Protein AF-0000000068210012 (afdb_homodimer)

Secondary structure (DSSP, 8-state):
--STTTTTSSSS-S------S-----SS-EEEEE-TT--S-EEEEEEE-SSEEEEEEEETTS-EEEEEEEE---EEETTEEEE-HHHHHHHHHHHHHHHTTTS-GGGEEEEEEEE--EEEEEETTS-B---STT--TT--EEETT--TTHHHHHHHHHTT-GGGGGBTT---TTSHHHHHHHHHHH-TTTTGGGEEEEEEHHHHHHHHHH---PEEHHHHHHHS--EE-TT--EE--HHHHHHTT-GGGGHHHHTTT-S-EE-TTSB-TTSS-HHHHHHHT--TT--BB---BHHHHHHHHHHT---TTS---GGGEEEEEE-SS-EEEEEEESS----TTSEEEEETSSSTT-EEEEEEES-SHHHHHHHHHHSTTHHHHHHHHTTS-HHHHHHHHHHHHHHHTT-SSGGGGGTT-EEE--BTBB-SSS-BTT--EEEEEE-S--SHHHHHHHHHHHHHHHHHHHHHHHHHHHHTT----EEEEESTGGG-HHHHHHHHHHHTS-EEEESS--HHHHHHHHHHHHHTTSSSSHHHHHHHHS--EEEEPPP--HHHHHHHHHHHHHHHHHHHHHHHHHHHHHS-----/--STTTGGGSSS--------S-----SS-EEEEE-TT--S-EEEEEEE-SSEEEEEEEETTS-EEEEEEEE---EEETTEEEE-HHHHHHHHHHHHHHHTTTS-GGGEEEEEEEE--EEEEEETTS-B---STT--TT--EEETT--TTHHHHHHHHHTT-GGGGGBTT---TTSHHHHHHHHHHH-TTTTGGGEEEEEEHHHHHHHHHH---PEEHHHHHHHS--EE-TT--EE--HHHHHHTT-GGGGHHHHTTT-S-EE-TTSB-TTSS-HHHHHHHT--TT--BB---BHHHHHHHHHHT---TTS---GGGEEEEEE-SS-EEEEEEESS----TTSEEEEETSSSTT-EEEEEEES-SHHHHHHHHHHSTTHHHHHHHHTTS-HHHHHHHHHHHHHHHTT-SSGGGGGTT-EEE--BTBB-SSS-BTT--EEEEEE-S--SHHHHHHHHHHHHHHHHHHHHHHHHHHHHTT----EEEEESTGGG-HHHHHHHHHHHTS-EEEESS--HHHHHHHHHHHHHTTSSSSHHHHHHHHS--EEEEPPP--HHHHHHHHHHHHHHHHHHHHHHHHHHHHHS-----

Organism: Rhynchophorus ferrugineus (NCBI:txid354439)

Nearest PDB structures (foldseek):
  3l0q-assembly1_B  TM=9.464E-01  e=3.640E-57  Yersinia pseudotuberculosis
  3gg4-assembly2_B  TM=9.494E-01  e=2.374E-55  Yersinia pseudotuberculosis
  3gg4-assembly3_A-2  TM=9.605E-01  e=8.313E-55  Yersinia pseudotuberculosis
  5ya2-assembly2_B  TM=8.509E-01  e=2.030E-23  Escherichia coli K-12
  5ya1-assembly2_B  TM=8.417E-01  e=4.681E-23  Escherichia coli K-12

Foldseek 3Di:
DVPPVVVVPPPVDDPPPPPLPVPQVDQAKDWPDADQVDDFLWEKEWEAELFKIKIFTAHLQQDTGTMIMHTFDWGDDVLFIWGFLVRSLVRRLRRLLVNCPPPDQVSYFAYEYAYAWKKFWAFQVRHQFALDPVLDSRRGITHQSRQPLVVLQVLLLVVQDPLCLLQLSGGGCSAVLSSVLVCCVPVVPRGVVGTNAMDTSRQSSLCVFAVFLAAEPLCCVQRVSQDDDPVGDGGDDQVSCVSSPNNVCPPPCNSRYGNHYDFWLAFGHQGGDPVSCVSSVHDPSRTYTNHAHLQLLLVLLFLLADDPPDDNPSQQEWEWEQDSFKIKTKGKDQDWFRFRLWHDQDARNNFHNIGMIMAMARGANNLLCCLLVVFLANVVQCVVPPPDDVLVVLVVVLVVVCVVVVHPDSLVVCLFKAKQQRCQAGRPDVNGRPDHIDITDDDPDRHSVNSSNVSLNSLLNSLLSVLRRVVSVVVRPRNHAEYEYADDVLVVPSSLQSNQQLNVHKYWYFPPRSSSSSSSSLSTCSNSPVDVGSNVSSNSNSYYTDIHHHDDDPVSSVSSVVSSVVNVVVRVVVVVVVVVVVDDPPPD/DVPPVVVVPPPPDDPPPPPLPVPQVDQAKDWPDADQVDDFLWEKEWEAELFKIKIFTAHLQQDTGTMIMHTFDWDDDVLFIWGFLVRSLVRRLRRLLVNCPPPPQVSYFAYEYAYAWKKFWAFQVRAQFALDPVLDSRRGITHQSRQPLVVLQVLLLVVQDPLCLLQLSGGGCSAPLSSVLVCCVRVVPRGVVGTNAMDTSRQSSLCVFAVFLAAEPLCCVQRVSQDDDPVGDGGDDQVSCVSSPNNVCPPPCNSRYGNHYDFWLAWGHQGGDPVSCVSSVHDPSRTYTNHAHLQLLLVLLFLLADDPPDDNPSQQEWEWEQDSFKIKTKGKDQDWFRFRLWHDQDARNNFHNIGMIMAMARGANSLLCCLLVVFLANVVQCVVPPPDDVLVVLVVVLVVVCVVVVHPDSLVVCLFKAKQQRCQAGRPDVNGRPDHIDITDDDPDRHSVNSSNVSLNSLLNSLLSVLRRVVSVVVRPRNHAEYEYADPVLVVPSSLQSNQQLNVHKYWYFPPRSSSSSSSSLSTCSNSVVDVGSNRSSNSNSYYTDIHHHDDDPVSSVSSVVSSVVNVVVRVVVVVVVVVVVDDPPPD

InterPro domains:
  IPR000577 Carbohydrate kinase, FGGY [PIRSF000538] (54-574)
  IPR006003 FGGY carbohydrate kinase, pentulose kinase [TIGR01315] (43-578)
  IPR006003 FGGY carbohydrate kinase, pentulose kinase [cd07782] (42-578)
  IPR018484 Carbohydrate kinase FGGY, N-terminal [PF00370] (53-301)
  IPR018485 Carbohydrate kinase FGGY, C-terminal [PF02782] (326-527)
  IPR043129 ATPase, nucleotide binding domain [SSF53067] (48-302)
  IPR043129 ATPase, nucleotide binding domain [SSF53067] (327-575)

Solvent-accessible surface area (backbone atoms only — not comparable to full-atom values): 58366 Å² total; per-residue (Å²): 128,80,67,69,69,61,66,69,62,70,71,77,69,64,76,74,62,76,70,58,73,74,70,49,78,43,84,54,54,40,78,77,47,77,35,88,84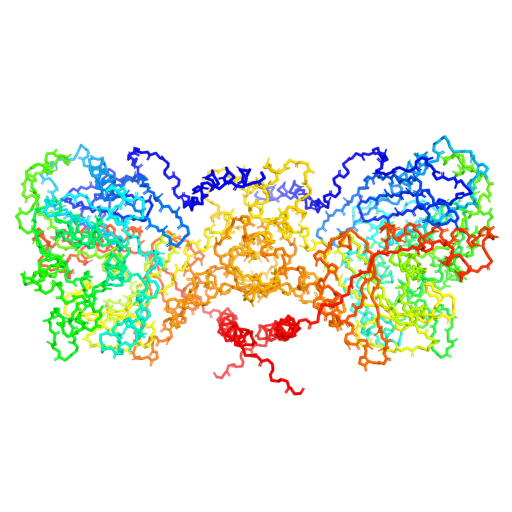,61,61,71,51,28,17,36,8,35,38,39,53,91,54,32,22,31,18,30,31,22,25,76,52,42,49,67,29,25,30,15,32,22,37,45,74,71,49,60,58,91,52,42,35,31,28,31,61,64,56,50,50,52,36,39,41,45,8,45,37,61,47,48,56,97,49,66,65,85,36,55,52,20,30,15,44,23,12,48,66,24,42,31,36,20,22,74,85,69,41,71,23,26,72,40,95,82,64,42,34,61,34,10,21,44,39,39,88,21,48,75,14,44,67,43,14,51,54,52,51,70,63,67,50,74,72,35,48,39,42,19,65,48,57,52,27,52,31,45,61,20,42,49,50,39,38,50,73,75,30,37,81,74,23,51,74,49,53,37,33,52,30,45,40,32,43,40,51,44,22,74,40,32,67,32,68,63,29,25,39,24,43,34,44,75,37,55,71,34,38,60,46,96,88,64,51,73,42,80,52,66,68,60,35,42,72,69,70,44,50,72,47,52,49,80,59,21,49,36,70,39,64,41,66,40,55,50,24,38,53,34,68,69,8,28,30,62,71,52,12,61,72,40,70,50,58,61,44,38,29,27,16,26,34,37,40,34,66,43,20,18,42,47,18,50,65,25,44,50,48,93,94,52,83,80,58,61,53,25,32,39,33,34,36,44,47,77,36,21,32,38,35,37,36,40,34,85,61,78,55,79,40,82,17,22,29,15,42,36,64,31,47,72,45,83,83,27,20,32,36,40,38,32,38,54,38,39,47,36,49,53,51,46,55,51,68,48,36,66,28,37,66,62,49,50,70,71,55,60,88,56,56,65,67,61,53,37,55,52,50,41,51,52,52,21,54,76,67,72,40,96,50,56,73,63,78,32,71,68,37,48,36,46,52,27,34,66,7,29,48,29,49,72,53,31,75,79,44,42,10,29,39,40,48,39,57,84,68,57,44,64,65,48,49,34,46,52,52,50,25,44,54,47,23,44,42,44,47,50,40,53,38,51,53,53,45,35,73,67,66,52,67,67,66,35,35,38,36,35,24,74,62,37,70,33,62,70,54,38,44,48,43,4,46,67,61,66,25,41,25,34,27,45,72,67,47,59,22,37,43,42,15,26,20,42,27,7,34,34,28,50,56,74,26,92,38,68,68,58,34,26,60,46,25,22,43,42,47,48,77,32,66,42,68,84,50,66,67,58,49,50,49,47,52,35,54,43,50,42,51,56,47,49,56,53,49,53,53,48,45,51,49,48,63,67,48,78,77,72,82,122,131,80,68,70,70,61,66,71,67,69,69,80,67,58,77,75,62,76,72,58,74,75,71,50,78,44,86,56,55,40,78,77,47,77,36,90,83,62,63,71,49,28,17,37,9,35,38,41,53,93,54,33,21,29,18,31,32,22,23,77,53,44,49,67,27,25,30,14,33,22,36,46,74,71,48,57,59,89,54,42,35,32,28,30,62,62,57,50,50,52,37,39,42,45,8,45,37,61,46,47,57,95,50,65,66,86,35,54,53,20,30,15,44,24,12,47,65,24,42,32,36,20,21,73,85,68,41,69,23,24,70,38,95,82,64,43,35,60,35,10,21,43,39,40,86,20,48,74,15,44,68,44,12,51,54,52,50,69,63,66,50,75,70,37,48,39,42,19,65,46,56,53,27,52,32,44,60,21,42,50,50,40,38,51,73,73,29,37,79,75,24,52,74,48,53,37,34,52,29,45,41,31,44,41,52,45,22,73,39,32,66,34,68,61,30,24,40,22,43,34,45,77,38,57,70,33,38,62,45,96,88,64,50,74,40,79,52,66,67,60,33,42,72,70,70,44,50,71,48,53,50,80,61,20,51,36,70,38,63,40,68,40,55,51,23,38,54,34,69,69,8,27,29,61,69,52,13,60,73,41,71,51,58,59,42,38,31,27,16,27,32,36,40,34,66,43,19,17,43,46,20,50,65,24,42,50,45,92,94,54,83,80,58,58,55,25,34,37,34,34,38,42,47,79,36,21,32,38,36,37,36,40,32,84,60,79,56,78,40,82,17,22,28,16,40,35,64,31,48,73,44,83,83,26,21,32,34,41,38,32,38,54,39,37,47,36,49,54,49,46,57,52,66,50,36,68,28,35,66,62,50,52,70,71,55,58,88,58,56,64,68,61,52,36,54,52,50,40,51,53,53,20,55,76,70,72,41,94,50,56,74,64,78,33,70,67,37,48,35,46,55,28,33,66,7,29,46,29,49,71,54,33,76,80,45,41,10,30,39,39,47,39,55,82,68,57,43,64,66,48,49,36,45,52,52,51,26,43,54,47,23,44,43,43,48,50,41,52,37,51,51,53,46,36,73,66,64,52,66,64,63,32,35,37,36,34,25,75,62,36,70,33,65,69,54,37,45,47,44,4,45,68,63,64,26,41,26,35,27,45,72,66,46,58,23,38,44,43,16,26,21,42,27,8,36,33,28,50,55,73,26,92,37,68,68,57,34,27,58,47,25,22,42,43,48,50,75,32,67,42,67,84,49,66,68,59,50,50,50,46,53,37,54,41,50,42,52,55,47,49,55,54,47,54,52,48,46,52,48,48,62,67,49,78,76,70,81,122

Sequence (1176 aa):
MDCLLRQLGAKIRNKCSLKIHIRWTSSDAVVVDENPHVKGPFFVAAHASSGYCRAGLVNDQGVIAKIAATATKMYQSGSFHEQSSDNVWNGLIHCIKKITENVPIADIKAICFTSRPALVTVDKDGKSLTASVSRDNSRNTIMHFDTRSYREAKLINQTHHSIIQYFGELILPELQESKVMWLKSHLFEECWKNVGAFYDMTDYLTWRATGSQTRSLSVLISNWSYEITVNGNEGWNSRFFKEIGLEEMETDNWKVIGSSAQLPGKPAGEGLRENVAIEMGLTPGLPVAISMLDQYASGLGLIGCKVEGIDEDITKRLCIAIGALGSSHFVLSHNPVFVKGVWGPFKGVIYPEMWLNQGGQTTSMGLVEYVVDKHPATSTITKRIGKMRIHKYLNKLLKVKAQQRNLKFISYLTRDLHVLPDFNGNRSPLADPLVRGAISGLSLSDNQESLALMYLATLQGITYGTKYIMDTMSHYGFNMNCVFLSGYLGANSVFSHLHADVCRMPVVCPHEPNSCLIGAAILGAVASNHYSSFNEATSAMGGTGKVFKPREDKELIDFHARKYEVLMKMYEHQSLYRSTMSNPMESHMDCLLRQLGAKIRNKCSLKIHIRWTSSDAVVVDENPHVKGPFFVAAHASSGYCRAGLVNDQGVIAKIAATATKMYQSGSFHEQSSDNVWNGLIHCIKKITENVPIADIKAICFTSRPALVTVDKDGKSLTASVSRDNSRNTIMHFDTRSYREAKLINQTHHSIIQYFGELILPELQESKVMWLKSHLFEECWKNVGAFYDMTDYLTWRATGSQTRSLSVLISNWSYEITVNGNEGWNSRFFKEIGLEEMETDNWKVIGSSAQLPGKPAGEGLRENVAIEMGLTPGLPVAISMLDQYASGLGLIGCKVEGIDEDITKRLCIAIGALGSSHFVLSHNPVFVKGVWGPFKGVIYPEMWLNQGGQTTSMGLVEYVVDKHPATSTITKRIGKMRIHKYLNKLLKVKAQQRNLKFISYLTRDLHVLPDFNGNRSPLADPLVRGAISGLSLSDNQESLALMYLATLQGITYGTKYIMDTMSHYGFNMNCVFLSGYLGANSVFSHLHADVCRMPVVCPHEPNSCLIGAAILGAVASNHYSSFNEATSAMGGTGKVFKPREDKELIDFHARKYEVLMKMYEHQSLYRSTMSNPMESH

Structure (mmCIF, N/CA/C/O backbone):
data_AF-0000000068210012-model_v1
#
loop_
_entity.id
_entity.type
_entity.pdbx_description
1 polymer 'Carbohydrate kinase FGGY C-terminal domain-containing protein'
#
loop_
_atom_site.group_PDB
_atom_site.id
_atom_site.type_symbol
_atom_site.label_atom_id
_atom_site.label_alt_id
_atom_site.label_comp_id
_atom_site.label_asym_id
_atom_site.label_entity_id
_atom_site.label_seq_id
_atom_site.pdbx_PDB_ins_code
_atom_site.Cartn_x
_atom_site.Cartn_y
_atom_site.Cartn_z
_atom_site.occupancy
_atom_site.B_iso_or_equiv
_atom_site.auth_seq_id
_atom_site.auth_comp_id
_atom_site.auth_asym_id
_atom_site.auth_atom_id
_atom_site.pdbx_PDB_model_num
ATOM 1 N N . MET A 1 1 ? 31.359 12.688 -24.969 1 20.38 1 MET A N 1
ATOM 2 C CA . MET A 1 1 ? 30.781 11.625 -24.141 1 20.38 1 MET A CA 1
ATOM 3 C C . MET A 1 1 ? 30.234 12.188 -22.844 1 20.38 1 MET A C 1
ATOM 5 O O . MET A 1 1 ? 29.406 11.547 -22.188 1 20.38 1 MET A O 1
ATOM 9 N N . ASP A 1 2 ? 30.938 13.25 -22.281 1 21.3 2 ASP A N 1
ATOM 10 C CA . ASP A 1 2 ? 30.844 14.273 -21.234 1 21.3 2 ASP A CA 1
ATOM 11 C C . ASP A 1 2 ? 29.562 15.102 -21.406 1 21.3 2 ASP A C 1
ATOM 13 O O . ASP A 1 2 ? 29.062 15.664 -20.438 1 21.3 2 ASP A O 1
ATOM 17 N N . CYS A 1 3 ? 29.25 15.445 -22.688 1 21.47 3 CYS A N 1
ATOM 18 C CA . CYS A 1 3 ? 28.281 16.453 -23.094 1 21.47 3 CYS A CA 1
ATOM 19 C C . CYS A 1 3 ? 26.859 15.953 -22.875 1 21.47 3 CYS A C 1
ATOM 21 O O . CYS A 1 3 ? 25.906 16.75 -22.875 1 21.47 3 CYS A O 1
ATOM 23 N N . LEU A 1 4 ? 26.625 14.641 -23.219 1 21.14 4 LEU A N 1
ATOM 24 C CA . LEU A 1 4 ? 25.25 14.156 -23.297 1 21.14 4 LEU A CA 1
ATOM 25 C C . LEU A 1 4 ? 24.594 14.117 -21.922 1 21.14 4 LEU A C 1
ATOM 27 O O . LEU A 1 4 ? 23.359 14.07 -21.812 1 21.14 4 LEU A O 1
ATOM 31 N N . LEU A 1 5 ? 25.375 13.867 -20.844 1 19.92 5 LEU A N 1
ATOM 32 C CA . LEU A 1 5 ? 24.859 13.664 -19.484 1 19.92 5 LEU A CA 1
ATOM 33 C C . LEU A 1 5 ? 24.312 14.969 -18.906 1 19.92 5 LEU A C 1
ATOM 35 O O . LEU A 1 5 ? 23.703 14.961 -17.844 1 19.92 5 LEU A O 1
ATOM 39 N N . ARG A 1 6 ? 24.828 16.219 -19.297 1 24.28 6 ARG A N 1
ATOM 40 C CA . ARG A 1 6 ? 24.453 17.516 -18.781 1 24.28 6 ARG A CA 1
ATOM 41 C C . ARG A 1 6 ? 22.984 17.828 -19.094 1 24.28 6 ARG A C 1
ATOM 43 O O . ARG A 1 6 ? 22.359 18.641 -18.406 1 24.28 6 ARG A O 1
ATOM 50 N N . GLN A 1 7 ? 22.672 17.531 -20.375 1 22.41 7 GLN A N 1
ATOM 51 C CA . GLN A 1 7 ? 21.406 18.062 -20.859 1 22.41 7 GLN A CA 1
ATOM 52 C C . GLN A 1 7 ? 20.219 17.406 -20.156 1 22.41 7 GLN A C 1
ATOM 54 O O . GLN A 1 7 ? 19.078 17.859 -20.281 1 22.41 7 GLN A O 1
ATOM 59 N N . LEU A 1 8 ? 20.406 16.125 -19.797 1 22.83 8 LEU A N 1
ATOM 60 C CA . LEU A 1 8 ? 19.203 15.469 -19.281 1 22.83 8 LEU A CA 1
ATOM 61 C C . LEU A 1 8 ? 18.844 16 -17.891 1 22.83 8 LEU A C 1
ATOM 63 O O . LEU A 1 8 ? 17.906 15.516 -17.266 1 22.83 8 LEU A O 1
ATOM 67 N N . GLY A 1 9 ? 19.797 16.734 -17.203 1 21.75 9 GLY A N 1
ATOM 68 C CA . GLY A 1 9 ? 19.594 17.234 -15.859 1 21.75 9 GLY A CA 1
ATOM 69 C C . GLY A 1 9 ? 18.391 18.156 -15.742 1 21.75 9 GLY A C 1
ATOM 70 O O . GLY A 1 9 ? 17.766 18.234 -14.688 1 21.75 9 GLY A O 1
ATOM 71 N N . ALA A 1 10 ? 18.375 19.188 -16.625 1 23.3 10 ALA A N 1
ATOM 72 C CA . ALA A 1 10 ? 17.609 20.391 -16.297 1 23.3 10 ALA A CA 1
ATOM 73 C C . ALA A 1 10 ? 16.109 20.109 -16.312 1 23.3 10 ALA A C 1
ATOM 75 O O . ALA A 1 10 ? 15.336 20.812 -15.656 1 23.3 10 ALA A O 1
ATOM 76 N N . LYS A 1 11 ? 15.602 19.375 -17.281 1 23.19 11 LYS A N 1
ATOM 77 C CA . LYS A 1 11 ? 14.188 19.516 -17.594 1 23.19 11 LYS A CA 1
ATOM 78 C C . LYS A 1 11 ? 13.328 18.719 -16.594 1 23.19 11 LYS A C 1
ATOM 80 O O . LYS A 1 11 ? 12.109 18.625 -16.766 1 23.19 11 LYS A O 1
ATOM 85 N N . ILE A 1 12 ? 13.898 17.719 -16.031 1 22.45 12 ILE A N 1
ATOM 86 C CA . ILE A 1 12 ? 12.906 16.922 -15.328 1 22.45 12 ILE A CA 1
ATOM 87 C C . ILE A 1 12 ? 12.352 17.703 -14.148 1 22.45 12 ILE A C 1
ATOM 89 O O . ILE A 1 12 ? 12.984 17.781 -13.094 1 22.45 12 ILE A O 1
ATOM 93 N N . ARG A 1 13 ? 11.82 19 -14.297 1 21.41 13 ARG A N 1
ATOM 94 C CA . ARG A 1 13 ? 11.148 19.953 -13.414 1 21.41 13 ARG A CA 1
ATOM 95 C C . ARG A 1 13 ? 10.172 19.234 -12.492 1 21.41 13 ARG A C 1
ATOM 97 O O . ARG A 1 13 ? 9.836 18.062 -12.711 1 21.41 13 ARG A O 1
ATOM 104 N N . ASN A 1 14 ? 9.117 20.141 -12.047 1 22.11 14 ASN A N 1
ATOM 105 C CA . ASN A 1 14 ? 8.477 20.656 -10.844 1 22.11 14 ASN A CA 1
ATOM 106 C C . ASN A 1 14 ? 7.293 19.781 -10.43 1 22.11 14 ASN A C 1
ATOM 108 O O . ASN A 1 14 ? 6.523 20.141 -9.539 1 22.11 14 ASN A O 1
ATOM 112 N N . LYS A 1 15 ? 6.66 18.922 -11.406 1 24.52 15 LYS A N 1
ATOM 113 C CA . LYS A 1 15 ? 5.227 18.938 -11.125 1 24.52 15 LYS A CA 1
ATOM 114 C C . LYS A 1 15 ? 4.895 18.031 -9.938 1 24.52 15 LYS A C 1
ATOM 116 O O . LYS A 1 15 ? 4.484 16.891 -10.117 1 24.52 15 LYS A O 1
ATOM 121 N N . CYS A 1 16 ? 5.785 17.797 -9.195 1 23.84 16 CYS A N 1
ATOM 122 C CA . CYS A 1 16 ? 5.191 17.109 -8.062 1 23.84 16 CYS A CA 1
ATOM 123 C C . CYS A 1 16 ? 4.059 17.922 -7.449 1 23.84 16 CYS A C 1
ATOM 125 O O . CYS A 1 16 ? 4.281 18.703 -6.52 1 23.84 16 CYS A O 1
ATOM 127 N N . SER A 1 17 ? 3.172 18.5 -8.266 1 25.16 17 SER A N 1
ATOM 128 C CA . SER A 1 17 ? 2.09 19.297 -7.695 1 25.16 17 SER A CA 1
ATOM 129 C C . SER A 1 17 ? 1.238 18.453 -6.742 1 25.16 17 SER A C 1
ATOM 131 O O . SER A 1 17 ? 0.805 17.359 -7.086 1 25.16 17 SER A O 1
ATOM 133 N N . LEU A 1 18 ? 1.553 18.328 -5.633 1 25.3 18 LEU A N 1
ATOM 134 C CA . LEU A 1 18 ? 0.493 17.984 -4.695 1 25.3 18 LEU A CA 1
ATOM 135 C C . LEU A 1 18 ? -0.837 18.594 -5.125 1 25.3 18 LEU A C 1
ATOM 137 O O . LEU A 1 18 ? -1.035 19.797 -5.016 1 25.3 18 LEU A O 1
ATOM 141 N N . LYS A 1 19 ? -1.413 18.156 -6.168 1 29.56 19 LYS A N 1
ATOM 142 C CA . LYS A 1 19 ? -2.756 18.625 -6.512 1 29.56 19 LYS A CA 1
ATOM 143 C C . LYS A 1 19 ? -3.707 18.469 -5.328 1 29.56 19 LYS A C 1
ATOM 145 O O . LYS A 1 19 ? -4.176 17.359 -5.043 1 29.56 19 LYS A O 1
ATOM 150 N N . ILE A 1 20 ? -3.48 19.062 -4.234 1 28.5 20 ILE A N 1
ATOM 151 C CA . ILE A 1 20 ? -4.609 19.203 -3.322 1 28.5 20 ILE A CA 1
ATOM 152 C C . ILE A 1 20 ? -5.863 19.578 -4.109 1 28.5 20 ILE A C 1
ATOM 154 O O . ILE A 1 20 ? -5.855 20.547 -4.887 1 28.5 20 ILE A O 1
ATOM 158 N N . HIS A 1 21 ? -6.582 18.719 -4.441 1 30.8 21 HIS A N 1
ATOM 159 C CA . HIS A 1 21 ? -7.801 18.812 -5.238 1 30.8 21 HIS A CA 1
ATOM 160 C C . HIS A 1 21 ? -8.602 20.062 -4.855 1 30.8 21 HIS A C 1
ATOM 162 O O . HIS A 1 21 ? -9.773 20.172 -5.219 1 30.8 21 HIS A O 1
ATOM 168 N N . ILE A 1 22 ? -8.359 20.844 -3.869 1 32.47 22 ILE A N 1
ATOM 169 C CA . ILE A 1 22 ? -9.133 22.016 -4.23 1 32.47 22 ILE A CA 1
ATOM 170 C C . ILE A 1 22 ? -8.547 22.656 -5.492 1 32.47 22 ILE A C 1
ATOM 172 O O . ILE A 1 22 ? -7.461 23.234 -5.449 1 32.47 22 ILE A O 1
ATOM 176 N N . ARG A 1 23 ? -8.633 22.062 -6.523 1 37.81 23 ARG A N 1
ATOM 177 C CA . ARG A 1 23 ? -8.148 22.516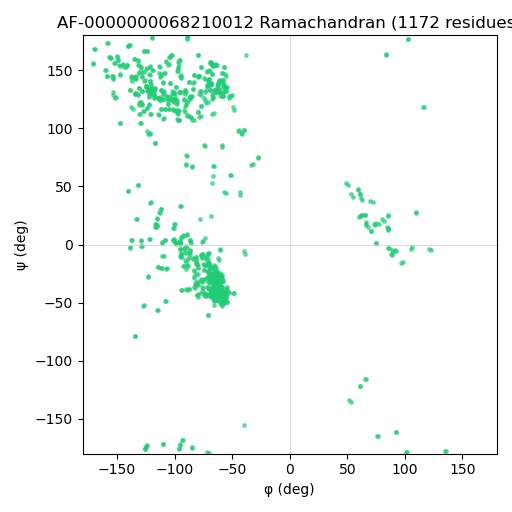 -7.828 1 37.81 23 ARG A CA 1
ATOM 178 C C . ARG A 1 23 ? -8.477 23.984 -8.062 1 37.81 23 ARG A C 1
ATOM 180 O O . ARG A 1 23 ? -9.492 24.312 -8.688 1 37.81 23 ARG A O 1
ATOM 187 N N . TRP A 1 24 ? -8.25 24.719 -7.137 1 37.59 24 TRP A N 1
ATOM 188 C CA . TRP A 1 24 ? -8.406 26.078 -7.652 1 37.59 24 TRP A CA 1
ATOM 189 C C . TRP A 1 24 ? -7.238 26.469 -8.555 1 37.59 24 TRP A C 1
ATOM 191 O O . TRP A 1 24 ? -6.082 26.438 -8.117 1 37.59 24 TRP A O 1
ATOM 201 N N . THR A 1 25 ? -7.234 26.172 -9.734 1 43.94 25 THR A N 1
ATOM 202 C CA . THR A 1 25 ? -6.176 26.547 -10.664 1 43.94 25 THR A CA 1
ATOM 203 C C . THR A 1 25 ? -6.297 28.016 -11.062 1 43.94 25 THR A C 1
ATOM 205 O O . THR A 1 25 ? -5.422 28.547 -11.742 1 43.94 25 THR A O 1
ATOM 208 N N . SER A 1 26 ? -7.414 28.625 -10.719 1 47.03 26 SER A N 1
ATOM 209 C CA . SER A 1 26 ? -7.562 29.938 -11.32 1 47.03 26 SER A CA 1
ATOM 210 C C . SER A 1 26 ? -6.883 31.016 -10.477 1 47.03 26 SER A C 1
ATOM 212 O O . SER A 1 26 ? -6.988 31.016 -9.25 1 47.03 26 SER A O 1
ATOM 214 N N . SER A 1 27 ? -6.016 31.828 -11.086 1 61.28 27 SER A N 1
ATOM 215 C CA . SER A 1 27 ? -5.41 33.031 -10.492 1 61.28 27 SER A CA 1
ATOM 216 C C . SER A 1 27 ? -6.469 34.062 -10.109 1 61.28 27 SER A C 1
ATOM 218 O O . SER A 1 27 ? -6.195 34.969 -9.352 1 61.28 27 SER A O 1
ATOM 220 N N . ASP A 1 28 ? -7.629 33.75 -10.43 1 71.88 28 ASP A N 1
ATOM 221 C CA . ASP A 1 28 ? -8.711 34.656 -10.055 1 71.88 28 ASP A CA 1
ATOM 222 C C . ASP A 1 28 ? -9.461 34.125 -8.828 1 71.88 28 ASP A C 1
ATOM 224 O O . ASP A 1 28 ? -9.734 32.938 -8.719 1 71.88 28 ASP A O 1
ATOM 228 N N . ALA A 1 29 ? -9.648 35.062 -7.895 1 81.44 29 ALA A N 1
ATOM 229 C CA . ALA A 1 29 ? -10.43 34.688 -6.715 1 81.44 29 ALA A CA 1
ATOM 230 C C . ALA A 1 29 ? -11.867 34.344 -7.102 1 81.44 29 ALA A C 1
ATOM 232 O O . ALA A 1 29 ? -12.484 35.031 -7.902 1 81.44 29 ALA A O 1
ATOM 233 N N . VAL A 1 30 ? -12.359 33.25 -6.637 1 77.94 30 VAL A N 1
ATOM 234 C CA . VAL A 1 30 ? -13.719 32.812 -6.934 1 77.94 30 VAL A CA 1
ATOM 235 C C . VAL A 1 30 ? -14.516 32.656 -5.633 1 77.94 30 VAL A C 1
ATOM 237 O O . VAL A 1 30 ? -13.961 32.25 -4.605 1 77.94 30 VAL A O 1
ATOM 240 N N . VAL A 1 31 ? -15.766 33.125 -5.664 1 79.12 31 VAL A N 1
ATOM 241 C CA . VAL A 1 31 ? -16.656 32.875 -4.527 1 79.12 31 VAL A CA 1
ATOM 242 C C . VAL A 1 31 ? -16.969 31.391 -4.414 1 79.12 31 VAL A C 1
ATOM 244 O O . VAL A 1 31 ? -17.469 30.781 -5.367 1 79.12 31 VAL A O 1
ATOM 247 N N . VAL A 1 32 ? -16.719 30.875 -3.232 1 80.69 32 VAL A N 1
ATOM 248 C CA . VAL A 1 32 ? -16.891 29.422 -3.09 1 80.69 32 VAL A CA 1
ATOM 249 C C . VAL A 1 32 ? -18.141 29.141 -2.26 1 80.69 32 VAL A C 1
ATOM 251 O O . VAL A 1 32 ? -18.688 28.031 -2.32 1 80.69 32 VAL A O 1
ATOM 254 N N . ASP A 1 33 ? -18.641 30.078 -1.464 1 81.56 33 ASP A N 1
ATOM 255 C CA . ASP A 1 33 ? -19.859 29.953 -0.668 1 81.56 33 ASP A CA 1
ATOM 256 C C . ASP A 1 33 ? -20.484 31.328 -0.404 1 81.56 33 ASP A C 1
ATOM 258 O O . ASP A 1 33 ? -19.781 32.312 -0.278 1 81.56 33 ASP A O 1
ATOM 262 N N . GLU A 1 34 ? -21.844 31.344 -0.371 1 86.69 34 GLU A N 1
ATOM 263 C CA . GLU A 1 34 ? -22.531 32.625 -0.159 1 86.69 34 GLU A CA 1
ATOM 264 C C . GLU A 1 34 ? -23.906 32.406 0.488 1 86.69 34 GLU A C 1
ATOM 266 O O . GLU A 1 34 ? -24.625 31.469 0.14 1 86.69 34 GLU A O 1
ATOM 271 N N . ASN A 1 35 ? -24.094 33.219 1.551 1 90.06 35 ASN A N 1
ATOM 272 C CA . ASN A 1 35 ? -25.391 33.312 2.211 1 90.06 35 ASN A CA 1
ATOM 273 C C . ASN A 1 35 ? -25.875 34.75 2.242 1 90.06 35 ASN A C 1
ATOM 275 O O . ASN A 1 35 ? -25.672 35.469 3.227 1 90.06 35 ASN A O 1
ATOM 279 N N . PRO A 1 36 ? -26.719 35.156 1.332 1 86.12 36 PRO A N 1
ATOM 280 C CA . PRO A 1 36 ? -27.094 36.562 1.149 1 86.12 36 PRO A CA 1
ATOM 281 C C . PRO A 1 36 ? -28 37.094 2.266 1 86.12 36 PRO A C 1
ATOM 283 O O . PRO A 1 36 ? -28.203 38.312 2.391 1 86.12 36 PRO A O 1
ATOM 286 N N . HIS A 1 37 ? -28.484 36.281 3.107 1 90.31 37 HIS A N 1
ATOM 287 C CA . HIS A 1 37 ? -29.438 36.688 4.133 1 90.31 37 HIS A CA 1
ATOM 288 C C . HIS A 1 37 ? -28.719 37.125 5.402 1 90.31 37 HIS A C 1
ATOM 290 O O . HIS A 1 37 ? -29.344 37.688 6.305 1 90.31 37 HIS A O 1
ATOM 296 N N . VAL A 1 38 ? -27.453 36.938 5.441 1 93 38 VAL A N 1
ATOM 297 C CA . VAL A 1 38 ? -26.688 37.312 6.621 1 93 38 VAL A CA 1
ATOM 298 C C . VAL A 1 38 ? -26.453 38.812 6.625 1 93 38 VAL A C 1
ATOM 300 O O . VAL A 1 38 ? -26 39.375 5.625 1 93 38 VAL A O 1
ATOM 303 N N . LYS A 1 39 ? -26.766 39.5 7.777 1 93 39 LYS A N 1
ATOM 304 C CA . LYS A 1 39 ? -26.609 40.938 7.902 1 93 39 LYS A CA 1
ATOM 305 C C . LYS A 1 39 ? -25.422 41.281 8.797 1 93 39 LYS A C 1
ATOM 307 O O . LYS A 1 39 ? -25 40.469 9.609 1 93 39 LYS A O 1
ATOM 312 N N . GLY A 1 40 ? -24.922 42.5 8.602 1 93 40 GLY A N 1
ATOM 313 C CA . GLY A 1 40 ? -23.812 42.969 9.422 1 93 40 GLY A CA 1
ATOM 314 C C . GLY A 1 40 ? -24.203 43.281 10.852 1 93 40 GLY A C 1
ATOM 315 O O . GLY A 1 40 ? -25.359 43.031 11.242 1 93 40 GLY A O 1
ATOM 316 N N . PRO A 1 41 ? -23.219 43.75 11.641 1 97.5 41 PRO A N 1
ATOM 317 C CA . PRO A 1 41 ? -21.844 44.094 11.289 1 97.5 41 PRO A CA 1
ATOM 318 C C . PRO A 1 41 ? -21 42.906 10.914 1 97.5 41 PRO A C 1
ATOM 320 O O . PRO A 1 41 ? -21.312 41.781 11.297 1 97.5 41 PRO A O 1
ATOM 323 N N . PHE A 1 42 ? -19.938 43.219 10.125 1 98.38 42 PHE A N 1
ATOM 324 C CA . PHE A 1 42 ? -19.125 42.125 9.586 1 98.38 42 PHE A CA 1
ATOM 325 C C . PHE A 1 42 ? -17.672 42.281 10.031 1 98.38 42 PHE A C 1
ATOM 327 O O . PHE A 1 42 ? -17.203 43.375 10.312 1 98.38 42 PHE A O 1
ATOM 334 N N . PHE A 1 43 ? -17.031 41.156 10.078 1 98.69 43 PHE A N 1
ATOM 335 C CA . PHE A 1 43 ? -15.602 41 10.305 1 98.69 43 PHE A CA 1
ATOM 336 C C . PHE A 1 43 ? -14.953 40.219 9.18 1 98.69 43 PHE A C 1
ATOM 338 O O . PHE A 1 43 ? -15.43 39.125 8.82 1 98.69 43 PHE A O 1
ATOM 345 N N . VAL A 1 44 ? -13.875 40.719 8.688 1 98.56 44 VAL A N 1
ATOM 346 C CA . VAL A 1 44 ? -13.156 40.062 7.602 1 98.56 44 VAL A CA 1
ATOM 347 C C . VAL A 1 44 ? -12.109 39.125 8.18 1 98.56 44 VAL A C 1
ATOM 349 O O . VAL A 1 44 ? -11.25 39.531 8.953 1 98.56 44 VAL A O 1
ATOM 352 N N . ALA A 1 45 ? -12.266 37.875 7.859 1 98.56 45 ALA A N 1
ATOM 353 C CA . ALA A 1 45 ? -11.266 36.875 8.195 1 98.56 45 ALA A CA 1
ATOM 354 C C . ALA A 1 45 ? -10.469 36.469 6.961 1 98.56 45 ALA A C 1
ATOM 356 O O . ALA A 1 45 ? -11.016 35.938 6.004 1 98.56 45 ALA A O 1
ATOM 357 N N . ALA A 1 46 ? -9.195 36.719 6.953 1 98.38 46 ALA A N 1
ATOM 358 C CA . ALA A 1 46 ? -8.305 36.375 5.84 1 98.38 46 ALA A CA 1
ATOM 359 C C . ALA A 1 46 ? -7.312 35.281 6.23 1 98.38 46 ALA A C 1
ATOM 361 O O . ALA A 1 46 ? -6.609 35.406 7.234 1 98.38 46 ALA A O 1
ATOM 362 N N . HIS A 1 47 ? -7.273 34.25 5.449 1 97 47 HIS A N 1
ATOM 363 C CA . HIS A 1 47 ? -6.484 33.094 5.789 1 97 47 HIS A CA 1
ATOM 364 C C . HIS A 1 47 ? -5.562 32.688 4.641 1 97 47 HIS A C 1
ATOM 366 O O . HIS A 1 47 ? -6.027 32.375 3.539 1 97 47 HIS A O 1
ATOM 372 N N . ALA A 1 48 ? -4.246 32.688 4.922 1 96 48 ALA A N 1
ATOM 373 C CA . ALA A 1 48 ? -3.25 32.188 3.984 1 96 48 ALA A CA 1
ATOM 374 C C . ALA A 1 48 ? -2.885 30.734 4.312 1 96 48 ALA A C 1
ATOM 376 O O . ALA A 1 48 ? -2.131 30.484 5.258 1 96 48 ALA A O 1
ATOM 377 N N . SER A 1 49 ? -3.334 29.828 3.518 1 88.25 49 SER A N 1
ATOM 378 C CA . SER A 1 49 ? -3.01 28.406 3.676 1 88.25 49 SER A CA 1
ATOM 379 C C . SER A 1 49 ? -1.822 28.016 2.805 1 88.25 49 SER A C 1
ATOM 381 O O . SER A 1 49 ? -1.126 28.875 2.266 1 88.25 49 SER A O 1
ATOM 383 N N . SER A 1 50 ? -1.475 26.672 2.688 1 80.44 50 SER A N 1
ATOM 384 C CA . SER A 1 50 ? -0.291 26.219 1.967 1 80.44 50 SER A CA 1
ATOM 385 C C . SER A 1 50 ? -0.494 26.312 0.458 1 80.44 50 SER A C 1
ATOM 387 O O . SER A 1 50 ? 0.454 26.562 -0.287 1 80.44 50 SER A O 1
ATOM 389 N N . GLY A 1 51 ? -1.64 26.172 0.019 1 79.38 51 GLY A N 1
ATOM 390 C CA . GLY A 1 51 ? -1.827 26.141 -1.423 1 79.38 51 GLY A CA 1
ATOM 391 C C . GLY A 1 51 ? -2.893 27.109 -1.901 1 79.38 51 GLY A C 1
ATOM 392 O O . GLY A 1 51 ? -3.115 27.25 -3.105 1 79.38 51 GLY A O 1
ATOM 393 N N . TYR A 1 52 ? -3.494 27.797 -0.997 1 87.62 52 TYR A N 1
ATOM 394 C CA . TYR A 1 52 ? -4.535 28.75 -1.368 1 87.62 52 TYR A CA 1
ATOM 395 C C . TYR A 1 52 ? -4.703 29.828 -0.297 1 87.62 52 TYR A C 1
ATOM 397 O O . TYR A 1 52 ? -4.25 29.656 0.837 1 87.62 52 TYR A O 1
ATOM 405 N N . CYS A 1 53 ? -5.328 30.906 -0.726 1 93.19 53 CYS A N 1
ATOM 406 C CA . CYS A 1 53 ? -5.801 31.969 0.156 1 93.19 53 CYS A CA 1
ATOM 407 C C . CYS A 1 53 ? -7.324 32.031 0.18 1 93.19 53 CYS A C 1
ATOM 409 O O . CYS A 1 53 ? -7.973 31.734 -0.824 1 93.19 53 CYS A O 1
ATOM 411 N N . ARG A 1 54 ? -7.805 32.344 1.342 1 94.94 54 ARG A N 1
ATOM 412 C CA . ARG A 1 54 ? -9.25 32.531 1.436 1 94.94 54 ARG A CA 1
ATOM 413 C C . ARG A 1 54 ? -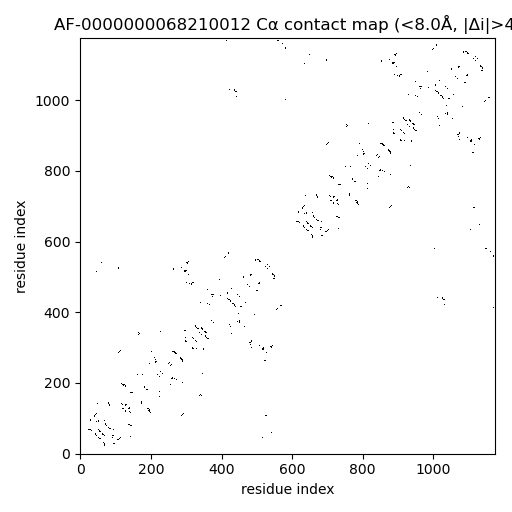9.594 33.688 2.363 1 94.94 54 ARG A C 1
ATOM 415 O O . ARG A 1 54 ? -8.797 34.062 3.227 1 94.94 54 ARG A O 1
ATOM 422 N N . ALA A 1 55 ? -10.727 34.219 2.1 1 97.5 55 ALA A N 1
ATOM 423 C CA . ALA A 1 55 ? -11.281 35.25 2.98 1 97.5 55 ALA A CA 1
ATOM 424 C C . ALA A 1 55 ? -12.773 35.031 3.217 1 97.5 55 ALA A C 1
ATOM 426 O O . ALA A 1 55 ? -13.492 34.562 2.32 1 97.5 55 ALA A O 1
ATOM 427 N N . GLY A 1 56 ? -13.164 35.281 4.434 1 97.56 56 GLY A N 1
ATOM 428 C CA . GLY A 1 56 ? -14.57 35.156 4.797 1 97.56 56 GLY A CA 1
ATOM 429 C C . GLY A 1 56 ? -15.133 36.438 5.441 1 97.56 56 GLY A C 1
ATOM 430 O O . GLY A 1 56 ? -14.43 37.125 6.188 1 97.56 56 GLY A O 1
ATOM 431 N N . LEU A 1 57 ? -16.344 36.656 5.043 1 98 57 LEU A N 1
ATOM 432 C CA . LEU A 1 57 ? -17.125 37.719 5.684 1 98 57 LEU A CA 1
ATOM 433 C C . LEU A 1 57 ? -18.031 37.125 6.758 1 98 57 LEU A C 1
ATOM 435 O O . LEU A 1 57 ? -19.016 36.438 6.441 1 98 57 LEU A O 1
ATOM 439 N N . VAL A 1 58 ? -17.75 37.469 8.039 1 98 58 VAL A N 1
ATOM 440 C CA . VAL A 1 58 ? -18.422 36.844 9.164 1 98 58 VAL A CA 1
ATOM 441 C C . VAL A 1 58 ? -19.172 37.875 9.984 1 98 58 VAL A C 1
ATOM 443 O O . VAL A 1 58 ? -18.625 38.938 10.297 1 98 58 VAL A O 1
ATOM 446 N N . ASN A 1 59 ? -20.375 37.625 10.344 1 97.94 59 ASN A N 1
ATOM 447 C CA . ASN A 1 59 ? -21.109 38.594 11.148 1 97.94 59 ASN A CA 1
ATOM 448 C C . ASN A 1 59 ? -20.875 38.375 12.641 1 97.94 59 ASN A C 1
ATOM 450 O O . ASN A 1 59 ? -20.078 37.5 13.031 1 97.94 59 ASN A O 1
ATOM 454 N N . ASP A 1 60 ? -21.469 39.188 13.484 1 97.56 60 ASP A N 1
ATOM 455 C CA . ASP A 1 60 ? -21.188 39.188 14.914 1 97.56 60 ASP A CA 1
ATOM 456 C C . ASP A 1 60 ? -21.844 38 15.617 1 97.56 60 ASP A C 1
ATOM 458 O O . ASP A 1 60 ? -21.688 37.844 16.828 1 97.56 60 ASP A O 1
ATOM 462 N N . GLN A 1 61 ? -22.516 37.094 14.828 1 95.88 61 GLN A N 1
ATOM 463 C CA . GLN A 1 61 ? -23.094 35.875 15.375 1 95.88 61 GLN A CA 1
ATOM 464 C C . GLN A 1 61 ? -22.297 34.656 14.922 1 95.88 61 GLN A C 1
ATOM 466 O O . GLN A 1 61 ? -22.688 33.531 15.219 1 95.88 61 GLN A O 1
ATOM 471 N N . GLY A 1 62 ? -21.281 34.938 14.25 1 95.5 62 GLY A N 1
ATOM 472 C CA . GLY A 1 62 ? -20.438 33.844 13.812 1 95.5 62 GLY A CA 1
ATOM 473 C C . GLY A 1 62 ? -20.953 33.156 12.562 1 95.5 62 GLY A C 1
ATOM 474 O O . GLY A 1 62 ? -20.641 31.969 12.32 1 95.5 62 GLY A O 1
ATOM 475 N N . VAL A 1 63 ? -21.781 33.781 11.789 1 95.81 63 VAL A N 1
ATOM 476 C CA . VAL A 1 63 ? -22.297 33.219 10.539 1 95.81 63 VAL A CA 1
ATOM 477 C C . VAL A 1 63 ? -21.516 33.812 9.359 1 95.81 63 VAL A C 1
ATOM 479 O O . VAL A 1 63 ? -21.344 35.031 9.266 1 95.81 63 VAL A O 1
ATOM 482 N N . ILE A 1 64 ? -21.062 32.969 8.516 1 95.75 64 ILE A N 1
ATOM 483 C CA . ILE A 1 64 ? -20.297 33.406 7.367 1 95.75 64 ILE A CA 1
ATOM 484 C C . ILE A 1 64 ? -21.234 33.781 6.23 1 95.75 64 ILE A C 1
ATOM 486 O O . ILE A 1 64 ? -22.047 32.969 5.785 1 95.75 64 ILE A O 1
ATOM 490 N N . ALA A 1 65 ? -21.094 34.938 5.695 1 96.62 65 ALA A N 1
ATOM 491 C CA . ALA A 1 65 ? -21.938 35.469 4.613 1 96.62 65 ALA A CA 1
ATOM 492 C C . ALA A 1 65 ? -21.359 35.094 3.25 1 96.62 65 ALA A C 1
ATOM 494 O O . ALA A 1 65 ? -22.094 34.812 2.305 1 96.62 65 ALA A O 1
ATOM 495 N N . LYS A 1 66 ? -20.109 35.156 3.188 1 95.19 66 LYS A N 1
ATOM 496 C CA . LYS A 1 66 ? -19.438 34.938 1.91 1 95.19 66 LYS A CA 1
ATOM 497 C C . LYS A 1 66 ? -18.016 34.406 2.115 1 95.19 66 LYS A C 1
ATOM 499 O O . LYS A 1 66 ? -17.328 34.812 3.055 1 95.19 66 LYS A O 1
ATOM 504 N N . ILE A 1 67 ? -17.547 33.531 1.284 1 95.38 67 ILE A N 1
ATOM 505 C CA . ILE A 1 67 ? -16.172 33.062 1.265 1 95.38 67 ILE A CA 1
ATOM 506 C C . ILE A 1 67 ? -15.625 33.125 -0.16 1 95.38 67 ILE A C 1
ATOM 508 O O . ILE A 1 67 ? -16.312 32.75 -1.111 1 95.38 67 ILE A O 1
ATOM 512 N N . ALA A 1 68 ? -14.453 33.625 -0.332 1 95.62 68 ALA A N 1
ATOM 513 C CA . ALA A 1 68 ? -13.727 33.594 -1.599 1 95.62 68 ALA A CA 1
ATOM 514 C C . ALA A 1 68 ? -12.352 32.938 -1.436 1 95.62 68 ALA A C 1
ATOM 516 O O . ALA A 1 68 ? -11.781 32.969 -0.345 1 95.62 68 ALA A O 1
ATOM 517 N N . ALA A 1 69 ? -11.891 32.375 -2.467 1 93.44 69 ALA A N 1
ATOM 518 C CA . ALA A 1 69 ? -10.602 31.688 -2.416 1 93.44 69 ALA A CA 1
ATOM 519 C C . ALA A 1 69 ? -9.852 31.828 -3.738 1 93.44 69 ALA A C 1
ATOM 521 O O . ALA A 1 69 ? -10.461 32.062 -4.785 1 93.44 69 ALA A O 1
ATOM 522 N N . THR A 1 70 ? -8.555 31.734 -3.684 1 92.88 70 THR A N 1
ATOM 523 C CA . THR A 1 70 ? -7.688 31.734 -4.855 1 92.88 70 THR A CA 1
ATOM 524 C C . THR A 1 70 ? -6.461 30.859 -4.617 1 92.88 70 THR A C 1
ATOM 526 O O . THR A 1 70 ? -6.008 30.703 -3.48 1 92.88 70 THR A O 1
ATOM 529 N N . ALA A 1 71 ? -5.934 30.359 -5.676 1 88.44 71 ALA A N 1
ATOM 530 C CA . ALA A 1 71 ? -4.746 29.516 -5.578 1 88.44 71 ALA A CA 1
ATOM 531 C C . ALA A 1 71 ? -3.486 30.344 -5.406 1 88.44 71 ALA A C 1
ATOM 533 O O . ALA A 1 71 ? -3.41 31.484 -5.902 1 88.44 71 ALA A O 1
ATOM 534 N N . THR A 1 72 ? -2.551 29.828 -4.645 1 90.69 72 THR A N 1
ATOM 535 C CA . THR A 1 72 ? -1.235 30.438 -4.52 1 90.69 72 THR A CA 1
ATOM 536 C C . THR A 1 72 ? -0.16 29.547 -5.133 1 90.69 72 THR A C 1
ATOM 538 O O . THR A 1 72 ? -0.319 28.328 -5.191 1 90.69 72 THR A O 1
ATOM 541 N N . LYS A 1 73 ? 0.917 30.125 -5.59 1 90.19 73 LYS A N 1
ATOM 542 C CA . LYS A 1 73 ? 2.004 29.391 -6.246 1 90.19 73 LYS A CA 1
ATOM 543 C C . LYS A 1 73 ? 2.973 28.812 -5.223 1 90.19 73 LYS A C 1
ATOM 545 O O . LYS A 1 73 ? 3.34 29.484 -4.254 1 90.19 73 LYS A O 1
ATOM 550 N N . MET A 1 74 ? 3.354 27.562 -5.375 1 88.19 74 MET A N 1
ATOM 551 C CA . MET A 1 74 ? 4.332 26.875 -4.543 1 88.19 74 MET A CA 1
ATOM 552 C C . MET A 1 74 ? 5.539 26.438 -5.371 1 88.19 74 MET A C 1
ATOM 554 O O . MET A 1 74 ? 5.387 25.969 -6.504 1 88.19 74 MET A O 1
ATOM 558 N N . TYR A 1 75 ? 6.738 26.719 -4.871 1 87.81 75 TYR A N 1
ATOM 559 C CA . TYR A 1 75 ? 7.973 26.219 -5.461 1 87.81 75 TYR A CA 1
ATOM 560 C C . TYR A 1 75 ? 8.508 25.031 -4.672 1 87.81 75 TYR A C 1
ATOM 562 O O . TYR A 1 75 ? 8.805 25.156 -3.48 1 87.81 75 TYR A O 1
ATOM 570 N N . GLN A 1 76 ? 8.555 23.891 -5.328 1 81.44 76 GLN A N 1
ATOM 571 C CA . GLN A 1 76 ? 8.953 22.672 -4.617 1 81.44 76 GLN A CA 1
ATOM 572 C C . GLN A 1 76 ? 10.156 22.031 -5.277 1 81.44 76 GLN A C 1
ATOM 574 O O . GLN A 1 76 ? 10.203 21.891 -6.504 1 81.44 76 GLN A O 1
ATOM 579 N N . SER A 1 77 ? 11.164 21.703 -4.566 1 73.19 77 SER A N 1
ATOM 580 C CA . SER A 1 77 ? 12.344 20.953 -4.977 1 73.19 77 SER A CA 1
ATOM 581 C C . SER A 1 77 ? 12.883 20.109 -3.834 1 73.19 77 SER A C 1
ATOM 583 O O . SER A 1 77 ? 13.523 20.625 -2.914 1 73.19 77 SER A O 1
ATOM 585 N N . GLY A 1 78 ? 12.664 18.828 -3.865 1 65.31 78 GLY A N 1
ATOM 586 C CA . GLY A 1 78 ? 13.094 17.984 -2.76 1 65.31 78 GLY A CA 1
ATOM 587 C C . GLY A 1 78 ? 12.438 18.359 -1.441 1 65.31 78 GLY A C 1
ATOM 588 O O . GLY A 1 78 ? 11.211 18.391 -1.336 1 65.31 78 GLY A O 1
ATOM 589 N N . SER A 1 79 ? 13.305 18.672 -0.495 1 74.88 79 SER A N 1
ATOM 590 C CA . SER A 1 79 ? 12.859 19.016 0.849 1 74.88 79 SER A CA 1
ATOM 591 C C . SER A 1 79 ? 12.516 20.5 0.952 1 74.88 79 SER A C 1
ATOM 593 O O . SER A 1 79 ? 12.078 20.969 2.004 1 74.88 79 SER A O 1
ATOM 595 N N . PHE A 1 80 ? 12.633 21.25 -0.169 1 85.94 80 PHE A N 1
ATOM 596 C CA . PHE A 1 80 ? 12.43 22.688 -0.16 1 85.94 80 PHE A CA 1
ATOM 597 C C . PHE A 1 80 ? 11.023 23.047 -0.627 1 85.94 80 PHE A C 1
ATOM 599 O O . PHE A 1 80 ? 10.578 22.578 -1.681 1 85.94 80 PHE A O 1
ATOM 606 N N . HIS A 1 81 ? 10.336 23.719 0.177 1 88.31 81 HIS A N 1
ATOM 607 C CA . HIS A 1 81 ? 9.016 24.25 -0.136 1 88.31 81 HIS A CA 1
ATOM 608 C C . HIS A 1 81 ? 8.938 25.75 0.114 1 88.31 81 HIS A C 1
ATOM 610 O O . HIS A 1 81 ? 8.992 26.188 1.263 1 88.31 81 HIS A O 1
ATOM 616 N N . GLU A 1 82 ? 8.742 26.547 -0.963 1 94.56 82 GLU A N 1
ATOM 617 C CA . GLU A 1 82 ? 8.859 28 -0.872 1 94.56 82 GLU A CA 1
ATOM 618 C C . GLU A 1 82 ? 7.656 28.703 -1.518 1 94.56 82 GLU A C 1
ATOM 620 O O . GLU A 1 82 ? 6.973 28.109 -2.355 1 94.56 82 GLU A O 1
ATOM 625 N N . GLN A 1 83 ? 7.41 29.859 -1.075 1 95.94 83 GLN A N 1
ATOM 626 C CA . GLN A 1 83 ? 6.391 30.703 -1.666 1 95.94 83 GLN A CA 1
ATOM 627 C C . GLN A 1 83 ? 6.871 32.156 -1.759 1 95.94 83 GLN A C 1
ATOM 629 O O . GLN A 1 83 ? 7.984 32.469 -1.332 1 95.94 83 GLN A O 1
ATOM 634 N N . SER A 1 84 ? 6.039 32.938 -2.453 1 97.5 84 SER A N 1
ATOM 635 C CA . SER A 1 84 ? 6.199 34.375 -2.494 1 97.5 84 SER A CA 1
ATOM 636 C C . SER A 1 84 ? 5.215 35.062 -1.557 1 97.5 84 SER A C 1
ATOM 638 O O . SER A 1 84 ? 4 34.906 -1.697 1 97.5 84 SER A O 1
ATOM 640 N N . SER A 1 85 ? 5.797 35.875 -0.616 1 97.56 85 SER A N 1
ATOM 641 C CA . SER A 1 85 ? 4.91 36.594 0.289 1 97.56 85 SER A CA 1
ATOM 642 C C . SER A 1 85 ? 4.047 37.594 -0.469 1 97.56 85 SER A C 1
ATOM 644 O O . SER A 1 85 ? 2.898 37.844 -0.096 1 97.56 85 SER A O 1
ATOM 646 N N . ASP A 1 86 ? 4.555 38.094 -1.558 1 97.44 86 ASP A N 1
ATOM 647 C CA . ASP A 1 86 ? 3.789 39 -2.395 1 97.44 86 ASP A CA 1
ATOM 648 C C . ASP A 1 86 ? 2.627 38.281 -3.076 1 97.44 86 ASP A C 1
ATOM 650 O O . ASP A 1 86 ? 1.533 38.844 -3.199 1 97.44 86 ASP A O 1
ATOM 654 N N . ASN A 1 87 ? 2.928 37.156 -3.561 1 96.94 87 ASN A N 1
ATOM 655 C CA . ASN A 1 87 ? 1.866 36.375 -4.168 1 96.94 87 ASN A CA 1
ATOM 656 C C . ASN A 1 87 ? 0.752 36.062 -3.168 1 96.94 87 ASN A C 1
ATOM 658 O O . ASN A 1 87 ? -0.429 36.188 -3.498 1 96.94 87 ASN A O 1
ATOM 662 N N . VAL A 1 88 ? 1.104 35.719 -1.966 1 96.88 88 VAL A N 1
ATOM 663 C CA . VAL A 1 88 ? 0.142 35.438 -0.906 1 96.88 88 VAL A CA 1
ATOM 664 C C . VAL A 1 88 ? -0.656 36.688 -0.58 1 96.88 88 VAL A C 1
ATOM 666 O O . VAL A 1 88 ? -1.886 36.656 -0.493 1 96.88 88 VAL A O 1
ATOM 669 N N . TRP A 1 89 ? 0.029 37.781 -0.441 1 97.56 89 TRP A N 1
ATOM 670 C CA . TRP A 1 89 ? -0.602 39.062 -0.122 1 97.56 89 TRP A CA 1
ATOM 671 C C . TRP A 1 89 ? -1.618 39.469 -1.19 1 97.56 89 TRP A C 1
ATOM 673 O O . TRP A 1 89 ? -2.758 39.812 -0.874 1 97.56 89 TRP A O 1
ATOM 683 N N . ASN A 1 90 ? -1.215 39.375 -2.4 1 96.75 90 ASN A N 1
ATOM 684 C CA . ASN A 1 90 ? -2.104 39.719 -3.504 1 96.75 90 ASN A CA 1
ATOM 685 C C . ASN A 1 90 ? -3.314 38.781 -3.562 1 96.75 90 ASN A C 1
ATOM 687 O O . ASN A 1 90 ? -4.422 39.219 -3.881 1 96.75 90 ASN A O 1
ATOM 691 N N . GLY A 1 91 ? -3.059 37.531 -3.332 1 96.06 91 GLY A N 1
ATOM 692 C CA . GLY A 1 91 ? -4.168 36.594 -3.264 1 96.06 91 GLY A CA 1
ATOM 693 C C . GLY A 1 91 ? -5.199 36.969 -2.213 1 96.06 91 GLY A C 1
ATOM 694 O O . GLY A 1 91 ? -6.402 36.875 -2.463 1 96.06 91 GLY A O 1
ATOM 695 N N . LEU A 1 92 ? -4.738 37.375 -1.084 1 97.44 92 LEU A N 1
ATOM 696 C CA . LEU A 1 92 ? -5.637 37.781 -0.004 1 97.44 92 LEU A CA 1
ATOM 697 C C . LEU A 1 92 ? -6.406 39.031 -0.373 1 97.44 92 LEU A C 1
ATOM 699 O O . LEU A 1 92 ? -7.602 39.125 -0.101 1 97.44 92 LEU A O 1
ATOM 703 N N . ILE A 1 93 ? -5.715 40 -0.966 1 96.88 93 ILE A N 1
ATOM 704 C CA . ILE A 1 93 ? -6.363 41.219 -1.388 1 96.88 93 ILE A CA 1
ATOM 705 C C . ILE A 1 93 ? -7.5 40.906 -2.352 1 96.88 93 ILE A C 1
ATOM 707 O O . ILE A 1 93 ? -8.602 41.438 -2.217 1 96.88 93 ILE A O 1
ATOM 711 N N . HIS A 1 94 ? -7.227 40.031 -3.246 1 95.94 94 HIS A N 1
ATOM 712 C CA . HIS A 1 94 ? -8.234 39.656 -4.223 1 95.94 94 HIS A CA 1
ATOM 713 C C . HIS A 1 94 ? -9.445 39 -3.547 1 95.94 94 HIS A C 1
ATOM 715 O O . HIS A 1 94 ? -10.586 39.281 -3.902 1 95.94 94 HIS A O 1
ATOM 721 N N . CYS A 1 95 ? -9.203 38.156 -2.627 1 97 95 CYS A N 1
ATOM 722 C CA . CYS A 1 95 ? -10.289 37.5 -1.91 1 97 95 CYS A CA 1
ATOM 723 C C . CYS A 1 95 ? -11.102 38.5 -1.104 1 97 95 CYS A C 1
ATOM 725 O O . CYS A 1 95 ? -12.336 38.438 -1.081 1 97 95 CYS A O 1
ATOM 727 N N . ILE A 1 96 ? -10.422 39.438 -0.438 1 97.75 96 ILE A N 1
ATOM 728 C CA . ILE A 1 96 ? -11.078 40.438 0.411 1 97.75 96 ILE A CA 1
ATOM 729 C C . ILE A 1 96 ? -11.977 41.344 -0.441 1 97.75 96 ILE A C 1
ATOM 731 O O . ILE A 1 96 ? -13.125 41.594 -0.079 1 97.75 96 ILE A O 1
ATOM 735 N N . LYS A 1 97 ? -11.461 41.719 -1.546 1 96.5 97 LYS A N 1
ATOM 736 C CA . LYS A 1 97 ? -12.258 42.562 -2.449 1 96.5 97 LYS A CA 1
ATOM 737 C C . LYS A 1 97 ? -13.508 41.812 -2.912 1 96.5 97 LYS A C 1
ATOM 739 O O . LYS A 1 97 ? -14.594 42.406 -2.982 1 96.5 97 LYS A O 1
ATOM 744 N N . LYS A 1 98 ? -13.336 40.594 -3.182 1 95.69 98 LYS A N 1
ATOM 745 C CA . LYS A 1 98 ? -14.445 39.812 -3.688 1 95.69 98 LYS A CA 1
ATOM 746 C C . LYS A 1 98 ? -15.539 39.625 -2.635 1 95.69 98 LYS A C 1
ATOM 748 O O . LYS A 1 98 ? -16.719 39.688 -2.955 1 95.69 98 LYS A O 1
ATOM 753 N N . ILE A 1 99 ? -15.188 39.406 -1.4 1 96.75 99 ILE A N 1
ATOM 754 C CA . ILE A 1 99 ? -16.188 39.125 -0.387 1 96.75 99 ILE A CA 1
ATOM 755 C C . ILE A 1 99 ? -16.844 40.406 0.086 1 96.75 99 ILE A C 1
ATOM 757 O O . ILE A 1 99 ? -17.922 40.406 0.674 1 96.75 99 ILE A O 1
ATOM 761 N N . THR A 1 100 ? -16.219 41.562 -0.111 1 96.19 100 THR A N 1
ATOM 762 C CA . THR A 1 100 ? -16.75 42.812 0.373 1 96.19 100 THR A CA 1
ATOM 763 C C . THR A 1 100 ? -17.484 43.562 -0.745 1 96.19 100 THR A C 1
ATOM 765 O O . THR A 1 100 ? -17.953 44.688 -0.544 1 96.19 100 THR A O 1
ATOM 768 N N . GLU A 1 101 ? -17.469 42.875 -1.855 1 92.06 101 GLU A N 1
ATOM 769 C CA . GLU A 1 101 ? -18.203 43.469 -2.967 1 92.06 101 GLU A CA 1
ATOM 770 C C . GLU A 1 101 ? -19.672 43.688 -2.598 1 92.06 101 GLU A C 1
ATOM 772 O O . GLU A 1 101 ? -20.328 42.812 -2.068 1 92.06 101 GLU A O 1
ATOM 777 N N . ASN A 1 102 ? -20.25 44.844 -2.818 1 90.38 102 ASN A N 1
ATOM 778 C CA . ASN A 1 102 ? -21.641 45.219 -2.602 1 90.38 102 ASN A CA 1
ATOM 779 C C . ASN A 1 102 ? -22.016 45.219 -1.12 1 90.38 102 ASN A C 1
ATOM 781 O O . ASN A 1 102 ? -23.172 45 -0.764 1 90.38 102 ASN A O 1
ATOM 785 N N . VAL A 1 103 ? -21.141 45.25 -0.204 1 94.94 103 VAL A N 1
ATOM 786 C CA . VAL A 1 103 ? -21.344 45.406 1.234 1 94.94 103 VAL A CA 1
ATOM 787 C C . VAL A 1 103 ? -21.031 46.812 1.67 1 94.94 103 VAL A C 1
ATOM 789 O O . VAL A 1 103 ? -19.969 47.344 1.328 1 94.94 103 VAL A O 1
ATOM 792 N N . PRO A 1 104 ? -21.938 47.469 2.314 1 94.81 104 PRO A N 1
ATOM 793 C CA . PRO A 1 104 ? -21.594 48.781 2.822 1 94.81 104 PRO A CA 1
ATOM 794 C C . PRO A 1 104 ? -20.328 48.812 3.67 1 94.81 104 PRO A C 1
ATOM 796 O O . PRO A 1 104 ? -20.219 48.031 4.637 1 94.81 104 PRO A O 1
ATOM 799 N N . ILE A 1 105 ? -19.422 49.594 3.398 1 94.94 105 ILE A N 1
ATOM 800 C CA . ILE A 1 105 ? -18.109 49.656 4.039 1 94.94 105 ILE A CA 1
ATOM 801 C C . ILE A 1 105 ? -18.281 49.906 5.535 1 94.94 105 ILE A C 1
ATOM 803 O O . ILE A 1 105 ? -17.484 49.438 6.348 1 94.94 105 ILE A O 1
ATOM 807 N N . ALA A 1 106 ? -19.312 50.625 5.891 1 94.88 106 ALA A N 1
ATOM 808 C CA . ALA A 1 106 ? -19.594 50.969 7.285 1 94.88 106 ALA A CA 1
ATOM 809 C C . ALA A 1 106 ? -19.906 49.719 8.102 1 94.88 106 ALA A C 1
ATOM 811 O O . ALA A 1 106 ? -19.797 49.75 9.336 1 94.88 106 ALA A O 1
ATOM 812 N N . ASP A 1 107 ? -20.281 48.719 7.434 1 97.19 107 ASP A N 1
ATOM 813 C CA . ASP A 1 107 ? -20.656 47.469 8.117 1 97.19 107 ASP A CA 1
ATOM 814 C C . ASP A 1 107 ? -19.438 46.625 8.422 1 97.19 107 ASP A C 1
ATOM 816 O O . ASP A 1 107 ? -19.516 45.656 9.195 1 97.19 107 ASP A O 1
ATOM 820 N N . ILE A 1 108 ? -18.344 46.938 7.863 1 98.38 108 ILE A N 1
ATOM 821 C CA . ILE A 1 108 ? -17.109 46.188 8.109 1 98.38 108 ILE A CA 1
ATOM 822 C C . ILE A 1 108 ? -16.375 46.812 9.312 1 98.38 108 ILE A C 1
ATOM 824 O O . ILE A 1 108 ? -15.969 47.969 9.273 1 98.38 108 ILE A O 1
ATOM 828 N N . LYS A 1 109 ? -16.141 45.969 10.328 1 98.38 109 LYS A N 1
ATOM 829 C CA . LYS A 1 109 ? -15.727 46.562 11.602 1 98.38 109 LYS A CA 1
ATOM 830 C C . LYS A 1 109 ? -14.273 46.219 11.922 1 98.38 109 LYS A C 1
ATOM 832 O O . LYS A 1 109 ? -13.641 46.875 12.734 1 98.38 109 LYS A O 1
ATOM 837 N N . ALA A 1 110 ? -13.766 45.188 11.297 1 98.62 110 ALA A N 1
ATOM 838 C CA . ALA A 1 110 ? -12.375 44.781 11.555 1 98.62 110 ALA A CA 1
ATOM 839 C C . ALA A 1 110 ? -11.898 43.75 10.562 1 98.62 110 ALA A C 1
ATOM 841 O O . ALA A 1 110 ? -12.711 43.125 9.852 1 98.62 110 ALA A O 1
ATOM 842 N N . ILE A 1 111 ? -10.586 43.531 10.602 1 98.56 111 ILE A N 1
ATOM 843 C CA . ILE A 1 111 ? -9.938 42.5 9.805 1 98.56 111 ILE A CA 1
ATOM 844 C C . ILE A 1 111 ? -8.945 41.719 10.672 1 98.56 111 ILE A C 1
ATOM 846 O O . ILE A 1 111 ? -8.344 42.281 11.594 1 98.56 111 ILE A O 1
ATOM 850 N N . CYS A 1 112 ? -8.867 40.469 10.406 1 98.75 112 CYS A N 1
ATOM 851 C CA . CYS A 1 112 ? -7.824 39.625 11 1 98.75 112 CYS A CA 1
ATOM 852 C C . CYS A 1 112 ? -7.184 38.719 9.953 1 98.75 112 CYS A C 1
ATOM 854 O O . CYS A 1 112 ? -7.883 38.031 9.195 1 98.75 112 CYS A O 1
ATOM 856 N N . PHE A 1 113 ? -5.848 38.719 9.898 1 98.62 113 PHE A N 1
ATOM 857 C CA . PHE A 1 113 ? -5.082 37.844 9 1 98.62 113 PHE A CA 1
ATOM 858 C C . PHE A 1 113 ? -4.516 36.656 9.758 1 98.62 113 PHE A C 1
ATOM 860 O O . PHE A 1 113 ? -3.947 36.812 10.844 1 98.62 113 PHE A O 1
ATOM 867 N N . THR A 1 114 ? -4.719 35.5 9.25 1 97.62 114 THR A N 1
ATOM 868 C CA . THR A 1 114 ? -4.109 34.281 9.82 1 97.62 114 THR A CA 1
ATOM 869 C C . THR A 1 114 ? -3.461 33.438 8.734 1 97.62 114 THR A C 1
ATOM 871 O O . THR A 1 114 ? -3.738 33.625 7.547 1 97.62 114 THR A O 1
ATOM 874 N N . SER A 1 115 ? -2.537 32.625 9.188 1 96.5 115 SER A N 1
ATOM 875 C CA . SER A 1 115 ? -1.821 31.812 8.211 1 96.5 115 SER A CA 1
ATOM 876 C C . SER A 1 115 ? -1.257 30.547 8.852 1 96.5 115 SER A C 1
ATOM 878 O O . SER A 1 115 ? -1.131 30.469 10.07 1 96.5 115 SER A O 1
ATOM 880 N N . ARG A 1 116 ? -0.99 29.641 7.984 1 92.44 116 ARG A N 1
ATOM 881 C CA . ARG A 1 116 ? -0.085 28.562 8.391 1 92.44 116 ARG A CA 1
ATOM 882 C C . ARG A 1 116 ? 1.305 29.109 8.695 1 92.44 116 ARG A C 1
ATOM 884 O O . ARG A 1 116 ? 1.711 30.141 8.148 1 92.44 116 ARG A O 1
ATOM 891 N N . PRO A 1 117 ? 1.994 28.359 9.555 1 93.19 117 PRO A N 1
ATOM 892 C CA . PRO A 1 117 ? 3.342 28.844 9.852 1 93.19 117 PRO A CA 1
ATOM 893 C C . PRO A 1 117 ? 4.254 28.844 8.625 1 93.19 117 PRO A C 1
ATOM 895 O O . PRO A 1 117 ? 4.258 27.875 7.859 1 93.19 117 PRO A O 1
ATOM 898 N N . ALA A 1 118 ? 4.914 29.938 8.438 1 96.06 118 ALA A N 1
ATOM 899 C CA . ALA A 1 118 ? 5.926 30.109 7.398 1 96.06 118 ALA A CA 1
ATOM 900 C C . ALA A 1 118 ? 6.875 31.25 7.742 1 96.06 118 ALA A C 1
ATOM 902 O O . ALA A 1 118 ? 6.469 32.25 8.367 1 96.06 118 ALA A O 1
ATOM 903 N N . LEU A 1 119 ? 8.102 31.062 7.367 1 98.25 119 LEU A N 1
ATOM 904 C CA . LEU A 1 119 ? 9.078 32.125 7.609 1 98.25 119 LEU A CA 1
ATOM 905 C C . LEU A 1 119 ? 9.172 33.062 6.414 1 98.25 119 LEU A C 1
ATOM 907 O O . LEU A 1 119 ? 9.414 32.625 5.289 1 98.25 119 LEU A O 1
ATOM 911 N N . VAL A 1 120 ? 8.984 34.312 6.66 1 98.56 120 VAL A N 1
ATOM 912 C CA . VAL A 1 120 ? 9.078 35.344 5.621 1 98.56 120 VAL A CA 1
ATOM 913 C C . VAL A 1 120 ? 10.297 36.219 5.879 1 98.56 120 VAL A C 1
ATOM 915 O O . VAL A 1 120 ? 10.5 36.688 7 1 98.56 120 VAL A O 1
ATOM 918 N N . THR A 1 121 ? 11.07 36.469 4.863 1 98.56 121 THR A N 1
ATOM 919 C CA . THR A 1 121 ? 12.242 37.344 4.961 1 98.56 121 THR A CA 1
ATOM 920 C C . THR A 1 121 ? 12.023 38.625 4.207 1 98.56 121 THR A C 1
ATOM 922 O O . THR A 1 121 ? 11.562 38.625 3.064 1 98.56 121 THR A O 1
ATOM 925 N N . VAL A 1 122 ? 12.344 39.719 4.902 1 98.31 122 VAL A N 1
ATOM 926 C CA . VAL A 1 122 ? 12.289 41.031 4.25 1 98.31 122 VAL A CA 1
ATOM 927 C C . VAL A 1 122 ? 13.602 41.781 4.473 1 98.31 122 VAL A C 1
ATOM 929 O O . VAL A 1 122 ? 14.297 41.562 5.469 1 98.31 122 VAL A O 1
ATOM 932 N N . ASP A 1 123 ? 13.938 42.656 3.555 1 97.94 123 ASP A N 1
ATOM 933 C CA . ASP A 1 123 ? 15.18 43.406 3.688 1 97.94 123 ASP A CA 1
ATOM 934 C C . ASP A 1 123 ? 14.984 44.656 4.562 1 97.94 123 ASP A C 1
ATOM 936 O O . ASP A 1 123 ? 13.938 44.812 5.195 1 97.94 123 ASP A O 1
ATOM 940 N N . LYS A 1 124 ? 15.953 45.469 4.684 1 96.31 124 LYS A N 1
ATOM 941 C CA . LYS A 1 124 ? 15.969 46.625 5.574 1 96.31 124 LYS A CA 1
ATOM 942 C C . LYS A 1 124 ? 14.945 47.656 5.148 1 96.31 124 LYS A C 1
ATOM 944 O O . LYS A 1 124 ? 14.523 48.5 5.953 1 96.31 124 LYS A O 1
ATOM 949 N N . ASP A 1 125 ? 14.469 47.562 3.9 1 96.31 125 ASP A N 1
ATOM 950 C CA . ASP A 1 125 ? 13.445 48.469 3.395 1 96.31 125 ASP A CA 1
ATOM 951 C C . ASP A 1 125 ? 12.062 47.812 3.465 1 96.31 125 ASP A C 1
ATOM 953 O O . ASP A 1 125 ? 11.078 48.406 3.008 1 96.31 125 ASP A O 1
ATOM 957 N N . GLY A 1 126 ? 11.992 46.656 3.934 1 96 126 GLY A N 1
ATOM 958 C CA . GLY A 1 126 ? 10.719 45.969 4.066 1 96 126 GLY A CA 1
ATOM 959 C C . GLY A 1 126 ? 10.289 45.25 2.799 1 96 126 GLY A C 1
ATOM 960 O O . GLY A 1 126 ? 9.141 44.812 2.686 1 96 126 GLY A O 1
ATOM 961 N N . LYS A 1 127 ? 11.219 45.094 1.885 1 97.25 127 LYS A N 1
ATOM 962 C CA . LYS A 1 127 ? 10.93 44.438 0.622 1 97.25 127 LYS A CA 1
ATOM 963 C C . LYS A 1 127 ? 11.312 42.938 0.683 1 97.25 127 LYS A C 1
ATOM 965 O O . LYS A 1 127 ? 12.125 42.562 1.522 1 97.25 127 LYS A O 1
ATOM 970 N N . SER A 1 128 ? 10.656 42.219 -0.249 1 98 128 SER A N 1
ATOM 971 C CA . SER A 1 128 ? 10.922 40.781 -0.292 1 98 128 SER A CA 1
ATOM 972 C C . SER A 1 128 ? 12.414 40.5 -0.459 1 98 128 SER A C 1
ATOM 974 O O . SER A 1 128 ? 13.07 41.094 -1.298 1 98 128 SER A O 1
ATOM 976 N N . LEU A 1 129 ? 12.953 39.625 0.325 1 98.31 129 LEU A N 1
ATOM 977 C CA . LEU A 1 129 ? 14.344 39.188 0.305 1 98.31 129 LEU A CA 1
ATOM 978 C C . LEU A 1 129 ? 14.43 37.656 0.167 1 98.31 129 LEU A C 1
ATOM 980 O O . LEU A 1 129 ? 13.758 36.938 0.891 1 98.31 129 LEU A O 1
ATOM 984 N N . THR A 1 130 ? 15.281 37.219 -0.641 1 97.75 130 THR A N 1
ATOM 985 C CA . THR A 1 130 ? 15.305 35.812 -1.018 1 97.75 130 THR A CA 1
ATOM 986 C C . THR A 1 130 ? 15.586 34.906 0.197 1 97.75 130 THR A C 1
ATOM 988 O O . THR A 1 130 ? 16.391 35.281 1.054 1 97.75 130 THR A O 1
ATOM 991 N N . ALA A 1 131 ? 14.867 33.844 0.315 1 97.12 131 ALA A N 1
ATOM 992 C CA . ALA A 1 131 ? 15.133 32.75 1.234 1 97.12 131 ALA A CA 1
ATOM 993 C C . ALA A 1 131 ? 15.414 31.469 0.472 1 97.12 131 ALA A C 1
ATOM 995 O O . ALA A 1 131 ? 15.281 30.359 1.025 1 97.12 131 ALA A O 1
ATOM 996 N N . SER A 1 132 ? 15.719 31.609 -0.783 1 95.94 132 SER A N 1
ATOM 997 C CA . SER A 1 132 ? 15.844 30.469 -1.697 1 95.94 132 SER A CA 1
ATOM 998 C C . SER A 1 132 ? 17.25 30.375 -2.273 1 95.94 132 SER A C 1
ATOM 1000 O O . SER A 1 132 ? 17.891 31.391 -2.537 1 95.94 132 SER A O 1
ATOM 1002 N N . VAL A 1 133 ? 17.641 29.156 -2.57 1 93.38 133 VAL A N 1
ATOM 1003 C CA . VAL A 1 133 ? 18.938 28.938 -3.205 1 93.38 133 VAL A CA 1
ATOM 1004 C C . VAL A 1 133 ? 18.891 29.453 -4.641 1 93.38 133 VAL A C 1
ATOM 1006 O O . VAL A 1 133 ? 19.953 29.703 -5.238 1 93.38 133 VAL A O 1
ATOM 1009 N N . SER A 1 134 ? 17.766 29.672 -5.18 1 92.44 134 SER A N 1
ATOM 1010 C CA . SER A 1 134 ? 17.625 30.25 -6.512 1 92.44 134 SER A CA 1
ATOM 1011 C C . SER A 1 134 ? 18.062 31.719 -6.523 1 92.44 134 SER A C 1
ATOM 1013 O O . SER A 1 134 ? 18.297 32.281 -7.59 1 92.44 134 SER A O 1
ATOM 1015 N N . ARG A 1 135 ? 18.125 32.344 -5.438 1 92.81 135 ARG A N 1
ATOM 1016 C CA . ARG A 1 135 ? 18.516 33.75 -5.258 1 92.81 135 ARG A CA 1
ATOM 1017 C C . ARG A 1 135 ? 17.453 34.688 -5.801 1 92.81 135 ARG A C 1
ATOM 1019 O O . ARG A 1 135 ? 17.688 35.875 -5.957 1 92.81 135 ARG A O 1
ATOM 1026 N N . ASP A 1 136 ? 16.297 34.125 -6.102 1 95.81 136 ASP A N 1
ATOM 1027 C CA . ASP A 1 136 ? 15.141 34.906 -6.52 1 95.81 136 ASP A CA 1
ATOM 1028 C C . ASP A 1 136 ? 14.469 35.594 -5.32 1 95.81 136 ASP A C 1
ATOM 1030 O O . ASP A 1 136 ? 13.914 34.906 -4.453 1 95.81 136 ASP A O 1
ATOM 1034 N N . ASN A 1 137 ? 14.398 36.875 -5.281 1 96.5 137 ASN A N 1
ATOM 1035 C CA . ASN A 1 137 ? 13.867 37.625 -4.156 1 96.5 137 ASN A CA 1
ATOM 1036 C C . ASN A 1 137 ? 12.375 37.375 -3.963 1 96.5 137 ASN A C 1
ATOM 1038 O O . ASN A 1 137 ? 11.852 37.562 -2.863 1 96.5 137 ASN A O 1
ATOM 1042 N N . SER A 1 138 ? 11.711 37 -4.977 1 96.31 138 SER A N 1
ATOM 1043 C CA . SER A 1 138 ? 10.281 36.719 -4.84 1 96.31 138 SER A CA 1
ATOM 1044 C C . SER A 1 138 ? 10.031 35.469 -4.02 1 96.31 138 SER A C 1
ATOM 1046 O O . SER A 1 138 ? 8.961 35.281 -3.447 1 96.31 138 SER A O 1
ATOM 1048 N N . ARG A 1 139 ? 11.008 34.594 -3.98 1 97.31 139 ARG A N 1
ATOM 1049 C CA . ARG A 1 139 ? 10.906 33.375 -3.174 1 97.31 139 ARG A CA 1
ATOM 1050 C C . ARG A 1 139 ? 11.453 33.625 -1.768 1 97.31 139 ARG A C 1
ATOM 1052 O O . ARG A 1 139 ? 12.523 33.125 -1.421 1 97.31 139 ARG A O 1
ATOM 1059 N N . ASN A 1 140 ? 10.641 34.281 -1.027 1 98.25 140 ASN A N 1
ATOM 1060 C CA . ASN A 1 140 ? 11.117 34.781 0.26 1 98.25 140 ASN A CA 1
ATOM 1061 C C . ASN A 1 140 ? 10.383 34.125 1.422 1 98.25 140 ASN A C 1
ATOM 1063 O O . ASN A 1 140 ? 10.352 34.656 2.529 1 98.25 140 ASN A O 1
ATOM 1067 N N . THR A 1 141 ? 9.695 33 1.212 1 98 141 THR A N 1
ATOM 1068 C CA . THR A 1 141 ? 8.898 32.344 2.234 1 98 141 THR A CA 1
ATOM 1069 C C . THR A 1 141 ? 9.25 30.859 2.305 1 98 141 THR A C 1
ATOM 1071 O O . THR A 1 141 ? 9.188 30.141 1.299 1 98 141 THR A O 1
ATOM 1074 N N . ILE A 1 142 ? 9.656 30.406 3.486 1 96.56 142 ILE A N 1
ATOM 1075 C CA . ILE A 1 142 ? 9.898 28.984 3.732 1 96.56 142 ILE A CA 1
ATOM 1076 C C . ILE A 1 142 ? 8.695 28.375 4.457 1 96.56 142 ILE A C 1
ATOM 1078 O O . ILE A 1 142 ? 8.352 28.812 5.562 1 96.56 142 ILE A O 1
ATOM 1082 N N . MET A 1 143 ? 8.148 27.344 3.906 1 92.88 143 MET A N 1
ATOM 1083 C CA . MET A 1 143 ? 6.91 26.766 4.41 1 92.88 143 MET A CA 1
ATOM 1084 C C . MET A 1 143 ? 7.168 25.891 5.633 1 92.88 143 MET A C 1
ATOM 1086 O O . MET A 1 143 ? 8.297 25.469 5.859 1 92.88 143 MET A O 1
ATOM 1090 N N . HIS A 1 144 ? 6.105 25.625 6.348 1 87.62 144 HIS A N 1
ATOM 1091 C CA . HIS A 1 144 ? 6.184 24.906 7.609 1 87.62 144 HIS A CA 1
ATOM 1092 C C . HIS A 1 144 ? 6.637 23.469 7.391 1 87.62 144 HIS A C 1
ATOM 1094 O O . HIS A 1 144 ? 7.289 22.875 8.25 1 87.62 144 HIS A O 1
ATOM 1100 N N . PHE A 1 145 ? 6.266 22.859 6.293 1 78.94 145 PHE A N 1
ATOM 1101 C CA . PHE A 1 145 ? 6.594 21.453 6.074 1 78.94 145 PHE A CA 1
ATOM 1102 C C . PHE A 1 145 ? 7.906 21.328 5.312 1 78.94 145 PHE A C 1
ATOM 1104 O O . PHE A 1 145 ? 8.258 20.234 4.867 1 78.94 145 PHE A O 1
ATOM 1111 N N . ASP A 1 146 ? 8.625 22.484 5.125 1 85.62 146 ASP A N 1
ATOM 1112 C CA . ASP A 1 146 ? 9.992 22.469 4.613 1 85.62 146 ASP A CA 1
ATOM 1113 C C . ASP A 1 146 ? 10.953 21.844 5.617 1 85.62 146 ASP A C 1
ATOM 1115 O O . ASP A 1 146 ? 10.945 22.203 6.801 1 85.62 146 ASP A O 1
ATOM 1119 N N . THR A 1 147 ? 11.773 20.859 5.195 1 80.44 147 THR A N 1
ATOM 1120 C CA . THR A 1 147 ? 12.617 20.156 6.148 1 80.44 147 THR A CA 1
ATOM 1121 C C . THR A 1 147 ? 14.094 20.422 5.863 1 80.44 147 THR A C 1
ATOM 1123 O O . THR A 1 147 ? 14.961 19.625 6.234 1 80.44 147 THR A O 1
ATOM 1126 N N . ARG A 1 148 ? 14.414 21.438 5.219 1 87.06 148 ARG A N 1
ATOM 1127 C CA . ARG A 1 148 ? 15.789 21.734 4.844 1 87.06 148 ARG A CA 1
ATOM 1128 C C . ARG A 1 148 ? 16.672 21.922 6.078 1 87.06 148 ARG A C 1
ATOM 1130 O O . ARG A 1 148 ? 17.875 21.656 6.035 1 87.06 148 ARG A O 1
ATOM 1137 N N . SER A 1 149 ? 16.062 22.359 7.152 1 92.75 149 SER A N 1
ATOM 1138 C CA . SER A 1 149 ? 16.828 22.734 8.344 1 92.75 149 SER A CA 1
ATOM 1139 C C . SER A 1 149 ? 16.906 21.578 9.328 1 92.75 149 SER A C 1
ATOM 1141 O O . SER A 1 149 ? 16.906 21.781 10.539 1 92.75 149 SER A O 1
ATOM 1143 N N . TYR A 1 150 ? 16.938 20.453 8.906 1 86.69 150 TYR A N 1
ATOM 1144 C CA . TYR A 1 150 ? 17 19.266 9.742 1 86.69 150 TYR A CA 1
ATOM 1145 C C . TYR A 1 150 ? 18.25 19.25 10.602 1 86.69 150 TYR A C 1
ATOM 1147 O O . TYR A 1 150 ? 18.203 18.938 11.789 1 86.69 150 TYR A O 1
ATOM 1155 N N . ARG A 1 151 ? 19.406 19.547 10 1 91.44 151 ARG A N 1
ATOM 1156 C CA . ARG A 1 151 ? 20.672 19.578 10.727 1 91.44 151 ARG A CA 1
ATOM 1157 C C . ARG A 1 151 ? 20.641 20.625 11.836 1 91.44 151 ARG A C 1
ATOM 1159 O O . ARG A 1 151 ? 21.141 20.391 12.938 1 91.44 151 ARG A O 1
ATOM 1166 N N . GLU A 1 152 ? 20.125 21.734 11.516 1 95.31 152 GLU A N 1
ATOM 1167 C CA . GLU A 1 152 ? 20.016 22.812 12.492 1 95.31 152 GLU A CA 1
ATOM 1168 C C . GLU A 1 152 ? 19.125 22.422 13.664 1 95.31 152 GLU A C 1
ATOM 1170 O O . GLU A 1 152 ? 19.453 22.688 14.82 1 95.31 152 GLU A O 1
ATOM 1175 N N . ALA A 1 153 ? 18.016 21.781 13.367 1 93.19 153 ALA A N 1
ATOM 1176 C CA . ALA A 1 153 ? 17.125 21.312 14.43 1 93.19 153 ALA A CA 1
ATOM 1177 C C . ALA A 1 153 ? 17.844 20.312 15.336 1 93.19 153 ALA A C 1
ATOM 1179 O O . ALA A 1 153 ? 17.688 20.359 16.562 1 93.19 153 ALA A O 1
ATOM 1180 N N . LYS A 1 154 ? 18.625 19.5 14.758 1 92.12 154 LYS A N 1
ATOM 1181 C CA . LYS A 1 154 ? 19.406 18.547 15.531 1 92.12 154 LYS A CA 1
ATOM 1182 C C . LYS A 1 154 ? 20.391 19.25 16.453 1 92.12 154 LYS A C 1
ATOM 1184 O O . LYS A 1 154 ? 20.578 18.844 17.609 1 92.12 154 LYS A O 1
ATOM 1189 N N . LEU A 1 155 ? 21 20.25 15.953 1 95.44 155 LEU A N 1
ATOM 1190 C CA . LEU A 1 155 ? 21.953 21.016 16.75 1 95.44 155 LEU A CA 1
ATOM 1191 C C . LEU A 1 155 ? 21.25 21.688 17.938 1 95.44 155 LEU A C 1
ATOM 1193 O O . LEU A 1 155 ? 21.781 21.734 19.031 1 95.44 155 LEU A O 1
ATOM 1197 N N . ILE A 1 156 ? 20.078 22.188 17.688 1 96.88 156 ILE A N 1
ATOM 1198 C CA . ILE A 1 156 ? 19.312 22.797 18.766 1 96.88 156 ILE A CA 1
ATOM 1199 C C . ILE A 1 156 ? 19 21.766 19.828 1 96.88 156 ILE A C 1
ATOM 1201 O O . ILE A 1 156 ? 19.156 22.016 21.031 1 96.88 156 ILE A O 1
ATOM 1205 N N . ASN A 1 157 ? 18.578 20.625 19.391 1 94.88 157 ASN A N 1
ATOM 1206 C CA . ASN A 1 157 ? 18.219 19.562 20.328 1 94.88 157 ASN A CA 1
ATOM 1207 C C . ASN A 1 157 ? 19.422 19.125 21.156 1 94.88 157 ASN A C 1
ATOM 1209 O O . ASN A 1 157 ? 19.266 18.734 22.312 1 94.88 157 ASN A O 1
ATOM 1213 N N . GLN A 1 158 ? 20.594 19.266 20.672 1 95.44 158 GLN A N 1
ATOM 1214 C CA . GLN A 1 158 ? 21.812 18.875 21.359 1 95.44 158 GLN A CA 1
ATOM 1215 C C . GLN A 1 158 ? 22.141 19.844 22.484 1 95.44 158 GLN A C 1
ATOM 1217 O O . GLN A 1 158 ? 22.938 19.516 23.375 1 95.44 158 GLN A O 1
ATOM 1222 N N . THR A 1 159 ? 21.562 20.984 22.453 1 96.19 159 THR A N 1
ATOM 1223 C CA . THR A 1 159 ? 21.812 21.922 23.531 1 96.19 159 THR A CA 1
ATOM 1224 C C . THR A 1 159 ? 21.125 21.469 24.828 1 96.19 159 THR A C 1
ATOM 1226 O O . THR A 1 159 ? 21.484 21.922 25.922 1 96.19 159 THR A O 1
ATOM 1229 N N . HIS A 1 160 ? 20.062 20.75 24.734 1 95.06 160 HIS A N 1
ATOM 1230 C CA . HIS A 1 160 ? 19.25 20.297 25.859 1 95.06 160 HIS A CA 1
ATOM 1231 C C . HIS A 1 160 ? 18.688 21.469 26.656 1 95.06 160 HIS A C 1
ATOM 1233 O O . HIS A 1 160 ? 18.469 21.359 27.859 1 95.06 160 HIS A O 1
ATOM 1239 N N . HIS A 1 161 ? 18.594 22.562 25.984 1 94.88 161 HIS A N 1
ATOM 1240 C CA . HIS A 1 161 ? 18.016 23.734 26.641 1 94.88 161 HIS A CA 1
ATOM 1241 C C . HIS A 1 161 ? 16.609 23.453 27.156 1 94.88 161 HIS A C 1
ATOM 1243 O O . HIS A 1 161 ? 15.852 22.719 26.5 1 94.88 161 HIS A O 1
ATOM 1249 N N . SER A 1 162 ? 16.188 24.125 28.156 1 94.69 162 SER A N 1
ATOM 1250 C CA . SER A 1 162 ? 14.938 23.828 28.859 1 94.69 162 SER A CA 1
ATOM 1251 C C . SER A 1 162 ? 13.734 24.172 27.984 1 94.69 162 SER A C 1
ATOM 1253 O O . SER A 1 162 ? 12.664 23.578 28.125 1 94.69 162 SER A O 1
ATOM 1255 N N . ILE A 1 163 ? 13.898 25.094 27.047 1 95.5 163 ILE A N 1
ATOM 1256 C CA . ILE A 1 163 ? 12.789 25.531 26.219 1 95.5 163 ILE A CA 1
ATOM 1257 C C . ILE A 1 163 ? 12.312 24.375 25.344 1 95.5 163 ILE A C 1
ATOM 1259 O O . ILE A 1 163 ? 11.148 24.328 24.938 1 95.5 163 ILE A O 1
ATOM 1263 N N . ILE A 1 164 ? 13.18 23.391 25.125 1 95.25 164 ILE A N 1
ATOM 1264 C CA . ILE A 1 164 ? 12.891 22.25 24.266 1 95.25 164 ILE A CA 1
ATOM 1265 C C . ILE A 1 164 ? 11.766 21.406 24.859 1 95.25 164 ILE A C 1
ATOM 1267 O O . ILE A 1 164 ? 10.961 20.828 24.141 1 95.25 164 ILE A O 1
ATOM 1271 N N . GLN A 1 165 ? 11.625 21.469 26.156 1 94.69 165 GLN A N 1
ATOM 1272 C CA . GLN A 1 165 ? 10.586 20.719 26.844 1 94.69 165 GLN A CA 1
ATOM 1273 C C . GLN A 1 165 ? 9.195 21.188 26.438 1 94.69 165 GLN A C 1
ATOM 1275 O O . GLN A 1 165 ? 8.25 20.406 26.391 1 94.69 165 GLN A O 1
ATOM 1280 N N . TYR A 1 166 ? 9.062 22.469 26.109 1 95.75 166 TYR A N 1
ATOM 1281 C CA . TYR A 1 166 ? 7.773 23.047 25.75 1 95.75 166 TYR A CA 1
ATOM 1282 C C . TYR A 1 166 ? 7.344 22.578 24.359 1 95.75 166 TYR A C 1
ATOM 1284 O O . TYR A 1 166 ? 6.18 22.734 23.984 1 95.75 166 TYR A O 1
ATOM 1292 N N . PHE A 1 167 ? 8.289 21.969 23.688 1 94.44 167 PHE A N 1
ATOM 1293 C CA . PHE A 1 167 ? 7.98 21.469 22.359 1 94.44 167 PHE A CA 1
ATOM 1294 C C . PHE A 1 167 ? 7.984 19.938 22.328 1 94.44 167 PHE A C 1
ATOM 1296 O O . PHE A 1 167 ? 8.344 19.328 21.328 1 94.44 167 PHE A O 1
ATOM 1303 N N . GLY A 1 168 ? 7.633 19.359 23.453 1 90.81 168 GLY A N 1
ATOM 1304 C CA . GLY A 1 168 ? 7.531 17.906 23.547 1 90.81 168 GLY A CA 1
ATOM 1305 C C . GLY A 1 168 ? 8.883 17.219 23.562 1 90.81 168 GLY A C 1
ATOM 1306 O O . GLY A 1 168 ? 9.016 16.078 23.094 1 90.81 168 GLY A O 1
ATOM 1307 N N . GLU A 1 169 ? 9.922 17.953 23.844 1 90.38 169 GLU A N 1
ATOM 1308 C CA . GLU A 1 169 ? 11.281 17.453 24.047 1 90.38 169 GLU A CA 1
ATOM 1309 C C . GLU A 1 169 ? 12.023 17.312 22.734 1 90.38 169 GLU A C 1
ATOM 1311 O O . GLU A 1 169 ? 13.07 16.656 22.672 1 90.38 169 GLU A O 1
ATOM 1316 N N . LEU A 1 170 ? 11.477 17.859 21.75 1 89.62 170 LEU A N 1
ATOM 1317 C CA . LEU A 1 170 ? 12.141 17.766 20.453 1 89.62 170 LEU A CA 1
ATOM 1318 C C . LEU A 1 170 ? 11.812 18.984 19.578 1 89.62 170 LEU A C 1
ATOM 1320 O O . LEU A 1 170 ? 10.633 19.281 19.359 1 89.62 170 LEU A O 1
ATOM 1324 N N . ILE A 1 171 ? 12.844 19.594 19.109 1 91 171 ILE A N 1
ATOM 1325 C CA . ILE A 1 171 ? 12.68 20.703 18.172 1 91 171 ILE A CA 1
ATOM 1326 C C . ILE A 1 171 ? 12.703 20.156 16.734 1 91 171 ILE A C 1
ATOM 1328 O O . ILE A 1 171 ? 13.578 19.375 16.391 1 91 171 ILE A O 1
ATOM 1332 N N . LEU A 1 172 ? 11.703 20.641 15.969 1 85.25 172 LEU A N 1
ATOM 1333 C CA . LEU A 1 172 ? 11.578 20.188 14.586 1 85.25 172 LEU A CA 1
ATOM 1334 C C . LEU A 1 172 ? 12.055 21.266 13.625 1 85.25 172 LEU A C 1
ATOM 1336 O O . LEU A 1 172 ? 12.133 22.453 13.984 1 85.25 172 LEU A O 1
ATOM 1340 N N . PRO A 1 173 ? 12.367 20.812 12.328 1 87.44 173 PRO A N 1
ATOM 1341 C CA . PRO A 1 173 ? 12.828 21.781 11.336 1 87.44 173 PRO A CA 1
ATOM 1342 C C . PRO A 1 173 ? 11.773 22.844 11.023 1 87.44 173 PRO A C 1
ATOM 1344 O O . PRO A 1 173 ? 12.102 23.906 10.492 1 87.44 173 PRO A O 1
ATOM 1347 N N . GLU A 1 174 ? 10.594 22.641 11.461 1 87.19 174 GLU A N 1
ATOM 1348 C CA . GLU A 1 174 ? 9.492 23.547 11.156 1 87.19 174 GLU A CA 1
ATOM 1349 C C . GLU A 1 174 ? 9.602 24.844 11.961 1 87.19 174 GLU A C 1
ATOM 1351 O O . GLU A 1 174 ? 9.031 25.875 11.578 1 87.19 174 GLU A O 1
ATOM 1356 N N . LEU A 1 175 ? 10.289 24.844 13.047 1 93.62 175 LEU A N 1
ATOM 1357 C CA . LEU A 1 175 ? 10.398 26.016 13.898 1 93.62 175 LEU A CA 1
ATOM 1358 C C . LEU A 1 175 ? 11.273 27.078 13.242 1 93.62 175 LEU A C 1
ATOM 1360 O O . LEU A 1 175 ? 12.211 26.75 12.508 1 93.62 175 LEU A O 1
ATOM 1364 N N . GLN A 1 176 ? 11 28.344 13.492 1 96.94 176 GLN A N 1
ATOM 1365 C CA . GLN A 1 176 ? 11.578 29.469 12.773 1 96.94 176 GLN A CA 1
ATOM 1366 C C . GLN A 1 176 ? 13.07 29.594 13.055 1 96.94 176 GLN A C 1
ATOM 1368 O O . GLN A 1 176 ? 13.852 29.938 12.156 1 96.94 176 GLN A O 1
ATOM 1373 N N . GLU A 1 177 ? 13.516 29.359 14.289 1 96.19 177 GLU A N 1
ATOM 1374 C CA . GLU A 1 177 ? 14.93 29.5 14.609 1 96.19 177 GLU A CA 1
ATOM 1375 C C . GLU A 1 177 ? 15.781 28.516 13.812 1 96.19 177 GLU A C 1
ATOM 1377 O O . GLU A 1 177 ? 16.891 28.844 13.406 1 96.19 177 GLU A O 1
ATOM 1382 N N . SER A 1 178 ? 15.258 27.328 13.664 1 95.94 178 SER A N 1
ATOM 1383 C CA . SER A 1 178 ? 15.969 26.359 12.844 1 95.94 178 SER A CA 1
ATOM 1384 C C . SER A 1 178 ? 16.141 26.859 11.414 1 95.94 178 SER A C 1
ATOM 1386 O O . SER A 1 178 ? 17.203 26.703 10.82 1 95.94 178 SER A O 1
ATOM 1388 N N . LYS A 1 179 ? 15.102 27.406 10.852 1 96.81 179 LYS A N 1
ATOM 1389 C CA . LYS A 1 179 ? 15.133 27.938 9.492 1 96.81 179 LYS A CA 1
ATOM 1390 C C . LYS A 1 179 ? 16.094 29.125 9.391 1 96.81 179 LYS A C 1
ATOM 1392 O O . LYS A 1 179 ? 16.812 29.266 8.398 1 96.81 179 LYS A O 1
ATOM 1397 N N . VAL A 1 180 ? 16.078 29.953 10.352 1 98.06 180 VAL A N 1
ATOM 1398 C CA . VAL A 1 180 ? 16.953 31.125 10.367 1 98.06 180 VAL A CA 1
ATOM 1399 C C . VAL A 1 180 ? 18.406 30.672 10.453 1 98.06 180 VAL A C 1
ATOM 1401 O O . VAL A 1 180 ? 19.281 31.25 9.797 1 98.06 180 VAL A O 1
ATOM 1404 N N . MET A 1 181 ? 18.641 29.641 11.289 1 98 181 MET A N 1
ATOM 1405 C CA . MET A 1 181 ? 19.984 29.078 11.352 1 98 181 MET A CA 1
ATOM 1406 C C . MET A 1 181 ? 20.453 28.609 9.977 1 98 181 MET A C 1
ATOM 1408 O O . MET A 1 181 ? 21.594 28.828 9.586 1 98 181 MET A O 1
ATOM 1412 N N . TRP A 1 182 ? 19.562 27.969 9.297 1 97.5 182 TRP A N 1
ATOM 1413 C CA . TRP A 1 182 ? 19.891 27.484 7.961 1 97.5 182 TRP A CA 1
ATOM 1414 C C . TRP A 1 182 ? 20.219 28.641 7.027 1 97.5 182 TRP A C 1
ATOM 1416 O O . TRP A 1 182 ? 21.188 28.562 6.262 1 97.5 182 TRP A O 1
ATOM 1426 N N . LEU A 1 183 ? 19.453 29.719 7.066 1 97.81 183 LEU A N 1
ATOM 1427 C CA . LEU A 1 183 ? 19.672 30.891 6.211 1 97.81 183 LEU A CA 1
ATOM 1428 C C . LEU A 1 183 ? 21.031 31.531 6.5 1 97.81 183 LEU A C 1
ATOM 1430 O O . LEU A 1 183 ? 21.719 31.969 5.578 1 97.81 183 LEU A O 1
ATOM 1434 N N . LYS A 1 184 ? 21.359 31.594 7.703 1 97.75 184 LYS A N 1
ATOM 1435 C CA . LYS A 1 184 ? 22.656 32.125 8.086 1 97.75 184 LYS A CA 1
ATOM 1436 C C . LYS A 1 184 ? 23.797 31.312 7.5 1 97.75 184 LYS A C 1
ATOM 1438 O O . LYS A 1 184 ? 24.797 31.859 7.016 1 97.75 184 LYS A O 1
ATOM 1443 N N . SER A 1 185 ? 23.641 30.062 7.492 1 96.75 185 SER A N 1
ATOM 1444 C CA . SER A 1 185 ? 24.688 29.141 7.074 1 96.75 185 SER A CA 1
ATOM 1445 C C . SER A 1 185 ? 24.766 29.031 5.555 1 96.75 185 SER A C 1
ATOM 1447 O O . SER A 1 185 ? 25.844 28.859 4.988 1 96.75 185 SER A O 1
ATOM 1449 N N . HIS A 1 186 ? 23.625 29.125 4.879 1 96 186 HIS A N 1
ATOM 1450 C CA . HIS A 1 186 ? 23.594 28.719 3.477 1 96 186 HIS A CA 1
ATOM 1451 C C . HIS A 1 186 ? 23.312 29.906 2.562 1 96 186 HIS A C 1
ATOM 1453 O O . HIS A 1 186 ? 23.547 29.828 1.354 1 96 186 HIS A O 1
ATOM 1459 N N . LEU A 1 187 ? 22.781 30.938 3.094 1 96.31 187 LEU A N 1
ATOM 1460 C CA . LEU A 1 187 ? 22.469 32.125 2.305 1 96.31 187 LEU A CA 1
ATOM 1461 C C . LEU A 1 187 ? 22.969 33.406 2.994 1 96.31 187 LEU A C 1
ATOM 1463 O O . LEU A 1 187 ? 22.203 34.344 3.193 1 96.31 187 LEU A O 1
ATOM 1467 N N . PHE A 1 188 ? 24.234 33.344 3.354 1 94.81 188 PHE A N 1
ATOM 1468 C CA . PHE A 1 188 ? 24.828 34.438 4.129 1 94.81 188 PHE A CA 1
ATOM 1469 C C . PHE A 1 188 ? 24.875 35.719 3.309 1 94.81 188 PHE A C 1
ATOM 1471 O O . PHE A 1 188 ? 24.438 36.781 3.766 1 94.81 188 PHE A O 1
ATOM 1478 N N . GLU A 1 189 ? 25.328 35.688 2.09 1 95.06 189 GLU A N 1
ATOM 1479 C CA . GLU A 1 189 ? 25.5 36.875 1.245 1 95.06 189 GLU A CA 1
ATOM 1480 C C . GLU A 1 189 ? 24.172 37.375 0.709 1 95.06 189 GLU A C 1
ATOM 1482 O O . GLU A 1 189 ? 23.922 38.594 0.708 1 95.06 189 GLU A O 1
ATOM 1487 N N . GLU A 1 190 ? 23.328 36.469 0.329 1 94.31 190 GLU A N 1
ATOM 1488 C CA . GLU A 1 190 ? 22.125 36.812 -0.412 1 94.31 190 GLU A CA 1
ATOM 1489 C C . GLU A 1 190 ? 21 37.25 0.532 1 94.31 190 GLU A C 1
ATOM 1491 O O . GLU A 1 190 ? 20.156 38.062 0.173 1 94.31 190 GLU A O 1
ATOM 1496 N N . CYS A 1 191 ? 21.047 36.719 1.737 1 96.31 191 CYS A N 1
ATOM 1497 C CA . CYS A 1 191 ? 19.922 36.938 2.631 1 96.31 191 CYS A CA 1
ATOM 1498 C C . CYS A 1 191 ? 20.375 37.5 3.967 1 96.31 191 CYS A C 1
ATOM 1500 O O . CYS A 1 191 ? 20 38.625 4.344 1 96.31 191 CYS A O 1
ATOM 1502 N N . TRP A 1 192 ? 21.312 36.906 4.648 1 96.44 192 TRP A N 1
ATOM 1503 C CA . TRP A 1 192 ? 21.656 37.188 6.031 1 96.44 192 TRP A CA 1
ATOM 1504 C C . TRP A 1 192 ? 22.172 38.625 6.168 1 96.44 192 TRP A C 1
ATOM 1506 O O . TRP A 1 192 ? 21.766 39.375 7.074 1 96.44 192 TRP A O 1
ATOM 1516 N N . LYS A 1 193 ? 22.969 39.031 5.32 1 96.06 193 LYS A N 1
ATOM 1517 C CA . LYS A 1 193 ? 23.625 40.344 5.387 1 96.06 193 LYS A CA 1
ATOM 1518 C C . LYS A 1 193 ? 22.625 41.438 5.105 1 96.06 193 LYS A C 1
ATOM 1520 O O . LYS A 1 193 ? 22.828 42.594 5.523 1 96.06 193 LYS A O 1
ATOM 1525 N N . ASN A 1 194 ? 21.578 41.125 4.43 1 96.69 194 ASN A N 1
ATOM 1526 C CA . ASN A 1 194 ? 20.672 42.188 3.926 1 96.69 194 ASN A CA 1
ATOM 1527 C C . ASN A 1 194 ? 19.328 42.156 4.648 1 96.69 194 ASN A C 1
ATOM 1529 O O . ASN A 1 194 ? 18.469 43 4.395 1 96.69 194 ASN A O 1
ATOM 1533 N N . VAL A 1 195 ? 19.188 41.281 5.594 1 97.38 195 VAL A N 1
ATOM 1534 C CA . VAL A 1 195 ? 17.891 41.031 6.203 1 97.38 195 VAL A CA 1
ATOM 1535 C C . VAL A 1 195 ? 17.531 42.219 7.113 1 97.38 195 VAL A C 1
ATOM 1537 O O . VAL A 1 195 ? 18.391 42.75 7.82 1 97.38 195 VAL A O 1
ATOM 1540 N N . GLY A 1 196 ? 16.375 42.688 6.965 1 97.5 196 GLY A N 1
ATOM 1541 C CA . GLY A 1 196 ? 15.805 43.656 7.871 1 97.5 196 GLY A CA 1
ATOM 1542 C C . GLY A 1 196 ? 14.977 43.062 8.984 1 97.5 196 GLY A C 1
ATOM 1543 O O . GLY A 1 196 ? 14.984 43.531 10.117 1 97.5 196 GLY A O 1
ATOM 1544 N N . ALA A 1 197 ? 14.234 42.031 8.609 1 97.81 197 ALA A N 1
ATOM 1545 C CA . ALA A 1 197 ? 13.406 41.375 9.609 1 97.81 197 ALA A CA 1
ATOM 1546 C C . ALA A 1 197 ? 13.016 39.969 9.148 1 97.81 197 ALA A C 1
ATOM 1548 O O . ALA A 1 197 ? 12.953 39.688 7.949 1 97.81 197 ALA A O 1
ATOM 1549 N N . PHE A 1 198 ? 12.828 39.062 10.117 1 98.44 198 PHE A N 1
ATOM 1550 C CA . PHE A 1 198 ? 12.188 37.781 9.938 1 98.44 198 PHE A CA 1
ATOM 1551 C C . PHE A 1 198 ? 10.789 37.781 10.555 1 98.44 198 PHE A C 1
ATOM 1553 O O . PHE A 1 198 ? 10.625 38.156 11.719 1 98.44 198 PHE A O 1
ATOM 1560 N N . TYR A 1 199 ? 9.781 37.375 9.75 1 98.12 199 TYR A N 1
ATOM 1561 C CA . TYR A 1 199 ? 8.414 37.281 10.242 1 98.12 199 TYR A CA 1
ATOM 1562 C C . TYR A 1 199 ? 7.875 35.875 10.07 1 98.12 199 TYR A C 1
ATOM 1564 O O . TYR A 1 199 ? 8.281 35.156 9.148 1 98.12 199 TYR A O 1
ATOM 1572 N N . ASP A 1 200 ? 7.066 35.5 10.984 1 97.81 200 ASP A N 1
ATOM 1573 C CA . ASP A 1 200 ? 6.082 34.5 10.57 1 97.81 200 ASP A CA 1
ATOM 1574 C C . ASP A 1 200 ? 5.066 35.094 9.602 1 97.81 200 ASP A C 1
ATOM 1576 O O . ASP A 1 200 ? 4.73 36.281 9.703 1 97.81 200 ASP A O 1
ATOM 1580 N N . MET A 1 201 ? 4.578 34.312 8.75 1 98.12 201 MET A N 1
ATOM 1581 C CA . MET A 1 201 ? 3.639 34.812 7.75 1 98.12 201 MET A CA 1
ATOM 1582 C C . MET A 1 201 ? 2.479 35.562 8.414 1 98.12 201 MET A C 1
ATOM 1584 O O . MET A 1 201 ? 2.039 36.594 7.922 1 98.12 201 MET A O 1
ATOM 1588 N N . THR A 1 202 ? 1.95 35.094 9.492 1 98 202 THR A N 1
ATOM 1589 C CA . THR A 1 202 ? 0.85 35.719 10.203 1 98 202 THR A CA 1
ATOM 1590 C C . THR A 1 202 ? 1.237 37.125 10.641 1 98 202 THR A C 1
ATOM 1592 O O . THR A 1 202 ? 0.479 38.094 10.438 1 98 202 THR A O 1
ATOM 1595 N N . ASP A 1 203 ? 2.367 37.25 11.188 1 98.31 203 ASP A N 1
ATOM 1596 C CA . ASP A 1 203 ? 2.855 38.562 11.633 1 98.31 203 ASP A CA 1
ATOM 1597 C C . ASP A 1 203 ? 3.189 39.469 10.445 1 98.31 203 ASP A C 1
ATOM 1599 O O . ASP A 1 203 ? 2.996 40.688 10.5 1 98.31 203 ASP A O 1
ATOM 1603 N N . TYR A 1 204 ? 3.744 38.844 9.461 1 98.38 204 TYR A N 1
ATOM 1604 C CA . TYR A 1 204 ? 4.066 39.594 8.25 1 98.38 204 TYR A CA 1
ATOM 1605 C C . TYR A 1 204 ? 2.826 40.25 7.68 1 98.38 204 TYR A C 1
ATOM 1607 O O . TYR A 1 204 ? 2.861 41.438 7.316 1 98.38 204 TYR A O 1
ATOM 1615 N N . LEU A 1 205 ? 1.775 39.531 7.574 1 98.62 205 LEU A N 1
ATOM 1616 C CA . LEU A 1 205 ? 0.54 40.031 6.996 1 98.62 205 LEU A CA 1
ATOM 1617 C C . LEU A 1 205 ? -0.014 41.188 7.836 1 98.62 205 LEU A C 1
ATOM 1619 O O . LEU A 1 205 ? -0.494 42.188 7.289 1 98.62 205 LEU A O 1
ATOM 1623 N N . THR A 1 206 ? 0.024 41.031 9.109 1 98.56 206 THR A N 1
ATOM 1624 C CA . THR A 1 206 ? -0.424 42.094 10 1 98.56 206 THR A CA 1
ATOM 1625 C C . THR A 1 206 ? 0.449 43.344 9.844 1 98.56 206 THR A C 1
ATOM 1627 O O . THR A 1 206 ? -0.062 44.469 9.773 1 98.56 206 THR A O 1
ATOM 1630 N N . TRP A 1 207 ? 1.729 43.125 9.82 1 98.25 207 TRP A N 1
ATOM 1631 C CA . TRP A 1 207 ? 2.668 44.219 9.641 1 98.25 207 TRP A CA 1
ATOM 1632 C C . TRP A 1 207 ? 2.422 44.938 8.312 1 98.25 207 TRP A C 1
ATOM 1634 O O . TRP A 1 207 ? 2.41 46.156 8.25 1 98.25 207 TRP A O 1
ATOM 1644 N N . ARG A 1 208 ? 2.293 44.156 7.305 1 98.06 208 ARG A N 1
ATOM 1645 C CA . ARG A 1 208 ? 2.082 44.75 5.98 1 98.06 208 ARG A CA 1
ATOM 1646 C C . ARG A 1 208 ? 0.798 45.562 5.938 1 98.06 208 ARG A C 1
ATOM 1648 O O . ARG A 1 208 ? 0.726 46.562 5.242 1 98.06 208 ARG A O 1
ATOM 1655 N N . ALA A 1 209 ? -0.18 45.188 6.605 1 98.44 209 ALA A N 1
ATOM 1656 C CA . ALA A 1 209 ? -1.484 45.844 6.621 1 98.44 209 ALA A CA 1
ATOM 1657 C C . ALA A 1 209 ? -1.449 47.125 7.461 1 98.44 209 ALA A C 1
ATOM 1659 O O . ALA A 1 209 ? -2.156 48.094 7.168 1 98.44 209 ALA A O 1
ATOM 1660 N N . THR A 1 210 ? -0.643 47.219 8.516 1 98.19 210 THR A N 1
ATOM 1661 C CA . THR A 1 210 ? -0.804 48.25 9.516 1 98.19 210 THR A CA 1
ATOM 1662 C C . THR A 1 210 ? 0.482 49.062 9.664 1 98.19 210 THR A C 1
ATOM 1664 O O . THR A 1 210 ? 0.469 50.156 10.219 1 98.19 210 THR A O 1
ATOM 1667 N N . GLY A 1 211 ? 1.57 48.406 9.367 1 96.81 211 GLY A N 1
ATOM 1668 C CA . GLY A 1 211 ? 2.865 49 9.641 1 96.81 211 GLY A CA 1
ATOM 1669 C C . GLY A 1 211 ? 3.373 48.719 11.039 1 96.81 211 GLY A C 1
ATOM 1670 O O . GLY A 1 211 ? 4.531 49 11.352 1 96.81 211 GLY A O 1
ATOM 1671 N N . SER A 1 212 ? 2.557 48.156 11.852 1 96.62 212 SER A N 1
ATOM 1672 C CA . SER A 1 212 ? 2.949 47.844 13.227 1 96.62 212 SER A CA 1
ATOM 1673 C C . SER A 1 212 ? 3.994 46.75 13.273 1 96.62 212 SER A C 1
ATOM 1675 O O . SER A 1 212 ? 3.855 45.719 12.594 1 96.62 212 SER A O 1
ATOM 1677 N N . GLN A 1 213 ? 4.98 46.875 14.109 1 95.38 213 GLN A N 1
ATOM 1678 C CA . GLN A 1 213 ? 6.027 45.875 14.25 1 95.38 213 GLN A CA 1
ATOM 1679 C C . GLN A 1 213 ? 5.723 44.906 15.406 1 95.38 213 GLN A C 1
ATOM 1681 O O . GLN A 1 213 ? 6.5 44 15.68 1 95.38 213 GLN A O 1
ATOM 1686 N N . THR A 1 214 ? 4.602 45.125 16.016 1 96.44 214 THR A N 1
ATOM 1687 C CA . THR A 1 214 ? 4.207 44.281 17.141 1 96.44 214 THR A CA 1
ATOM 1688 C C . THR A 1 214 ? 3.932 42.875 16.672 1 96.44 214 THR A C 1
ATOM 1690 O O . THR A 1 214 ? 3.238 42.656 15.664 1 96.44 214 THR A O 1
ATOM 1693 N N . ARG A 1 215 ? 4.539 41.906 17.375 1 97.88 215 ARG A N 1
ATOM 1694 C CA . ARG A 1 215 ? 4.344 40.5 17.031 1 97.88 215 ARG A CA 1
ATOM 1695 C C . ARG A 1 215 ? 3.248 39.875 17.891 1 97.88 215 ARG A C 1
ATOM 1697 O O . ARG A 1 215 ? 2.904 40.406 18.953 1 97.88 215 ARG A O 1
ATOM 1704 N N . SER A 1 216 ? 2.66 38.844 17.359 1 98.19 216 SER A N 1
ATOM 1705 C CA . SER A 1 216 ? 1.71 38.031 18.125 1 98.19 216 SER A CA 1
ATOM 1706 C C . SER A 1 216 ? 2.426 37.156 19.156 1 98.19 216 SER A C 1
ATOM 1708 O O . SER A 1 216 ? 3.307 36.375 18.812 1 98.19 216 SER A O 1
ATOM 1710 N N . LEU A 1 217 ? 2.055 37.281 20.359 1 96.69 217 LEU A N 1
ATOM 1711 C CA . LEU A 1 217 ? 2.613 36.438 21.391 1 96.69 217 LEU A CA 1
ATOM 1712 C C . LEU A 1 217 ? 2.344 34.969 21.094 1 96.69 217 LEU A C 1
ATOM 1714 O O . LEU A 1 217 ? 3.184 34.094 21.375 1 96.69 217 LEU A O 1
ATOM 1718 N N . SER A 1 218 ? 1.183 34.688 20.547 1 97.12 218 SER A N 1
ATOM 1719 C CA . SER A 1 218 ? 0.812 33.344 20.156 1 97.12 218 SER A CA 1
ATOM 1720 C C . SER A 1 218 ? 1.811 32.75 19.156 1 97.12 218 SER A C 1
ATOM 1722 O O . SER A 1 218 ? 2.256 31.609 19.312 1 97.12 218 SER A O 1
ATOM 1724 N N . VAL A 1 219 ? 2.182 33.5 18.188 1 97.44 219 VAL A N 1
ATOM 1725 C CA . VAL A 1 219 ? 3.094 33.062 17.141 1 97.44 219 VAL A CA 1
ATOM 1726 C C . VAL A 1 219 ? 4.496 32.875 17.719 1 97.44 219 VAL A C 1
ATOM 1728 O O . VAL A 1 219 ? 5.168 31.891 17.422 1 97.44 219 VAL A O 1
ATOM 1731 N N . LEU A 1 220 ? 4.902 33.781 18.531 1 97.44 220 LEU A N 1
ATOM 1732 C CA . LEU A 1 220 ? 6.258 33.75 19.078 1 97.44 220 LEU A CA 1
ATOM 1733 C C . LEU A 1 220 ? 6.449 32.562 20 1 97.44 220 LEU A C 1
ATOM 1735 O O . LEU A 1 220 ? 7.484 31.891 19.953 1 97.44 220 LEU A O 1
ATOM 1739 N N . ILE A 1 221 ? 5.504 32.312 20.812 1 96.38 221 ILE A N 1
ATOM 1740 C CA . ILE A 1 221 ? 5.594 31.234 21.781 1 96.38 221 ILE A CA 1
ATOM 1741 C C . ILE A 1 221 ? 5.59 29.891 21.062 1 96.38 221 ILE A C 1
ATOM 1743 O O . ILE A 1 221 ? 6.391 29 21.375 1 96.38 221 ILE A O 1
ATOM 1747 N N . SER A 1 222 ? 4.781 29.766 20.094 1 95.69 222 SER A N 1
ATOM 1748 C CA . SER A 1 222 ? 4.523 28.453 19.5 1 95.69 222 SER A CA 1
ATOM 1749 C C . SER A 1 222 ? 5.484 28.172 18.344 1 95.69 222 SER A C 1
ATOM 1751 O O . SER A 1 222 ? 5.637 27.016 17.922 1 95.69 222 SER A O 1
ATOM 1753 N N . ASN A 1 223 ? 6.18 29.219 17.875 1 95.56 223 ASN A N 1
ATOM 1754 C CA . ASN A 1 223 ? 6.914 28.953 16.641 1 95.56 223 ASN A CA 1
ATOM 1755 C C . ASN A 1 223 ? 8.297 29.594 16.672 1 95.56 223 ASN A C 1
ATOM 1757 O O . ASN A 1 223 ? 9.062 29.469 15.711 1 95.56 223 ASN A O 1
ATOM 1761 N N . TRP A 1 224 ? 8.719 30.359 17.734 1 94.62 224 TRP A N 1
ATOM 1762 C CA . TRP A 1 224 ? 9.992 31.062 17.797 1 94.62 224 TRP A CA 1
ATOM 1763 C C . TRP A 1 224 ? 10.727 30.75 19.094 1 94.62 224 TRP A C 1
ATOM 1765 O O . TRP A 1 224 ? 11.75 31.359 19.406 1 94.62 224 TRP A O 1
ATOM 1775 N N . SER A 1 225 ? 10.25 29.922 19.938 1 93.69 225 SER A N 1
ATOM 1776 C CA . SER A 1 225 ? 10.828 29.594 21.234 1 93.69 225 SER A CA 1
ATOM 1777 C C . SER A 1 225 ? 10.875 30.812 22.156 1 93.69 225 SER A C 1
ATOM 1779 O O . SER A 1 225 ? 11.828 31 22.906 1 93.69 225 SER A O 1
ATOM 1781 N N . TYR A 1 226 ? 9.992 31.734 21.906 1 96.5 226 TYR A N 1
ATOM 1782 C CA . TYR A 1 226 ? 9.773 32.812 22.859 1 96.5 226 TYR A CA 1
ATOM 1783 C C . TYR A 1 226 ? 9.273 32.25 24.188 1 96.5 226 TYR A C 1
ATOM 1785 O O . TYR A 1 226 ? 8.398 31.375 24.219 1 96.5 226 TYR A O 1
ATOM 1793 N N . GLU A 1 227 ? 9.805 32.781 25.266 1 95.62 227 GLU A N 1
ATOM 1794 C CA . GLU A 1 227 ? 9.555 32.125 26.547 1 95.62 227 GLU A CA 1
ATOM 1795 C C . GLU A 1 227 ? 8.422 32.781 27.312 1 95.62 227 GLU A C 1
ATOM 1797 O O . GLU A 1 227 ? 8.414 34 27.453 1 95.62 227 GLU A O 1
ATOM 1802 N N . ILE A 1 228 ? 7.473 32.125 27.594 1 94.75 228 ILE A N 1
ATOM 1803 C CA . ILE A 1 228 ? 6.574 32.25 28.734 1 94.75 228 ILE A CA 1
ATOM 1804 C C . ILE A 1 228 ? 6.555 30.969 29.547 1 94.75 228 ILE A C 1
ATOM 1806 O O . ILE A 1 228 ? 5.809 30.031 29.234 1 94.75 228 ILE A O 1
ATOM 1810 N N . THR A 1 229 ? 7.383 30.922 30.594 1 94.31 229 THR A N 1
ATOM 1811 C CA . THR A 1 229 ? 7.645 29.641 31.25 1 94.31 229 THR A CA 1
ATOM 1812 C C . THR A 1 229 ? 6.859 29.547 32.562 1 94.31 229 THR A C 1
ATOM 1814 O O . THR A 1 229 ? 6.348 30.547 33.062 1 94.31 229 THR A O 1
ATOM 1817 N N . VAL A 1 230 ? 6.742 28.375 33.031 1 94.19 230 VAL A N 1
ATOM 1818 C CA . VAL A 1 230 ? 6.043 28.094 34.281 1 94.19 230 VAL A CA 1
ATOM 1819 C C . VAL A 1 230 ? 6.758 28.797 35.438 1 94.19 230 VAL A C 1
ATOM 1821 O O . VAL A 1 230 ? 6.133 29.125 36.469 1 94.19 230 VAL A O 1
ATOM 1824 N N . ASN A 1 231 ? 8.023 29.062 35.312 1 91.69 231 ASN A N 1
ATOM 1825 C CA . ASN A 1 231 ? 8.82 29.703 36.344 1 91.69 231 ASN A CA 1
ATOM 1826 C C . ASN A 1 231 ? 8.734 31.219 36.25 1 91.69 231 ASN A C 1
ATOM 1828 O O . ASN A 1 231 ? 9.352 31.922 37.062 1 91.69 231 ASN A O 1
ATOM 1832 N N . GLY A 1 232 ? 8.078 31.688 35.25 1 90.06 232 GLY A N 1
ATOM 1833 C CA . GLY A 1 232 ? 7.797 33.125 35.219 1 90.06 232 GLY A CA 1
ATOM 1834 C C . GLY A 1 232 ? 8.664 33.875 34.219 1 90.06 232 GLY A C 1
ATOM 1835 O O . GLY A 1 232 ? 8.516 35.094 34.094 1 90.06 232 GLY A O 1
ATOM 1836 N N . ASN A 1 233 ? 9.555 33.219 33.594 1 91 233 ASN A N 1
ATOM 1837 C CA . ASN A 1 233 ? 10.336 33.875 32.562 1 91 233 ASN A CA 1
ATOM 1838 C C . ASN A 1 233 ? 9.461 34.312 31.375 1 91 233 ASN A C 1
ATOM 1840 O O . ASN A 1 233 ? 8.594 33.531 30.953 1 91 233 ASN A O 1
ATOM 1844 N N . GLU A 1 234 ? 9.68 35.594 30.953 1 93.69 234 GLU A N 1
ATOM 1845 C CA . GLU A 1 234 ? 8.961 36.125 29.797 1 93.69 234 GLU A CA 1
ATOM 1846 C C . GLU A 1 234 ? 9.883 36.906 28.875 1 93.69 234 GLU A C 1
ATOM 1848 O O . GLU A 1 234 ? 10.492 37.875 29.297 1 93.69 234 GLU A O 1
ATOM 1853 N N . GLY A 1 235 ? 9.984 36.344 27.656 1 96 235 GLY A N 1
ATOM 1854 C CA . GLY A 1 235 ? 10.781 37.094 26.688 1 96 235 GLY A CA 1
ATOM 1855 C C . GLY A 1 235 ? 11.734 36.188 25.891 1 96 235 GLY A C 1
ATOM 1856 O O . GLY A 1 235 ? 11.695 34.969 26 1 96 235 GLY A O 1
ATOM 1857 N N . TRP A 1 236 ? 12.492 36.938 25.047 1 97.31 236 TRP A N 1
ATOM 1858 C CA . TRP A 1 236 ? 13.562 36.25 24.312 1 97.31 236 TRP A CA 1
ATOM 1859 C C . TRP A 1 236 ? 14.664 35.812 25.281 1 97.31 236 TRP A C 1
ATOM 1861 O O . TRP A 1 236 ? 15.008 36.531 26.219 1 97.31 236 TRP A O 1
ATOM 1871 N N . ASN A 1 237 ? 15.18 34.656 25.094 1 96.5 237 ASN A N 1
ATOM 1872 C CA . ASN A 1 237 ? 16.266 34.125 25.922 1 96.5 237 ASN A CA 1
ATOM 1873 C C . ASN A 1 237 ? 17.625 34.344 25.25 1 96.5 237 ASN A C 1
ATOM 1875 O O . ASN A 1 237 ? 17.984 33.562 24.359 1 96.5 237 ASN A O 1
ATOM 1879 N N . SER A 1 238 ? 18.375 35.25 25.766 1 96.19 238 SER A N 1
ATOM 1880 C CA . SER A 1 238 ? 19.656 35.594 25.188 1 96.19 238 SER A CA 1
ATOM 1881 C C . SER A 1 238 ? 20.625 34.406 25.203 1 96.19 238 SER A C 1
ATOM 1883 O O . SER A 1 238 ? 21.359 34.188 24.234 1 96.19 238 SER A O 1
ATOM 1885 N N . ARG A 1 239 ? 20.641 33.688 26.234 1 95.88 239 ARG A N 1
ATOM 1886 C CA . ARG A 1 239 ? 21.547 32.562 26.359 1 95.88 239 ARG A CA 1
ATOM 1887 C C . ARG A 1 239 ? 21.219 31.5 25.312 1 95.88 239 ARG A C 1
ATOM 1889 O O . ARG A 1 239 ? 22.125 30.922 24.703 1 95.88 239 ARG A O 1
ATOM 1896 N N . PHE A 1 240 ? 19.969 31.219 25.141 1 96.06 240 PHE A N 1
ATOM 1897 C CA . PHE A 1 240 ? 19.531 30.219 24.172 1 96.06 240 PHE A CA 1
ATOM 1898 C C . PHE A 1 240 ? 19.984 30.609 22.766 1 96.06 240 PHE A C 1
ATOM 1900 O O . PHE A 1 240 ? 20.578 29.812 22.047 1 96.06 240 PHE A O 1
ATOM 1907 N N . PHE A 1 241 ? 19.781 31.812 22.344 1 97.19 241 PHE A N 1
ATOM 1908 C CA . PHE A 1 241 ? 20.078 32.25 20.984 1 97.19 241 PHE A CA 1
ATOM 1909 C C . PHE A 1 241 ? 21.594 32.312 20.766 1 97.19 241 PHE A C 1
ATOM 1911 O O . PHE A 1 241 ? 22.078 32.094 19.656 1 97.19 241 PHE A O 1
ATOM 1918 N N . LYS A 1 242 ? 22.281 32.625 21.828 1 96.94 242 LYS A N 1
ATOM 1919 C CA . LYS A 1 242 ? 23.734 32.594 21.734 1 96.94 242 LYS A CA 1
ATOM 1920 C C . LYS A 1 242 ? 24.234 31.141 21.547 1 96.94 242 LYS A C 1
ATOM 1922 O O . LYS A 1 242 ? 25.109 30.891 20.719 1 96.94 242 LYS A O 1
ATOM 1927 N N . GLU A 1 243 ? 23.641 30.297 22.25 1 96.69 243 GLU A N 1
ATOM 1928 C CA . GLU A 1 243 ? 24.031 28.891 22.203 1 96.69 243 GLU A CA 1
ATOM 1929 C C . GLU A 1 243 ? 23.812 28.312 20.797 1 96.69 243 GLU A C 1
ATOM 1931 O O . GLU A 1 243 ? 24.562 27.438 20.359 1 96.69 243 GLU A O 1
ATOM 1936 N N . ILE A 1 244 ? 22.781 28.75 20.188 1 97 244 ILE A N 1
ATOM 1937 C CA . ILE A 1 244 ? 22.484 28.156 18.891 1 97 244 ILE A CA 1
ATOM 1938 C C . ILE A 1 244 ? 23.094 29 17.781 1 97 244 ILE A C 1
ATOM 1940 O O . ILE A 1 244 ? 22.797 28.797 16.609 1 97 244 ILE A O 1
ATOM 1944 N N . GLY A 1 245 ? 23.891 30.031 18.141 1 96.62 245 GLY A N 1
ATOM 1945 C CA . GLY A 1 245 ? 24.656 30.781 17.156 1 96.62 245 GLY A CA 1
ATOM 1946 C C . GLY A 1 245 ? 23.859 31.906 16.516 1 96.62 245 GLY A C 1
ATOM 1947 O O . GLY A 1 245 ? 24.156 32.312 15.398 1 96.62 245 GLY A O 1
ATOM 1948 N N . LEU A 1 246 ? 22.891 32.406 17.141 1 97.75 246 LEU A N 1
ATOM 1949 C CA . LEU A 1 246 ? 22.062 33.469 16.625 1 97.75 246 LEU A CA 1
ATOM 1950 C C . LEU A 1 246 ? 22.109 34.688 17.562 1 97.75 246 LEU A C 1
ATOM 1952 O O . LEU A 1 246 ? 21.094 35.375 17.734 1 97.75 246 LEU A O 1
ATOM 1956 N N . GLU A 1 247 ? 23.125 34.969 18.125 1 95.94 247 GLU A N 1
ATOM 1957 C CA . GLU A 1 247 ? 23.281 36.031 19.109 1 95.94 247 GLU A CA 1
ATOM 1958 C C . GLU A 1 247 ? 22.969 37.375 18.484 1 95.94 247 GLU A C 1
ATOM 1960 O O . GLU A 1 247 ? 22.516 38.312 19.156 1 95.94 247 GLU A O 1
ATOM 1965 N N . GLU A 1 248 ? 23.156 37.562 17.219 1 95 248 GLU A N 1
ATOM 1966 C CA . GLU A 1 248 ? 22.922 38.812 16.531 1 95 248 GLU A CA 1
ATOM 1967 C C . GLU A 1 248 ? 21.453 39.219 16.594 1 95 248 GLU A C 1
ATOM 1969 O O . GLU A 1 248 ? 21.125 40.406 16.391 1 95 248 GLU A O 1
ATOM 1974 N N . MET A 1 249 ? 20.609 38.312 16.797 1 95.69 249 MET A N 1
ATOM 1975 C CA . MET A 1 249 ? 19.172 38.625 16.859 1 95.69 249 MET A CA 1
ATOM 1976 C C . MET A 1 249 ? 18.875 39.594 17.984 1 95.69 249 MET A C 1
ATOM 1978 O O . MET A 1 249 ? 17.875 40.312 17.953 1 95.69 249 MET A O 1
ATOM 1982 N N . GLU A 1 250 ? 19.688 39.656 19 1 96.44 250 GLU A N 1
ATOM 1983 C CA . GLU A 1 250 ? 19.484 40.469 20.188 1 96.44 250 GLU A CA 1
ATOM 1984 C C . GLU A 1 250 ? 19.766 41.938 19.891 1 96.44 250 GLU A C 1
ATOM 1986 O O . GLU A 1 250 ? 19.312 42.812 20.625 1 96.44 250 GLU A O 1
ATOM 1991 N N . THR A 1 251 ? 20.406 42.188 18.859 1 95.06 251 THR A N 1
ATOM 1992 C CA . THR A 1 251 ? 20.766 43.562 18.5 1 95.06 251 THR A CA 1
ATOM 1993 C C . THR A 1 251 ? 19.516 44.438 18.375 1 95.06 251 THR A C 1
ATOM 1995 O O . THR A 1 251 ? 18.484 43.969 17.891 1 95.06 251 THR A O 1
ATOM 1998 N N . ASP A 1 252 ? 19.609 45.656 18.812 1 95.25 252 ASP A N 1
ATOM 1999 C CA . ASP A 1 252 ? 18.531 46.656 18.75 1 95.25 252 ASP A CA 1
ATOM 2000 C C . ASP A 1 252 ? 17.25 46.094 19.375 1 95.25 252 ASP A C 1
ATOM 2002 O O . ASP A 1 252 ? 16.172 46.188 18.797 1 95.25 252 ASP A O 1
ATOM 2006 N N . ASN A 1 253 ? 17.438 45.438 20.5 1 96.25 253 ASN A N 1
ATOM 2007 C CA . ASN A 1 253 ? 16.328 44.906 21.281 1 96.25 253 ASN A CA 1
ATOM 2008 C C . ASN A 1 253 ? 15.484 43.906 20.469 1 96.25 253 ASN A C 1
ATOM 2010 O O . ASN A 1 253 ? 14.266 44.062 20.375 1 96.25 253 ASN A O 1
ATOM 2014 N N . TRP A 1 254 ? 16.141 42.969 19.781 1 97.19 254 TRP A N 1
ATOM 2015 C CA . TRP A 1 254 ? 15.508 41.875 19.062 1 97.19 254 TRP A CA 1
ATOM 2016 C C . TRP A 1 254 ? 14.672 42.375 17.891 1 97.19 254 TRP A C 1
ATOM 2018 O O . TRP A 1 254 ? 13.695 41.75 17.5 1 97.19 254 TRP A O 1
ATOM 2028 N N . LYS A 1 255 ? 14.945 43.531 17.312 1 95.75 255 LYS A N 1
ATOM 2029 C CA . LYS A 1 255 ? 14.141 44.188 16.281 1 95.75 255 LYS A CA 1
ATOM 2030 C C . LYS A 1 255 ? 13.922 43.25 15.094 1 95.75 255 LYS A C 1
ATOM 2032 O O . LYS A 1 255 ? 12.836 43.219 14.516 1 95.75 255 LYS A O 1
ATOM 2037 N N . VAL A 1 256 ? 14.883 42.5 14.766 1 97.12 256 VAL A N 1
ATOM 2038 C CA . VAL A 1 256 ? 14.875 41.688 13.555 1 97.12 256 VAL A CA 1
ATOM 2039 C C . VAL A 1 256 ? 13.828 40.594 13.688 1 97.12 256 VAL A C 1
ATOM 2041 O O . VAL A 1 256 ? 13.258 40.125 12.688 1 97.12 256 VAL A O 1
ATOM 2044 N N . ILE A 1 257 ? 13.5 40.125 14.945 1 97.5 257 ILE A N 1
ATOM 2045 C CA . ILE A 1 257 ? 12.516 39.062 15.133 1 97.5 257 ILE A CA 1
ATOM 2046 C C . ILE A 1 257 ? 11.383 39.562 16.016 1 97.5 257 ILE A C 1
ATOM 2048 O O . ILE A 1 257 ? 10.461 38.812 16.344 1 97.5 257 ILE A O 1
ATOM 2052 N N . GLY A 1 258 ? 11.391 40.844 16.391 1 96.19 258 GLY A N 1
ATOM 2053 C CA . GLY A 1 258 ? 10.281 41.469 17.094 1 96.19 258 GLY A CA 1
ATOM 2054 C C . GLY A 1 258 ? 10.641 41.938 18.484 1 96.19 258 GLY A C 1
ATOM 2055 O O . GLY A 1 258 ? 10.906 41.094 19.375 1 96.19 258 GLY A O 1
ATOM 2056 N N . SER A 1 259 ? 10.57 43.156 18.797 1 93.81 259 SER A N 1
ATOM 2057 C CA . SER A 1 259 ? 10.93 43.75 20.078 1 93.81 259 SER A CA 1
ATOM 2058 C C . SER A 1 259 ? 9.727 43.844 21 1 93.81 259 SER A C 1
ATOM 2060 O O . SER A 1 259 ? 9.883 44 22.219 1 93.81 259 SER A O 1
ATOM 2062 N N . SER A 1 260 ? 8.625 43.75 20.391 1 95 260 SER A N 1
ATOM 2063 C CA . SER A 1 260 ? 7.383 43.844 21.156 1 95 260 SER A CA 1
ATOM 2064 C C . SER A 1 260 ? 6.395 42.75 20.766 1 95 260 SER A C 1
ATOM 2066 O O . SER A 1 260 ? 6.328 42.344 19.594 1 95 260 SER A O 1
ATOM 2068 N N . ALA A 1 261 ? 5.68 42.312 21.75 1 95.38 261 ALA A N 1
ATOM 2069 C CA . ALA A 1 261 ? 4.68 41.281 21.547 1 95.38 261 ALA A CA 1
ATOM 2070 C C . ALA A 1 261 ? 3.395 41.594 22.312 1 95.38 261 ALA A C 1
ATOM 2072 O O . ALA A 1 261 ? 3.43 42.188 23.375 1 95.38 261 ALA A O 1
ATOM 2073 N N . GLN A 1 262 ? 2.314 41.219 21.703 1 95.88 262 GLN A N 1
ATOM 2074 C CA . GLN A 1 262 ? 1.01 41.406 22.344 1 95.88 262 GLN A CA 1
ATOM 2075 C C . GLN A 1 262 ? 0.159 40.156 22.188 1 95.88 262 GLN A C 1
ATOM 2077 O O . GLN A 1 262 ? 0.414 39.312 21.312 1 95.88 262 GLN A O 1
ATOM 2082 N N . LEU A 1 263 ? -0.831 40.062 23.062 1 95.44 263 LEU A N 1
ATOM 2083 C CA . LEU A 1 263 ? -1.764 38.938 23 1 95.44 263 LEU A CA 1
ATOM 2084 C C . LEU A 1 263 ? -2.625 39.031 21.734 1 95.44 263 LEU A C 1
ATOM 2086 O O . LEU A 1 263 ? -2.98 40.125 21.297 1 95.44 263 LEU A O 1
ATOM 2090 N N . PRO A 1 264 ? -2.971 37.875 21.188 1 96.69 264 PRO A N 1
ATOM 2091 C CA . PRO A 1 264 ? -3.949 37.906 20.094 1 96.69 264 PRO A CA 1
ATOM 2092 C C . PRO A 1 264 ? -5.25 38.594 20.484 1 96.69 264 PRO A C 1
ATOM 2094 O O . PRO A 1 264 ? -5.68 38.5 21.641 1 96.69 264 PRO A O 1
ATOM 2097 N N . GLY A 1 265 ? -5.863 39.25 19.531 1 96.56 265 GLY A N 1
ATOM 2098 C CA . GLY A 1 265 ? -7.121 39.938 19.797 1 96.56 265 GLY A CA 1
ATOM 2099 C C . GLY A 1 265 ? -6.949 41.406 20.094 1 96.56 265 GLY A C 1
ATOM 2100 O O . GLY A 1 265 ? -7.914 42.188 20.031 1 96.56 265 GLY A O 1
ATOM 2101 N N . LYS A 1 266 ? -5.77 41.844 20.391 1 97 266 LYS A N 1
ATOM 2102 C CA . LYS A 1 266 ? -5.488 43.25 20.531 1 97 266 LYS A CA 1
ATOM 2103 C C . LYS A 1 266 ? -5.375 43.938 19.172 1 97 266 LYS A C 1
ATOM 2105 O O . LYS A 1 266 ? -5.035 43.281 18.172 1 97 266 LYS A O 1
ATOM 2110 N N . PRO A 1 267 ? -5.68 45.25 19.109 1 97.88 267 PRO A N 1
ATOM 2111 C CA . PRO A 1 267 ? -5.52 45.938 17.828 1 97.88 267 PRO A CA 1
ATOM 2112 C C . PRO A 1 267 ? -4.055 46.188 17.469 1 97.88 267 PRO A C 1
ATOM 2114 O O . PRO A 1 267 ? -3.244 46.5 18.344 1 97.88 267 PRO A O 1
ATOM 2117 N N . ALA A 1 268 ? -3.789 46.062 16.312 1 98 268 ALA A N 1
ATOM 2118 C CA . ALA A 1 268 ? -2.438 46.312 15.805 1 98 268 ALA A CA 1
ATOM 2119 C C . ALA A 1 268 ? -2.264 47.781 15.367 1 98 268 ALA A C 1
ATOM 2121 O O . ALA A 1 268 ? -2.879 48.219 14.391 1 98 268 ALA A O 1
ATOM 2122 N N . GLY A 1 269 ? -1.458 48.438 16.047 1 96.69 269 GLY A N 1
ATOM 2123 C CA . GLY A 1 269 ? -1.209 49.812 15.672 1 96.69 269 GLY A CA 1
ATOM 2124 C C . GLY A 1 269 ? -2.479 50.625 15.547 1 96.69 269 GLY A C 1
ATOM 2125 O O . GLY A 1 269 ? -3.344 50.594 16.422 1 96.69 269 GLY A O 1
ATOM 2126 N N . GLU A 1 270 ? -2.461 51.406 14.406 1 97 270 GLU A N 1
ATOM 2127 C CA . GLU A 1 270 ? -3.592 52.312 14.18 1 97 270 GLU A CA 1
ATOM 2128 C C . GLU A 1 270 ? -4.574 51.719 13.172 1 97 270 GLU A C 1
ATOM 2130 O O . GLU A 1 270 ? -5.434 52.438 12.648 1 97 270 GLU A O 1
ATOM 2135 N N . GLY A 1 271 ? -4.391 50.469 12.945 1 97.81 271 GLY A N 1
ATOM 2136 C CA . GLY A 1 271 ? -5.27 49.844 11.984 1 97.81 271 GLY A CA 1
ATOM 2137 C C . GLY A 1 271 ? -4.727 49.844 10.562 1 97.81 271 GLY A C 1
ATOM 2138 O O . GLY A 1 271 ? -3.518 50 10.359 1 97.81 271 GLY A O 1
ATOM 2139 N N . LEU A 1 272 ? -5.629 49.656 9.648 1 98.06 272 LEU A N 1
ATOM 2140 C CA . LEU A 1 272 ? -5.234 49.562 8.25 1 98.06 272 LEU A CA 1
ATOM 2141 C C . LEU A 1 272 ? -4.586 50.875 7.773 1 98.06 272 LEU A C 1
ATOM 2143 O O . LEU A 1 272 ? -5.152 51.938 7.941 1 98.06 272 LEU A O 1
ATOM 2147 N N . ARG A 1 273 ? -3.502 50.688 7.113 1 98 273 ARG A N 1
ATOM 2148 C CA . ARG A 1 273 ? -2.85 51.844 6.488 1 98 273 ARG A CA 1
ATOM 2149 C C . ARG A 1 273 ? -3.686 52.375 5.336 1 98 273 ARG A C 1
ATOM 2151 O O . ARG A 1 273 ? -4.418 51.625 4.684 1 98 273 ARG A O 1
ATOM 2158 N N . GLU A 1 274 ? -3.445 53.656 5.051 1 97.38 274 GLU A N 1
ATOM 2159 C CA . GLU A 1 274 ? -4.242 54.344 4.031 1 97.38 274 GLU A CA 1
ATOM 2160 C C . GLU A 1 274 ? -4.074 53.656 2.668 1 97.38 274 GLU A C 1
ATOM 2162 O O . GLU A 1 274 ? -5.059 53.406 1.977 1 97.38 274 GLU A O 1
ATOM 2167 N N . ASN A 1 275 ? -2.93 53.438 2.275 1 96.81 275 ASN A N 1
ATOM 2168 C CA . ASN A 1 275 ? -2.672 52.844 0.964 1 96.81 275 ASN A CA 1
ATOM 2169 C C . ASN A 1 275 ? -3.232 51.438 0.862 1 96.81 275 ASN A C 1
ATOM 2171 O O . ASN A 1 275 ? -3.736 51.031 -0.188 1 96.81 275 ASN A O 1
ATOM 2175 N N . VAL A 1 276 ? -3.119 50.688 1.94 1 97.5 276 VAL A N 1
ATOM 2176 C CA . VAL A 1 276 ? -3.625 49.312 1.96 1 97.5 276 VAL A CA 1
ATOM 2177 C C . VAL A 1 276 ? -5.152 49.312 1.915 1 97.5 276 VAL A C 1
ATOM 2179 O O . VAL A 1 276 ? -5.766 48.469 1.247 1 97.5 276 VAL A O 1
ATOM 2182 N N . ALA A 1 277 ? -5.727 50.281 2.631 1 97 277 ALA A N 1
ATOM 2183 C CA . ALA A 1 277 ? -7.18 50.438 2.623 1 97 277 ALA A CA 1
ATOM 2184 C C . ALA A 1 277 ? -7.695 50.688 1.211 1 97 277 ALA A C 1
ATOM 2186 O O . ALA A 1 277 ? -8.719 50.125 0.81 1 97 277 ALA A O 1
ATOM 2187 N N . ILE A 1 278 ? -7.008 51.5 0.52 1 95.44 278 ILE A N 1
ATOM 2188 C CA . ILE A 1 278 ? -7.371 51.812 -0.858 1 95.44 278 ILE A CA 1
ATOM 2189 C C . ILE A 1 278 ? -7.27 50.531 -1.714 1 95.44 278 ILE A C 1
ATOM 2191 O O . ILE A 1 278 ? -8.172 50.25 -2.5 1 95.44 278 ILE A O 1
ATOM 2195 N N . GLU A 1 279 ? -6.258 49.875 -1.533 1 94.75 279 GLU A N 1
ATOM 2196 C CA . GLU A 1 279 ? -6.035 48.625 -2.293 1 94.75 279 GLU A CA 1
ATOM 2197 C C . GLU A 1 279 ? -7.129 47.625 -2.02 1 94.75 279 GLU A C 1
ATOM 2199 O O . GLU A 1 279 ? -7.551 46.875 -2.924 1 94.75 279 GLU A O 1
ATOM 2204 N N . MET A 1 280 ? -7.574 47.531 -0.784 1 95.62 280 MET A N 1
ATOM 2205 C CA . MET A 1 280 ? -8.539 46.531 -0.362 1 95.62 280 MET A CA 1
ATOM 2206 C C . MET A 1 280 ? -9.969 47.031 -0.562 1 95.62 280 MET A C 1
ATOM 2208 O O . MET A 1 280 ? -10.914 46.219 -0.546 1 95.62 280 MET A O 1
ATOM 2212 N N . GLY A 1 281 ? -10.125 48.312 -0.826 1 94.25 281 GLY A N 1
ATOM 2213 C CA . GLY A 1 281 ? -11.453 48.875 -0.884 1 94.25 281 GLY A CA 1
ATOM 2214 C C . GLY A 1 281 ? -12.117 49 0.476 1 94.25 281 GLY A C 1
ATOM 2215 O O . GLY A 1 281 ? -13.32 48.781 0.608 1 94.25 281 GLY A O 1
ATOM 2216 N N . LEU A 1 282 ? -11.367 49.312 1.491 1 97.25 282 LEU A N 1
ATOM 2217 C CA . LEU A 1 282 ? -11.859 49.406 2.859 1 97.25 282 LEU A CA 1
ATOM 2218 C C . LEU A 1 282 ? -11.539 50.75 3.475 1 97.25 282 LEU A C 1
ATOM 2220 O O . LEU A 1 282 ? -11.031 51.656 2.791 1 97.25 282 LEU A O 1
ATOM 2224 N N . THR A 1 283 ? -11.844 50.906 4.75 1 96.69 283 THR A N 1
ATOM 2225 C CA . THR A 1 283 ? -11.68 52.188 5.426 1 96.69 283 THR A CA 1
ATOM 2226 C C . THR A 1 283 ? -10.312 52.281 6.098 1 96.69 283 THR A C 1
ATOM 2228 O O . THR A 1 283 ? -9.922 51.406 6.848 1 96.69 283 THR A O 1
ATOM 2231 N N . PRO A 1 284 ? -9.617 53.438 5.828 1 97.38 284 PRO A N 1
ATOM 2232 C CA . PRO A 1 284 ? -8.391 53.625 6.602 1 97.38 284 PRO A CA 1
ATOM 2233 C C . PRO A 1 284 ? -8.633 53.625 8.109 1 97.38 284 PRO A C 1
ATOM 2235 O O . PRO A 1 284 ? -9.641 54.156 8.578 1 97.38 284 PRO A O 1
ATOM 2238 N N . GLY A 1 285 ? -7.734 52.969 8.812 1 97.88 285 GLY A N 1
ATOM 2239 C CA . GLY A 1 285 ? -7.875 52.938 10.266 1 97.88 285 GLY A CA 1
ATOM 2240 C C . GLY A 1 285 ? -8.734 51.781 10.742 1 97.88 285 GLY A C 1
ATOM 2241 O O . GLY A 1 285 ? -8.883 51.562 11.945 1 97.88 285 GLY A O 1
ATOM 2242 N N . LEU A 1 286 ? -9.281 51.062 9.797 1 98.31 286 LEU A N 1
ATOM 2243 C CA . LEU A 1 286 ? -10.039 49.875 10.188 1 98.31 286 LEU A CA 1
ATOM 2244 C C . LEU A 1 286 ? -9.219 49 11.125 1 98.31 286 LEU A C 1
ATOM 2246 O O . LEU A 1 286 ? -8.07 48.656 10.82 1 98.31 286 LEU A O 1
ATOM 2250 N N . PRO A 1 287 ? -9.742 48.625 12.266 1 98.5 287 PRO A N 1
ATOM 2251 C CA . PRO A 1 287 ? -8.977 47.812 13.219 1 98.5 287 PRO A CA 1
ATOM 2252 C C . PRO A 1 287 ? -8.477 46.531 12.609 1 98.5 287 PRO A C 1
ATOM 2254 O O . PRO A 1 287 ? -9.219 45.844 11.883 1 98.5 287 PRO A O 1
ATOM 2257 N N . VAL A 1 288 ? -7.23 46.219 12.852 1 98.75 288 VAL A N 1
ATOM 2258 C CA . VAL A 1 288 ? -6.598 44.938 12.492 1 98.75 288 VAL A CA 1
ATOM 2259 C C . VAL A 1 288 ? -6.145 44.219 13.758 1 98.75 288 VAL A C 1
ATOM 2261 O O . VAL A 1 288 ? -5.457 44.812 14.602 1 98.75 288 VAL A O 1
ATOM 2264 N N . ALA A 1 289 ? -6.531 43 13.883 1 98.69 289 ALA A N 1
ATOM 2265 C CA . ALA A 1 289 ? -6.238 42.281 15.109 1 98.69 289 ALA A CA 1
ATOM 2266 C C . ALA A 1 289 ? -4.824 41.688 15.078 1 98.69 289 ALA A C 1
ATOM 2268 O O . ALA A 1 289 ? -4.367 41.219 14.031 1 98.69 289 ALA A O 1
ATOM 2269 N N . ILE A 1 290 ? -4.125 41.781 16.25 1 98.12 290 ILE A N 1
ATOM 2270 C CA . ILE A 1 290 ? -3.027 40.844 16.453 1 98.12 290 ILE A CA 1
ATOM 2271 C C . ILE A 1 290 ? -3.549 39.406 16.375 1 98.12 290 ILE A C 1
ATOM 2273 O O . ILE A 1 290 ? -4.52 39.062 17.047 1 98.12 290 ILE A O 1
ATOM 2277 N N . SER A 1 291 ? -2.953 38.625 15.594 1 97.5 291 SER A N 1
ATOM 2278 C CA . SER A 1 291 ? -3.564 37.375 15.18 1 97.5 291 SER A CA 1
ATOM 2279 C C . SER A 1 291 ? -2.846 36.188 15.797 1 97.5 291 SER A C 1
ATOM 2281 O O . SER A 1 291 ? -2.119 36.312 16.781 1 97.5 291 SER A O 1
ATOM 2283 N N . MET A 1 292 ? -3.186 34.969 15.383 1 97.31 292 MET A N 1
ATOM 2284 C CA . MET A 1 292 ? -2.562 33.719 15.734 1 97.31 292 MET A CA 1
ATOM 2285 C C . MET A 1 292 ? -2.482 32.781 14.516 1 97.31 292 MET A C 1
ATOM 2287 O O . MET A 1 292 ? -3.029 33.094 13.461 1 97.31 292 MET A O 1
ATOM 2291 N N . LEU A 1 293 ? -1.771 31.703 14.672 1 96 293 LEU A N 1
ATOM 2292 C CA . LEU A 1 293 ? -1.659 30.734 13.594 1 96 293 LEU A CA 1
ATOM 2293 C C . LEU A 1 293 ? -3.012 30.094 13.297 1 96 293 LEU A C 1
ATOM 2295 O O . LEU A 1 293 ? -3.896 30.078 14.148 1 96 293 LEU A O 1
ATOM 2299 N N . ASP A 1 294 ? -3.184 29.609 12.07 1 94.25 294 ASP A N 1
ATOM 2300 C CA . ASP A 1 294 ? -4.477 29.125 11.586 1 94.25 294 ASP A CA 1
ATOM 2301 C C . ASP A 1 294 ? -4.992 27.984 12.445 1 94.25 294 ASP A C 1
ATOM 2303 O O . ASP A 1 294 ? -6.195 27.875 12.695 1 94.25 294 ASP A O 1
ATOM 2307 N N . GLN A 1 295 ? -4.129 27.141 12.891 1 92.44 295 GLN A N 1
ATOM 2308 C CA . GLN A 1 295 ? -4.586 26.031 13.719 1 92.44 295 GLN A CA 1
ATOM 2309 C C . GLN A 1 295 ? -5.16 26.531 15.039 1 92.44 295 GLN A C 1
ATOM 2311 O O . GLN A 1 295 ? -6.148 25.984 15.539 1 92.44 295 GLN A O 1
ATOM 2316 N N . TYR A 1 296 ? -4.566 27.547 15.594 1 95.44 296 TYR A N 1
ATOM 2317 C CA . TYR A 1 296 ? -5.051 28.094 16.844 1 95.44 296 TYR A CA 1
ATOM 2318 C C . TYR A 1 296 ? -6.312 28.922 16.625 1 95.44 296 TYR A C 1
ATOM 2320 O O . TYR A 1 296 ? -7.207 28.938 17.484 1 95.44 296 TYR A O 1
ATOM 2328 N N . ALA A 1 297 ? -6.324 29.641 15.5 1 95.69 297 ALA A N 1
ATOM 2329 C CA . ALA A 1 297 ? -7.57 30.297 15.141 1 95.69 297 ALA A CA 1
ATOM 2330 C C . ALA A 1 297 ? -8.711 29.297 15 1 95.69 297 ALA A C 1
ATOM 2332 O O . ALA A 1 297 ? -9.844 29.562 15.414 1 95.69 297 ALA A O 1
ATOM 2333 N N . SER A 1 298 ? -8.406 28.203 14.391 1 93.5 298 SER A N 1
ATOM 2334 C CA . SER A 1 298 ? -9.398 27.141 14.297 1 93.5 298 SER A CA 1
ATOM 2335 C C . SER A 1 298 ? -9.844 26.672 15.672 1 93.5 298 SER A C 1
ATOM 2337 O O . SER A 1 298 ? -11.039 26.469 15.906 1 93.5 298 SER A O 1
ATOM 2339 N N . GLY A 1 299 ? -8.906 26.5 16.531 1 92.38 299 GLY A N 1
ATOM 2340 C CA . GLY A 1 299 ? -9.234 26.141 17.906 1 92.38 299 GLY A CA 1
ATOM 2341 C C . GLY A 1 299 ? -10.148 27.141 18.578 1 92.38 299 GLY A C 1
ATOM 2342 O O . GLY A 1 299 ? -11.109 26.75 19.25 1 92.38 299 GLY A O 1
ATOM 2343 N N . LEU A 1 300 ? -9.82 28.344 18.406 1 93.56 300 LEU A N 1
ATOM 2344 C CA . LEU A 1 300 ? -10.625 29.422 18.969 1 93.56 300 LEU A CA 1
ATOM 2345 C C . LEU A 1 300 ? -12.047 29.391 18.422 1 93.56 300 LEU A C 1
ATOM 2347 O O . LEU A 1 300 ? -13.008 29.578 19.172 1 93.56 300 LEU A O 1
ATOM 2351 N N . GLY A 1 301 ? -12.156 29.141 17.172 1 92.62 301 GLY A N 1
ATOM 2352 C CA . GLY A 1 301 ? -13.469 29.031 16.547 1 92.62 301 GLY A CA 1
ATOM 2353 C C . GLY A 1 301 ? -14.266 27.844 17 1 92.62 301 GLY A C 1
ATOM 2354 O O . GLY A 1 301 ? -15.5 27.859 16.984 1 92.62 301 GLY A O 1
ATOM 2355 N N . LEU A 1 302 ? -13.617 26.844 17.438 1 91.25 302 LEU A N 1
ATOM 2356 C CA . LEU A 1 302 ? -14.25 25.594 17.828 1 91.25 302 LEU A CA 1
ATOM 2357 C C . LEU A 1 302 ? -14.68 25.625 19.281 1 91.25 302 LEU A C 1
ATOM 2359 O O . LEU A 1 302 ? -15.742 25.109 19.641 1 91.25 302 LEU A O 1
ATOM 2363 N N . ILE A 1 303 ? -13.922 26.188 20.094 1 88.88 303 ILE A N 1
ATOM 2364 C CA . ILE A 1 303 ? -14.062 26.094 21.531 1 88.88 303 ILE A CA 1
ATOM 2365 C C . ILE A 1 303 ? -15.359 26.766 21.984 1 88.88 303 ILE A C 1
ATOM 2367 O O . ILE A 1 303 ? -15.953 26.375 22.984 1 88.88 303 ILE A O 1
ATOM 2371 N N . GLY A 1 304 ? -15.859 27.703 21.25 1 88.75 304 GLY A N 1
ATOM 2372 C CA . GLY A 1 304 ? -17.047 28.453 21.641 1 88.75 304 GLY A CA 1
ATOM 2373 C C . GLY A 1 304 ? -18.344 27.797 21.219 1 88.75 304 GLY A C 1
ATOM 2374 O O . GLY A 1 304 ? -19.422 28.234 21.594 1 88.75 304 GLY A O 1
ATOM 2375 N N . CYS A 1 305 ? -18.203 26.781 20.469 1 92.69 305 CYS A N 1
ATOM 2376 C CA . CYS A 1 305 ? -19.391 26.078 20 1 92.69 305 CYS A CA 1
ATOM 2377 C C . CYS A 1 305 ? -20.188 25.516 21.188 1 92.69 305 CYS A C 1
ATOM 2379 O O . CYS A 1 305 ? -19.609 24.891 22.078 1 92.69 305 CYS A O 1
ATOM 2381 N N . LYS A 1 306 ? -21.516 25.781 21.188 1 93.94 306 LYS A N 1
ATOM 2382 C CA . LYS A 1 306 ? -22.375 25.328 22.281 1 93.94 306 LYS A CA 1
ATOM 2383 C C . LYS A 1 306 ? -23.5 24.438 21.766 1 93.94 306 LYS A C 1
ATOM 2385 O O . LYS A 1 306 ? -24.172 24.781 20.797 1 93.94 306 LYS A O 1
ATOM 2390 N N . VAL A 1 307 ? -23.562 23.375 22.375 1 94.44 307 VAL A N 1
ATOM 2391 C CA . VAL A 1 307 ? -24.625 22.422 22.047 1 94.44 307 VAL A CA 1
ATOM 2392 C C . VAL A 1 307 ? -25.25 21.891 23.344 1 94.44 307 VAL A C 1
ATOM 2394 O O . VAL A 1 307 ? -24.547 21.656 24.328 1 94.44 307 VAL A O 1
ATOM 2397 N N . GLU A 1 308 ? -26.594 21.703 23.25 1 92.88 308 GLU A N 1
ATOM 2398 C CA . GLU A 1 308 ? -27.297 21.188 24.422 1 92.88 308 GLU A CA 1
ATOM 2399 C C . GLU A 1 308 ? -26.797 19.797 24.812 1 92.88 308 GLU A C 1
ATOM 2401 O O . GLU A 1 308 ? -26.609 18.938 23.938 1 92.88 308 GLU A O 1
ATOM 2406 N N . GLY A 1 309 ? -26.516 19.656 26.062 1 93.69 309 GLY A N 1
ATOM 2407 C CA . GLY A 1 309 ? -26.125 18.359 26.562 1 93.69 309 GLY A CA 1
ATOM 2408 C C . GLY A 1 309 ? -24.625 18.141 26.547 1 93.69 309 GLY A C 1
ATOM 2409 O O . GLY A 1 309 ? -24.141 17.094 27.016 1 93.69 309 GLY A O 1
ATOM 2410 N N . ILE A 1 310 ? -23.922 19.031 26.016 1 94.75 310 ILE A N 1
ATOM 2411 C CA . ILE A 1 310 ? -22.469 18.922 25.969 1 94.75 310 ILE A CA 1
ATOM 2412 C C . ILE A 1 310 ? -21.844 19.844 27.016 1 94.75 310 ILE A C 1
ATOM 2414 O O . ILE A 1 310 ? -22.312 20.969 27.203 1 94.75 310 ILE A O 1
ATOM 2418 N N . ASP A 1 311 ? -20.812 19.344 27.672 1 92.5 311 ASP A N 1
ATOM 2419 C CA . ASP A 1 311 ? -20.125 20.078 28.734 1 92.5 311 ASP A CA 1
ATOM 2420 C C . ASP A 1 311 ? -19.656 21.438 28.234 1 92.5 311 ASP A C 1
ATOM 2422 O O . ASP A 1 311 ? -19.031 21.531 27.172 1 92.5 311 ASP A O 1
ATOM 2426 N N . GLU A 1 312 ? -19.859 22.469 29 1 91.88 312 GLU A N 1
ATOM 2427 C CA . GLU A 1 312 ? -19.484 23.828 28.578 1 91.88 312 GLU A CA 1
ATOM 2428 C C . GLU A 1 312 ? -18.109 24.188 29.109 1 91.88 312 GLU A C 1
ATOM 2430 O O . GLU A 1 312 ? -17.531 25.203 28.688 1 91.88 312 GLU A O 1
ATOM 2435 N N . ASP A 1 313 ? -17.609 23.312 30 1 93.81 313 ASP A N 1
ATOM 2436 C CA . ASP A 1 313 ? -16.25 23.531 30.484 1 93.81 313 ASP A CA 1
ATOM 2437 C C . ASP A 1 313 ? -15.234 23.359 29.344 1 93.81 313 ASP A C 1
ATOM 2439 O O . ASP A 1 313 ? -14.961 22.234 28.922 1 93.81 313 ASP A O 1
ATOM 2443 N N . ILE A 1 314 ? -14.586 24.406 28.953 1 92.88 314 ILE A N 1
ATOM 2444 C CA . ILE A 1 314 ? -13.727 24.406 27.781 1 92.88 314 ILE A CA 1
ATOM 2445 C C . ILE A 1 314 ? -12.484 23.578 28.047 1 92.88 314 ILE A C 1
ATOM 2447 O O . ILE A 1 314 ? -11.797 23.141 27.125 1 92.88 314 ILE A O 1
ATOM 2451 N N . THR A 1 315 ? -12.078 23.312 29.359 1 95.12 315 THR A N 1
ATOM 2452 C CA . THR A 1 315 ? -10.898 22.531 29.703 1 95.12 315 THR A CA 1
ATOM 2453 C C . THR A 1 315 ? -11.172 21.047 29.516 1 95.12 315 THR A C 1
ATOM 2455 O O . THR A 1 315 ? -10.25 20.219 29.578 1 95.12 315 THR A O 1
ATOM 2458 N N . LYS A 1 316 ? -12.391 20.672 29.266 1 96.06 316 LYS A N 1
ATOM 2459 C CA . LYS A 1 316 ? -12.758 19.266 29.094 1 96.06 316 LYS A CA 1
ATOM 2460 C C . LYS A 1 316 ? -12.898 18.922 27.609 1 96.06 316 LYS A C 1
ATOM 2462 O O . LYS A 1 316 ? -13.211 17.766 27.266 1 96.06 316 LYS A O 1
ATOM 2467 N N . ARG A 1 317 ? -12.602 19.828 26.797 1 95.5 317 ARG A N 1
ATOM 2468 C CA . ARG A 1 317 ? -12.797 19.656 25.359 1 95.5 317 ARG A CA 1
ATOM 2469 C C . ARG A 1 317 ? -11.492 19.312 24.656 1 95.5 317 ARG A C 1
ATOM 2471 O O . ARG A 1 317 ? -10.477 19.984 24.844 1 95.5 317 ARG A O 1
ATOM 2478 N N . LEU A 1 318 ? -11.5 18.219 23.922 1 96.75 318 LEU A N 1
ATOM 2479 C CA . LEU A 1 318 ? -10.469 18 22.906 1 96.75 318 LEU A CA 1
ATOM 2480 C C . LEU A 1 318 ? -10.875 18.609 21.578 1 96.75 318 LEU A C 1
ATOM 2482 O O . LEU A 1 318 ? -11.812 18.141 20.938 1 96.75 318 LEU A O 1
ATOM 2486 N N . CYS A 1 319 ? -10.203 19.625 21.172 1 95.12 319 CYS A N 1
ATOM 2487 C CA . CYS A 1 319 ? -10.484 20.25 19.875 1 95.12 319 CYS A CA 1
ATOM 2488 C C . CYS A 1 319 ? -9.539 19.719 18.812 1 95.12 319 CYS A C 1
ATOM 2490 O O . CYS A 1 319 ? -8.328 19.656 19.016 1 95.12 319 CYS A O 1
ATOM 2492 N N . ILE A 1 320 ? -10.102 19.328 17.719 1 95.38 320 ILE A N 1
ATOM 2493 C CA . ILE A 1 320 ? -9.32 18.797 16.594 1 95.38 320 ILE A CA 1
ATOM 2494 C C . ILE A 1 320 ? -9.555 19.656 15.359 1 95.38 320 ILE A C 1
ATOM 2496 O O . ILE A 1 320 ? -10.656 19.688 14.812 1 95.38 320 ILE A O 1
ATOM 2500 N N . ALA A 1 321 ? -8.539 20.344 14.961 1 91.44 321 ALA A N 1
ATOM 2501 C CA . ALA A 1 321 ? -8.57 21.078 13.703 1 91.44 321 ALA A CA 1
ATOM 2502 C C . ALA A 1 321 ? -7.914 20.281 12.578 1 91.44 321 ALA A C 1
ATOM 2504 O O . ALA A 1 321 ? -6.711 20.016 12.617 1 91.44 321 ALA A O 1
ATOM 2505 N N . ILE A 1 322 ? -8.688 19.938 11.641 1 88.5 322 ILE A N 1
ATOM 2506 C CA . ILE A 1 322 ? -8.172 19.156 10.531 1 88.5 322 ILE A CA 1
ATOM 2507 C C . ILE A 1 322 ? -7.883 20.062 9.344 1 88.5 322 ILE A C 1
ATOM 2509 O O . ILE A 1 322 ? -8.797 20.703 8.805 1 88.5 322 ILE A O 1
ATOM 2513 N N . GLY A 1 323 ? -6.668 20.156 8.992 1 80.5 323 GLY A N 1
ATOM 2514 C CA . GLY A 1 323 ? -6.27 20.953 7.836 1 80.5 323 GLY A CA 1
ATOM 2515 C C . GLY A 1 323 ? -6.176 20.141 6.559 1 80.5 323 GLY A C 1
ATOM 2516 O O . GLY A 1 323 ? -6.676 19.016 6.496 1 80.5 323 GLY A O 1
ATOM 2517 N N . ALA A 1 324 ? -5.605 20.75 5.562 1 75.5 324 ALA A N 1
ATOM 2518 C CA . ALA A 1 324 ? -5.5 20.125 4.242 1 75.5 324 ALA A CA 1
ATOM 2519 C C . ALA A 1 324 ? -4.562 18.922 4.273 1 75.5 324 ALA A C 1
ATOM 2521 O O . ALA A 1 324 ? -4.738 17.984 3.502 1 75.5 324 ALA A O 1
ATOM 2522 N N . LEU A 1 325 ? -3.633 18.969 5.168 1 81.19 325 LEU A N 1
ATOM 2523 C CA . LEU A 1 325 ? -2.654 17.875 5.223 1 81.19 325 LEU A CA 1
ATOM 2524 C C . LEU A 1 325 ? -2.785 17.094 6.52 1 81.19 325 LEU A C 1
ATOM 2526 O O . LEU A 1 325 ? -3.123 15.906 6.5 1 81.19 325 LEU A O 1
ATOM 2530 N N . GLY A 1 326 ? -2.666 17.812 7.621 1 88.56 326 GLY A N 1
ATOM 2531 C CA . GLY A 1 326 ? -2.643 17.156 8.914 1 88.56 326 GLY A CA 1
ATOM 2532 C C . GLY A 1 326 ? -3.697 17.672 9.867 1 88.56 326 GLY A C 1
ATOM 2533 O O . GLY A 1 326 ? -4.605 18.391 9.469 1 88.56 326 GLY A O 1
ATOM 2534 N N . SER A 1 327 ? -3.615 17.156 11.109 1 92.06 327 SER A N 1
ATOM 2535 C CA . SER A 1 327 ? -4.547 17.578 12.156 1 92.06 327 SER A CA 1
ATOM 2536 C C . SER A 1 327 ? -3.805 18.047 13.406 1 92.06 327 SER A C 1
ATOM 2538 O O . SER A 1 327 ? -2.693 17.578 13.68 1 92.06 327 SER A O 1
ATOM 2540 N N . SER A 1 328 ? -4.41 18.969 14.055 1 93.06 328 SER A N 1
ATOM 2541 C CA . SER A 1 328 ? -3.926 19.438 15.344 1 93.06 328 SER A CA 1
ATOM 2542 C C . SER A 1 328 ? -4.934 19.156 16.453 1 93.06 328 SER A C 1
ATOM 2544 O O . SER A 1 328 ? -6.137 19.375 16.266 1 93.06 328 SER A O 1
ATOM 2546 N N . HIS A 1 329 ? -4.445 18.656 17.547 1 95.81 329 HIS A N 1
ATOM 2547 C CA . HIS A 1 329 ? -5.246 18.344 18.734 1 95.81 329 HIS A CA 1
ATOM 2548 C C . HIS A 1 329 ? -4.938 19.297 19.875 1 95.81 329 HIS A C 1
ATOM 2550 O O . HIS A 1 329 ? -3.801 19.344 20.359 1 95.81 329 HIS A O 1
ATOM 2556 N N . PHE A 1 330 ? -6.004 19.984 20.438 1 94.44 330 PHE A N 1
ATOM 2557 C CA . PHE A 1 330 ? -5.785 21.016 21.453 1 94.44 330 PHE A CA 1
ATOM 2558 C C . PHE A 1 330 ? -6.531 20.672 22.75 1 94.44 330 PHE A C 1
ATOM 2560 O O . PHE A 1 330 ? -7.672 20.203 22.703 1 94.44 330 PHE A O 1
ATOM 2567 N N . VAL A 1 331 ? -5.891 20.938 23.766 1 96.38 331 VAL A N 1
ATOM 2568 C CA . VAL A 1 331 ? -6.551 20.906 25.078 1 96.38 331 VAL A CA 1
ATOM 2569 C C . VAL A 1 331 ? -6.074 22.094 25.906 1 96.38 331 VAL A C 1
ATOM 2571 O O . VAL A 1 331 ? -4.891 22.422 25.906 1 96.38 331 VAL A O 1
ATOM 2574 N N . LEU A 1 332 ? -7.043 22.781 26.516 1 96.31 332 LEU A N 1
ATOM 2575 C CA . LEU A 1 332 ? -6.738 23.891 27.406 1 96.31 332 LEU A CA 1
ATOM 2576 C C . LEU A 1 332 ? -6.742 23.453 28.859 1 96.31 332 LEU A C 1
ATOM 2578 O O . LEU A 1 332 ? -7.406 22.469 29.219 1 96.31 332 LEU A O 1
ATOM 2582 N N . SER A 1 333 ? -5.984 24.125 29.672 1 97.06 333 SER A N 1
ATOM 2583 C CA . SER A 1 333 ? -5.941 23.859 31.094 1 97.06 333 SER A CA 1
ATOM 2584 C C . SER A 1 333 ? -5.645 25.125 31.891 1 97.06 333 SER A C 1
ATOM 2586 O O . SER A 1 333 ? -5.105 26.094 31.359 1 97.06 333 SER A O 1
ATOM 2588 N N . HIS A 1 334 ? -6.004 25.109 33.156 1 95.94 334 HIS A N 1
ATOM 2589 C CA . HIS A 1 334 ? -5.711 26.234 34.062 1 95.94 334 HIS A CA 1
ATOM 2590 C C . HIS A 1 334 ? -4.277 26.156 34.562 1 95.94 334 HIS A C 1
ATOM 2592 O O . HIS A 1 334 ? -3.652 27.188 34.812 1 95.94 334 HIS A O 1
ATOM 2598 N N . ASN A 1 335 ? -3.812 24.969 34.719 1 95.94 335 ASN A N 1
ATOM 2599 C CA . ASN A 1 335 ? -2.443 24.734 35.156 1 95.94 335 ASN A CA 1
ATOM 2600 C C . ASN A 1 335 ? -1.589 24.109 34.062 1 95.94 335 ASN A C 1
ATOM 2602 O O . ASN A 1 335 ? -2.09 23.328 33.25 1 95.94 335 ASN A O 1
ATOM 2606 N N . PRO A 1 336 ? -0.302 24.469 34.062 1 96.31 336 PRO A N 1
ATOM 2607 C CA . PRO A 1 336 ? 0.562 23.891 33.031 1 96.31 336 PRO A CA 1
ATOM 2608 C C . PRO A 1 336 ? 0.799 22.391 33.25 1 96.31 336 PRO A C 1
ATOM 2610 O O . PRO A 1 336 ? 0.977 21.938 34.375 1 96.31 336 PRO A O 1
ATOM 2613 N N . VAL A 1 337 ? 0.765 21.625 32.219 1 96.25 337 VAL A N 1
ATOM 2614 C CA . VAL A 1 337 ? 1.034 20.188 32.219 1 96.25 337 VAL A CA 1
ATOM 2615 C C . VAL A 1 337 ? 2.02 19.844 31.109 1 96.25 337 VAL A C 1
ATOM 2617 O O . VAL A 1 337 ? 1.751 20.094 29.938 1 96.25 337 VAL A O 1
ATOM 2620 N N . PHE A 1 338 ? 3.176 19.266 31.531 1 95.62 338 PHE A N 1
ATOM 2621 C CA . PHE A 1 338 ? 4.125 18.797 30.531 1 95.62 338 PHE A CA 1
ATOM 2622 C C . PHE A 1 338 ? 3.799 17.375 30.078 1 95.62 338 PHE A C 1
ATOM 2624 O O . PHE A 1 338 ? 3.574 16.5 30.922 1 95.62 338 PHE A O 1
ATOM 2631 N N . VAL A 1 339 ? 3.66 17.203 28.844 1 94.94 339 VAL A N 1
ATOM 2632 C CA . VAL A 1 339 ? 3.385 15.906 28.266 1 94.94 339 VAL A CA 1
ATOM 2633 C C . VAL A 1 339 ? 4.473 15.547 27.25 1 94.94 339 VAL A C 1
ATOM 2635 O O . VAL A 1 339 ? 4.672 16.266 26.266 1 94.94 339 VAL A O 1
ATOM 2638 N N . LYS A 1 340 ? 5.168 14.477 27.453 1 93.38 340 LYS A N 1
ATOM 2639 C CA . LYS A 1 340 ? 6.203 14.047 26.516 1 93.38 340 LYS A CA 1
ATOM 2640 C C . LYS A 1 340 ? 5.625 13.805 25.125 1 93.38 340 LYS A C 1
ATOM 2642 O O . LYS A 1 340 ? 4.617 13.109 24.984 1 93.38 340 LYS A O 1
ATOM 2647 N N . GLY A 1 341 ? 6.254 14.445 24.094 1 92.81 341 GLY A N 1
ATOM 2648 C CA . GLY A 1 341 ? 5.836 14.234 22.719 1 92.81 341 GLY A CA 1
ATOM 2649 C C . GLY A 1 341 ? 4.691 15.141 22.297 1 92.81 341 GLY A C 1
ATOM 2650 O O . GLY A 1 341 ? 4.242 15.094 21.156 1 92.81 341 GLY A O 1
ATOM 2651 N N . VAL A 1 342 ? 4.195 15.93 23.188 1 95.31 342 VAL A N 1
ATOM 2652 C CA . VAL A 1 342 ? 3.115 16.875 22.906 1 95.31 342 VAL A CA 1
ATOM 2653 C C . VAL A 1 342 ? 3.584 18.297 23.203 1 95.31 342 VAL A C 1
ATOM 2655 O O . VAL A 1 342 ? 4.195 18.562 24.234 1 95.31 342 VAL A O 1
ATOM 2658 N N . TRP A 1 343 ? 3.316 19.203 22.328 1 95.5 343 TRP A N 1
ATOM 2659 C CA . TRP A 1 343 ? 3.744 20.594 22.5 1 95.5 343 TRP A CA 1
ATOM 2660 C C . TRP A 1 343 ? 3.014 21.25 23.672 1 95.5 343 TRP A C 1
ATOM 2662 O O . TRP A 1 343 ? 1.845 20.953 23.922 1 95.5 343 TRP A O 1
ATOM 2672 N N . GLY A 1 344 ? 3.654 22.219 24.203 1 95.31 344 GLY A N 1
ATOM 2673 C CA . GLY A 1 344 ? 3.131 22.922 25.359 1 95.31 344 GLY A CA 1
ATOM 2674 C C . GLY A 1 344 ? 3.795 22.484 26.656 1 95.31 344 GLY A C 1
ATOM 2675 O O . GLY A 1 344 ? 4.695 21.641 26.656 1 95.31 344 GLY A O 1
ATOM 2676 N N . PRO A 1 345 ? 3.365 23.047 27.75 1 96.81 345 PRO A N 1
ATOM 2677 C CA . PRO A 1 345 ? 2.24 23.969 27.828 1 96.81 345 PRO A CA 1
ATOM 2678 C C . PRO A 1 345 ? 2.604 25.375 27.344 1 96.81 345 PRO A C 1
ATOM 2680 O O . PRO A 1 345 ? 3.633 25.922 27.75 1 96.81 345 PRO A O 1
ATOM 2683 N N . PHE A 1 346 ? 1.755 25.922 26.5 1 97 346 PHE A N 1
ATOM 2684 C CA . PHE A 1 346 ? 1.892 27.297 26 1 97 346 PHE A CA 1
ATOM 2685 C C . PHE A 1 346 ? 0.857 28.203 26.641 1 97 346 PHE A C 1
ATOM 2687 O O . PHE A 1 346 ? -0.346 27.969 26.531 1 97 346 PHE A O 1
ATOM 2694 N N . LYS A 1 347 ? 1.293 29.234 27.234 1 95.88 347 LYS A N 1
ATOM 2695 C CA . LYS A 1 347 ? 0.375 30.141 27.906 1 95.88 347 LYS A CA 1
ATOM 2696 C C . LYS A 1 347 ? -0.12 31.234 26.969 1 95.88 347 LYS A C 1
ATOM 2698 O O . LYS A 1 347 ? 0.677 31.875 26.281 1 95.88 347 LYS A O 1
ATOM 2703 N N . GLY A 1 348 ? -1.405 31.422 26.953 1 93.25 348 GLY A N 1
ATOM 2704 C CA . GLY A 1 348 ? -1.983 32.562 26.281 1 93.25 348 GLY A CA 1
ATOM 2705 C C . GLY A 1 348 ? -1.988 32.438 24.766 1 93.25 348 GLY A C 1
ATOM 2706 O O . GLY A 1 348 ? -2.141 33.438 24.062 1 93.25 348 GLY A O 1
ATOM 2707 N N . VAL A 1 349 ? -1.84 31.281 24.266 1 94.88 349 VAL A N 1
ATOM 2708 C CA . VAL A 1 349 ? -1.695 31.094 22.828 1 94.88 349 VAL A CA 1
ATOM 2709 C C . VAL A 1 349 ? -3.066 31.156 22.156 1 94.88 349 VAL A C 1
ATOM 2711 O O . VAL A 1 349 ? -3.213 31.75 21.078 1 94.88 349 VAL A O 1
ATOM 2714 N N . ILE A 1 350 ? -4.074 30.562 22.688 1 93.12 350 ILE A N 1
ATOM 2715 C CA . ILE A 1 350 ? -5.426 30.609 22.141 1 93.12 350 ILE A CA 1
ATOM 2716 C C . ILE A 1 350 ? -6.312 31.484 23.031 1 93.12 350 ILE A C 1
ATOM 2718 O O . ILE A 1 350 ? -7.078 32.312 22.531 1 93.12 350 ILE A O 1
ATOM 2722 N N . TYR A 1 351 ? -6.277 31.25 24.297 1 90 351 TYR A N 1
ATOM 2723 C CA . TYR A 1 351 ? -7.09 31.922 25.297 1 90 351 TYR A CA 1
ATOM 2724 C C . TYR A 1 351 ? -6.215 32.594 26.344 1 90 351 TYR A C 1
ATOM 2726 O O . TYR A 1 351 ? -5.32 31.953 26.922 1 90 351 TYR A O 1
ATOM 2734 N N . PRO A 1 352 ? -6.602 33.875 26.594 1 87.44 352 PRO A N 1
ATOM 2735 C CA . PRO A 1 352 ? -5.758 34.562 27.578 1 87.44 352 PRO A CA 1
ATOM 2736 C C . PRO A 1 352 ? -5.707 33.844 28.922 1 87.44 352 PRO A C 1
ATOM 2738 O O . PRO A 1 352 ? -6.723 33.312 29.391 1 87.44 352 PRO A O 1
ATOM 2741 N N . GLU A 1 353 ? -4.566 33.719 29.547 1 88.5 353 GLU A N 1
ATOM 2742 C CA . GLU A 1 353 ? -4.309 33.25 30.906 1 88.5 353 GLU A CA 1
ATOM 2743 C C . GLU A 1 353 ? -4.469 31.734 31 1 88.5 353 GLU A C 1
ATOM 2745 O O . GLU A 1 353 ? -4.414 31.172 32.094 1 88.5 353 GLU A O 1
ATOM 2750 N N . MET A 1 354 ? -4.77 31.078 29.891 1 94.81 354 MET A N 1
ATOM 2751 C CA . MET A 1 354 ? -4.871 29.609 29.906 1 94.81 354 MET A CA 1
ATOM 2752 C C . MET A 1 354 ? -3.656 28.984 29.25 1 94.81 354 MET A C 1
ATOM 2754 O O . MET A 1 354 ? -2.965 29.625 28.453 1 94.81 354 MET A O 1
ATOM 2758 N N . TRP A 1 355 ? -3.436 27.766 29.672 1 96.81 355 TRP A N 1
ATOM 2759 C CA . TRP A 1 355 ? -2.357 26.984 29.078 1 96.81 355 TRP A CA 1
ATOM 2760 C C . TRP A 1 355 ? -2.893 26.047 28 1 96.81 355 TRP A C 1
ATOM 2762 O O . TRP A 1 355 ? -4.039 25.594 28.062 1 96.81 355 TRP A O 1
ATOM 2772 N N . LEU A 1 356 ? -2.082 25.797 27.031 1 97 356 LEU A N 1
ATOM 2773 C CA . LEU A 1 356 ? -2.484 24.969 25.906 1 97 356 LEU A CA 1
ATOM 2774 C C . LEU A 1 356 ? -1.471 23.859 25.656 1 97 356 LEU A C 1
ATOM 2776 O O . LEU A 1 356 ? -0.26 24.094 25.703 1 97 356 LEU A O 1
ATOM 2780 N N . ASN A 1 357 ? -1.953 22.641 25.5 1 97.25 357 ASN A N 1
ATOM 2781 C CA . ASN A 1 357 ? -1.177 21.562 24.906 1 97.25 357 ASN A CA 1
ATOM 2782 C C . ASN A 1 357 ? -1.7 21.172 23.531 1 97.25 357 ASN A C 1
ATOM 2784 O O . ASN A 1 357 ? -2.91 21.172 23.297 1 97.25 357 ASN A O 1
ATOM 2788 N N . GLN A 1 358 ? -0.744 20.922 22.688 1 96.31 358 GLN A N 1
ATOM 2789 C CA . GLN A 1 358 ? -1.121 20.656 21.297 1 96.31 358 GLN A CA 1
ATOM 2790 C C . GLN A 1 358 ? -0.451 19.391 20.781 1 96.31 358 GLN A C 1
ATOM 2792 O O . GLN A 1 358 ? 0.772 19.344 20.641 1 96.31 358 GLN A O 1
ATOM 2797 N N . GLY A 1 359 ? -1.223 18.359 20.531 1 95.12 359 GLY A N 1
ATOM 2798 C CA . GLY A 1 359 ? -0.767 17.25 19.719 1 95.12 359 GLY A CA 1
ATOM 2799 C C . GLY A 1 359 ? -1.039 17.422 18.234 1 95.12 359 GLY A C 1
ATOM 2800 O O . GLY A 1 359 ? -1.615 18.438 17.828 1 95.12 359 GLY A O 1
ATOM 2801 N N . GLY A 1 360 ? -0.58 16.453 17.469 1 94 360 GLY A N 1
ATOM 2802 C CA . GLY A 1 360 ? -0.837 16.562 16.047 1 94 360 GLY A CA 1
ATOM 2803 C C . GLY A 1 360 ? -0.481 15.32 15.266 1 94 360 GLY A C 1
ATOM 2804 O O . GLY A 1 360 ? 0.281 14.477 15.742 1 94 360 GLY A O 1
ATOM 2805 N N . GLN A 1 361 ? -1.107 15.203 14.18 1 93.69 361 GLN A N 1
ATOM 2806 C CA . GLN A 1 361 ? -0.775 14.234 13.148 1 93.69 361 GLN A CA 1
ATOM 2807 C C . GLN A 1 361 ? -0.308 14.93 11.875 1 93.69 361 GLN A C 1
ATOM 2809 O O . GLN A 1 361 ? -0.978 15.828 11.367 1 93.69 361 GLN A O 1
ATOM 2814 N N . THR A 1 362 ? 0.838 14.539 11.414 1 88 362 THR A N 1
ATOM 2815 C CA . THR A 1 362 ? 1.457 15.203 10.266 1 88 362 THR A CA 1
ATOM 2816 C C . THR A 1 362 ? 0.593 15.047 9.023 1 88 362 THR A C 1
ATOM 2818 O O . THR A 1 362 ? 0.543 15.945 8.18 1 88 362 THR A O 1
ATOM 2821 N N . THR A 1 363 ? 0.025 13.852 8.945 1 88.12 363 THR A N 1
ATOM 2822 C CA . THR A 1 363 ? -0.875 13.609 7.824 1 88.12 363 THR A CA 1
ATOM 2823 C C . THR A 1 363 ? -2.182 12.984 8.305 1 88.12 363 THR A C 1
ATOM 2825 O O . THR A 1 363 ? -2.17 12.039 9.094 1 88.12 363 THR A O 1
ATOM 2828 N N . SER A 1 364 ? -3.26 13.531 7.922 1 91.94 364 SER A N 1
ATOM 2829 C CA . SER A 1 364 ? -4.605 13.008 8.117 1 91.94 364 SER A CA 1
ATOM 2830 C C . SER A 1 364 ? -5.43 13.109 6.84 1 91.94 364 SER A C 1
ATOM 2832 O O . SER A 1 364 ? -5.355 12.234 5.977 1 91.94 364 SER A O 1
ATOM 2834 N N . MET A 1 365 ? -5.922 14.398 6.605 1 89.19 365 MET A N 1
ATOM 2835 C CA . MET A 1 365 ? -6.66 14.594 5.363 1 89.19 365 MET A CA 1
ATOM 2836 C C . MET A 1 365 ? -5.762 14.352 4.152 1 89.19 365 MET A C 1
ATOM 2838 O O . MET A 1 365 ? -6.219 13.82 3.137 1 89.19 365 MET A O 1
ATOM 2842 N N . GLY A 1 366 ? -4.566 14.82 4.27 1 88.31 366 GLY A N 1
ATOM 2843 C CA . GLY A 1 366 ? -3.625 14.586 3.189 1 88.31 366 GLY A CA 1
ATOM 2844 C C . GLY A 1 366 ? -3.469 13.117 2.844 1 88.31 366 GLY A C 1
ATOM 2845 O O . GLY A 1 366 ? -3.314 12.758 1.673 1 88.31 366 GLY A O 1
ATOM 2846 N N . LEU A 1 367 ? -3.463 12.266 3.822 1 93.62 367 LEU A N 1
ATOM 2847 C CA . LEU A 1 367 ? -3.348 10.828 3.604 1 93.62 367 LEU A CA 1
ATOM 2848 C C . LEU A 1 367 ? -4.613 10.273 2.957 1 93.62 367 LEU A C 1
ATOM 2850 O O . LEU A 1 367 ? -4.539 9.438 2.055 1 93.62 367 LEU A O 1
ATOM 2854 N N . VAL A 1 368 ? -5.773 10.742 3.453 1 94.88 368 VAL A N 1
ATOM 2855 C CA . VAL A 1 368 ? -7.039 10.297 2.881 1 94.88 368 VAL A CA 1
ATOM 2856 C C . VAL A 1 368 ? -7.086 10.648 1.395 1 94.88 368 VAL A C 1
ATOM 2858 O O . VAL A 1 368 ? -7.438 9.805 0.564 1 94.88 368 VAL A O 1
ATOM 2861 N N . GLU A 1 369 ? -6.734 11.875 1.104 1 91.5 369 GLU A N 1
ATOM 2862 C CA . GLU A 1 369 ? -6.734 12.312 -0.287 1 91.5 369 GLU A CA 1
ATOM 2863 C C . GLU A 1 369 ? -5.742 11.508 -1.12 1 91.5 369 GLU A C 1
ATOM 2865 O O . GLU A 1 369 ? -6.035 11.133 -2.26 1 91.5 369 GLU A O 1
ATOM 2870 N N . TYR A 1 370 ? -4.637 11.273 -0.571 1 92.75 370 TYR A N 1
ATOM 2871 C CA . TYR A 1 370 ? -3.621 10.484 -1.261 1 92.75 370 TYR A CA 1
ATOM 2872 C C . TYR A 1 370 ? -4.148 9.094 -1.605 1 92.75 370 TYR A C 1
ATOM 2874 O O . TYR A 1 370 ? -4.035 8.648 -2.75 1 92.75 370 TYR A O 1
ATOM 2882 N N . VAL A 1 371 ? -4.695 8.398 -0.636 1 96.56 371 VAL A N 1
ATOM 2883 C CA . VAL A 1 371 ? -5.195 7.035 -0.792 1 96.56 371 VAL A CA 1
ATOM 2884 C C . VAL A 1 371 ? -6.316 7.012 -1.83 1 96.56 371 VAL A C 1
ATOM 2886 O O . VAL A 1 371 ? -6.355 6.129 -2.689 1 96.56 371 VAL A O 1
ATOM 2889 N N . VAL A 1 372 ? -7.164 7.988 -1.767 1 96.06 372 VAL A N 1
ATOM 2890 C CA . VAL A 1 372 ? -8.312 8.031 -2.664 1 96.06 372 VAL A CA 1
ATOM 2891 C C . VAL A 1 372 ? -7.855 8.406 -4.07 1 96.06 372 VAL A C 1
ATOM 2893 O O . VAL A 1 372 ? -8.25 7.77 -5.051 1 96.06 372 VAL A O 1
ATOM 2896 N N . ASP A 1 373 ? -7.023 9.344 -4.184 1 93.5 373 ASP A N 1
ATOM 2897 C CA . ASP A 1 373 ? -6.605 9.867 -5.48 1 93.5 373 ASP A CA 1
ATOM 2898 C C . ASP A 1 373 ? -5.711 8.867 -6.215 1 93.5 373 ASP A C 1
ATOM 2900 O O . ASP A 1 373 ? -5.742 8.781 -7.441 1 93.5 373 ASP A O 1
ATOM 2904 N N . LYS A 1 374 ? -4.898 8.195 -5.484 1 93.81 374 LYS A N 1
ATOM 2905 C CA . LYS A 1 374 ? -3.85 7.402 -6.121 1 93.81 374 LYS A CA 1
ATOM 2906 C C . LYS A 1 374 ? -4.285 5.949 -6.297 1 93.81 374 LYS A C 1
ATOM 2908 O O . LYS A 1 374 ? -3.602 5.164 -6.957 1 93.81 374 LYS A O 1
ATOM 2913 N N . HIS A 1 375 ? -5.465 5.566 -5.801 1 95.38 375 HIS A N 1
ATOM 2914 C CA . HIS A 1 375 ? -5.957 4.207 -5.984 1 95.38 375 HIS A CA 1
ATOM 2915 C C . HIS A 1 375 ? -6.336 3.951 -7.438 1 95.38 375 HIS A C 1
ATOM 2917 O O . HIS A 1 375 ? -6.906 4.82 -8.102 1 95.38 375 HIS A O 1
ATOM 2923 N N . PRO A 1 376 ? -6.082 2.748 -7.98 1 91.56 376 PRO A N 1
ATOM 2924 C CA . PRO A 1 376 ? -6.336 2.436 -9.391 1 91.56 376 PRO A CA 1
ATOM 2925 C C . PRO A 1 376 ? -7.809 2.574 -9.766 1 91.56 376 PRO A C 1
ATOM 2927 O O . PRO A 1 376 ? -8.133 2.865 -10.922 1 91.56 376 PRO A O 1
ATOM 2930 N N . ALA A 1 377 ? -8.711 2.43 -8.883 1 94.31 377 ALA A N 1
ATOM 2931 C CA . ALA A 1 377 ? -10.148 2.428 -9.172 1 94.31 377 ALA A CA 1
ATOM 2932 C C . ALA A 1 377 ? -10.68 3.852 -9.297 1 94.31 377 ALA A C 1
ATOM 2934 O O . ALA A 1 377 ? -11.789 4.062 -9.797 1 94.31 377 ALA A O 1
ATOM 2935 N N . THR A 1 378 ? -9.938 4.875 -8.82 1 95.19 378 THR A N 1
ATOM 2936 C CA . THR A 1 378 ? -10.445 6.23 -8.656 1 95.19 378 THR A CA 1
ATOM 2937 C C . THR A 1 378 ? -10.883 6.805 -10 1 95.19 378 THR A C 1
ATOM 2939 O O . THR A 1 378 ? -11.961 7.406 -10.102 1 95.19 378 THR A O 1
ATOM 2942 N N . SER A 1 379 ? -10.109 6.586 -11.016 1 91.56 379 SER A N 1
ATOM 2943 C CA . SER A 1 379 ? -10.43 7.145 -12.328 1 91.56 379 SER A CA 1
ATOM 2944 C C . SER A 1 379 ? -11.758 6.602 -12.852 1 91.56 379 SER A C 1
ATOM 2946 O O . SER A 1 379 ? -12.586 7.355 -13.367 1 91.56 379 SER A O 1
ATOM 2948 N N . THR A 1 380 ? -11.93 5.312 -12.727 1 91.62 380 THR A N 1
ATOM 2949 C CA . THR A 1 380 ? -13.156 4.676 -13.195 1 91.62 380 THR A CA 1
ATOM 2950 C C . THR A 1 380 ? -14.359 5.156 -12.391 1 91.62 380 THR A C 1
ATOM 2952 O O . THR A 1 380 ? -15.422 5.426 -12.953 1 91.62 380 THR A O 1
ATOM 2955 N N . ILE A 1 381 ? -14.258 5.305 -11.094 1 94.25 381 ILE A N 1
ATOM 2956 C CA . ILE A 1 381 ? -15.336 5.734 -10.211 1 94.25 381 ILE A CA 1
ATOM 2957 C C . ILE A 1 381 ? -15.727 7.176 -10.531 1 94.25 381 ILE A C 1
ATOM 2959 O O . ILE A 1 381 ? -16.906 7.496 -10.641 1 94.25 381 ILE A O 1
ATOM 2963 N N . THR A 1 382 ? -14.703 8.062 -10.641 1 93.19 382 THR A N 1
ATOM 2964 C CA . THR A 1 382 ? -14.961 9.484 -10.859 1 93.19 382 THR A CA 1
ATOM 2965 C C . THR A 1 382 ? -15.711 9.703 -12.172 1 93.19 382 THR A C 1
ATOM 2967 O O . THR A 1 382 ? -16.562 10.578 -12.258 1 93.19 382 THR A O 1
ATOM 2970 N N . LYS A 1 383 ? -15.383 8.914 -13.227 1 91.81 383 LYS A N 1
ATOM 2971 C CA . LYS A 1 383 ? -16.078 9.008 -14.508 1 91.81 383 LYS A CA 1
ATOM 2972 C C . LYS A 1 383 ? -17.547 8.586 -14.367 1 91.81 383 LYS A C 1
ATOM 2974 O O . LYS A 1 383 ? -18.422 9.133 -15.039 1 91.81 383 LYS A O 1
ATOM 2979 N N . ARG A 1 384 ? -17.797 7.73 -13.547 1 92.5 384 ARG A N 1
ATOM 2980 C CA . ARG A 1 384 ? -19.125 7.148 -13.391 1 92.5 384 ARG A CA 1
ATOM 2981 C C . ARG A 1 384 ? -20.016 8.039 -12.523 1 92.5 384 ARG A C 1
ATOM 2983 O O . ARG A 1 384 ? -21.203 8.195 -12.797 1 92.5 384 ARG A O 1
ATOM 2990 N N . ILE A 1 385 ? -19.469 8.68 -11.469 1 91.44 385 ILE A N 1
ATOM 2991 C CA . ILE A 1 385 ? -20.297 9.32 -10.453 1 91.44 385 ILE A CA 1
ATOM 2992 C C . ILE A 1 385 ? -20.484 10.797 -10.797 1 91.44 385 ILE A C 1
ATOM 2994 O O . ILE A 1 385 ? -21.312 11.484 -10.188 1 91.44 385 ILE A O 1
ATOM 2998 N N . GLY A 1 386 ? -19.844 11.352 -11.75 1 85.88 386 GLY A N 1
ATOM 2999 C CA . GLY A 1 386 ? -20.031 12.727 -12.195 1 85.88 386 GLY A CA 1
ATOM 3000 C C . GLY A 1 386 ? -19.609 13.75 -11.156 1 85.88 386 GLY A C 1
ATOM 3001 O O . GLY A 1 386 ? -18.484 13.727 -10.664 1 85.88 386 GLY A O 1
ATOM 3002 N N . LYS A 1 387 ? -20.578 14.555 -10.648 1 81.5 387 LYS A N 1
ATOM 3003 C CA . LYS A 1 387 ? -20.297 15.719 -9.812 1 81.5 387 LYS A CA 1
ATOM 3004 C C . LYS A 1 387 ? -20.312 15.336 -8.328 1 81.5 387 LYS A C 1
ATOM 3006 O O . LYS A 1 387 ? -19.969 16.156 -7.473 1 81.5 387 LYS A O 1
ATOM 3011 N N . MET A 1 388 ? -20.609 14.156 -8.055 1 83.81 388 MET A N 1
ATOM 3012 C CA . MET A 1 388 ? -20.625 13.711 -6.668 1 83.81 388 MET A CA 1
ATOM 3013 C C . MET A 1 388 ? -19.203 13.617 -6.117 1 83.81 388 MET A C 1
ATOM 3015 O O . MET A 1 388 ? -18.281 13.172 -6.82 1 83.81 388 MET A O 1
ATOM 3019 N N . ARG A 1 389 ? -19.078 14.008 -4.898 1 87.75 389 ARG A N 1
ATOM 3020 C CA . ARG A 1 389 ? -17.781 13.859 -4.262 1 87.75 389 ARG A CA 1
ATOM 3021 C C . ARG A 1 389 ? -17.453 12.391 -4.027 1 87.75 389 ARG A C 1
ATOM 3023 O O . ARG A 1 389 ? -18.281 11.625 -3.545 1 87.75 389 ARG A O 1
ATOM 3030 N N . ILE A 1 390 ? -16.359 11.992 -4.34 1 93.62 390 ILE A N 1
ATOM 3031 C CA . ILE A 1 390 ? -15.953 10.594 -4.312 1 93.62 390 ILE A CA 1
ATOM 3032 C C . ILE A 1 390 ? -16.062 10.047 -2.889 1 93.62 390 ILE A C 1
ATOM 3034 O O . ILE A 1 390 ? -16.406 8.883 -2.686 1 93.62 390 ILE A O 1
ATOM 3038 N N . HIS A 1 391 ? -15.844 10.891 -1.854 1 93.38 391 HIS A N 1
ATOM 3039 C CA . HIS A 1 391 ? -15.938 10.453 -0.466 1 93.38 391 HIS A CA 1
ATOM 3040 C C . HIS A 1 391 ? -17.375 10.078 -0.104 1 93.38 391 HIS A C 1
ATOM 3042 O O . HIS A 1 391 ? -17.594 9.133 0.655 1 93.38 391 HIS A O 1
ATOM 3048 N N . LYS A 1 392 ? -18.312 10.828 -0.57 1 92.62 392 LYS A N 1
ATOM 3049 C CA . LYS A 1 392 ? -19.719 10.508 -0.356 1 92.62 392 LYS A CA 1
ATOM 3050 C C . LYS A 1 392 ? -20.078 9.172 -0.999 1 92.62 392 LYS A C 1
ATOM 3052 O O . LYS A 1 392 ? -20.812 8.367 -0.409 1 92.62 392 LYS A O 1
ATOM 3057 N N . TYR A 1 393 ? -19.609 9.031 -2.205 1 95.81 393 TYR A N 1
ATOM 3058 C CA . TYR A 1 393 ? -19.828 7.77 -2.902 1 95.81 393 TYR A CA 1
ATOM 3059 C C . TYR A 1 393 ? -19.25 6.598 -2.119 1 95.81 393 TYR A C 1
ATOM 3061 O O . TYR A 1 393 ? -19.906 5.566 -1.959 1 95.81 393 TYR A O 1
ATOM 3069 N N . LEU A 1 394 ? -18.016 6.723 -1.671 1 97.38 394 LEU A N 1
ATOM 3070 C CA . LEU A 1 394 ? -17.359 5.66 -0.929 1 97.38 394 LEU A CA 1
ATOM 3071 C C . LEU A 1 394 ? -18.109 5.336 0.358 1 97.38 394 LEU A C 1
ATOM 3073 O O . LEU A 1 394 ? -18.234 4.172 0.734 1 97.38 394 LEU A O 1
ATOM 3077 N N . ASN A 1 395 ? -18.641 6.367 1.04 1 96.44 395 ASN A N 1
ATOM 3078 C CA . ASN A 1 395 ? -19.438 6.152 2.234 1 96.44 395 ASN A CA 1
ATOM 3079 C C . ASN A 1 395 ? -20.672 5.309 1.929 1 96.44 395 ASN A C 1
ATOM 3081 O O . ASN A 1 395 ? -21.016 4.402 2.689 1 96.44 395 ASN A O 1
ATOM 3085 N N . LYS A 1 396 ? -21.312 5.641 0.878 1 96.12 396 LYS A N 1
ATOM 3086 C CA . LYS A 1 396 ? -22.484 4.883 0.47 1 96.12 396 LYS A CA 1
ATOM 3087 C C . LYS A 1 396 ? -22.125 3.443 0.124 1 96.12 396 LYS A C 1
ATOM 3089 O O . LYS A 1 396 ? -22.844 2.512 0.485 1 96.12 396 LYS A O 1
ATOM 3094 N N . LEU A 1 397 ? -21.062 3.303 -0.655 1 97.38 397 LEU A N 1
ATOM 3095 C CA . LEU A 1 397 ? -20.609 1.976 -1.061 1 97.38 397 LEU A CA 1
ATOM 3096 C C . LEU A 1 397 ? -20.312 1.105 0.157 1 97.38 397 LEU A C 1
ATOM 3098 O O . LEU A 1 397 ? -20.625 -0.086 0.164 1 97.38 397 LEU A O 1
ATOM 3102 N N . LEU A 1 398 ? -19.688 1.666 1.187 1 97.94 398 LEU A N 1
ATOM 3103 C CA . LEU A 1 398 ? -19.375 0.942 2.416 1 97.94 398 LEU A CA 1
ATOM 3104 C C . LEU A 1 398 ? -20.656 0.42 3.068 1 97.94 398 LEU A C 1
ATOM 3106 O O . LEU A 1 398 ? -20.688 -0.712 3.557 1 97.94 398 LEU A O 1
ATOM 3110 N N . LYS A 1 399 ? -21.672 1.219 3.125 1 97.38 399 LYS A N 1
ATOM 3111 C CA . LYS A 1 399 ? -22.953 0.802 3.695 1 97.38 399 LYS A CA 1
ATOM 3112 C C . LYS A 1 399 ? -23.547 -0.361 2.91 1 97.38 399 LYS A C 1
ATOM 3114 O O . LYS A 1 399 ? -24.047 -1.325 3.498 1 97.38 399 LYS A O 1
ATOM 3119 N N . VAL A 1 400 ? -23.469 -0.239 1.61 1 97.06 400 VAL A N 1
ATOM 3120 C CA . VAL A 1 400 ? -23.984 -1.281 0.733 1 97.06 400 VAL A CA 1
ATOM 3121 C C . VAL A 1 400 ? -23.234 -2.588 0.974 1 97.06 400 VAL A C 1
ATOM 3123 O O . VAL A 1 400 ? -23.844 -3.652 1.084 1 97.06 400 VAL A O 1
ATOM 3126 N N . LYS A 1 401 ? -21.938 -2.494 1.024 1 95.44 401 LYS A N 1
ATOM 3127 C CA . LYS A 1 401 ? -21.125 -3.688 1.196 1 95.44 401 LYS A CA 1
ATOM 3128 C C . LYS A 1 401 ? -21.359 -4.328 2.561 1 95.44 401 LYS A C 1
ATOM 3130 O O . LYS A 1 401 ? -21.391 -5.555 2.682 1 95.44 401 LYS A O 1
ATOM 3135 N N . ALA A 1 402 ? -21.469 -3.504 3.604 1 96.12 402 ALA A N 1
ATOM 3136 C CA . ALA A 1 402 ? -21.766 -4.031 4.93 1 96.12 402 ALA A CA 1
ATOM 3137 C C . ALA A 1 402 ? -23.109 -4.777 4.926 1 96.12 402 ALA A C 1
ATOM 3139 O O . ALA A 1 402 ? -23.219 -5.859 5.508 1 96.12 402 ALA A O 1
ATOM 3140 N N . GLN A 1 403 ? -24.078 -4.258 4.285 1 96.06 403 GLN A N 1
ATOM 3141 C CA . GLN A 1 403 ? -25.406 -4.883 4.191 1 96.06 403 GLN A CA 1
ATOM 3142 C C . GLN A 1 403 ? -25.328 -6.207 3.436 1 96.06 403 GLN A C 1
ATOM 3144 O O . GLN A 1 403 ? -25.922 -7.199 3.854 1 96.06 403 GLN A O 1
ATOM 3149 N N . GLN A 1 404 ? -24.594 -6.199 2.336 1 92.12 404 GLN A N 1
ATOM 3150 C CA . GLN A 1 404 ? -24.438 -7.398 1.518 1 92.12 404 GLN A CA 1
ATOM 3151 C C . GLN A 1 404 ? -23.812 -8.539 2.316 1 92.12 404 GLN A C 1
ATOM 3153 O O . GLN A 1 404 ? -24.109 -9.711 2.072 1 92.12 404 GLN A O 1
ATOM 3158 N N . ARG A 1 405 ? -23.016 -8.195 3.268 1 90.81 405 ARG A N 1
ATOM 3159 C CA . ARG A 1 405 ? -22.312 -9.211 4.062 1 90.81 405 ARG A CA 1
ATOM 3160 C C . ARG A 1 405 ? -23 -9.414 5.406 1 90.81 405 ARG A C 1
ATOM 3162 O O . ARG A 1 405 ? -22.469 -10.078 6.293 1 90.81 405 ARG A O 1
ATOM 3169 N N . ASN A 1 406 ? -24.109 -8.766 5.664 1 94.12 406 ASN A N 1
ATOM 3170 C CA . ASN A 1 406 ? -24.906 -8.852 6.879 1 94.12 406 ASN A CA 1
ATOM 3171 C C . ASN A 1 406 ? -24.125 -8.414 8.102 1 94.12 406 ASN A C 1
ATOM 3173 O O . ASN A 1 406 ? -24.125 -9.094 9.133 1 94.12 406 ASN A O 1
ATOM 3177 N N . LEU A 1 407 ? -23.422 -7.348 7.93 1 95.62 407 LEU A N 1
ATOM 3178 C CA . LEU A 1 407 ? -22.672 -6.766 9.039 1 95.62 407 LEU A CA 1
ATOM 3179 C C . LEU A 1 407 ? -23.438 -5.598 9.656 1 95.62 407 LEU A C 1
ATOM 3181 O O . LEU A 1 407 ? -23.953 -4.734 8.93 1 95.62 407 LEU A O 1
ATOM 3185 N N . LYS A 1 408 ? -23.484 -5.562 10.945 1 95.88 408 LYS A N 1
ATOM 3186 C CA . LYS A 1 408 ? -24.234 -4.547 11.68 1 95.88 408 LYS A CA 1
ATOM 3187 C C . LYS A 1 408 ? -23.625 -3.166 11.492 1 95.88 408 LYS A C 1
ATOM 3189 O O . LYS A 1 408 ? -24.328 -2.162 11.43 1 95.88 408 LYS A O 1
ATOM 3194 N N . PHE A 1 409 ? -22.266 -3.076 11.43 1 96.94 409 PHE A N 1
ATOM 3195 C CA . PHE A 1 409 ? -21.547 -1.81 11.289 1 96.94 409 PHE A CA 1
ATOM 3196 C C . PHE A 1 409 ? -20.516 -1.886 10.172 1 96.94 409 PHE A C 1
ATOM 3198 O O . PHE A 1 409 ? -19.891 -2.924 9.977 1 96.94 409 PHE A O 1
ATOM 3205 N N . ILE A 1 410 ? -20.234 -0.803 9.461 1 97.69 410 ILE A N 1
ATOM 3206 C CA . ILE A 1 410 ? -19.312 -0.735 8.336 1 97.69 410 ILE A CA 1
ATOM 3207 C C . ILE A 1 410 ? -17.891 -1.012 8.82 1 97.69 410 ILE A C 1
ATOM 3209 O O . ILE A 1 410 ? -17.047 -1.509 8.062 1 97.69 410 ILE A O 1
ATOM 3213 N N . SER A 1 411 ? -17.594 -0.723 10.141 1 97.94 411 SER A N 1
ATOM 3214 C CA . SER A 1 411 ? -16.266 -0.862 10.695 1 97.94 411 SER A CA 1
ATOM 3215 C C . SER A 1 411 ? -15.742 -2.291 10.555 1 97.94 411 SER A C 1
ATOM 3217 O O . SER A 1 411 ? -14.547 -2.51 10.383 1 97.94 411 SER A O 1
ATOM 3219 N N . TYR A 1 412 ? -16.656 -3.252 10.57 1 97.25 412 TYR A N 1
ATOM 3220 C CA . TYR A 1 412 ? -16.281 -4.66 10.562 1 97.25 412 TYR A CA 1
ATOM 3221 C C . TYR A 1 412 ? -15.703 -5.07 9.219 1 97.25 412 TYR A C 1
ATOM 3223 O O . TYR A 1 412 ? -15.062 -6.113 9.102 1 97.25 412 TYR A O 1
ATOM 3231 N N . LEU A 1 413 ? -15.906 -4.25 8.172 1 97.06 413 LEU A N 1
ATOM 3232 C CA . LEU A 1 413 ? -15.453 -4.551 6.812 1 97.06 413 LEU A CA 1
ATOM 3233 C C . LEU A 1 413 ? -13.93 -4.594 6.75 1 97.06 413 LEU A C 1
ATOM 3235 O O . LEU A 1 413 ? -13.359 -5.184 5.828 1 97.06 413 LEU A O 1
ATOM 3239 N N . THR A 1 414 ? -13.203 -3.977 7.73 1 98 414 THR A N 1
ATOM 3240 C CA . THR A 1 414 ? -11.75 -3.869 7.684 1 98 414 THR A CA 1
ATOM 3241 C C . THR A 1 414 ? -11.117 -4.707 8.789 1 98 414 THR A C 1
ATOM 3243 O O . THR A 1 414 ? -10.031 -4.375 9.281 1 98 414 THR A O 1
ATOM 3246 N N . ARG A 1 415 ? -11.719 -5.734 9.234 1 96.81 415 ARG A N 1
ATOM 3247 C CA . ARG A 1 415 ? -11.281 -6.547 10.367 1 96.81 415 ARG A CA 1
ATOM 3248 C C . ARG A 1 415 ? -9.805 -6.906 10.25 1 96.81 415 ARG A C 1
ATOM 3250 O O . ARG A 1 415 ? -9.062 -6.809 11.234 1 96.81 415 ARG A O 1
ATOM 3257 N N . ASP A 1 416 ? -9.344 -7.254 9.039 1 95.69 416 ASP A N 1
ATOM 3258 C CA . ASP A 1 416 ? -7.977 -7.742 8.883 1 95.69 416 ASP A CA 1
ATOM 3259 C C . ASP A 1 416 ? -7.152 -6.801 8.008 1 95.69 416 ASP A C 1
ATOM 3261 O O . ASP A 1 416 ? -6.164 -7.219 7.398 1 95.69 416 ASP A O 1
ATOM 3265 N N . LEU A 1 417 ? -7.641 -5.629 7.805 1 98.19 417 LEU A N 1
ATOM 3266 C CA . LEU A 1 417 ? -6.926 -4.574 7.09 1 98.19 417 LEU A CA 1
ATOM 3267 C C . LEU A 1 417 ? -6.551 -3.439 8.039 1 98.19 417 LEU A C 1
ATOM 3269 O O . LEU A 1 417 ? -7.426 -2.783 8.602 1 98.19 417 LEU A O 1
ATOM 3273 N N . HIS A 1 418 ? -5.254 -3.215 8.219 1 98.81 418 HIS A N 1
ATOM 3274 C CA . HIS A 1 418 ? -4.75 -2.254 9.195 1 98.81 418 HIS A CA 1
ATOM 3275 C C . HIS A 1 418 ? -3.83 -1.23 8.539 1 98.81 418 HIS A C 1
ATOM 3277 O O . HIS A 1 418 ? -3 -1.585 7.699 1 98.81 418 HIS A O 1
ATOM 3283 N N . VAL A 1 419 ? -4.004 0.027 8.883 1 98.81 419 VAL A N 1
ATOM 3284 C CA . VAL A 1 419 ? -3.193 1.104 8.32 1 98.81 419 VAL A CA 1
ATOM 3285 C C . VAL A 1 419 ? -2.523 1.888 9.445 1 98.81 419 VAL A C 1
ATOM 3287 O O . VAL A 1 419 ? -3.199 2.395 10.344 1 98.81 419 VAL A O 1
ATOM 3290 N N . LEU A 1 420 ? -1.185 1.886 9.484 1 98.62 420 LEU A N 1
ATOM 3291 C CA . LEU A 1 420 ? -0.421 2.883 10.227 1 98.62 420 LEU A CA 1
ATOM 3292 C C . LEU A 1 420 ? -0.327 4.188 9.445 1 98.62 420 LEU A C 1
ATOM 3294 O O . LEU A 1 420 ? 0.305 4.242 8.391 1 98.62 420 LEU A O 1
ATOM 3298 N N . PRO A 1 421 ? -0.927 5.234 9.938 1 97.81 421 PRO A N 1
ATOM 3299 C CA . PRO A 1 421 ? -1.229 6.379 9.07 1 97.81 421 PRO A CA 1
ATOM 3300 C C . PRO A 1 421 ? -0.065 7.359 8.969 1 97.81 421 PRO A C 1
ATOM 3302 O O . PRO A 1 421 ? -0.168 8.367 8.266 1 97.81 421 PRO A O 1
ATOM 3305 N N . ASP A 1 422 ? 1.104 7.086 9.578 1 95.81 422 ASP A N 1
ATOM 3306 C CA . ASP A 1 422 ? 2.207 8.039 9.664 1 95.81 422 ASP A CA 1
ATOM 3307 C C . ASP A 1 422 ? 3.074 7.98 8.406 1 95.81 422 ASP A C 1
ATOM 3309 O O . ASP A 1 422 ? 4.262 7.664 8.477 1 95.81 422 ASP A O 1
ATOM 3313 N N . PHE A 1 423 ? 2.49 8.391 7.281 1 94.19 423 PHE A N 1
ATOM 3314 C CA . PHE A 1 423 ? 3.188 8.344 6 1 94.19 423 PHE A CA 1
ATOM 3315 C C . PHE A 1 423 ? 4.215 9.469 5.902 1 94.19 423 PHE A C 1
ATOM 3317 O O . PHE A 1 423 ? 4.984 9.531 4.945 1 94.19 423 PHE A O 1
ATOM 3324 N N . ASN A 1 424 ? 4.195 10.383 6.883 1 87.19 424 ASN A N 1
ATOM 3325 C CA . ASN A 1 424 ? 5.148 11.484 6.934 1 87.19 424 ASN A CA 1
ATOM 3326 C C . ASN A 1 424 ? 5.609 11.758 8.367 1 87.19 424 ASN A C 1
ATOM 3328 O O . ASN A 1 424 ? 5.551 12.898 8.828 1 87.19 424 ASN A O 1
ATOM 3332 N N . GLY A 1 425 ? 5.934 10.719 9.039 1 87.75 425 GLY A N 1
ATOM 3333 C CA . GLY A 1 425 ? 6.422 10.852 10.406 1 87.75 425 GLY A CA 1
ATOM 3334 C C . GLY A 1 425 ? 5.305 10.961 11.43 1 87.75 425 GLY A C 1
ATOM 3335 O O . GLY A 1 425 ? 4.148 11.195 11.07 1 87.75 425 GLY A O 1
ATOM 3336 N N . ASN A 1 426 ? 5.691 10.742 12.633 1 91.44 426 ASN A N 1
ATOM 3337 C CA . ASN A 1 426 ? 4.766 10.898 13.75 1 91.44 426 ASN A CA 1
ATOM 3338 C C . ASN A 1 426 ? 5.102 12.125 14.594 1 91.44 426 ASN A C 1
ATOM 3340 O O . ASN A 1 426 ? 6.133 12.148 15.273 1 91.44 426 ASN A O 1
ATOM 3344 N N . ARG A 1 427 ? 4.281 13.133 14.508 1 89.56 427 ARG A N 1
ATOM 3345 C CA . ARG A 1 427 ? 4.461 14.328 15.328 1 89.56 427 ARG A CA 1
ATOM 3346 C C . ARG A 1 427 ? 4.133 14.039 16.781 1 89.56 427 ARG A C 1
ATOM 3348 O O . ARG A 1 427 ? 4.957 14.289 17.672 1 89.56 427 ARG A O 1
ATOM 3355 N N . SER A 1 428 ? 2.959 13.656 17.109 1 93.56 428 SER A N 1
ATOM 3356 C CA . SER A 1 428 ? 2.543 13.266 18.453 1 93.56 428 SER A CA 1
ATOM 3357 C C . SER A 1 428 ? 1.863 11.898 18.438 1 93.56 428 SER A C 1
ATOM 3359 O O . SER A 1 428 ? 1.226 11.523 17.453 1 93.56 428 SER A O 1
ATOM 3361 N N . PRO A 1 429 ? 1.988 11.008 19.438 1 94.44 429 PRO A N 1
ATOM 3362 C CA . PRO A 1 429 ? 2.736 11.383 20.641 1 94.44 429 PRO A CA 1
ATOM 3363 C C . PRO A 1 429 ? 4.195 10.93 20.594 1 94.44 429 PRO A C 1
ATOM 3365 O O . PRO A 1 429 ? 4.957 11.211 21.531 1 94.44 429 PRO A O 1
ATOM 3368 N N . LEU A 1 430 ? 4.617 10.32 19.5 1 92.62 430 LEU A N 1
ATOM 3369 C CA . LEU A 1 430 ? 5.938 9.703 19.5 1 92.62 430 LEU A CA 1
ATOM 3370 C C . LEU A 1 430 ? 7.023 10.727 19.203 1 92.62 430 LEU A C 1
ATOM 3372 O O . LEU A 1 430 ? 8.195 10.5 19.516 1 92.62 430 LEU A O 1
ATOM 3376 N N . ALA A 1 431 ? 6.66 11.805 18.578 1 89 431 ALA A N 1
ATOM 3377 C CA . ALA A 1 431 ? 7.633 12.812 18.156 1 89 431 ALA A CA 1
ATOM 3378 C C . ALA A 1 431 ? 8.805 12.172 17.422 1 89 431 ALA A C 1
ATOM 3380 O O . ALA A 1 431 ? 9.961 12.398 17.766 1 89 431 ALA A O 1
ATOM 3381 N N . ASP A 1 432 ? 8.5 11.406 16.438 1 87.5 432 ASP A N 1
ATOM 3382 C CA . ASP A 1 432 ? 9.5 10.664 15.68 1 87.5 432 ASP A CA 1
ATOM 3383 C C . ASP A 1 432 ? 9.312 10.867 14.172 1 87.5 432 ASP A C 1
ATOM 3385 O O . ASP A 1 432 ? 8.422 10.266 13.57 1 87.5 432 ASP A O 1
ATOM 3389 N N . PRO A 1 433 ? 10.148 11.656 13.578 1 82.62 433 PRO A N 1
ATOM 3390 C CA . PRO A 1 433 ? 10 11.961 12.148 1 82.62 433 PRO A CA 1
ATOM 3391 C C . PRO A 1 433 ? 10.336 10.766 11.258 1 82.62 433 PRO A C 1
ATOM 3393 O O . PRO A 1 433 ? 10.062 10.797 10.055 1 82.62 433 PRO A O 1
ATOM 3396 N N . LEU A 1 434 ? 10.836 9.703 11.852 1 85.25 434 LEU A N 1
ATOM 3397 C CA . LEU A 1 434 ? 11.297 8.57 11.047 1 85.25 434 LEU A CA 1
ATOM 3398 C C . LEU A 1 434 ? 10.195 7.527 10.898 1 85.25 434 LEU A C 1
ATOM 3400 O O . LEU A 1 434 ? 10.305 6.621 10.078 1 85.25 434 LEU A O 1
ATOM 3404 N N . VAL A 1 435 ? 9.117 7.664 11.664 1 93.25 435 VAL A N 1
ATOM 3405 C CA . VAL A 1 435 ? 7.992 6.742 11.516 1 93.25 435 VAL A CA 1
ATOM 3406 C C . VAL A 1 435 ? 7.406 6.863 10.109 1 93.25 435 VAL A C 1
ATOM 3408 O O . VAL A 1 435 ? 7.367 7.957 9.539 1 93.25 435 VAL A O 1
ATOM 3411 N N . ARG A 1 436 ? 7.059 5.746 9.516 1 94.56 436 ARG A N 1
ATOM 3412 C CA . ARG A 1 436 ? 6.484 5.707 8.172 1 94.56 436 ARG A CA 1
ATOM 3413 C C . ARG A 1 436 ? 5.164 4.941 8.156 1 94.56 436 ARG A C 1
ATOM 3415 O O . ARG A 1 436 ? 4.82 4.277 9.141 1 94.56 436 ARG A O 1
ATOM 3422 N N . GLY A 1 437 ? 4.461 5.117 7.031 1 97.44 437 GLY A N 1
ATOM 3423 C CA . GLY A 1 437 ? 3.219 4.375 6.875 1 97.44 437 GLY A CA 1
ATOM 3424 C C . GLY A 1 437 ? 3.432 2.877 6.75 1 97.44 437 GLY A C 1
ATOM 3425 O O . GLY A 1 437 ? 4.496 2.43 6.316 1 97.44 437 GLY A O 1
ATOM 3426 N N . ALA A 1 438 ? 2.455 2.127 7.129 1 98.69 438 ALA A N 1
ATOM 3427 C CA . ALA A 1 438 ? 2.432 0.674 6.973 1 98.69 438 ALA A CA 1
ATOM 3428 C C . ALA A 1 438 ? 1.011 0.172 6.73 1 98.69 438 ALA A C 1
ATOM 3430 O O . ALA A 1 438 ? 0.045 0.756 7.227 1 98.69 438 ALA A O 1
ATOM 3431 N N . ILE A 1 439 ? 0.876 -0.854 5.957 1 98.75 439 ILE A N 1
ATOM 3432 C CA . ILE A 1 439 ? -0.409 -1.491 5.691 1 98.75 439 ILE A CA 1
ATOM 3433 C C . ILE A 1 439 ? -0.266 -3.008 5.797 1 98.75 439 ILE A C 1
ATOM 3435 O O . ILE A 1 439 ? 0.695 -3.584 5.281 1 98.75 439 ILE A O 1
ATOM 3439 N N . SER A 1 440 ? -1.09 -3.656 6.516 1 98.69 440 SER A N 1
ATOM 3440 C CA . SER A 1 440 ? -1.177 -5.109 6.602 1 98.69 440 SER A CA 1
ATOM 3441 C C . SER A 1 440 ? -2.557 -5.609 6.188 1 98.69 440 SER A C 1
ATOM 3443 O O . SER A 1 440 ? -3.574 -5.055 6.609 1 98.69 440 SER A O 1
ATOM 3445 N N . GLY A 1 441 ? -2.605 -6.57 5.391 1 97.56 441 GLY A N 1
ATOM 3446 C CA . GLY A 1 441 ? -3.871 -7.125 4.941 1 97.56 441 GLY A CA 1
ATOM 3447 C C . GLY A 1 441 ? -4.168 -6.832 3.482 1 97.56 441 GLY A C 1
ATOM 3448 O O . GLY A 1 441 ? -5.332 -6.793 3.076 1 97.56 441 GLY A O 1
ATOM 3449 N N . LEU A 1 442 ? -3.148 -6.648 2.662 1 96.06 442 LEU A N 1
ATOM 3450 C CA . LEU A 1 442 ? -3.285 -6.238 1.269 1 96.06 442 LEU A CA 1
ATOM 3451 C C . LEU A 1 442 ? -3.576 -7.438 0.374 1 96.06 442 LEU A C 1
ATOM 3453 O O . LEU A 1 442 ? -3.082 -8.539 0.624 1 96.06 442 LEU A O 1
ATOM 3457 N N . SER A 1 443 ? -4.332 -7.223 -0.628 1 91.62 443 SER A N 1
ATOM 3458 C CA . SER A 1 443 ? -4.605 -8.188 -1.686 1 91.62 443 SER A CA 1
ATOM 3459 C C . SER A 1 443 ? -4.297 -7.605 -3.061 1 91.62 443 SER A C 1
ATOM 3461 O O . SER A 1 443 ? -3.814 -6.477 -3.168 1 91.62 443 SER A O 1
ATOM 3463 N N . LEU A 1 444 ? -4.578 -8.367 -4.117 1 88.94 444 LEU A N 1
ATOM 3464 C CA . LEU A 1 444 ? -4.332 -7.914 -5.484 1 88.94 444 LEU A CA 1
ATOM 3465 C C . LEU A 1 444 ? -5.547 -7.18 -6.039 1 88.94 444 LEU A C 1
ATOM 3467 O O . LEU A 1 444 ? -5.594 -6.852 -7.227 1 88.94 444 LEU A O 1
ATOM 3471 N N . SER A 1 445 ? -6.516 -6.918 -5.18 1 87.38 445 SER A N 1
ATOM 3472 C CA . SER A 1 445 ? -7.73 -6.254 -5.641 1 87.38 445 SER A CA 1
ATOM 3473 C C . SER A 1 445 ? -7.469 -4.789 -5.973 1 87.38 445 SER A C 1
ATOM 3475 O O . SER A 1 445 ? -6.723 -4.109 -5.266 1 87.38 445 SER A O 1
ATOM 3477 N N . ASP A 1 446 ? -8.008 -4.32 -7.043 1 89.81 446 ASP A N 1
ATOM 3478 C CA . ASP A 1 446 ? -7.828 -2.939 -7.477 1 89.81 446 ASP A CA 1
ATOM 3479 C C . ASP A 1 446 ? -9.164 -2.305 -7.867 1 89.81 446 ASP A C 1
ATOM 3481 O O . ASP A 1 446 ? -9.195 -1.348 -8.641 1 89.81 446 ASP A O 1
ATOM 3485 N N . ASN A 1 447 ? -10.258 -2.816 -7.387 1 90.75 447 ASN A N 1
ATOM 3486 C CA . ASN A 1 447 ? -11.594 -2.354 -7.762 1 90.75 447 ASN A CA 1
ATOM 3487 C C . ASN A 1 447 ? -12.141 -1.342 -6.762 1 90.75 447 ASN A C 1
ATOM 3489 O O . ASN A 1 447 ? -11.422 -0.916 -5.852 1 90.75 447 ASN A O 1
ATOM 3493 N N . GLN A 1 448 ? -13.414 -0.916 -6.961 1 95.19 448 GLN A N 1
ATOM 3494 C CA . GLN A 1 448 ? -14.016 0.129 -6.137 1 95.19 448 GLN A CA 1
ATOM 3495 C C . GLN A 1 448 ? -14.172 -0.333 -4.691 1 95.19 448 GLN A C 1
ATOM 3497 O O . GLN A 1 448 ? -14.047 0.466 -3.76 1 95.19 448 GLN A O 1
ATOM 3502 N N . GLU A 1 449 ? -14.422 -1.629 -4.492 1 94.88 449 GLU A N 1
ATOM 3503 C CA . GLU A 1 449 ? -14.539 -2.135 -3.127 1 94.88 449 GLU A CA 1
ATOM 3504 C C . GLU A 1 449 ? -13.211 -2.039 -2.387 1 94.88 449 GLU A C 1
ATOM 3506 O O . GLU A 1 449 ? -13.172 -1.672 -1.21 1 94.88 449 GLU A O 1
ATOM 3511 N N . SER A 1 450 ? -12.164 -2.422 -3.113 1 95.5 450 SER A N 1
ATOM 3512 C CA . SER A 1 450 ? -10.844 -2.32 -2.506 1 95.5 450 SER A CA 1
ATOM 3513 C C . SER A 1 450 ? -10.531 -0.883 -2.105 1 95.5 450 SER A C 1
ATOM 3515 O O . SER A 1 450 ? -9.938 -0.643 -1.05 1 95.5 450 SER A O 1
ATOM 3517 N N . LEU A 1 451 ? -10.914 0.096 -2.934 1 97.56 451 LEU A N 1
ATOM 3518 C CA . LEU A 1 451 ? -10.719 1.501 -2.592 1 97.56 451 LEU A CA 1
ATOM 3519 C C . LEU A 1 451 ? -11.531 1.879 -1.359 1 97.56 451 LEU A C 1
ATOM 3521 O O . LEU A 1 451 ? -11.031 2.562 -0.463 1 97.56 451 LEU A O 1
ATOM 3525 N N . ALA A 1 452 ? -12.781 1.432 -1.316 1 98.19 452 ALA A N 1
ATOM 3526 C CA . ALA A 1 452 ? -13.648 1.752 -0.185 1 98.19 452 ALA A CA 1
ATOM 3527 C C . ALA A 1 452 ? -13.07 1.205 1.118 1 98.19 452 ALA A C 1
ATOM 3529 O O . ALA A 1 452 ? -13.109 1.879 2.15 1 98.19 452 ALA A O 1
ATOM 3530 N N . LEU A 1 453 ? -12.57 0.004 1.071 1 98.31 453 LEU A N 1
ATOM 3531 C CA . LEU A 1 453 ? -11.992 -0.614 2.262 1 98.31 453 LEU A CA 1
ATOM 3532 C C . LEU A 1 453 ? -10.727 0.111 2.691 1 98.31 453 LEU A C 1
ATOM 3534 O O . LEU A 1 453 ? -10.508 0.347 3.885 1 98.31 453 LEU A O 1
ATOM 3538 N N . MET A 1 454 ? -9.891 0.425 1.734 1 98.44 454 MET A N 1
ATOM 3539 C CA . MET A 1 454 ? -8.672 1.16 2.035 1 98.44 454 MET A CA 1
ATOM 3540 C C . MET A 1 454 ? -8.984 2.533 2.615 1 98.44 454 MET A C 1
ATOM 3542 O O . MET A 1 454 ? -8.312 2.992 3.541 1 98.44 454 MET A O 1
ATOM 3546 N N . TYR A 1 455 ? -9.977 3.17 2.035 1 98.25 455 TYR A N 1
ATOM 3547 C CA . TYR A 1 455 ? -10.477 4.449 2.525 1 98.25 455 TYR A CA 1
ATOM 3548 C C . TYR A 1 455 ? -10.922 4.34 3.979 1 98.25 455 TYR A C 1
ATOM 3550 O O . TYR A 1 455 ? -10.477 5.109 4.832 1 98.25 455 TYR A O 1
ATOM 3558 N N . LEU A 1 456 ? -11.711 3.398 4.324 1 98.62 456 LEU A N 1
ATOM 3559 C CA . LEU A 1 456 ? -12.211 3.189 5.68 1 98.62 456 LEU A CA 1
ATOM 3560 C C . LEU A 1 456 ? -11.07 2.879 6.641 1 98.62 456 LEU A C 1
ATOM 3562 O O . LEU A 1 456 ? -11.016 3.428 7.746 1 98.62 456 LEU A O 1
ATOM 3566 N N . ALA A 1 457 ? -10.195 1.95 6.238 1 98.81 457 ALA A N 1
ATOM 3567 C CA . ALA A 1 457 ? -9.062 1.577 7.086 1 98.81 457 ALA A CA 1
ATOM 3568 C C . ALA A 1 457 ? -8.18 2.785 7.383 1 98.81 457 ALA A C 1
ATOM 3570 O O . ALA A 1 457 ? -7.613 2.896 8.469 1 98.81 457 ALA A O 1
ATOM 3571 N N . THR A 1 458 ? -8.008 3.668 6.434 1 98.62 458 THR A N 1
ATOM 3572 C CA . THR A 1 458 ? -7.219 4.883 6.609 1 98.62 458 THR A CA 1
ATOM 3573 C C . THR A 1 458 ? -7.879 5.812 7.621 1 98.62 458 THR A C 1
ATOM 3575 O O . THR A 1 458 ? -7.219 6.332 8.523 1 98.62 458 THR A O 1
ATOM 3578 N N . LEU A 1 459 ? -9.203 6.016 7.465 1 97.81 459 LEU A N 1
ATOM 3579 C CA . LEU A 1 459 ? -9.938 6.824 8.438 1 97.81 459 LEU A CA 1
ATOM 3580 C C . LEU A 1 459 ? -9.781 6.254 9.844 1 97.81 459 LEU A C 1
ATOM 3582 O O . LEU A 1 459 ? -9.602 7 10.805 1 97.81 459 LEU A O 1
ATOM 3586 N N . GLN A 1 460 ? -9.852 4.969 9.914 1 98.69 460 GLN A N 1
ATOM 3587 C CA . GLN A 1 460 ? -9.703 4.301 11.203 1 98.69 460 GLN A CA 1
ATOM 3588 C C . GLN A 1 460 ? -8.305 4.508 11.773 1 98.69 460 GLN A C 1
ATOM 3590 O O . GLN A 1 460 ? -8.148 4.801 12.961 1 98.69 460 GLN A O 1
ATOM 3595 N N . GLY A 1 461 ? -7.273 4.336 10.914 1 98.62 461 GLY A N 1
ATOM 3596 C CA . GLY A 1 461 ? -5.91 4.57 11.352 1 98.62 461 GLY A CA 1
ATOM 3597 C C . GLY A 1 461 ? -5.703 5.957 11.938 1 98.62 461 GLY A C 1
ATOM 3598 O O . GLY A 1 461 ? -5.098 6.109 13 1 98.62 461 GLY A O 1
ATOM 3599 N N . ILE A 1 462 ? -6.215 6.945 11.266 1 97.62 462 ILE A N 1
ATOM 3600 C CA . ILE A 1 462 ? -6.113 8.336 11.711 1 97.62 462 ILE A CA 1
ATOM 3601 C C . ILE A 1 462 ? -6.836 8.5 13.047 1 97.62 462 ILE A C 1
ATOM 3603 O O . ILE A 1 462 ? -6.324 9.141 13.961 1 97.62 462 ILE A O 1
ATOM 3607 N N . THR A 1 463 ? -8.016 7.918 13.156 1 98.12 463 THR A N 1
ATOM 3608 C CA . THR A 1 463 ? -8.812 8.023 14.375 1 98.12 463 THR A CA 1
ATOM 3609 C C . THR A 1 463 ? -8.109 7.344 15.547 1 98.12 463 THR A C 1
ATOM 3611 O O . THR A 1 463 ? -8.109 7.867 16.656 1 98.12 463 THR A O 1
ATOM 3614 N N . TYR A 1 464 ? -7.543 6.172 15.336 1 98.69 464 TYR A N 1
ATOM 3615 C CA . TYR A 1 464 ? -6.793 5.504 16.391 1 98.69 464 TYR A CA 1
ATOM 3616 C C . TYR A 1 464 ? -5.574 6.324 16.797 1 98.69 464 TYR A C 1
ATOM 3618 O O . TYR A 1 464 ? -5.176 6.316 17.969 1 98.69 464 TYR A O 1
ATOM 3626 N N . GLY A 1 465 ? -4.957 6.988 15.805 1 97.94 465 GLY A N 1
ATOM 3627 C CA . GLY A 1 465 ? -3.904 7.934 16.141 1 97.94 465 GLY A CA 1
ATOM 3628 C C . GLY A 1 465 ? -4.371 9.039 17.062 1 97.94 465 GLY A C 1
ATOM 3629 O O . GLY A 1 465 ? -3.65 9.43 17.984 1 97.94 465 GLY A O 1
ATOM 3630 N N . THR A 1 466 ? -5.547 9.562 16.781 1 97.62 466 THR A N 1
ATOM 3631 C CA . THR A 1 466 ? -6.141 10.562 17.672 1 97.62 466 THR A CA 1
ATOM 3632 C C . THR A 1 466 ? -6.34 10 19.062 1 97.62 466 THR A C 1
ATOM 3634 O O . THR A 1 466 ? -6.047 10.664 20.062 1 97.62 466 THR A O 1
ATOM 3637 N N . LYS A 1 467 ? -6.848 8.812 19.156 1 98.38 467 LYS A N 1
ATOM 3638 C CA . LYS A 1 467 ? -7.031 8.188 20.453 1 98.38 467 LYS A CA 1
ATOM 3639 C C . LYS A 1 467 ? -5.703 8.039 21.188 1 98.38 467 LYS A C 1
ATOM 3641 O O . LYS A 1 467 ? -5.637 8.25 22.406 1 98.38 467 LYS A O 1
ATOM 3646 N N . TYR A 1 468 ? -4.699 7.652 20.453 1 98.19 468 TYR A N 1
ATOM 3647 C CA . TYR A 1 468 ? -3.373 7.516 21.031 1 98.19 468 TYR A CA 1
ATOM 3648 C C . TYR A 1 468 ? -2.916 8.828 21.656 1 98.19 468 TYR A C 1
ATOM 3650 O O . TYR A 1 468 ? -2.4 8.844 22.781 1 98.19 468 TYR A O 1
ATOM 3658 N N . ILE A 1 469 ? -3.09 9.914 21 1 97.69 469 ILE A N 1
ATOM 3659 C CA . ILE A 1 469 ? -2.748 11.234 21.5 1 97.69 469 ILE A CA 1
ATOM 3660 C C . ILE A 1 469 ? -3.588 11.547 22.734 1 97.69 469 ILE A C 1
ATOM 3662 O O . ILE A 1 469 ? -3.059 11.992 23.766 1 97.69 469 ILE A O 1
ATOM 3666 N N . MET A 1 470 ? -4.871 11.312 22.625 1 97.38 470 MET A N 1
ATOM 3667 C CA . MET A 1 470 ? -5.809 11.562 23.719 1 97.38 470 MET A CA 1
ATOM 3668 C C . MET A 1 470 ? -5.43 10.758 24.953 1 97.38 470 MET A C 1
ATOM 3670 O O . MET A 1 470 ? -5.398 11.297 26.062 1 97.38 470 MET A O 1
ATOM 3674 N N . ASP A 1 471 ? -5.16 9.484 24.781 1 97.38 471 ASP A N 1
ATOM 3675 C CA . ASP A 1 471 ? -4.785 8.609 25.891 1 97.38 471 ASP A CA 1
ATOM 3676 C C . ASP A 1 471 ? -3.49 9.086 26.547 1 97.38 471 ASP A C 1
ATOM 3678 O O . ASP A 1 471 ? -3.35 9.031 27.766 1 97.38 471 ASP A O 1
ATOM 3682 N N . THR A 1 472 ? -2.58 9.516 25.734 1 96.75 472 THR A N 1
ATOM 3683 C CA . THR A 1 472 ? -1.315 10.023 26.25 1 96.75 472 THR A CA 1
ATOM 3684 C C . THR A 1 472 ? -1.544 11.266 27.109 1 96.75 472 THR A C 1
ATOM 3686 O O . THR A 1 472 ? -1.007 11.375 28.219 1 96.75 472 THR A O 1
ATOM 3689 N N . MET A 1 473 ? -2.342 12.164 26.641 1 96.5 473 MET A N 1
ATOM 3690 C CA . MET A 1 473 ? -2.645 13.375 27.391 1 96.5 473 MET A CA 1
ATOM 3691 C C . MET A 1 473 ? -3.385 13.039 28.688 1 96.5 473 MET A C 1
ATOM 3693 O O . MET A 1 473 ? -3.09 13.609 29.734 1 96.5 473 MET A O 1
ATOM 3697 N N . SER A 1 474 ? -4.277 12.141 28.578 1 96.5 474 SER A N 1
ATOM 3698 C CA . SER A 1 474 ? -5.031 11.719 29.766 1 96.5 474 SER A CA 1
ATOM 3699 C C . SER A 1 474 ? -4.113 11.102 30.812 1 96.5 474 SER A C 1
ATOM 3701 O O . SER A 1 474 ? -4.309 11.305 32 1 96.5 474 SER A O 1
ATOM 3703 N N . HIS A 1 475 ? -3.182 10.359 30.359 1 96.62 475 HIS A N 1
ATOM 3704 C CA . HIS A 1 475 ? -2.215 9.734 31.25 1 96.62 475 HIS A CA 1
ATOM 3705 C C . HIS A 1 475 ? -1.469 10.781 32.062 1 96.62 475 HIS A C 1
ATOM 3707 O O . HIS A 1 475 ? -1.082 10.523 33.219 1 96.62 475 HIS A O 1
ATOM 3713 N N . TYR A 1 476 ? -1.335 11.945 31.531 1 95.25 476 TYR A N 1
ATOM 3714 C CA . TYR A 1 476 ? -0.604 13.008 32.219 1 95.25 476 TYR A CA 1
ATOM 3715 C C . TYR A 1 476 ? -1.555 13.906 33 1 95.25 476 TYR A C 1
ATOM 3717 O O . TYR A 1 476 ? -1.133 14.906 33.562 1 95.25 476 TYR A O 1
ATOM 3725 N N . GLY A 1 477 ? -2.883 13.562 32.938 1 94.25 477 GLY A N 1
ATOM 3726 C CA . GLY A 1 477 ? -3.754 14.227 33.906 1 94.25 477 GLY A CA 1
ATOM 3727 C C . GLY A 1 477 ? -4.883 14.992 33.25 1 94.25 477 GLY A C 1
ATOM 3728 O O . GLY A 1 477 ? -5.77 15.508 33.938 1 94.25 477 GLY A O 1
ATOM 3729 N N . PHE A 1 478 ? -4.922 15.07 31.953 1 96.19 478 PHE A N 1
ATOM 3730 C CA . PHE A 1 478 ? -6.043 15.727 31.297 1 96.19 478 PHE A CA 1
ATOM 3731 C C . PHE A 1 478 ? -7.305 14.883 31.406 1 96.19 478 PHE A C 1
ATOM 3733 O O . PHE A 1 478 ? -7.246 13.656 31.297 1 96.19 478 PHE A O 1
ATOM 3740 N N . ASN A 1 479 ? -8.375 15.578 31.703 1 95.62 479 ASN A N 1
ATOM 3741 C CA . ASN A 1 479 ? -9.672 14.914 31.812 1 95.62 479 ASN A CA 1
ATOM 3742 C C . ASN A 1 479 ? -10.656 15.414 30.766 1 95.62 479 ASN A C 1
ATOM 3744 O O . ASN A 1 479 ? -11.547 16.203 31.062 1 95.62 479 ASN A O 1
ATOM 3748 N N . MET A 1 480 ? -10.648 14.844 29.625 1 96.56 480 MET A N 1
ATOM 3749 C CA . MET A 1 480 ? -11.5 15.234 28.516 1 96.56 480 MET A CA 1
ATOM 3750 C C . MET A 1 480 ? -12.766 14.383 28.469 1 96.56 480 MET A C 1
ATOM 3752 O O . MET A 1 480 ? -12.727 13.195 28.797 1 96.56 480 MET A O 1
ATOM 3756 N N . ASN A 1 481 ? -13.914 15.039 28.047 1 97.19 481 ASN A N 1
ATOM 3757 C CA . ASN A 1 481 ? -15.133 14.234 27.969 1 97.19 481 ASN A CA 1
ATOM 3758 C C . ASN A 1 481 ? -15.93 14.523 26.703 1 97.19 481 ASN A C 1
ATOM 3760 O O . ASN A 1 481 ? -17.016 13.992 26.516 1 97.19 481 ASN A O 1
ATOM 3764 N N . CYS A 1 482 ? -15.453 15.344 25.812 1 96.88 482 CYS A N 1
ATOM 3765 C CA . CYS A 1 482 ? -16.062 15.586 24.5 1 96.88 482 CYS A CA 1
ATOM 3766 C C . CYS A 1 482 ? -15.008 16 23.484 1 96.88 482 CYS A C 1
ATOM 3768 O O . CYS A 1 482 ? -13.938 16.484 23.844 1 96.88 482 CYS A O 1
ATOM 3770 N N . VAL A 1 483 ? -15.312 15.781 22.234 1 96.25 483 VAL A N 1
ATOM 3771 C CA . VAL A 1 483 ? -14.422 16.125 21.141 1 96.25 483 VAL A CA 1
ATOM 3772 C C . VAL A 1 483 ? -15.109 17.125 20.203 1 96.25 483 VAL A C 1
ATOM 3774 O O . VAL A 1 483 ? -16.281 16.969 19.875 1 96.25 483 VAL A O 1
ATOM 3777 N N . PHE A 1 484 ? -14.453 18.172 19.891 1 95.19 484 PHE A N 1
ATOM 3778 C CA . PHE A 1 484 ? -14.898 19.109 18.859 1 95.19 484 PHE A CA 1
ATOM 3779 C C . PHE A 1 484 ? -14.07 18.969 17.594 1 95.19 484 PHE A C 1
ATOM 3781 O O . PHE A 1 484 ? -12.844 19.094 17.625 1 95.19 484 PHE A O 1
ATOM 3788 N N . LEU A 1 485 ? -14.75 18.672 16.594 1 93.12 485 LEU A N 1
ATOM 3789 C CA . LEU A 1 485 ? -14.078 18.328 15.336 1 93.12 485 LEU A CA 1
ATOM 3790 C C . LEU A 1 485 ? -14.445 19.312 14.234 1 93.12 485 LEU A C 1
ATOM 3792 O O . LEU A 1 485 ? -15.625 19.547 13.969 1 93.12 485 LEU A O 1
ATOM 3796 N N . SER A 1 486 ? -13.453 19.875 13.625 1 85.12 486 SER A N 1
ATOM 3797 C CA . SER A 1 486 ? -13.727 20.812 12.531 1 85.12 486 SER A CA 1
ATOM 3798 C C . SER A 1 486 ? -13.016 20.375 11.258 1 85.12 486 SER A C 1
ATOM 3800 O O . SER A 1 486 ? -12.164 19.5 11.281 1 85.12 486 SER A O 1
ATOM 3802 N N . GLY A 1 487 ? -13.469 21.031 10.141 1 73.62 487 GLY A N 1
ATOM 3803 C CA . GLY A 1 487 ? -12.891 20.766 8.828 1 73.62 487 GLY A CA 1
ATOM 3804 C C . GLY A 1 487 ? -13.758 19.891 7.957 1 73.62 487 GLY A C 1
ATOM 3805 O O . GLY A 1 487 ? -14.805 19.406 8.398 1 73.62 487 GLY A O 1
ATOM 3806 N N . TYR A 1 488 ? -13.258 19.719 6.785 1 65.75 488 TYR A N 1
ATOM 3807 C CA . TYR A 1 488 ? -14.023 19 5.781 1 65.75 488 TYR A CA 1
ATOM 3808 C C . TYR A 1 488 ? -14.227 17.547 6.191 1 65.75 488 TYR A C 1
ATOM 3810 O O . TYR A 1 488 ? -15.297 16.969 5.984 1 65.75 488 TYR A O 1
ATOM 3818 N N . LEU A 1 489 ? -13.242 17.016 6.75 1 69.06 489 LEU A N 1
ATOM 3819 C CA . LEU A 1 489 ? -13.383 15.633 7.199 1 69.06 489 LEU A CA 1
ATOM 3820 C C . LEU A 1 489 ? -14.398 15.531 8.336 1 69.06 489 LEU A C 1
ATOM 3822 O O . LEU A 1 489 ? -15.055 14.5 8.5 1 69.06 489 LEU A O 1
ATOM 3826 N N . GLY A 1 490 ? -14.469 16.562 9.07 1 68.12 490 GLY A N 1
ATOM 3827 C CA . GLY A 1 490 ? -15.453 16.594 10.141 1 68.12 490 GLY A CA 1
ATOM 3828 C C . GLY A 1 490 ? -16.891 16.531 9.641 1 68.12 490 GLY A C 1
ATOM 3829 O O . GLY A 1 490 ? -17.766 16.031 10.336 1 68.12 490 GLY A O 1
ATOM 3830 N N . ALA A 1 491 ? -17.062 16.938 8.5 1 75.19 491 ALA A N 1
ATOM 3831 C CA . ALA A 1 491 ? -18.391 16.906 7.91 1 75.19 491 ALA A CA 1
ATOM 3832 C C . ALA A 1 491 ? -18.719 15.516 7.367 1 75.19 491 ALA A C 1
ATOM 3834 O O . ALA A 1 491 ? -19.859 15.227 7.012 1 75.19 491 ALA A O 1
ATOM 3835 N N . ASN A 1 492 ? -17.734 14.719 7.32 1 87.5 492 ASN A N 1
ATOM 3836 C CA . ASN A 1 492 ? -17.891 13.32 6.934 1 87.5 492 ASN A CA 1
ATOM 3837 C C . ASN A 1 492 ? -18.469 12.484 8.078 1 87.5 492 ASN A C 1
ATOM 3839 O O . ASN A 1 492 ? -17.781 12.234 9.07 1 87.5 492 ASN A O 1
ATOM 3843 N N . SER A 1 493 ? -19.656 12.047 7.949 1 90.44 493 SER A N 1
ATOM 3844 C CA . SER A 1 493 ? -20.375 11.375 9.023 1 90.44 493 SER A CA 1
ATOM 3845 C C . SER A 1 493 ? -19.672 10.094 9.445 1 90.44 493 SER A C 1
ATOM 3847 O O . SER A 1 493 ? -19.672 9.734 10.625 1 90.44 493 SER A O 1
ATOM 3849 N N . VAL A 1 494 ? -19.078 9.422 8.477 1 95 494 VAL A N 1
ATOM 3850 C CA . VAL A 1 494 ? -18.359 8.195 8.805 1 95 494 VAL A CA 1
ATOM 3851 C C . VAL A 1 494 ? -17.172 8.516 9.727 1 95 494 VAL A C 1
ATOM 3853 O O . VAL A 1 494 ? -16.953 7.824 10.719 1 95 494 VAL A O 1
ATOM 3856 N N . PHE A 1 495 ? -16.531 9.555 9.445 1 95.56 495 PHE A N 1
ATOM 3857 C CA . PHE A 1 495 ? -15.359 9.961 10.219 1 95.56 495 PHE A CA 1
ATOM 3858 C C . PHE A 1 495 ? -15.766 10.414 11.617 1 95.56 495 PHE A C 1
ATOM 3860 O O . PHE A 1 495 ? -15.125 10.039 12.602 1 95.56 495 PHE A O 1
ATOM 3867 N N . SER A 1 496 ? -16.781 11.18 11.75 1 94.75 496 SER A N 1
ATOM 3868 C CA . SER A 1 496 ? -17.266 11.68 13.031 1 94.75 496 SER A CA 1
ATOM 3869 C C . SER A 1 496 ? -17.766 10.547 13.922 1 94.75 496 SER A C 1
ATOM 3871 O O . SER A 1 496 ? -17.469 10.516 15.117 1 94.75 496 SER A O 1
ATOM 3873 N N . HIS A 1 497 ? -18.484 9.633 13.312 1 95.19 497 HIS A N 1
ATOM 3874 C CA . HIS A 1 497 ? -18.938 8.469 14.062 1 95.19 497 HIS A CA 1
ATOM 3875 C C . HIS A 1 497 ? -17.766 7.629 14.547 1 95.19 497 HIS A C 1
ATOM 3877 O O . HIS A 1 497 ? -17.781 7.117 15.672 1 95.19 497 HIS A O 1
ATOM 3883 N N . LEU A 1 498 ? -16.828 7.488 13.695 1 97.38 498 LEU A N 1
ATOM 3884 C CA . LEU A 1 498 ? -15.648 6.73 14.07 1 97.38 498 LEU A CA 1
ATOM 3885 C C . LEU A 1 498 ? -14.969 7.355 15.289 1 97.38 498 LEU A C 1
ATOM 3887 O O . LEU A 1 498 ? -14.578 6.648 16.219 1 97.38 498 LEU A O 1
ATOM 3891 N N . HIS A 1 499 ? -14.805 8.664 15.25 1 97.31 499 HIS A N 1
ATOM 3892 C CA . HIS A 1 499 ? -14.18 9.344 16.375 1 97.31 499 HIS A CA 1
ATOM 3893 C C . HIS A 1 499 ? -14.992 9.156 17.656 1 97.31 499 HIS A C 1
ATOM 3895 O O . HIS A 1 499 ? -14.422 8.953 18.734 1 97.31 499 HIS A O 1
ATOM 3901 N N . ALA A 1 500 ? -16.312 9.25 17.531 1 97.62 500 ALA A N 1
ATOM 3902 C CA . ALA A 1 500 ? -17.156 9.055 18.703 1 97.62 500 ALA A CA 1
ATOM 3903 C C . ALA A 1 500 ? -17.016 7.645 19.266 1 97.62 500 ALA A C 1
ATOM 3905 O O . ALA A 1 500 ? -16.828 7.461 20.469 1 97.62 500 ALA A O 1
ATOM 3906 N N . ASP A 1 501 ? -17.078 6.684 18.406 1 98.19 501 ASP A N 1
ATOM 3907 C CA . ASP A 1 501 ? -17.047 5.281 18.797 1 98.19 501 ASP A CA 1
ATOM 3908 C C . ASP A 1 501 ? -15.688 4.91 19.391 1 98.19 501 ASP A C 1
ATOM 3910 O O . ASP A 1 501 ? -15.609 4.129 20.344 1 98.19 501 ASP A O 1
ATOM 3914 N N . VAL A 1 502 ? -14.625 5.414 18.812 1 98.44 502 VAL A N 1
ATOM 3915 C CA . VAL A 1 502 ? -13.273 5.023 19.172 1 98.44 502 VAL A CA 1
ATOM 3916 C C . VAL A 1 502 ? -12.844 5.766 20.438 1 98.44 502 VAL A C 1
ATOM 3918 O O . VAL A 1 502 ? -12.266 5.168 21.359 1 98.44 502 VAL A O 1
ATOM 3921 N N . CYS A 1 503 ? -13.133 7.074 20.516 1 97.56 503 CYS A N 1
ATOM 3922 C CA . CYS A 1 503 ? -12.734 7.875 21.672 1 97.56 503 CYS A CA 1
ATOM 3923 C C . CYS A 1 503 ? -13.703 7.684 22.828 1 97.56 503 CYS A C 1
ATOM 3925 O O . CYS A 1 503 ? -13.391 8.031 23.969 1 97.56 503 CYS A O 1
ATOM 3927 N N . ARG A 1 504 ? -14.906 7.137 22.547 1 97.5 504 ARG A N 1
ATOM 3928 C CA . ARG A 1 504 ? -15.945 6.859 23.547 1 97.5 504 ARG A CA 1
ATOM 3929 C C . ARG A 1 504 ? -16.422 8.141 24.203 1 97.5 504 ARG A C 1
ATOM 3931 O O . ARG A 1 504 ? -16.594 8.188 25.422 1 97.5 504 ARG A O 1
ATOM 3938 N N . MET A 1 505 ? -16.547 9.203 23.453 1 97 505 MET A N 1
ATOM 3939 C CA . MET A 1 505 ? -17.062 10.508 23.859 1 97 505 MET A CA 1
ATOM 3940 C C . MET A 1 505 ? -17.891 11.148 22.766 1 97 505 MET A C 1
ATOM 3942 O O . MET A 1 505 ? -17.719 10.828 21.578 1 97 505 MET A O 1
ATOM 3946 N N . PRO A 1 506 ? -18.844 12.016 23.172 1 97.25 506 PRO A N 1
ATOM 3947 C CA . PRO A 1 506 ? -19.562 12.734 22.125 1 97.25 506 PRO A CA 1
ATOM 3948 C C . PRO A 1 506 ? -18.656 13.609 21.266 1 97.25 506 PRO A C 1
ATOM 3950 O O . PRO A 1 506 ? -17.719 14.234 21.781 1 97.25 506 PRO A O 1
ATOM 3953 N N . VAL A 1 507 ? -18.953 13.617 19.984 1 96.38 507 VAL A N 1
ATOM 3954 C CA . VAL A 1 507 ? -18.219 14.438 19.031 1 96.38 507 VAL A CA 1
ATOM 3955 C C . VAL A 1 507 ? -19.141 15.539 18.484 1 96.38 507 VAL A C 1
ATOM 3957 O O . VAL A 1 507 ? -20.234 15.25 17.984 1 96.38 507 VAL A O 1
ATOM 3960 N N . VAL A 1 508 ? -18.703 16.719 18.625 1 95.25 508 VAL A N 1
ATOM 3961 C CA . VAL A 1 508 ? -19.469 17.875 18.141 1 95.25 508 VAL A CA 1
ATOM 3962 C C . VAL A 1 508 ? -18.828 18.391 16.859 1 95.25 508 VAL A C 1
ATOM 3964 O O . VAL A 1 508 ? -17.625 18.672 16.812 1 95.25 508 VAL A O 1
ATOM 3967 N N . CYS A 1 509 ? -19.625 18.5 15.875 1 93.12 509 CYS A N 1
ATOM 3968 C CA . CYS A 1 509 ? -19.234 19.125 14.609 1 93.12 509 CYS A CA 1
ATOM 3969 C C . CYS A 1 509 ? -20.016 20.406 14.383 1 93.12 509 CYS A C 1
ATOM 3971 O O . CYS A 1 509 ? -21.219 20.375 14.109 1 93.12 509 CYS A O 1
ATOM 3973 N N . PRO A 1 510 ? -19.312 21.484 14.43 1 91.31 510 PRO A N 1
ATOM 3974 C CA . PRO A 1 510 ? -20.016 22.766 14.25 1 91.31 510 PRO A CA 1
ATOM 3975 C C . PRO A 1 510 ? -20.734 22.844 12.906 1 91.31 510 PRO A C 1
ATOM 3977 O O . PRO A 1 510 ? -20.234 22.328 11.898 1 91.31 510 PRO A O 1
ATOM 3980 N N . HIS A 1 511 ? -21.828 23.516 12.875 1 88.38 511 HIS A N 1
ATOM 3981 C CA . HIS A 1 511 ? -22.562 23.719 11.633 1 88.38 511 HIS A CA 1
ATOM 3982 C C . HIS A 1 511 ? -21.766 24.562 10.641 1 88.38 511 HIS A C 1
ATOM 3984 O O . HIS A 1 511 ? -21.859 24.359 9.43 1 88.38 511 HIS A O 1
ATOM 3990 N N . GLU A 1 512 ? -21.047 25.516 11.203 1 84.38 512 GLU A N 1
ATOM 3991 C CA . GLU A 1 512 ? -20.094 26.25 10.383 1 84.38 512 GLU A CA 1
ATOM 3992 C C . GLU A 1 512 ? -18.734 25.531 10.336 1 84.38 512 GLU A C 1
ATOM 3994 O O . GLU A 1 512 ? -17.969 25.594 11.297 1 84.38 512 GLU A O 1
ATOM 3999 N N . PRO A 1 513 ? -18.375 24.984 9.242 1 82 513 PRO A N 1
ATOM 4000 C CA . PRO A 1 513 ? -17.203 24.109 9.227 1 82 513 PRO A CA 1
ATOM 4001 C C . PRO A 1 513 ? -15.891 24.891 9.141 1 82 513 PRO A C 1
ATOM 4003 O O . PRO A 1 513 ? -14.82 24.344 9.414 1 82 513 PRO A O 1
ATOM 4006 N N . ASN A 1 514 ? -15.945 26.188 8.812 1 88.69 514 ASN A N 1
ATOM 4007 C CA . ASN A 1 514 ? -14.727 26.969 8.656 1 88.69 514 ASN A CA 1
ATOM 4008 C C . ASN A 1 514 ? -14.305 27.609 9.977 1 88.69 514 ASN A C 1
ATOM 4010 O O . ASN A 1 514 ? -14.281 28.844 10.094 1 88.69 514 ASN A O 1
ATOM 4014 N N . SER A 1 515 ? -13.875 26.781 10.875 1 91.5 515 SER A N 1
ATOM 4015 C CA . SER A 1 515 ? -13.547 27.234 12.219 1 91.5 515 SER A CA 1
ATOM 4016 C C . SER A 1 515 ? -12.391 28.234 12.211 1 91.5 515 SER A C 1
ATOM 4018 O O . SER A 1 515 ? -12.336 29.141 13.039 1 91.5 515 SER A O 1
ATOM 4020 N N . CYS A 1 516 ? -11.5 28.062 11.281 1 93.38 516 CYS A N 1
ATOM 4021 C CA . CYS A 1 516 ? -10.383 28.984 11.172 1 93.38 516 CYS A CA 1
ATOM 4022 C C . CYS A 1 516 ? -10.867 30.406 10.883 1 93.38 516 CYS A C 1
ATOM 4024 O O . CYS A 1 516 ? -10.43 31.359 11.531 1 93.38 516 CYS A O 1
ATOM 4026 N N . LEU A 1 517 ? -11.797 30.547 9.969 1 95.5 517 LEU A N 1
ATOM 4027 C CA . LEU A 1 517 ? -12.352 31.844 9.625 1 95.5 517 LEU A CA 1
ATOM 4028 C C . LEU A 1 517 ? -13.156 32.406 10.781 1 95.5 517 LEU A C 1
ATOM 4030 O O . LEU A 1 517 ? -13.102 33.625 11.047 1 95.5 517 LEU A O 1
ATOM 4034 N N . ILE A 1 518 ? -13.844 31.562 11.445 1 95.94 518 ILE A N 1
ATOM 4035 C CA . ILE A 1 518 ? -14.609 32 12.602 1 95.94 518 ILE A CA 1
ATOM 4036 C C . ILE A 1 518 ? -13.664 32.5 13.688 1 95.94 518 ILE A C 1
ATOM 4038 O O . ILE A 1 518 ? -13.898 33.562 14.281 1 95.94 518 ILE A O 1
ATOM 4042 N N . GLY A 1 519 ? -12.625 31.75 13.938 1 96.88 519 GLY A N 1
ATOM 4043 C CA . GLY A 1 519 ? -11.641 32.188 14.914 1 96.88 519 GLY A CA 1
ATOM 4044 C C . GLY A 1 519 ? -11.008 33.5 14.578 1 96.88 519 GLY A C 1
ATOM 4045 O O . GLY A 1 519 ? -10.852 34.375 15.453 1 96.88 519 GLY A O 1
ATOM 4046 N N . ALA A 1 520 ? -10.641 33.688 13.375 1 98.12 520 ALA A N 1
ATOM 4047 C CA . ALA A 1 520 ? -10.062 34.938 12.938 1 98.12 520 ALA A CA 1
ATOM 4048 C C . ALA A 1 520 ? -11.062 36.094 13.109 1 98.12 520 ALA A C 1
ATOM 4050 O O . ALA A 1 520 ? -10.688 37.188 13.508 1 98.12 520 ALA A O 1
ATOM 4051 N N . ALA A 1 521 ? -12.289 35.844 12.789 1 98.38 521 ALA A N 1
ATOM 4052 C CA . ALA A 1 521 ? -13.328 36.844 12.945 1 98.38 521 ALA A CA 1
ATOM 4053 C C . ALA A 1 521 ? -13.516 37.219 14.414 1 98.38 521 ALA A C 1
ATOM 4055 O O . ALA A 1 521 ? -13.758 38.375 14.742 1 98.38 521 ALA A O 1
ATOM 4056 N N . ILE A 1 522 ? -13.438 36.281 15.234 1 97.94 522 ILE A N 1
ATOM 4057 C CA . ILE A 1 522 ? -13.539 36.5 16.672 1 97.94 522 ILE A CA 1
ATOM 4058 C C . ILE A 1 522 ? -12.422 37.469 17.109 1 97.94 522 ILE A C 1
ATOM 4060 O O . ILE A 1 522 ? -12.672 38.406 17.859 1 97.94 522 ILE A O 1
ATOM 4064 N N . LEU A 1 523 ? -11.25 37.188 16.656 1 98.31 523 LEU A N 1
ATOM 4065 C CA . LEU A 1 523 ? -10.125 38.062 16.969 1 98.31 523 LEU A CA 1
ATOM 4066 C C . LEU A 1 523 ? -10.414 39.5 16.516 1 98.31 523 LEU A C 1
ATOM 4068 O O . LEU A 1 523 ? -10.141 40.438 17.25 1 98.31 523 LEU A O 1
ATOM 4072 N N . GLY A 1 524 ? -10.922 39.625 15.328 1 98.44 524 GLY A N 1
ATOM 4073 C CA . GLY A 1 524 ? -11.305 40.938 14.828 1 98.44 524 GLY A CA 1
ATOM 4074 C C . GLY A 1 524 ? -12.359 41.594 15.68 1 98.44 524 GLY A C 1
ATOM 4075 O O . GLY A 1 524 ? -12.273 42.812 15.953 1 98.44 524 GLY A O 1
ATOM 4076 N N . ALA A 1 525 ? -13.32 40.875 16.078 1 98.56 525 ALA A N 1
ATOM 4077 C CA . ALA A 1 525 ? -14.414 41.406 16.875 1 98.56 525 ALA A CA 1
ATOM 4078 C C . ALA A 1 525 ? -13.906 41.938 18.219 1 98.56 525 ALA A C 1
ATOM 4080 O O . ALA A 1 525 ? -14.375 42.969 18.703 1 98.56 525 ALA A O 1
ATOM 4081 N N . VAL A 1 526 ? -13.031 41.25 18.766 1 97.81 526 VAL A N 1
ATOM 4082 C CA . VAL A 1 526 ? -12.469 41.688 20.047 1 97.81 526 VAL A CA 1
ATOM 4083 C C . VAL A 1 526 ? -11.562 42.875 19.828 1 97.81 526 VAL A C 1
ATOM 4085 O O . VAL A 1 526 ? -11.602 43.844 20.609 1 97.81 526 VAL A O 1
ATOM 4088 N N . ALA A 1 527 ? -10.758 42.844 18.812 1 97.94 527 ALA A N 1
ATOM 4089 C CA . ALA A 1 527 ? -9.836 43.938 18.516 1 97.94 527 ALA A CA 1
ATOM 4090 C C . ALA A 1 527 ? -10.594 45.25 18.266 1 97.94 527 ALA A C 1
ATOM 4092 O O . ALA A 1 527 ? -10.078 46.344 18.531 1 97.94 527 ALA A O 1
ATOM 4093 N N . SER A 1 528 ? -11.805 45.156 17.75 1 97.69 528 SER A N 1
ATOM 4094 C CA . SER A 1 528 ? -12.625 46.344 17.438 1 97.69 528 SER A CA 1
ATOM 4095 C C . SER A 1 528 ? -13.477 46.75 18.625 1 97.69 528 SER A C 1
ATOM 4097 O O . SER A 1 528 ? -14.281 47.688 18.516 1 97.69 528 SER A O 1
ATOM 4099 N N . ASN A 1 529 ? -13.398 46.031 19.656 1 97.06 529 ASN A N 1
ATOM 4100 C CA . ASN A 1 529 ? -14.156 46.25 20.891 1 97.06 529 ASN A CA 1
ATOM 4101 C C . ASN A 1 529 ? -15.656 46.031 20.656 1 97.06 529 ASN A C 1
ATOM 4103 O O . ASN A 1 529 ? -16.484 46.594 21.375 1 97.06 529 ASN A O 1
ATOM 4107 N N . HIS A 1 530 ? -15.953 45.406 19.594 1 97.75 530 HIS A N 1
ATOM 4108 C CA . HIS A 1 530 ? -17.344 44.969 19.453 1 97.75 530 HIS A CA 1
ATOM 4109 C C . HIS A 1 530 ? -17.75 44.062 20.609 1 97.75 530 HIS A C 1
ATOM 4111 O O . HIS A 1 530 ? -18.859 44.188 21.125 1 97.75 530 HIS A O 1
ATOM 4117 N N . TYR A 1 531 ? -16.938 43.125 20.891 1 97.19 531 TYR A N 1
ATOM 4118 C CA . TYR A 1 531 ? -17.031 42.375 22.141 1 97.19 531 TYR A CA 1
ATOM 4119 C C . TYR A 1 531 ? -15.906 42.719 23.094 1 97.19 531 TYR A C 1
ATOM 4121 O O . TYR A 1 531 ? -14.766 42.938 22.672 1 97.19 531 TYR A O 1
ATOM 4129 N N . SER A 1 532 ? -16.109 42.688 24.359 1 94.19 532 SER A N 1
ATOM 4130 C CA . SER A 1 532 ? -15.164 43.156 25.359 1 94.19 532 SER A CA 1
ATOM 4131 C C . SER A 1 532 ? -14.188 42.062 25.781 1 94.19 532 SER A C 1
ATOM 4133 O O . SER A 1 532 ? -13.148 42.375 26.375 1 94.19 532 SER A O 1
ATOM 4135 N N . SER A 1 533 ? -14.602 40.812 25.484 1 91.69 533 SER A N 1
ATOM 4136 C CA . SER A 1 533 ? -13.758 39.719 25.906 1 91.69 533 SER A CA 1
ATOM 4137 C C . SER A 1 533 ? -13.891 38.531 24.953 1 91.69 533 SER A C 1
ATOM 4139 O O . SER A 1 533 ? -14.844 38.438 24.188 1 91.69 533 SER A O 1
ATOM 4141 N N . PHE A 1 534 ? -12.891 37.688 25.062 1 91.88 534 PHE A N 1
ATOM 4142 C CA . PHE A 1 534 ? -12.938 36.438 24.297 1 91.88 534 PHE A CA 1
ATOM 4143 C C . PHE A 1 534 ? -14.148 35.594 24.688 1 91.88 534 PHE A C 1
ATOM 4145 O O . PHE A 1 534 ? -14.781 34.969 23.828 1 91.88 534 PHE A O 1
ATOM 4152 N N . ASN A 1 535 ? -14.438 35.594 25.938 1 91.5 535 ASN A N 1
ATOM 4153 C CA . ASN A 1 535 ? -15.578 34.812 26.422 1 91.5 535 ASN A CA 1
ATOM 4154 C C . ASN A 1 535 ? -16.875 35.25 25.75 1 91.5 535 ASN A C 1
ATOM 4156 O O . ASN A 1 535 ? -17.672 34.438 25.312 1 91.5 535 ASN A O 1
ATOM 4160 N N . GLU A 1 536 ? -17.062 36.562 25.734 1 94.69 536 GLU A N 1
ATOM 4161 C CA . GLU A 1 536 ? -18.266 37.094 25.109 1 94.69 536 GLU A CA 1
ATOM 4162 C C . GLU A 1 536 ? -18.281 36.781 23.609 1 94.69 536 GLU A C 1
ATOM 4164 O O . GLU A 1 536 ? -19.312 36.375 23.078 1 94.69 536 GLU A O 1
ATOM 4169 N N . ALA A 1 537 ? -17.188 37.031 23 1 96.19 537 ALA A N 1
ATOM 4170 C CA . ALA A 1 537 ? -17.109 36.875 21.547 1 96.19 537 ALA A CA 1
ATOM 4171 C C . ALA A 1 537 ? -17.297 35.406 21.156 1 96.19 537 ALA A C 1
ATOM 4173 O O . ALA A 1 537 ? -18.047 35.094 20.219 1 96.19 537 ALA A O 1
ATOM 4174 N N . THR A 1 538 ? -16.625 34.469 21.859 1 94.25 538 THR A N 1
ATOM 4175 C CA . THR A 1 538 ? -16.703 33.062 21.547 1 94.25 538 THR A CA 1
ATOM 4176 C C . THR A 1 538 ? -18.125 32.531 21.797 1 94.25 538 THR A C 1
ATOM 4178 O O . THR A 1 538 ? -18.609 31.672 21.062 1 94.25 538 THR A O 1
ATOM 4181 N N . SER A 1 539 ? -18.719 33 22.812 1 92.5 539 SER A N 1
ATOM 4182 C CA . SER A 1 539 ? -20.094 32.594 23.125 1 92.5 539 SER A CA 1
ATOM 4183 C C . SER A 1 539 ? -21.062 33.062 22.047 1 92.5 539 SER A C 1
ATOM 4185 O O . SER A 1 539 ? -22.016 32.375 21.703 1 92.5 539 SER A O 1
ATOM 4187 N N . ALA A 1 540 ? -20.859 34.188 21.562 1 95.81 540 ALA A N 1
ATOM 4188 C CA . ALA A 1 540 ? -21.781 34.812 20.594 1 95.81 540 ALA A CA 1
ATOM 4189 C C . ALA A 1 540 ? -21.531 34.219 19.203 1 95.81 540 ALA A C 1
ATOM 4191 O O . ALA A 1 540 ? -22.484 34.062 18.422 1 95.81 540 ALA A O 1
ATOM 4192 N N . MET A 1 541 ? -20.312 33.906 18.891 1 96.81 541 MET A N 1
ATOM 4193 C CA . MET A 1 541 ? -19.953 33.625 17.5 1 96.81 541 MET A CA 1
ATOM 4194 C C . MET A 1 541 ? -19.656 32.156 17.297 1 96.81 541 MET A C 1
ATOM 4196 O O . MET A 1 541 ? -19.516 31.688 16.172 1 96.81 541 MET A O 1
ATOM 4200 N N . GLY A 1 542 ? -19.562 31.406 18.312 1 92.81 542 GLY A N 1
ATOM 4201 C CA . GLY A 1 542 ? -19.172 30.016 18.219 1 92.81 542 GLY A CA 1
ATOM 4202 C C . GLY A 1 542 ? -20.234 29.141 17.562 1 92.81 542 GLY A C 1
ATOM 4203 O O . GLY A 1 542 ? -19.922 28.094 17 1 92.81 542 GLY A O 1
ATOM 4204 N N . GLY A 1 543 ? -21.438 29.516 17.703 1 92.81 543 GLY A N 1
ATOM 4205 C CA . GLY A 1 543 ? -22.531 28.797 17.031 1 92.81 543 GLY A CA 1
ATOM 4206 C C . GLY A 1 543 ? -22.875 27.484 17.719 1 92.81 543 GLY A C 1
ATOM 4207 O O . GLY A 1 543 ? -22.578 27.297 18.891 1 92.81 543 GLY A O 1
ATOM 4208 N N . THR A 1 544 ? -23.656 26.625 16.953 1 93.88 544 THR A N 1
ATOM 4209 C CA . THR A 1 544 ? -24.062 25.297 17.391 1 93.88 544 THR A CA 1
ATOM 4210 C C . THR A 1 544 ? -23.531 24.234 16.438 1 93.88 544 THR A C 1
ATOM 4212 O O . THR A 1 544 ? -22.75 24.516 15.539 1 93.88 544 THR A O 1
ATOM 4215 N N . GLY A 1 545 ? -23.828 23.031 16.797 1 92.44 545 GLY A N 1
ATOM 4216 C CA . GLY A 1 545 ? -23.297 21.969 15.969 1 92.44 545 GLY A CA 1
ATOM 4217 C C . GLY A 1 545 ? -24.078 20.656 16.109 1 92.44 545 GLY A C 1
ATOM 4218 O O . GLY A 1 545 ? -25.016 20.578 16.906 1 92.44 545 GLY A O 1
ATOM 4219 N N . LYS A 1 546 ? -23.703 19.719 15.258 1 93.06 546 LYS A N 1
ATOM 4220 C CA . LYS A 1 546 ? -24.25 18.375 15.297 1 93.06 546 LYS A CA 1
ATOM 4221 C C . LYS A 1 546 ? -23.453 17.484 16.25 1 93.06 546 LYS A C 1
ATOM 4223 O O . LYS A 1 546 ? -22.234 17.562 16.281 1 93.06 546 LYS A O 1
ATOM 4228 N N . VAL A 1 547 ? -24.219 16.656 16.984 1 95.56 547 VAL A N 1
ATOM 4229 C CA . VAL A 1 547 ? -23.562 15.789 17.969 1 95.56 547 VAL A CA 1
ATOM 4230 C C . VAL A 1 547 ? -23.625 14.336 17.5 1 95.56 547 VAL A C 1
ATOM 4232 O O . VAL A 1 547 ? -24.688 13.859 17.062 1 95.56 547 VAL A O 1
ATOM 4235 N N . PHE A 1 548 ? -22.547 13.672 17.5 1 95.38 548 PHE A N 1
ATOM 4236 C CA . PHE A 1 548 ? -22.438 12.234 17.281 1 95.38 548 PHE A CA 1
ATOM 4237 C C . PHE A 1 548 ? -22.078 11.523 18.594 1 95.38 548 PHE A C 1
ATOM 4239 O O . PHE A 1 548 ? -21.016 11.758 19.156 1 95.38 548 PHE A O 1
ATOM 4246 N N . LYS A 1 549 ? -22.906 10.719 19.047 1 96.62 549 LYS A N 1
ATOM 4247 C CA . LYS A 1 549 ? -22.672 9.992 20.297 1 96.62 549 LYS A CA 1
ATOM 4248 C C . LYS A 1 549 ? -22.062 8.625 20.031 1 96.62 549 LYS A C 1
ATOM 4250 O O . LYS A 1 549 ? -22.344 7.996 19 1 96.62 549 LYS A O 1
ATOM 4255 N N . PRO A 1 550 ? -21.156 8.203 20.922 1 97.38 550 PRO A N 1
ATOM 4256 C CA . PRO A 1 550 ? -20.625 6.852 20.75 1 97.38 550 PRO A CA 1
ATOM 4257 C C . PRO A 1 550 ? -21.719 5.785 20.812 1 97.38 550 PRO A C 1
ATOM 4259 O O . PRO A 1 550 ? -22.609 5.859 21.656 1 97.38 550 PRO A O 1
ATOM 4262 N N . ARG A 1 551 ? -21.703 4.848 20.094 1 96 551 ARG A N 1
ATOM 4263 C CA . ARG A 1 551 ? -22.625 3.727 20.109 1 96 551 ARG A CA 1
ATOM 4264 C C . ARG A 1 551 ? -22.281 2.736 21.219 1 96 551 ARG A C 1
ATOM 4266 O O . ARG A 1 551 ? -21.109 2.438 21.438 1 96 551 ARG A O 1
ATOM 4273 N N . GLU A 1 552 ? -23.297 2.191 21.75 1 96.56 552 GLU A N 1
ATOM 4274 C CA . GLU A 1 552 ? -23.109 1.396 22.953 1 96.56 552 GLU A CA 1
ATOM 4275 C C . GLU A 1 552 ? -23.094 -0.097 22.641 1 96.56 552 GLU A C 1
ATOM 4277 O O . GLU A 1 552 ? -23.156 -0.931 23.547 1 96.56 552 GLU A O 1
ATOM 4282 N N . ASP A 1 553 ? -22.906 -0.509 21.484 1 96.12 553 ASP A N 1
ATOM 4283 C CA . ASP A 1 553 ? -22.828 -1.915 21.109 1 96.12 553 ASP A CA 1
ATOM 4284 C C . ASP A 1 553 ? -21.516 -2.541 21.594 1 96.12 553 ASP A C 1
ATOM 4286 O O . ASP A 1 553 ? -20.438 -2.111 21.203 1 96.12 553 ASP A O 1
ATOM 4290 N N . LYS A 1 554 ? -21.625 -3.572 22.391 1 95.88 554 LYS A N 1
ATOM 4291 C CA . LYS A 1 554 ? -20.469 -4.176 23.047 1 95.88 554 LYS A CA 1
ATOM 4292 C C . LYS A 1 554 ? -19.484 -4.75 22.031 1 95.88 554 LYS A C 1
ATOM 4294 O O . LYS A 1 554 ? -18.266 -4.656 22.203 1 95.88 554 LYS A O 1
ATOM 4299 N N . GLU A 1 555 ? -20 -5.352 21 1 95.19 555 GLU A N 1
ATOM 4300 C CA . GLU A 1 555 ? -19.141 -5.941 19.969 1 95.19 555 GLU A CA 1
ATOM 4301 C C . GLU A 1 555 ? -18.359 -4.863 19.219 1 95.19 555 GLU A C 1
ATOM 4303 O O . GLU A 1 555 ? -17.203 -5.062 18.875 1 95.19 555 GLU A O 1
ATOM 4308 N N . LEU A 1 556 ? -19 -3.746 18.984 1 96.88 556 LEU A N 1
ATOM 4309 C CA . LEU A 1 556 ? -18.359 -2.643 18.281 1 96.88 556 LEU A CA 1
ATOM 4310 C C . LEU A 1 556 ? -17.25 -2.037 19.141 1 96.88 556 LEU A C 1
ATOM 4312 O O . LEU A 1 556 ? -16.172 -1.708 18.641 1 96.88 556 LEU A O 1
ATOM 4316 N N . ILE A 1 557 ? -17.578 -1.889 20.453 1 97.69 557 ILE A N 1
ATOM 4317 C CA . ILE A 1 557 ? -16.594 -1.345 21.391 1 97.69 557 ILE A CA 1
ATOM 4318 C C . ILE A 1 557 ? -15.367 -2.244 21.438 1 97.69 557 ILE A C 1
ATOM 4320 O O . ILE A 1 557 ? -14.234 -1.762 21.359 1 97.69 557 ILE A O 1
ATOM 4324 N N . ASP A 1 558 ? -15.586 -3.492 21.5 1 96.94 558 ASP A N 1
ATOM 4325 C CA . ASP A 1 558 ? -14.5 -4.465 21.547 1 96.94 558 ASP A CA 1
ATOM 4326 C C . ASP A 1 558 ? -13.711 -4.469 20.234 1 96.94 558 ASP A C 1
ATOM 4328 O O . ASP A 1 558 ? -12.484 -4.602 20.25 1 96.94 558 ASP A O 1
ATOM 4332 N N . PHE A 1 559 ? -14.445 -4.414 19.156 1 97.5 559 PHE A N 1
ATOM 4333 C CA . PHE A 1 559 ? -13.812 -4.395 17.844 1 97.5 559 PHE A CA 1
ATOM 4334 C C . PHE A 1 559 ? -12.805 -3.26 17.75 1 97.5 559 PHE A C 1
ATOM 4336 O O . PHE A 1 559 ? -11.656 -3.477 17.344 1 97.5 559 PHE A O 1
ATOM 4343 N N . HIS A 1 560 ? -13.172 -2.031 18.125 1 98.19 560 HIS A N 1
ATOM 4344 C CA . HIS A 1 560 ? -12.289 -0.875 18.031 1 98.19 560 HIS A CA 1
ATOM 4345 C C . HIS A 1 560 ? -11.156 -0.96 19.031 1 98.19 560 HIS A C 1
ATOM 4347 O O . HIS A 1 560 ? -10.039 -0.506 18.766 1 98.19 560 HIS A O 1
ATOM 4353 N N . ALA A 1 561 ? -11.422 -1.548 20.172 1 97.88 561 ALA A N 1
ATOM 4354 C CA . ALA A 1 561 ? -10.352 -1.746 21.141 1 97.88 561 ALA A CA 1
ATOM 4355 C C . ALA A 1 561 ? -9.258 -2.65 20.578 1 97.88 561 ALA A C 1
ATOM 4357 O O . ALA A 1 561 ? -8.07 -2.387 20.766 1 97.88 561 ALA A O 1
ATOM 4358 N N . ARG A 1 562 ? -9.641 -3.693 19.922 1 97.94 562 ARG A N 1
ATOM 4359 C CA . ARG A 1 562 ? -8.688 -4.621 19.312 1 97.94 562 ARG A CA 1
ATOM 4360 C C . ARG A 1 562 ? -7.945 -3.965 18.156 1 97.94 562 ARG A C 1
ATOM 4362 O O . ARG A 1 562 ? -6.734 -4.137 18.016 1 97.94 562 ARG A O 1
ATOM 4369 N N . LYS A 1 563 ? -8.695 -3.256 17.328 1 98.62 563 LYS A N 1
ATOM 4370 C CA . LYS A 1 563 ? -8.062 -2.529 16.219 1 98.62 563 LYS A CA 1
ATOM 4371 C C . LYS A 1 563 ? -7.023 -1.542 16.734 1 98.62 563 LYS A C 1
ATOM 4373 O O . LYS A 1 563 ? -5.953 -1.394 16.141 1 98.62 563 LYS A O 1
ATOM 4378 N N . TYR A 1 564 ? -7.367 -0.852 17.828 1 98.56 564 TYR A N 1
ATOM 4379 C CA . TYR A 1 564 ? -6.445 0.085 18.453 1 98.56 564 TYR A CA 1
ATOM 4380 C C . TYR A 1 564 ? -5.211 -0.637 18.984 1 98.56 564 TYR A C 1
ATOM 4382 O O . TYR A 1 564 ? -4.09 -0.146 18.844 1 98.56 564 TYR A O 1
ATOM 4390 N N . GLU A 1 565 ? -5.402 -1.764 19.594 1 98.25 565 GLU A N 1
ATOM 4391 C CA . GLU A 1 565 ? -4.281 -2.572 20.062 1 98.25 565 GLU A CA 1
ATOM 4392 C C . GLU A 1 565 ? -3.359 -2.955 18.906 1 98.25 565 GLU A C 1
ATOM 4394 O O . GLU A 1 565 ? -2.135 -2.92 19.047 1 98.25 565 GLU A O 1
ATOM 4399 N N . VAL A 1 566 ? -3.914 -3.354 17.797 1 98.62 566 VAL A N 1
ATOM 4400 C CA . VAL A 1 566 ? -3.125 -3.707 16.609 1 98.62 566 VAL A CA 1
ATOM 4401 C C . VAL A 1 566 ? -2.303 -2.502 16.156 1 98.62 566 VAL A C 1
ATOM 4403 O O . VAL A 1 566 ? -1.127 -2.641 15.812 1 98.62 566 VAL A O 1
ATOM 4406 N N . LEU A 1 567 ? -2.918 -1.292 16.156 1 98.56 567 LEU A N 1
ATOM 4407 C CA . LEU A 1 567 ? -2.176 -0.097 15.781 1 98.56 567 LEU A CA 1
ATOM 4408 C C . LEU A 1 567 ? -0.975 0.117 16.688 1 98.56 567 LEU A C 1
ATOM 4410 O O . LEU A 1 567 ? 0.116 0.45 16.219 1 98.56 567 LEU A O 1
ATOM 4414 N N . MET A 1 568 ? -1.195 -0.035 17.969 1 98.44 568 MET A N 1
ATOM 4415 C CA . MET A 1 568 ? -0.103 0.118 18.922 1 98.44 568 MET A CA 1
ATOM 4416 C C . MET A 1 568 ? 1.013 -0.882 18.641 1 98.44 568 MET A C 1
ATOM 4418 O O . MET A 1 568 ? 2.193 -0.535 18.703 1 98.44 568 MET A O 1
ATOM 4422 N N . LYS A 1 569 ? 0.659 -2.096 18.312 1 98.56 569 LYS A N 1
ATOM 4423 C CA . LYS A 1 569 ? 1.636 -3.123 17.953 1 98.56 569 LYS A CA 1
ATOM 4424 C C . LYS A 1 569 ? 2.371 -2.762 16.672 1 98.56 569 LYS A C 1
ATOM 4426 O O . LYS A 1 569 ? 3.557 -3.064 16.516 1 98.56 569 LYS A O 1
ATOM 4431 N N . MET A 1 570 ? 1.669 -2.234 15.742 1 98.69 570 MET A N 1
ATOM 4432 C CA . MET A 1 570 ? 2.297 -1.847 14.484 1 98.69 570 MET A CA 1
ATOM 4433 C C . MET A 1 570 ? 3.395 -0.814 14.719 1 98.69 570 MET A C 1
ATOM 4435 O O . MET A 1 570 ? 4.441 -0.857 14.07 1 98.69 570 MET A O 1
ATOM 4439 N N . TYR A 1 571 ? 3.152 0.201 15.633 1 97.94 571 TYR A N 1
ATOM 4440 C CA . TYR A 1 571 ? 4.199 1.153 15.992 1 97.94 571 TYR A CA 1
ATOM 4441 C C . TYR A 1 571 ? 5.426 0.436 16.531 1 97.94 571 TYR A C 1
ATOM 4443 O O . TYR A 1 571 ? 6.551 0.71 16.109 1 97.94 571 TYR A O 1
ATOM 4451 N N . GLU A 1 572 ? 5.199 -0.465 17.438 1 98.06 572 GLU A N 1
ATOM 4452 C CA . GLU A 1 572 ? 6.281 -1.218 18.062 1 98.06 572 GLU A CA 1
ATOM 4453 C C . GLU A 1 572 ? 7.051 -2.045 17.031 1 98.06 572 GLU A C 1
ATOM 4455 O O . GLU A 1 572 ? 8.281 -2.09 17.062 1 98.06 572 GLU A O 1
ATOM 4460 N N . HIS A 1 573 ? 6.352 -2.682 16.234 1 98.56 573 HIS A N 1
ATOM 4461 C CA . HIS A 1 573 ? 6.961 -3.592 15.266 1 98.56 573 HIS A CA 1
ATOM 4462 C C . HIS A 1 573 ? 7.766 -2.83 14.219 1 98.56 573 HIS A C 1
ATOM 4464 O O . HIS A 1 573 ? 8.836 -3.285 13.797 1 98.56 573 HIS A O 1
ATOM 4470 N N . GLN A 1 574 ? 7.27 -1.688 13.688 1 97.62 574 GLN A N 1
ATOM 4471 C CA . GLN A 1 574 ? 8.07 -0.906 12.75 1 97.62 574 GLN A CA 1
ATOM 4472 C C . GLN A 1 574 ? 9.367 -0.439 13.391 1 97.62 574 GLN A C 1
ATOM 4474 O O . GLN A 1 574 ? 10.414 -0.393 12.734 1 97.62 574 GLN A O 1
ATOM 4479 N N . SER A 1 575 ? 9.281 -0.011 14.664 1 96.31 575 SER A N 1
ATOM 4480 C CA . SER A 1 575 ? 10.492 0.352 15.391 1 96.31 575 SER A CA 1
ATOM 4481 C C . SER A 1 575 ? 11.469 -0.815 15.445 1 96.31 575 SER A C 1
ATOM 4483 O O . SER A 1 575 ? 12.68 -0.625 15.305 1 96.31 575 SER A O 1
ATOM 4485 N N . LEU A 1 576 ? 10.984 -1.997 15.656 1 97.5 576 LEU A N 1
ATOM 4486 C CA . LEU A 1 576 ? 11.805 -3.201 15.695 1 97.5 576 LEU A CA 1
ATOM 4487 C C . LEU A 1 576 ? 12.461 -3.451 14.336 1 97.5 576 LEU A C 1
ATOM 4489 O O . LEU A 1 576 ? 13.617 -3.855 14.273 1 97.5 576 LEU A O 1
ATOM 4493 N N . TYR A 1 577 ? 11.734 -3.291 13.219 1 98.06 577 TYR A N 1
ATOM 4494 C CA . TYR A 1 577 ? 12.297 -3.451 11.883 1 98.06 577 TYR A CA 1
ATOM 4495 C C . TYR A 1 577 ? 13.461 -2.496 11.664 1 98.06 577 TYR A C 1
ATOM 4497 O O . TYR A 1 577 ? 14.516 -2.896 11.156 1 98.06 577 TYR A O 1
ATOM 4505 N N . ARG A 1 578 ? 13.258 -1.217 12.062 1 94.62 578 ARG A N 1
ATOM 4506 C CA . ARG A 1 578 ? 14.305 -0.212 11.898 1 94.62 578 ARG A CA 1
ATOM 4507 C C . ARG A 1 578 ? 15.539 -0.57 12.727 1 94.62 578 ARG A C 1
ATOM 4509 O O . ARG A 1 578 ? 16.672 -0.417 12.258 1 94.62 578 ARG A O 1
ATOM 4516 N N . SER A 1 579 ? 15.297 -1.026 13.953 1 95.56 579 SER A N 1
ATOM 4517 C CA . SER A 1 579 ? 16.406 -1.434 14.82 1 95.56 579 SER A CA 1
ATOM 4518 C C . SER A 1 579 ? 17.141 -2.633 14.234 1 95.56 579 SER A C 1
ATOM 4520 O O . SER A 1 579 ? 18.375 -2.699 14.297 1 95.56 579 SER A O 1
ATOM 4522 N N . THR A 1 580 ? 16.406 -3.588 13.703 1 96.62 580 THR A N 1
ATOM 4523 C CA . THR A 1 580 ? 17 -4.766 13.078 1 96.62 580 THR A CA 1
ATOM 4524 C C . THR A 1 580 ? 17.875 -4.367 11.898 1 96.62 580 THR A C 1
ATOM 4526 O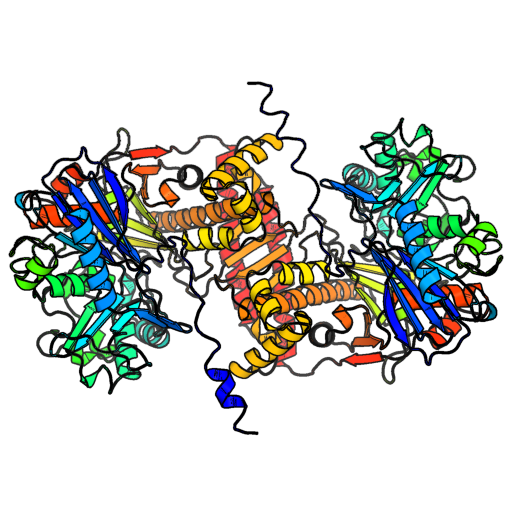 O . THR A 1 580 ? 18.969 -4.918 11.727 1 96.62 580 THR A O 1
ATOM 4529 N N . MET A 1 581 ? 17.484 -3.381 11.164 1 96.06 581 MET A N 1
ATOM 4530 C CA . MET A 1 581 ? 18.234 -2.949 9.992 1 96.06 581 MET A CA 1
ATOM 4531 C C . MET A 1 581 ? 19.469 -2.131 10.398 1 96.06 581 MET A C 1
ATOM 4533 O O . MET A 1 581 ? 20.453 -2.064 9.664 1 96.06 581 MET A O 1
ATOM 4537 N N . SER A 1 582 ? 19.375 -1.43 11.516 1 89.12 582 SER A N 1
ATOM 4538 C CA . SER A 1 582 ? 20.469 -0.567 11.961 1 89.12 582 SER A CA 1
ATOM 4539 C C . SER A 1 582 ? 21.547 -1.367 12.688 1 89.12 582 SER A C 1
ATOM 4541 O O . SER A 1 582 ? 22.703 -0.952 12.734 1 89.12 582 SER A O 1
ATOM 4543 N N . ASN A 1 583 ? 21.172 -2.482 13.453 1 73.25 583 ASN A N 1
ATOM 4544 C CA . ASN A 1 583 ? 22.141 -3.207 14.273 1 73.25 583 ASN A CA 1
ATOM 4545 C C . ASN A 1 583 ? 22.891 -4.25 13.453 1 73.25 583 ASN A C 1
ATOM 4547 O O . ASN A 1 583 ? 22.281 -5.16 12.883 1 73.25 583 ASN A O 1
ATOM 4551 N N . PRO A 1 584 ? 24.172 -3.977 13.164 1 58.97 584 PRO A N 1
ATOM 4552 C CA . PRO A 1 584 ? 24.938 -5.012 12.461 1 58.97 584 PRO A CA 1
ATOM 4553 C C . PRO A 1 584 ? 24.797 -6.387 13.109 1 58.97 584 PRO A C 1
ATOM 4555 O O . PRO A 1 584 ? 24.625 -6.484 14.328 1 58.97 584 PRO A O 1
ATOM 4558 N N . MET A 1 585 ? 24.234 -7.512 12.445 1 49.78 585 MET A N 1
ATOM 4559 C CA . MET A 1 585 ? 24.219 -8.891 12.938 1 49.78 585 MET A CA 1
ATOM 4560 C C . MET A 1 585 ? 25.531 -9.25 13.609 1 49.78 585 MET A C 1
ATOM 4562 O O . MET A 1 585 ? 26.609 -9.008 13.047 1 49.78 585 MET A O 1
ATOM 4566 N N . GLU A 1 586 ? 25.625 -9.211 14.82 1 37.56 586 GLU A N 1
ATOM 4567 C CA . GLU A 1 586 ? 26.812 -9.75 15.477 1 37.56 586 GLU A CA 1
ATOM 4568 C C . GLU A 1 586 ? 27.203 -11.094 14.883 1 37.56 586 GLU A C 1
ATOM 4570 O O . GLU A 1 586 ? 26.359 -11.945 14.625 1 37.56 586 GLU A O 1
ATOM 4575 N N . SER A 1 587 ? 28.172 -11.07 13.984 1 35.72 587 SER A N 1
ATOM 4576 C CA . SER A 1 587 ? 28.844 -12.312 13.609 1 35.72 587 SER A CA 1
ATOM 4577 C C . SER A 1 587 ? 28.812 -13.328 14.742 1 35.72 587 SER A C 1
ATOM 4579 O O . SER A 1 587 ? 29.312 -13.055 15.844 1 35.72 587 SER A O 1
ATOM 4581 N N . HIS A 1 588 ? 27.688 -13.977 15.031 1 29.77 588 HIS A N 1
ATOM 4582 C CA . HIS A 1 588 ? 28.156 -15.164 15.734 1 29.77 588 HIS A CA 1
ATOM 4583 C C . HIS A 1 588 ? 28.969 -16.062 14.828 1 29.77 588 HIS A C 1
ATOM 4585 O O . HIS A 1 588 ? 28.656 -16.219 13.648 1 29.77 588 HIS A O 1
ATOM 4591 N N . MET B 1 1 ? -41.875 -0.292 -5.723 1 20.2 1 MET B N 1
ATOM 4592 C CA . MET B 1 1 ? -40.719 0.059 -4.906 1 20.2 1 MET B CA 1
ATOM 4593 C C . MET B 1 1 ? -39.656 -1.044 -4.949 1 20.2 1 MET B C 1
ATOM 4595 O O . MET B 1 1 ? -38.531 -0.845 -4.512 1 20.2 1 MET B O 1
ATOM 4599 N N . ASP B 1 2 ? -40.125 -2.348 -5.168 1 21.66 2 ASP B N 1
ATOM 4600 C CA . ASP B 1 2 ? -39.75 -3.719 -5.473 1 21.66 2 ASP B CA 1
ATOM 4601 C C . ASP B 1 2 ? -38.938 -3.783 -6.766 1 21.66 2 ASP B C 1
ATOM 4603 O O . ASP B 1 2 ? -38.125 -4.699 -6.961 1 21.66 2 ASP B O 1
ATOM 4607 N N . CYS B 1 3 ? -39.375 -2.971 -7.777 1 21.61 3 CYS B N 1
ATOM 4608 C CA . CYS B 1 3 ? -39 -3.053 -9.18 1 21.61 3 CYS B CA 1
ATOM 4609 C C . CYS B 1 3 ? -37.594 -2.52 -9.391 1 21.61 3 CYS B C 1
ATOM 4611 O O . CYS B 1 3 ? -36.938 -2.809 -10.414 1 21.61 3 CYS B O 1
ATOM 4613 N N . LEU B 1 4 ? -37.281 -1.352 -8.703 1 20.97 4 LEU B N 1
ATOM 4614 C CA . LEU B 1 4 ? -36.094 -0.599 -9.055 1 20.97 4 LEU B CA 1
ATOM 4615 C C . LEU B 1 4 ? -34.812 -1.371 -8.672 1 20.97 4 LEU B C 1
ATOM 4617 O O . LEU B 1 4 ? -33.75 -1.068 -9.164 1 20.97 4 LEU B O 1
ATOM 4621 N N . LEU B 1 5 ? -34.844 -2.209 -7.617 1 19.64 5 LEU B N 1
ATOM 4622 C CA . LEU B 1 5 ? -33.719 -2.896 -7.043 1 19.64 5 LEU B CA 1
ATOM 4623 C C . LEU B 1 5 ? -33.188 -3.98 -7.98 1 19.64 5 LEU B C 1
ATOM 4625 O O . LEU B 1 5 ? -32.125 -4.562 -7.746 1 19.64 5 LEU B O 1
ATOM 4629 N N . ARG B 1 6 ? -34.062 -4.621 -8.859 1 25.23 6 ARG B N 1
ATOM 4630 C CA . ARG B 1 6 ? -33.75 -5.727 -9.758 1 25.23 6 ARG B CA 1
ATOM 4631 C C . ARG B 1 6 ? -32.719 -5.293 -10.805 1 25.23 6 ARG B C 1
ATOM 4633 O O . ARG B 1 6 ? -31.969 -6.117 -11.328 1 25.23 6 ARG B O 1
ATOM 4640 N N . GLN B 1 7 ? -33.062 -4.113 -11.367 1 21.86 7 GLN B N 1
ATOM 4641 C CA . GLN B 1 7 ? -32.375 -3.756 -12.609 1 21.86 7 GLN B CA 1
ATOM 4642 C C . GLN B 1 7 ? -30.906 -3.471 -12.359 1 21.86 7 GLN B C 1
ATOM 4644 O O . GLN B 1 7 ? -30.125 -3.332 -13.305 1 21.86 7 GLN B O 1
ATOM 4649 N N . LEU B 1 8 ? -30.609 -2.922 -11.156 1 22.17 8 LEU B N 1
ATOM 4650 C CA . LEU B 1 8 ? -29.234 -2.479 -10.977 1 22.17 8 LEU B CA 1
ATOM 4651 C C . LEU B 1 8 ? -28.281 -3.672 -10.875 1 22.17 8 LEU B C 1
ATOM 4653 O O . LEU B 1 8 ? -27.078 -3.5 -10.648 1 22.17 8 LEU B O 1
ATOM 4657 N N . GLY B 1 9 ? -28.859 -4.93 -10.695 1 21.78 9 GLY B N 1
ATOM 4658 C CA . GLY B 1 9 ? -28 -6.105 -10.57 1 21.78 9 GLY B CA 1
ATOM 4659 C C . GLY B 1 9 ? -27.125 -6.34 -11.781 1 21.78 9 GLY B C 1
ATOM 4660 O O . GLY B 1 9 ? -26.203 -7.152 -11.734 1 21.78 9 GLY B O 1
ATOM 4661 N N . ALA B 1 10 ? -27.75 -6.188 -13.031 1 23.27 10 ALA B N 1
ATOM 4662 C CA . ALA B 1 10 ? -27.188 -6.812 -14.227 1 23.27 10 ALA B CA 1
ATOM 4663 C C . ALA B 1 10 ? -25.828 -6.203 -14.586 1 23.27 10 ALA B C 1
ATOM 4665 O O . ALA B 1 10 ? -24.984 -6.867 -15.188 1 23.27 10 ALA B O 1
ATOM 4666 N N . LYS B 1 11 ? -25.703 -4.887 -14.695 1 22.97 11 LYS B N 1
ATOM 4667 C CA . LYS B 1 11 ? -24.672 -4.344 -15.586 1 22.97 11 LYS B CA 1
ATOM 4668 C C . LYS B 1 11 ? -23.312 -4.332 -14.898 1 22.97 11 LYS B C 1
ATOM 4670 O O . LYS B 1 11 ? -22.344 -3.795 -15.445 1 22.97 11 LYS B O 1
ATOM 4675 N N . ILE B 1 12 ? -23.344 -4.289 -13.594 1 21.94 12 ILE B N 1
ATOM 4676 C CA . ILE B 1 12 ? -21.969 -4.016 -13.141 1 21.94 12 ILE B CA 1
ATOM 4677 C C . ILE B 1 12 ? -21.078 -5.207 -13.477 1 21.94 12 ILE B C 1
ATOM 4679 O O . ILE B 1 12 ? -21.141 -6.242 -12.805 1 21.94 12 ILE B O 1
ATOM 4683 N N . ARG B 1 13 ? -20.953 -5.617 -14.789 1 22.52 13 ARG B N 1
ATOM 4684 C CA . ARG B 1 13 ? -20.031 -6.547 -15.43 1 22.52 13 ARG B CA 1
ATOM 4685 C C . ARG B 1 13 ? -18.641 -6.43 -14.836 1 22.52 13 ARG B C 1
ATOM 4687 O O . ARG B 1 13 ? -18.281 -5.398 -14.258 1 22.52 13 ARG B O 1
ATOM 4694 N N . ASN B 1 14 ? -17.906 -7.559 -15.172 1 23.72 14 ASN B N 1
ATOM 4695 C CA . ASN B 1 14 ? -16.828 -8.461 -14.805 1 23.72 14 ASN B CA 1
ATOM 4696 C C . ASN B 1 14 ? -15.453 -7.812 -15.008 1 23.72 14 ASN B C 1
ATOM 4698 O O . ASN B 1 14 ? -14.445 -8.508 -15.156 1 23.72 14 ASN B O 1
ATOM 4702 N N . LYS B 1 15 ? -15.344 -6.504 -15.375 1 26 15 LYS B N 1
ATOM 4703 C CA . LYS B 1 15 ? -14.047 -6.324 -16.016 1 26 15 LYS B CA 1
ATOM 4704 C C . LYS B 1 15 ? -12.906 -6.473 -15.008 1 26 15 LYS B C 1
ATOM 4706 O O . LYS B 1 15 ? -12.359 -5.473 -14.539 1 26 15 LYS B O 1
ATOM 4711 N N . CYS B 1 16 ? -13.125 -7.141 -13.984 1 24.31 16 CYS B N 1
ATOM 4712 C CA . CYS B 1 16 ? -11.859 -7.324 -13.289 1 24.31 16 CYS B CA 1
ATOM 4713 C C . CYS B 1 16 ? -10.828 -7.988 -14.195 1 24.31 16 CYS B C 1
ATOM 4715 O O . CYS B 1 16 ? -10.734 -9.219 -14.234 1 24.31 16 CYS B O 1
ATOM 4717 N N . SER B 1 17 ? -10.695 -7.555 -15.422 1 25.55 17 SER B N 1
ATOM 4718 C CA . SER B 1 17 ? -9.719 -8.188 -16.297 1 25.55 17 SER B CA 1
ATOM 4719 C C . SER B 1 17 ? -8.312 -8.102 -15.711 1 25.55 17 SER B C 1
ATOM 4721 O O . SER B 1 17 ? -7.852 -7.023 -15.344 1 25.55 17 SER B O 1
ATOM 4723 N N . LEU B 1 18 ? -7.957 -8.891 -14.93 1 25.45 18 LEU B N 1
ATOM 4724 C CA . LEU B 1 18 ? -6.516 -9.055 -14.781 1 25.45 18 LEU B CA 1
ATOM 4725 C C . LEU B 1 18 ? -5.805 -8.852 -16.109 1 25.45 18 LEU B C 1
ATOM 4727 O O . LEU B 1 18 ? -5.891 -9.703 -17 1 25.45 18 LEU B O 1
ATOM 4731 N N . LYS B 1 19 ? -5.766 -7.727 -16.641 1 29.59 19 LYS B N 1
ATOM 4732 C CA . LYS B 1 19 ? -4.953 -7.488 -17.828 1 29.59 19 LYS B CA 1
ATOM 4733 C C . LYS B 1 19 ? -3.523 -7.98 -17.625 1 29.59 19 LYS B C 1
ATOM 4735 O O . LYS B 1 19 ? -2.725 -7.328 -16.953 1 29.59 19 LYS B O 1
ATOM 4740 N N . ILE B 1 20 ? -3.305 -9.203 -17.375 1 28.61 20 ILE B N 1
ATOM 4741 C CA . ILE B 1 20 ? -1.945 -9.68 -17.594 1 28.61 20 ILE B CA 1
ATOM 4742 C C . ILE B 1 20 ? -1.407 -9.086 -18.906 1 28.61 20 ILE B C 1
ATOM 4744 O O . ILE B 1 20 ? -2.055 -9.18 -19.953 1 28.61 20 ILE B O 1
ATOM 4748 N N . HIS B 1 21 ? -0.745 -8.117 -18.859 1 30.89 21 HIS B N 1
ATOM 4749 C CA . HIS B 1 21 ? -0.169 -7.348 -19.953 1 30.89 21 HIS B CA 1
ATOM 4750 C C . HIS B 1 21 ? 0.363 -8.266 -21.047 1 30.89 21 HIS B C 1
ATOM 4752 O O . HIS B 1 21 ? 1.128 -7.828 -21.906 1 30.89 21 HIS B O 1
ATOM 4758 N N . ILE B 1 22 ? 0.412 -9.539 -20.984 1 32.53 22 ILE B N 1
ATOM 4759 C CA . ILE B 1 22 ? 0.574 -9.906 -22.391 1 32.53 22 ILE B CA 1
ATOM 4760 C C . ILE B 1 22 ? -0.686 -9.547 -23.172 1 32.53 22 ILE B C 1
ATOM 4762 O O . ILE B 1 22 ? -1.729 -10.18 -23 1 32.53 22 ILE B O 1
ATOM 4766 N N . ARG B 1 23 ? -0.955 -8.406 -23.312 1 37.56 23 ARG B N 1
ATOM 4767 C CA . ARG B 1 23 ? -2.088 -7.867 -24.062 1 37.56 23 ARG B CA 1
ATOM 4768 C C . ARG B 1 23 ? -2.271 -8.609 -25.391 1 37.56 23 ARG B C 1
ATOM 4770 O O . ARG B 1 23 ? -1.822 -8.141 -26.438 1 37.56 23 ARG B O 1
ATOM 4777 N N . TRP B 1 24 ? -2.158 -9.812 -25.344 1 37.47 24 TRP B N 1
ATOM 4778 C CA . TRP B 1 24 ? -2.586 -10.328 -26.641 1 37.47 24 TRP B CA 1
ATOM 4779 C C . TRP B 1 24 ? -4.102 -10.266 -26.781 1 37.47 24 TRP B C 1
ATOM 4781 O O . TRP B 1 24 ? -4.836 -10.844 -25.969 1 37.47 24 TRP B O 1
ATOM 4791 N N . THR B 1 25 ? -4.656 -9.242 -27.172 1 44.06 25 THR B N 1
ATOM 4792 C CA . THR B 1 25 ? -6.094 -9.117 -27.375 1 44.06 25 THR B CA 1
ATOM 4793 C C . THR B 1 25 ? -6.52 -9.812 -28.672 1 44.06 25 THR B C 1
ATOM 4795 O O . THR B 1 25 ? -7.711 -9.906 -28.969 1 44.06 25 THR B O 1
ATOM 4798 N N . SER B 1 26 ? -5.555 -10.195 -29.484 1 47.25 26 SER B N 1
ATOM 4799 C CA . SER B 1 26 ? -6.039 -10.625 -30.797 1 47.25 26 SER B CA 1
ATOM 4800 C C . SER B 1 26 ? -6.418 -12.102 -30.781 1 47.25 26 SER B C 1
ATOM 4802 O O . SER B 1 26 ? -5.695 -12.93 -30.219 1 47.25 26 SER B O 1
ATOM 4804 N N . SER B 1 27 ? -7.645 -12.43 -31.203 1 61.25 27 SER B N 1
ATOM 4805 C CA . SER B 1 27 ? -8.117 -13.789 -31.438 1 61.25 27 SER B CA 1
ATOM 4806 C C . SER B 1 27 ? -7.293 -14.492 -32.5 1 61.25 27 SER B C 1
ATOM 4808 O O . SER B 1 27 ? -7.359 -15.711 -32.656 1 61.25 27 SER B O 1
ATOM 4810 N N . ASP B 1 28 ? -6.434 -13.789 -33.062 1 72.12 28 ASP B N 1
ATOM 4811 C CA . ASP B 1 28 ? -5.566 -14.406 -34.062 1 72.12 28 ASP B CA 1
ATOM 4812 C C . ASP B 1 28 ? -4.195 -14.727 -33.469 1 72.12 28 ASP B C 1
ATOM 4814 O O . ASP B 1 28 ? -3.627 -13.922 -32.719 1 72.12 28 ASP B O 1
ATOM 4818 N N . ALA B 1 29 ? -3.775 -15.961 -33.719 1 81.38 29 ALA B N 1
ATOM 4819 C CA . ALA B 1 29 ? -2.441 -16.344 -33.25 1 81.38 29 ALA B CA 1
ATOM 4820 C C . ALA B 1 29 ? -1.366 -15.5 -33.938 1 81.38 29 ALA B C 1
ATOM 4822 O O . ALA B 1 29 ? -1.432 -15.266 -35.156 1 81.38 29 ALA B O 1
ATOM 4823 N N . VAL B 1 30 ? -0.462 -14.969 -33.219 1 78.25 30 VAL B N 1
ATOM 4824 C CA . VAL B 1 30 ? 0.62 -14.148 -33.75 1 78.25 30 VAL B CA 1
ATOM 4825 C C . VAL B 1 30 ? 1.967 -14.773 -33.406 1 78.25 30 VAL B C 1
ATOM 4827 O O . VAL B 1 30 ? 2.129 -15.352 -32.312 1 78.25 30 VAL B O 1
ATOM 4830 N N . VAL B 1 31 ? 2.887 -14.766 -34.375 1 79.5 31 VAL B N 1
ATOM 4831 C CA . VAL B 1 31 ? 4.25 -15.195 -34.094 1 79.5 31 VAL B CA 1
ATOM 4832 C C . VAL B 1 31 ? 4.93 -14.195 -33.156 1 79.5 31 VAL B C 1
ATOM 4834 O O . VAL B 1 31 ? 4.992 -13 -33.438 1 79.5 31 VAL B O 1
ATOM 4837 N N . VAL B 1 32 ? 5.434 -14.719 -32.062 1 81.75 32 VAL B N 1
ATOM 4838 C CA . VAL B 1 32 ? 5.992 -13.805 -31.062 1 81.75 32 VAL B CA 1
ATOM 4839 C C . VAL B 1 32 ? 7.516 -13.891 -31.078 1 81.75 32 VAL B C 1
ATOM 4841 O O . VAL B 1 32 ? 8.203 -12.977 -30.609 1 81.75 32 VAL B O 1
ATOM 4844 N N . ASP B 1 33 ? 8.117 -14.961 -31.594 1 82.31 33 ASP B N 1
ATOM 4845 C CA . ASP B 1 33 ? 9.562 -15.148 -31.734 1 82.31 33 ASP B CA 1
ATOM 4846 C C . ASP B 1 33 ? 9.891 -16.109 -32.875 1 82.31 33 ASP B C 1
ATOM 4848 O O . ASP B 1 33 ? 9.133 -17.031 -33.156 1 82.31 33 ASP B O 1
ATOM 4852 N N . GLU B 1 34 ? 11.023 -15.82 -33.562 1 87.38 34 GLU B N 1
ATOM 4853 C CA . GLU B 1 34 ? 11.391 -16.656 -34.688 1 87.38 34 GLU B CA 1
ATOM 4854 C C . GLU B 1 34 ? 12.898 -16.641 -34.938 1 87.38 34 GLU B C 1
ATOM 4856 O O . GLU B 1 34 ? 13.539 -15.602 -34.812 1 87.38 34 GLU B O 1
ATOM 4861 N N . ASN B 1 35 ? 13.414 -17.891 -35.031 1 90.25 35 ASN B N 1
ATOM 4862 C CA . ASN B 1 35 ? 14.797 -18.109 -35.438 1 90.25 35 ASN B CA 1
ATOM 4863 C C . ASN B 1 35 ? 14.883 -18.984 -36.688 1 90.25 35 ASN B C 1
ATOM 4865 O O . ASN B 1 35 ? 15.031 -20.203 -36.594 1 90.25 35 ASN B O 1
ATOM 4869 N N . PRO B 1 36 ? 14.992 -18.422 -37.875 1 86.5 36 PRO B N 1
ATOM 4870 C CA . PRO B 1 36 ? 14.883 -19.156 -39.125 1 86.5 36 PRO B CA 1
ATOM 4871 C C . PRO B 1 36 ? 16.078 -20.062 -39.406 1 86.5 36 PRO B C 1
ATOM 4873 O O . PRO B 1 36 ? 16.031 -20.922 -40.281 1 86.5 36 PRO B O 1
ATOM 4876 N N . HIS B 1 37 ? 17.109 -19.984 -38.625 1 90.44 37 HIS B N 1
ATOM 4877 C CA . HIS B 1 37 ? 18.328 -20.766 -38.906 1 90.44 37 HIS B CA 1
ATOM 4878 C C . HIS B 1 37 ? 18.281 -22.109 -38.219 1 90.44 37 HIS B C 1
ATOM 4880 O O . HIS B 1 37 ? 19.125 -22.984 -38.469 1 90.44 37 HIS B O 1
ATOM 4886 N N . VAL B 1 38 ? 17.297 -22.328 -37.406 1 93.12 38 VAL B N 1
ATOM 4887 C CA . VAL B 1 38 ? 17.156 -23.578 -36.688 1 93.12 38 VAL B CA 1
ATOM 4888 C C . VAL B 1 38 ? 16.609 -24.656 -37.625 1 93.12 38 VAL B C 1
ATOM 4890 O O . VAL B 1 38 ? 15.609 -24.453 -38.312 1 93.12 38 VAL B O 1
ATOM 4893 N N . LYS B 1 39 ? 17.312 -25.828 -37.656 1 93.06 39 LYS B N 1
ATOM 4894 C CA . LYS B 1 39 ? 16.906 -26.938 -38.531 1 93.06 39 LYS B CA 1
ATOM 4895 C C . LYS B 1 39 ? 16.297 -28.078 -37.719 1 93.06 39 LYS B C 1
ATOM 4897 O O . LYS B 1 39 ? 16.547 -28.203 -36.531 1 93.06 39 LYS B O 1
ATOM 4902 N N . GLY B 1 40 ? 15.477 -28.891 -38.406 1 93 40 GLY B N 1
ATOM 4903 C CA . GLY B 1 40 ? 14.867 -30.047 -37.781 1 93 40 GLY B CA 1
ATOM 4904 C C . GLY B 1 40 ? 15.859 -31.156 -37.469 1 93 40 GLY B C 1
ATOM 4905 O O . GLY B 1 40 ? 17.062 -31 -37.688 1 93 40 GLY B O 1
ATOM 4906 N N . PRO B 1 41 ? 15.344 -32.25 -36.906 1 97.5 41 PRO B N 1
ATOM 4907 C CA . PRO B 1 41 ? 13.938 -32.562 -36.625 1 97.5 41 PRO B CA 1
ATOM 4908 C C . PRO B 1 41 ? 13.328 -31.688 -35.531 1 97.5 41 PRO B C 1
ATOM 4910 O O . PRO B 1 41 ? 14.055 -31.125 -34.719 1 97.5 41 PRO B O 1
ATOM 4913 N N . PHE B 1 42 ? 11.961 -31.625 -35.625 1 98.38 42 PHE B N 1
ATOM 4914 C CA . PHE B 1 42 ? 11.266 -30.703 -34.719 1 98.38 42 PHE B CA 1
ATOM 4915 C C . PHE B 1 42 ? 10.258 -31.453 -33.844 1 98.38 42 PHE B C 1
ATOM 4917 O O . PHE B 1 42 ? 9.742 -32.5 -34.25 1 98.38 42 PHE B O 1
ATOM 4924 N N . PHE B 1 43 ? 10.031 -30.875 -32.719 1 98.69 43 PHE B N 1
ATOM 4925 C CA . PHE B 1 43 ? 8.992 -31.266 -31.797 1 98.69 43 PHE B CA 1
ATOM 4926 C C . PHE B 1 43 ? 8.07 -30.109 -31.469 1 98.69 43 PHE B C 1
ATOM 4928 O O . PHE B 1 43 ? 8.539 -29.016 -31.125 1 98.69 43 PHE B O 1
ATOM 4935 N N . VAL B 1 44 ? 6.805 -30.359 -31.531 1 98.62 44 VAL B N 1
ATOM 4936 C CA . VAL B 1 44 ? 5.82 -29.328 -31.234 1 98.62 44 VAL B CA 1
ATOM 4937 C C . VAL B 1 44 ? 5.473 -29.344 -29.75 1 98.62 44 VAL B C 1
ATOM 4939 O O . VAL B 1 44 ? 5.047 -30.359 -29.219 1 98.62 44 VAL B O 1
ATOM 4942 N N . ALA B 1 45 ? 5.73 -28.25 -29.141 1 98.56 45 ALA B N 1
ATOM 4943 C CA . ALA B 1 45 ? 5.32 -28.031 -27.75 1 98.56 45 ALA B CA 1
ATOM 4944 C C . ALA B 1 45 ? 4.125 -27.094 -27.672 1 98.56 45 ALA B C 1
ATOM 4946 O O . ALA B 1 45 ? 4.223 -25.922 -28.062 1 98.56 45 ALA B O 1
ATOM 4947 N N . ALA B 1 46 ? 3.008 -27.547 -27.188 1 98.38 46 ALA B N 1
ATOM 4948 C CA . ALA B 1 46 ? 1.785 -26.766 -27.078 1 98.38 46 ALA B CA 1
ATOM 4949 C C . ALA B 1 46 ? 1.415 -26.531 -25.609 1 98.38 46 ALA B C 1
ATOM 4951 O O . ALA B 1 46 ? 1.313 -27.484 -24.844 1 98.38 46 ALA B O 1
ATOM 4952 N N . HIS B 1 47 ? 1.239 -25.297 -25.266 1 97 47 HIS B N 1
ATOM 4953 C CA . HIS B 1 47 ? 1.04 -24.938 -23.859 1 97 47 HIS B CA 1
ATOM 4954 C C . HIS B 1 47 ? -0.214 -24.078 -23.688 1 97 47 HIS B C 1
ATOM 4956 O O . HIS B 1 47 ? -0.317 -23 -24.281 1 97 47 HIS B O 1
ATOM 4962 N N . ALA B 1 48 ? -1.16 -24.594 -22.891 1 96 48 ALA B N 1
ATOM 4963 C CA . ALA B 1 48 ? -2.338 -23.828 -22.5 1 96 48 ALA B CA 1
ATOM 4964 C C . ALA B 1 48 ? -2.129 -23.172 -21.141 1 96 48 ALA B C 1
ATOM 4966 O O . ALA B 1 48 ? -2.221 -23.828 -20.094 1 96 48 ALA B O 1
ATOM 4967 N N . SER B 1 49 ? -1.942 -21.891 -21.125 1 88.12 49 SER B N 1
ATOM 4968 C CA . SER B 1 49 ? -1.794 -21.125 -19.891 1 88.12 49 SER B CA 1
ATOM 4969 C C . SER B 1 49 ? -3.127 -20.531 -19.453 1 88.12 49 SER B C 1
ATOM 4971 O O . SER B 1 49 ? -4.18 -20.906 -19.969 1 88.12 49 SER B O 1
ATOM 4973 N N . SER B 1 50 ? -3.162 -19.641 -18.391 1 80.38 50 SER B N 1
ATOM 4974 C CA . SER B 1 50 ? -4.402 -19.109 -17.828 1 80.38 50 SER B CA 1
ATOM 4975 C C . SER B 1 50 ? -5.023 -18.062 -18.75 1 80.38 50 SER B C 1
ATOM 4977 O O . SER B 1 50 ? -6.246 -17.953 -18.828 1 80.38 50 SER B O 1
ATOM 4979 N N . GLY B 1 51 ? -4.258 -17.391 -19.469 1 79.62 51 GLY B N 1
ATOM 4980 C CA . GLY B 1 51 ? -4.832 -16.328 -20.266 1 79.62 51 GLY B CA 1
ATOM 4981 C C . GLY B 1 51 ? -4.426 -16.391 -21.734 1 79.62 51 GLY B C 1
ATOM 4982 O O . GLY B 1 51 ? -4.895 -15.594 -22.547 1 79.62 51 GLY B O 1
ATOM 4983 N N . TYR B 1 52 ? -3.633 -17.328 -22.062 1 87.62 52 TYR B N 1
ATOM 4984 C CA . TYR B 1 52 ? -3.188 -17.469 -23.438 1 87.62 52 TYR B CA 1
ATOM 4985 C C . TYR B 1 52 ? -2.76 -18.906 -23.734 1 87.62 52 TYR B C 1
ATOM 4987 O O . TYR B 1 52 ? -2.512 -19.688 -22.828 1 87.62 52 TYR B O 1
ATOM 4995 N N . CYS B 1 53 ? -2.723 -19.188 -25.031 1 93.25 53 CYS B N 1
ATOM 4996 C CA . CYS B 1 53 ? -2.133 -20.406 -25.578 1 93.25 53 CYS B CA 1
ATOM 4997 C C . CYS B 1 53 ? -0.872 -20.094 -26.375 1 93.25 53 CYS B C 1
ATOM 4999 O O . CYS B 1 53 ? -0.772 -19.031 -27 1 93.25 53 CYS B O 1
ATOM 5001 N N . ARG B 1 54 ? 0.04 -21.016 -26.266 1 94.94 54 ARG B N 1
ATOM 5002 C CA . ARG B 1 54 ? 1.24 -20.875 -27.078 1 94.94 54 ARG B CA 1
ATOM 5003 C C . ARG B 1 54 ? 1.724 -22.219 -27.609 1 94.94 54 ARG B C 1
ATOM 5005 O O . ARG B 1 54 ? 1.411 -23.266 -27.031 1 94.94 54 ARG B O 1
ATOM 5012 N N . ALA B 1 55 ? 2.402 -22.109 -28.688 1 97.56 55 ALA B N 1
ATOM 5013 C CA . ALA B 1 55 ? 3.066 -23.297 -29.234 1 97.56 55 ALA B CA 1
ATOM 5014 C C . ALA B 1 55 ? 4.473 -22.953 -29.719 1 97.56 55 ALA B C 1
ATOM 5016 O O . ALA B 1 55 ? 4.719 -21.844 -30.219 1 97.56 55 ALA B O 1
ATOM 5017 N N . GLY B 1 56 ? 5.348 -23.891 -29.5 1 97.56 56 GLY B N 1
ATOM 5018 C CA . GLY B 1 56 ? 6.723 -23.734 -29.938 1 97.56 56 GLY B CA 1
ATOM 5019 C C . GLY B 1 56 ? 7.219 -24.891 -30.781 1 97.56 56 GLY B C 1
ATOM 5020 O O . GLY B 1 56 ? 6.848 -26.047 -30.547 1 97.56 56 GLY B O 1
ATOM 5021 N N . LEU B 1 57 ? 7.961 -24.5 -31.766 1 98 57 LEU B N 1
ATOM 5022 C CA . LEU B 1 57 ? 8.688 -25.469 -32.562 1 98 57 LEU B CA 1
ATOM 5023 C C . LEU B 1 57 ? 10.125 -25.609 -32.094 1 98 57 LEU B C 1
ATOM 5025 O O . LEU B 1 57 ? 10.938 -24.703 -32.281 1 98 57 LEU B O 1
ATOM 5029 N N . VAL B 1 58 ? 10.445 -26.812 -31.531 1 98.06 58 VAL B N 1
ATOM 5030 C CA . VAL B 1 58 ? 11.727 -27 -30.859 1 98.06 58 VAL B CA 1
ATOM 5031 C C . VAL B 1 58 ? 12.523 -28.094 -31.562 1 98.06 58 VAL B C 1
ATOM 5033 O O . VAL B 1 58 ? 11.984 -29.156 -31.875 1 98.06 58 VAL B O 1
ATOM 5036 N N . ASN B 1 59 ? 13.758 -27.891 -31.797 1 97.94 59 ASN B N 1
ATOM 5037 C CA . ASN B 1 59 ? 14.547 -28.922 -32.469 1 97.94 59 ASN B CA 1
ATOM 5038 C C . ASN B 1 59 ? 15.164 -29.875 -31.438 1 97.94 59 ASN B C 1
ATOM 5040 O O . ASN B 1 59 ? 14.914 -29.766 -30.234 1 97.94 59 ASN B O 1
ATOM 5044 N N . ASP B 1 60 ? 15.891 -30.875 -31.891 1 97.62 60 ASP B N 1
ATOM 5045 C CA . ASP B 1 60 ? 16.375 -31.953 -31.047 1 97.62 60 ASP B CA 1
ATOM 5046 C C . ASP B 1 60 ? 17.562 -31.5 -30.188 1 97.62 60 ASP B C 1
ATOM 5048 O O . ASP B 1 60 ? 18.094 -32.281 -29.391 1 97.62 60 ASP B O 1
ATOM 5052 N N . GLN B 1 61 ? 17.938 -30.188 -30.297 1 95.88 61 GLN B N 1
ATOM 5053 C CA . GLN B 1 61 ? 18.984 -29.609 -29.453 1 95.88 61 GLN B CA 1
ATOM 5054 C C . GLN B 1 61 ? 18.391 -28.656 -28.422 1 95.88 61 GLN B C 1
ATOM 5056 O O . GLN B 1 61 ? 19.125 -28 -27.672 1 95.88 61 GLN B O 1
ATOM 5061 N N . GLY B 1 62 ? 17.141 -28.609 -28.438 1 95.56 62 GLY B N 1
ATOM 5062 C CA . GLY B 1 62 ? 16.469 -27.75 -27.469 1 95.56 62 GLY B CA 1
ATOM 5063 C C . GLY B 1 62 ? 16.438 -26.297 -27.859 1 95.56 62 GLY B C 1
ATOM 5064 O O . GLY B 1 62 ? 16.328 -25.406 -27.016 1 95.56 62 GLY B O 1
ATOM 5065 N N . VAL B 1 63 ? 16.578 -25.969 -29.125 1 95.81 63 VAL B N 1
ATOM 5066 C CA . VAL B 1 63 ? 16.484 -24.609 -29.625 1 95.81 63 VAL B CA 1
ATOM 5067 C C . VAL B 1 63 ? 15.109 -24.359 -30.234 1 95.81 63 VAL B C 1
ATOM 5069 O O . VAL B 1 63 ? 14.633 -25.156 -31.047 1 95.81 63 VAL B O 1
ATOM 5072 N N . ILE B 1 64 ? 14.516 -23.312 -29.828 1 95.75 64 ILE B N 1
ATOM 5073 C CA . ILE B 1 64 ? 13.18 -22.984 -30.328 1 95.75 64 ILE B CA 1
ATOM 5074 C C . ILE B 1 64 ? 13.289 -22.234 -31.641 1 95.75 64 ILE B C 1
ATOM 5076 O O . ILE B 1 64 ? 13.93 -21.172 -31.703 1 95.75 64 ILE B O 1
ATOM 5080 N N . ALA B 1 65 ? 12.633 -22.656 -32.625 1 96.62 65 ALA B N 1
ATOM 5081 C CA . ALA B 1 65 ? 12.664 -22.047 -33.969 1 96.62 65 ALA B CA 1
ATOM 5082 C C . ALA B 1 65 ? 11.578 -20.984 -34.094 1 96.62 65 ALA B C 1
ATOM 5084 O O . ALA B 1 65 ? 11.773 -19.969 -34.781 1 96.62 65 ALA B O 1
ATOM 5085 N N . LYS B 1 66 ? 10.5 -21.281 -33.531 1 95.25 66 LYS B N 1
ATOM 5086 C CA . LYS B 1 66 ? 9.344 -20.406 -33.688 1 95.25 66 LYS B CA 1
ATOM 5087 C C . LYS B 1 66 ? 8.398 -20.531 -32.5 1 95.25 66 LYS B C 1
ATOM 5089 O O . LYS B 1 66 ? 8.211 -21.625 -31.969 1 95.25 66 LYS B O 1
ATOM 5094 N N . ILE B 1 67 ? 7.797 -19.469 -32.062 1 95.44 67 ILE B N 1
ATOM 5095 C CA . ILE B 1 67 ? 6.758 -19.453 -31.047 1 95.44 67 ILE B CA 1
ATOM 5096 C C . ILE B 1 67 ? 5.566 -18.625 -31.531 1 95.44 67 ILE B C 1
ATOM 5098 O O . ILE B 1 67 ? 5.742 -17.547 -32.094 1 95.44 67 ILE B O 1
ATOM 5102 N N . ALA B 1 68 ? 4.391 -19.125 -31.359 1 95.69 68 ALA B N 1
ATOM 5103 C CA . ALA B 1 68 ? 3.148 -18.406 -31.625 1 95.69 68 ALA B CA 1
ATOM 5104 C C . ALA B 1 68 ? 2.252 -18.406 -30.391 1 95.69 68 ALA B C 1
ATOM 5106 O O . ALA B 1 68 ? 2.326 -19.312 -29.547 1 95.69 68 ALA B O 1
ATOM 5107 N N . ALA B 1 69 ? 1.479 -17.406 -30.266 1 93.56 69 ALA B N 1
ATOM 5108 C CA . ALA B 1 69 ? 0.602 -17.297 -29.094 1 93.56 69 ALA B CA 1
ATOM 5109 C C . ALA B 1 69 ? -0.724 -16.641 -29.484 1 93.56 69 ALA B C 1
ATOM 5111 O O . ALA B 1 69 ? -0.805 -15.914 -30.469 1 93.56 69 ALA B O 1
ATOM 5112 N N . THR B 1 70 ? -1.738 -16.906 -28.734 1 92.81 70 THR B N 1
ATOM 5113 C CA . THR B 1 70 ? -3.051 -16.281 -28.875 1 92.81 70 THR B CA 1
ATOM 5114 C C . THR B 1 70 ? -3.736 -16.156 -27.516 1 92.81 70 THR B C 1
ATOM 5116 O O . THR B 1 70 ? -3.5 -16.953 -26.609 1 92.81 70 THR B O 1
ATOM 5119 N N . ALA B 1 71 ? -4.598 -15.211 -27.422 1 88.31 71 ALA B N 1
ATOM 5120 C CA . ALA B 1 71 ? -5.328 -14.992 -26.188 1 88.31 71 ALA B CA 1
ATOM 5121 C C . ALA B 1 71 ? -6.488 -15.969 -26.047 1 88.31 71 ALA B C 1
ATOM 5123 O O . ALA B 1 71 ? -7.07 -16.406 -27.047 1 88.31 71 ALA B O 1
ATOM 5124 N N . THR B 1 72 ? -6.754 -16.375 -24.812 1 90.88 72 THR B N 1
ATOM 5125 C CA . THR B 1 72 ? -7.926 -17.172 -24.516 1 90.88 72 THR B CA 1
ATOM 5126 C C . THR B 1 72 ? -8.914 -16.406 -23.656 1 90.88 72 THR B C 1
ATOM 5128 O O . THR B 1 72 ? -8.523 -15.492 -22.922 1 90.88 72 THR B O 1
ATOM 5131 N N . LYS B 1 73 ? -10.172 -16.734 -23.734 1 90.25 73 LYS B N 1
ATOM 5132 C CA . LYS B 1 73 ? -11.234 -16.047 -23.016 1 90.25 73 LYS B CA 1
ATOM 5133 C C . LYS B 1 73 ? -11.375 -16.594 -21.594 1 90.25 73 LYS B C 1
ATOM 5135 O O . LYS B 1 73 ? -11.344 -17.812 -21.391 1 90.25 73 LYS B O 1
ATOM 5140 N N . MET B 1 74 ? -11.477 -15.734 -20.594 1 88.31 74 MET B N 1
ATOM 5141 C CA . MET B 1 74 ? -11.695 -16.078 -19.188 1 88.31 74 MET B CA 1
ATOM 5142 C C . MET B 1 74 ? -13.008 -15.492 -18.688 1 88.31 74 MET B C 1
ATOM 5144 O O . MET B 1 74 ? -13.344 -14.352 -19.016 1 88.31 74 MET B O 1
ATOM 5148 N N . TYR B 1 75 ? -13.812 -16.312 -18.031 1 87.88 75 TYR B N 1
ATOM 5149 C CA . TYR B 1 75 ? -15.016 -15.859 -17.359 1 87.88 75 TYR B CA 1
ATOM 5150 C C . TYR B 1 75 ? -14.773 -15.734 -15.852 1 87.88 75 TYR B C 1
ATOM 5152 O O . TYR B 1 75 ? -14.453 -16.719 -15.188 1 87.88 75 TY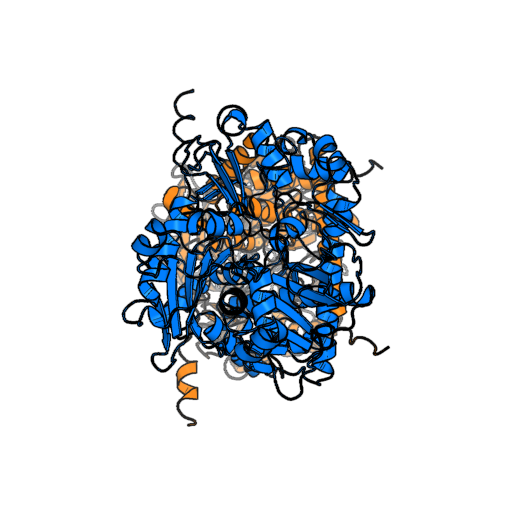R B O 1
ATOM 5160 N N . GLN B 1 76 ? -14.867 -14.523 -15.367 1 81.31 76 GLN B N 1
ATOM 5161 C CA . GLN B 1 76 ? -14.555 -14.297 -13.961 1 81.31 76 GLN B CA 1
ATOM 5162 C C . GLN B 1 76 ? -15.734 -13.68 -13.219 1 81.31 76 GLN B C 1
ATOM 5164 O O . GLN B 1 76 ? -16.359 -12.734 -13.711 1 81.31 76 GLN B O 1
ATOM 5169 N N . SER B 1 77 ? -16.125 -14.195 -12.125 1 73.31 77 SER B N 1
ATOM 5170 C CA . SER B 1 77 ? -17.141 -13.68 -11.203 1 73.31 77 SER B CA 1
ATOM 5171 C C . SER B 1 77 ? -16.797 -14.031 -9.758 1 73.31 77 SER B C 1
ATOM 5173 O O . SER B 1 77 ? -16.984 -15.18 -9.336 1 73.31 77 SER B O 1
ATOM 5175 N N . GLY B 1 78 ? -16.344 -13.109 -8.992 1 65.56 78 G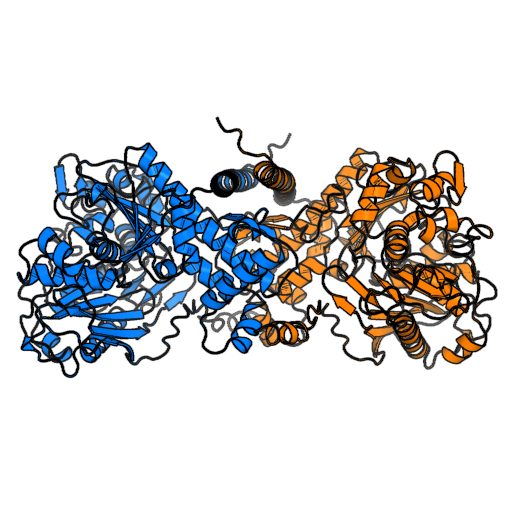LY B N 1
ATOM 5176 C CA . GLY B 1 78 ? -15.93 -13.414 -7.637 1 65.56 78 GLY B CA 1
ATOM 5177 C C . GLY B 1 78 ? -14.797 -14.422 -7.566 1 65.56 78 GLY B C 1
ATOM 5178 O O . GLY B 1 78 ? -13.734 -14.219 -8.164 1 65.56 78 GLY B O 1
ATOM 5179 N N . SER B 1 79 ? -15.109 -15.5 -6.867 1 74.69 79 SER B N 1
ATOM 5180 C CA . SER B 1 79 ? -14.125 -16.562 -6.676 1 74.69 79 SER B CA 1
ATOM 5181 C C . SER B 1 79 ? -14.148 -17.562 -7.832 1 74.69 79 SER B C 1
ATOM 5183 O O . SER B 1 79 ? -13.359 -18.5 -7.863 1 74.69 79 SER B O 1
ATOM 5185 N N . PHE B 1 80 ? -14.992 -17.297 -8.844 1 86.12 80 PHE B N 1
ATOM 5186 C CA . PHE B 1 80 ? -15.164 -18.234 -9.953 1 86.12 80 PHE B CA 1
ATOM 5187 C C . PHE B 1 80 ? -14.32 -17.812 -11.148 1 86.12 80 PHE B C 1
ATOM 5189 O O . PHE B 1 80 ? -14.383 -16.656 -11.586 1 86.12 80 PHE B O 1
ATOM 5196 N N . HIS B 1 81 ? -13.516 -18.672 -11.578 1 88.31 81 HIS B N 1
ATOM 5197 C CA . HIS B 1 81 ? -12.703 -18.484 -12.773 1 88.31 81 HIS B CA 1
ATOM 5198 C C . HIS B 1 81 ? -12.867 -19.656 -13.742 1 88.31 81 HIS B C 1
ATOM 5200 O O . HIS B 1 81 ? -12.438 -20.781 -13.453 1 88.31 81 HIS B O 1
ATOM 5206 N N . GLU B 1 82 ? -13.445 -19.406 -14.938 1 94.62 82 GLU B N 1
ATOM 5207 C CA . GLU B 1 82 ? -13.844 -20.469 -15.852 1 94.62 82 GLU B CA 1
ATOM 5208 C C . GLU B 1 82 ? -13.344 -20.203 -17.266 1 94.62 82 GLU B C 1
ATOM 5210 O O . GLU B 1 82 ? -13.062 -19.062 -17.625 1 94.62 82 GLU B O 1
ATOM 5215 N N . GLN B 1 83 ? -13.195 -21.234 -17.984 1 96 83 GLN B N 1
ATOM 5216 C CA . GLN B 1 83 ? -12.852 -21.156 -19.406 1 96 83 GLN B CA 1
ATOM 5217 C C . GLN B 1 83 ? -13.641 -22.188 -20.203 1 96 83 GLN B C 1
ATOM 5219 O O . GLN B 1 83 ? -14.422 -22.953 -19.656 1 96 83 GLN B O 1
ATOM 5224 N N . SER B 1 84 ? -13.484 -22.016 -21.516 1 97.5 84 SER B N 1
ATOM 5225 C CA . SER B 1 84 ? -13.984 -23 -22.469 1 97.5 84 SER B CA 1
ATOM 5226 C C . SER B 1 84 ? -12.852 -23.891 -22.984 1 97.5 84 SER B C 1
ATOM 5228 O O . SER B 1 84 ? -11.883 -23.406 -23.562 1 97.5 84 SER B O 1
ATOM 5230 N N . SER B 1 85 ? -13.055 -25.234 -22.781 1 97.62 85 SER B N 1
ATOM 5231 C CA . SER B 1 85 ? -12.031 -26.156 -23.281 1 97.62 85 SER B CA 1
ATOM 5232 C C . SER B 1 85 ? -11.945 -26.094 -24.812 1 97.62 85 SER B C 1
ATOM 5234 O O . SER B 1 85 ? -10.859 -26.25 -25.375 1 97.62 85 SER B O 1
ATOM 5236 N N . ASP B 1 86 ? -13.031 -25.766 -25.438 1 97.44 86 ASP B N 1
ATOM 5237 C CA . ASP B 1 86 ? -13.039 -25.609 -26.891 1 97.44 86 ASP B CA 1
ATOM 5238 C C . ASP B 1 86 ? -12.25 -24.375 -27.312 1 97.44 86 ASP B C 1
ATOM 5240 O O . ASP B 1 86 ? -11.539 -24.406 -28.328 1 97.44 86 ASP B O 1
ATOM 5244 N N . ASN B 1 87 ? -12.477 -23.359 -26.625 1 96.94 87 ASN B N 1
ATOM 5245 C CA . ASN B 1 87 ? -11.719 -22.141 -26.906 1 96.94 87 ASN B CA 1
ATOM 5246 C C . ASN B 1 87 ? -10.219 -22.375 -26.766 1 96.94 87 ASN B C 1
ATOM 5248 O O . ASN B 1 87 ? -9.438 -21.938 -27.609 1 96.94 87 ASN B O 1
ATOM 5252 N N . VAL B 1 88 ? -9.82 -23.062 -25.734 1 96.88 88 VAL B N 1
ATOM 5253 C CA . VAL B 1 88 ? -8.414 -23.391 -25.5 1 96.88 88 VAL B CA 1
ATOM 5254 C C . VAL B 1 88 ? -7.887 -24.281 -26.625 1 96.88 88 VAL B C 1
ATOM 5256 O O . VAL B 1 88 ? -6.816 -24.016 -27.172 1 96.88 88 VAL B O 1
ATOM 5259 N N . TRP B 1 89 ? -8.641 -25.281 -26.969 1 97.56 89 TRP B N 1
ATOM 5260 C CA . TRP B 1 89 ? -8.266 -26.219 -28.016 1 97.56 89 TRP B CA 1
ATOM 5261 C C . TRP B 1 89 ? -8.055 -25.484 -29.344 1 97.56 89 TRP B C 1
ATOM 5263 O O . TRP B 1 89 ? -7.039 -25.688 -30.016 1 97.56 89 TRP B O 1
ATOM 5273 N N . ASN B 1 90 ? -8.984 -24.672 -29.688 1 96.69 90 ASN B N 1
ATOM 5274 C CA . ASN B 1 90 ? -8.891 -23.938 -30.938 1 96.69 90 ASN B CA 1
ATOM 5275 C C . ASN B 1 90 ? -7.703 -22.984 -30.938 1 96.69 90 ASN B C 1
ATOM 5277 O O . ASN B 1 90 ? -7.051 -22.797 -31.969 1 96.69 90 ASN B O 1
ATOM 5281 N N . GLY B 1 91 ? -7.496 -22.375 -29.828 1 96.06 91 GLY B N 1
ATOM 5282 C CA . GLY B 1 91 ? -6.324 -21.516 -29.703 1 96.06 91 GLY B CA 1
ATOM 5283 C C . GLY B 1 91 ? -5.023 -22.266 -29.953 1 96.06 91 GLY B C 1
ATOM 5284 O O . GLY B 1 91 ? -4.133 -21.75 -30.625 1 96.06 91 GLY B O 1
ATOM 5285 N N . LEU B 1 92 ? -4.93 -23.422 -29.422 1 97.44 92 LEU B N 1
ATOM 5286 C CA . LEU B 1 92 ? -3.729 -24.234 -29.625 1 97.44 92 LEU B CA 1
ATOM 5287 C C . LEU B 1 92 ? -3.578 -24.656 -31.078 1 97.44 92 LEU B C 1
ATOM 5289 O O . LEU B 1 92 ? -2.473 -24.625 -31.625 1 97.44 92 LEU B O 1
ATOM 5293 N N . ILE B 1 93 ? -4.676 -25.047 -31.703 1 96.81 93 ILE B N 1
ATOM 5294 C CA . ILE B 1 93 ? -4.648 -25.438 -33.094 1 96.81 93 ILE B CA 1
ATOM 5295 C C . ILE B 1 93 ? -4.121 -24.266 -33.938 1 96.81 93 ILE B C 1
ATOM 5297 O O . ILE B 1 93 ? -3.264 -24.469 -34.812 1 96.81 93 ILE B O 1
ATOM 5301 N N . HIS B 1 94 ? -4.598 -23.109 -33.625 1 95.94 94 HIS B N 1
ATOM 5302 C CA . HIS B 1 94 ? -4.164 -21.938 -34.375 1 95.94 94 HIS B CA 1
ATOM 5303 C C . HIS B 1 94 ? -2.672 -21.688 -34.188 1 95.94 94 HIS B C 1
ATOM 5305 O O . HIS B 1 94 ? -1.973 -21.359 -35.156 1 95.94 94 HIS B O 1
ATOM 5311 N N . CYS B 1 95 ? -2.201 -21.812 -33.031 1 97 95 CYS B N 1
ATOM 5312 C CA . CYS B 1 95 ? -0.784 -21.609 -32.75 1 97 95 CYS B CA 1
ATOM 5313 C C . CYS B 1 95 ? 0.065 -22.656 -33.469 1 97 95 CYS B C 1
ATOM 5315 O O . CYS B 1 95 ? 1.11 -22.344 -34.031 1 97 95 CYS B O 1
ATOM 5317 N N . ILE B 1 96 ? -0.387 -23.922 -33.438 1 97.75 96 ILE B N 1
ATOM 5318 C CA . ILE B 1 96 ? 0.357 -25.031 -34.031 1 97.75 96 ILE B CA 1
ATOM 5319 C C . ILE B 1 96 ? 0.451 -24.828 -35.562 1 97.75 96 ILE B C 1
ATOM 5321 O O . ILE B 1 96 ? 1.524 -24.984 -36.125 1 97.75 96 ILE B O 1
ATOM 5325 N N . LYS B 1 97 ? -0.621 -24.453 -36.125 1 96.5 97 LYS B N 1
ATOM 5326 C CA . LYS B 1 97 ? -0.62 -24.188 -37.562 1 96.5 97 LYS B CA 1
ATOM 5327 C C . LYS B 1 97 ? 0.357 -23.078 -37.906 1 96.5 97 LYS B C 1
ATOM 5329 O O . LYS B 1 97 ? 1.076 -23.156 -38.906 1 96.5 97 LYS B O 1
ATOM 5334 N N . LYS B 1 98 ? 0.364 -22.109 -37.125 1 95.69 98 LYS B N 1
ATOM 5335 C CA . LYS B 1 98 ? 1.213 -20.953 -37.375 1 95.69 98 LYS B CA 1
ATOM 5336 C C . LYS B 1 98 ? 2.691 -21.312 -37.281 1 95.69 98 LYS B C 1
ATOM 5338 O O . LYS B 1 98 ? 3.498 -20.859 -38.094 1 95.69 98 LYS B O 1
ATOM 5343 N N . ILE B 1 99 ? 3.088 -22.109 -36.312 1 96.75 99 ILE B N 1
ATOM 5344 C CA . ILE B 1 99 ? 4.508 -22.391 -36.125 1 96.75 99 ILE B CA 1
ATOM 5345 C C . ILE B 1 99 ? 4.977 -23.438 -37.125 1 96.75 99 ILE B C 1
ATOM 5347 O O . ILE B 1 99 ? 6.176 -23.578 -37.375 1 96.75 99 ILE B O 1
ATOM 5351 N N . THR B 1 100 ? 4.074 -24.219 -37.719 1 96.19 100 THR B N 1
ATOM 5352 C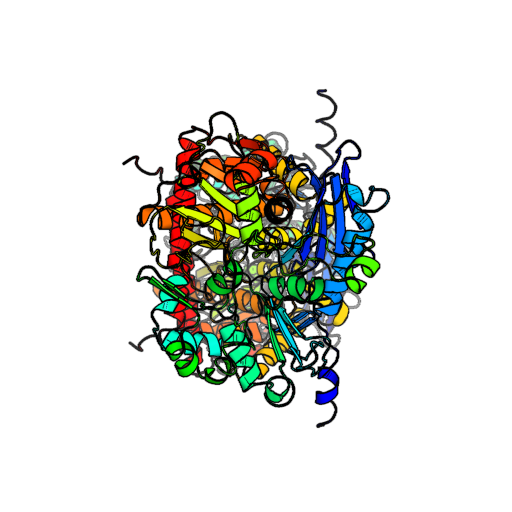 CA . THR B 1 100 ? 4.461 -25.281 -38.625 1 96.19 100 THR B CA 1
ATOM 5353 C C . THR B 1 100 ? 4.316 -24.828 -40.062 1 96.19 100 THR B C 1
ATOM 5355 O O . THR B 1 100 ? 4.543 -25.609 -41 1 96.19 100 THR B O 1
ATOM 5358 N N . GLU B 1 101 ? 3.908 -23.594 -40.156 1 92 101 GLU B N 1
ATOM 5359 C CA . GLU B 1 101 ? 3.814 -23.047 -41.5 1 92 101 GLU B CA 1
ATOM 5360 C C . GLU B 1 101 ? 5.156 -23.109 -42.219 1 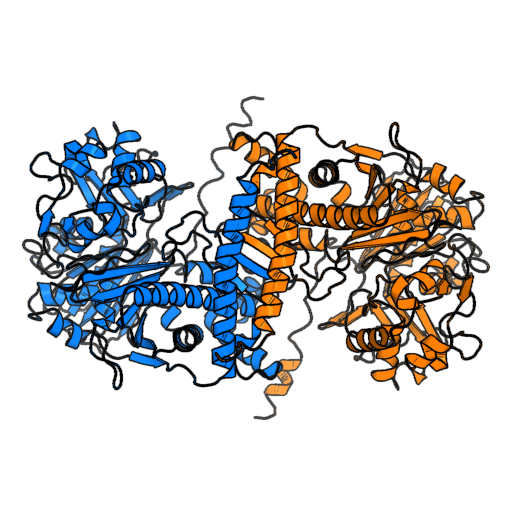92 101 GLU B C 1
ATOM 5362 O O . GLU B 1 101 ? 6.184 -22.703 -41.656 1 92 101 GLU B O 1
ATOM 5367 N N . ASN B 1 102 ? 5.242 -23.594 -43.406 1 90.44 102 ASN B N 1
ATOM 5368 C CA . ASN B 1 102 ? 6.414 -23.672 -44.281 1 90.44 102 ASN B CA 1
ATOM 5369 C C . ASN B 1 102 ? 7.477 -24.609 -43.719 1 90.44 102 ASN B C 1
ATOM 5371 O O . ASN B 1 102 ? 8.664 -24.438 -43.969 1 90.44 102 ASN B O 1
ATOM 5375 N N . VAL B 1 103 ? 7.215 -25.484 -42.844 1 94.94 103 VAL B N 1
ATOM 5376 C CA . VAL B 1 103 ? 8.086 -26.531 -42.312 1 94.94 103 VAL B CA 1
ATOM 5377 C C . VAL B 1 103 ? 7.707 -27.875 -42.938 1 94.94 103 VAL B C 1
ATOM 5379 O O . VAL B 1 103 ? 6.535 -28.25 -42.938 1 94.94 103 VAL B O 1
ATOM 5382 N N . PRO B 1 104 ? 8.641 -28.547 -43.531 1 94.88 104 PRO B N 1
ATOM 5383 C CA . PRO B 1 104 ? 8.305 -29.875 -44.031 1 94.88 104 PRO B CA 1
ATOM 5384 C C . PRO B 1 104 ? 7.684 -30.766 -42.969 1 94.88 104 PRO B C 1
ATOM 5386 O O . PRO B 1 104 ? 8.273 -30.953 -41.906 1 94.88 104 PRO B O 1
ATOM 5389 N N . ILE B 1 105 ? 6.609 -31.328 -43.219 1 94.88 105 ILE B N 1
ATOM 5390 C CA . ILE B 1 105 ? 5.836 -32.125 -42.25 1 94.88 105 ILE B CA 1
ATOM 5391 C C . ILE B 1 105 ? 6.676 -33.312 -41.781 1 94.88 105 ILE B C 1
ATOM 5393 O O . ILE B 1 105 ? 6.535 -33.75 -40.625 1 94.88 105 ILE B O 1
ATOM 5397 N N . ALA B 1 106 ? 7.543 -33.781 -42.594 1 94.81 106 ALA B N 1
ATOM 5398 C CA . ALA B 1 106 ? 8.391 -34.938 -42.281 1 94.81 106 ALA B CA 1
ATOM 5399 C C . ALA B 1 106 ? 9.375 -34.594 -41.156 1 94.81 106 ALA B C 1
ATOM 5401 O O . ALA B 1 106 ? 9.906 -35.5 -40.5 1 94.81 106 ALA B O 1
ATOM 5402 N N . ASP B 1 107 ? 9.57 -33.344 -41 1 97.19 107 ASP B N 1
ATOM 5403 C CA . ASP B 1 107 ? 10.523 -32.906 -39.969 1 97.19 107 ASP B CA 1
ATOM 5404 C C . ASP B 1 107 ? 9.867 -32.844 -38.594 1 97.19 107 ASP B C 1
ATOM 5406 O O . ASP B 1 107 ? 10.555 -32.719 -37.594 1 97.19 107 ASP B O 1
ATOM 5410 N N . ILE B 1 108 ? 8.609 -32.938 -38.562 1 98.38 108 ILE B N 1
ATOM 5411 C CA . ILE B 1 108 ? 7.883 -32.906 -37.281 1 98.38 108 ILE B CA 1
ATOM 5412 C C . ILE B 1 108 ? 7.746 -34.312 -36.719 1 98.38 108 ILE B C 1
ATOM 5414 O O . ILE B 1 108 ? 7.117 -35.156 -37.344 1 98.38 108 ILE B O 1
ATOM 5418 N N . LYS B 1 109 ? 8.258 -34.5 -35.5 1 98.38 109 LYS B N 1
ATOM 5419 C CA . LYS B 1 109 ? 8.43 -35.906 -35.062 1 98.38 109 LYS B CA 1
ATOM 5420 C C . LYS B 1 109 ? 7.469 -36.219 -33.938 1 98.38 109 LYS B C 1
ATOM 5422 O O . LYS B 1 109 ? 7.199 -37.406 -33.656 1 98.38 109 LYS B O 1
ATOM 5427 N N . ALA B 1 110 ? 6.973 -35.219 -33.281 1 98.62 110 ALA B N 1
ATOM 5428 C CA . ALA B 1 110 ? 6.051 -35.469 -32.156 1 98.62 110 ALA B CA 1
ATOM 5429 C C . ALA B 1 110 ? 5.402 -34.188 -31.688 1 98.62 110 ALA B C 1
ATOM 5431 O O . ALA B 1 110 ? 5.852 -33.094 -32.031 1 98.62 110 ALA B O 1
ATOM 5432 N N . ILE B 1 111 ? 4.375 -34.375 -30.844 1 98.5 111 ILE B N 1
ATOM 5433 C CA . ILE B 1 111 ? 3.684 -33.281 -30.188 1 98.5 111 ILE B CA 1
ATOM 5434 C C . ILE B 1 111 ? 3.492 -33.594 -28.719 1 98.5 111 ILE B C 1
ATOM 5436 O O . ILE B 1 111 ? 3.338 -34.75 -28.344 1 98.5 111 ILE B O 1
ATOM 5440 N N . CYS B 1 112 ? 3.6 -32.562 -27.922 1 98.75 112 CYS B N 1
ATOM 5441 C CA . CYS B 1 112 ? 3.238 -32.656 -26.516 1 98.75 112 CYS B CA 1
ATOM 5442 C C . CYS B 1 112 ? 2.385 -31.469 -26.078 1 98.75 112 CYS B C 1
ATOM 5444 O O . CYS B 1 112 ? 2.736 -30.328 -26.344 1 98.75 112 CYS B O 1
ATOM 5446 N N . PHE B 1 113 ? 1.257 -31.75 -25.422 1 98.62 113 PHE B N 1
ATOM 5447 C CA . PHE B 1 113 ? 0.376 -30.719 -24.875 1 98.62 113 PHE B CA 1
ATOM 5448 C C . PHE B 1 113 ? 0.574 -30.578 -23.375 1 98.62 113 PHE B C 1
ATOM 5450 O O . PHE B 1 113 ? 0.609 -31.578 -22.641 1 98.62 113 PHE B O 1
ATOM 5457 N N . THR B 1 114 ? 0.768 -29.406 -22.922 1 97.69 114 THR B N 1
ATOM 5458 C CA . THR B 1 114 ? 0.838 -29.141 -21.484 1 97.69 114 THR B CA 1
ATOM 5459 C C . THR B 1 114 ? -0.051 -27.953 -21.109 1 97.69 114 THR B C 1
ATOM 5461 O O . THR B 1 114 ? -0.473 -27.188 -21.969 1 97.69 114 THR B O 1
ATOM 5464 N N . SER B 1 115 ? -0.385 -27.938 -19.828 1 96.5 115 SER B N 1
ATOM 5465 C CA . SER B 1 115 ? -1.28 -26.859 -19.391 1 96.5 115 SER B CA 1
ATOM 5466 C C . SER B 1 115 ? -1.124 -26.594 -17.891 1 96.5 115 SER B C 1
ATOM 5468 O O . SER B 1 115 ? -0.585 -27.422 -17.156 1 96.5 115 SER B O 1
ATOM 5470 N N . ARG B 1 116 ? -1.574 -25.438 -17.562 1 92.38 116 ARG B N 1
ATOM 5471 C CA . ARG B 1 116 ? -1.866 -25.219 -16.156 1 92.38 116 ARG B CA 1
ATOM 5472 C C . ARG B 1 116 ? -2.986 -26.141 -15.672 1 92.38 116 ARG B C 1
ATOM 5474 O O . ARG B 1 116 ? -3.848 -26.531 -16.469 1 92.38 116 ARG B O 1
ATOM 5481 N N . PRO B 1 117 ? -2.936 -26.375 -14.367 1 93.12 117 PRO B N 1
ATOM 5482 C CA . PRO B 1 117 ? -4.016 -27.234 -13.875 1 93.12 117 PRO B CA 1
ATOM 5483 C C . PRO B 1 117 ? -5.395 -26.594 -14.016 1 93.12 117 PRO B C 1
ATOM 5485 O O . PRO B 1 117 ? -5.555 -25.406 -13.727 1 93.12 117 PRO B O 1
ATOM 5488 N N . ALA B 1 118 ? -6.305 -27.359 -14.531 1 96.06 118 ALA B N 1
ATOM 5489 C CA . ALA B 1 118 ? -7.711 -26.984 -14.656 1 96.06 118 ALA B CA 1
ATOM 5490 C C . ALA B 1 118 ? -8.594 -28.234 -14.805 1 96.06 118 ALA B C 1
ATOM 5492 O O . ALA B 1 118 ? -8.172 -29.234 -15.375 1 96.06 118 ALA B O 1
ATOM 5493 N N . LEU B 1 119 ? -9.758 -28.125 -14.234 1 98.25 119 LEU B N 1
ATOM 5494 C CA . LEU B 1 119 ? -10.695 -29.234 -14.352 1 98.25 119 LEU B CA 1
ATOM 5495 C C . LEU B 1 119 ? -11.609 -29.047 -15.562 1 98.25 119 LEU B C 1
ATOM 5497 O O . LEU B 1 119 ? -12.281 -28.031 -15.695 1 98.25 119 LEU B O 1
ATOM 5501 N N . VAL B 1 120 ? -11.625 -30.016 -16.422 1 98.56 120 VAL B N 1
ATOM 5502 C CA . VAL B 1 120 ? -12.469 -30 -17.609 1 98.56 120 VAL B CA 1
ATOM 5503 C C . VAL B 1 120 ? -13.562 -31.062 -17.484 1 98.56 120 VAL B C 1
ATOM 5505 O O . VAL B 1 120 ? -13.273 -32.219 -17.141 1 98.56 120 VAL B O 1
ATOM 5508 N N . THR B 1 121 ? -14.766 -30.703 -17.766 1 98.56 121 THR B N 1
ATOM 5509 C CA . THR B 1 121 ? -15.898 -31.625 -17.719 1 98.56 121 THR B CA 1
ATOM 5510 C C . THR B 1 121 ? -16.406 -31.938 -19.125 1 98.56 121 THR B C 1
ATOM 5512 O O . THR B 1 121 ? -16.609 -31.016 -19.922 1 98.56 121 THR B O 1
ATOM 5515 N N . VAL B 1 122 ? -16.594 -33.219 -19.375 1 98.38 122 VAL B N 1
ATOM 5516 C CA . VAL B 1 122 ? -17.188 -33.656 -20.641 1 98.38 122 VAL B CA 1
ATOM 5517 C C . VAL B 1 122 ? -18.344 -34.625 -20.375 1 98.38 122 VAL B C 1
ATOM 5519 O O . VAL B 1 122 ? -18.359 -35.312 -19.359 1 98.38 122 VAL B O 1
ATOM 5522 N N . ASP B 1 123 ? -19.297 -34.656 -21.281 1 97.94 123 ASP B N 1
ATOM 5523 C CA . ASP B 1 123 ? -20.438 -35.531 -21.109 1 97.94 123 ASP B CA 1
ATOM 5524 C C . ASP B 1 123 ? -20.125 -36.938 -21.625 1 97.94 123 ASP B C 1
ATOM 5526 O O . ASP B 1 123 ? -18.969 -37.25 -21.953 1 97.94 123 ASP B O 1
ATOM 5530 N N . LYS B 1 124 ? -21.047 -37.812 -21.641 1 96.38 124 LYS B N 1
ATOM 5531 C CA . LYS B 1 124 ? -20.875 -39.219 -22 1 96.38 124 LYS B CA 1
ATOM 5532 C C . LYS B 1 124 ? -20.484 -39.375 -23.453 1 96.38 124 LYS B C 1
ATOM 5534 O O . LYS B 1 124 ? -19.938 -40.406 -23.844 1 96.38 124 LYS B O 1
ATOM 5539 N N . ASP B 1 125 ? -20.719 -38.312 -24.266 1 96.31 125 ASP B N 1
ATOM 5540 C CA . ASP B 1 125 ? -20.344 -38.344 -25.672 1 96.31 125 ASP B CA 1
ATOM 5541 C C . ASP B 1 125 ? -19 -37.625 -25.906 1 96.31 125 ASP B C 1
ATOM 5543 O O . ASP B 1 125 ? -18.562 -37.469 -27.047 1 96.31 125 ASP B O 1
ATOM 5547 N N . GLY B 1 126 ? -18.438 -37.156 -24.891 1 96 126 GLY B N 1
ATOM 5548 C CA . GLY B 1 126 ? -17.141 -36.469 -24.984 1 96 126 GLY B CA 1
ATOM 5549 C C . GLY B 1 126 ? -17.266 -35 -25.344 1 96 126 GLY B C 1
ATOM 5550 O O . GLY B 1 126 ? -16.266 -34.375 -25.688 1 96 126 GLY B O 1
ATOM 5551 N N . LYS B 1 127 ? -18.469 -34.469 -25.219 1 97.25 127 LYS B N 1
ATOM 5552 C CA . LYS B 1 127 ? -18.703 -33.062 -25.531 1 97.25 127 LYS B CA 1
ATOM 5553 C C . LYS B 1 127 ? -18.641 -32.219 -24.266 1 97.25 127 LYS B C 1
ATOM 5555 O O . LYS B 1 127 ? -18.781 -32.719 -23.156 1 97.25 127 LYS B O 1
ATOM 5560 N N . SER B 1 128 ? -18.391 -30.906 -24.547 1 98 128 SER B N 1
ATOM 5561 C CA . SER B 1 128 ? -18.297 -29.969 -23.422 1 98 128 SER B CA 1
ATOM 5562 C C . SER B 1 128 ? -19.547 -30.016 -22.562 1 98 128 SER B C 1
ATOM 5564 O O . SER B 1 128 ? -20.672 -30 -23.062 1 98 128 SER B O 1
ATOM 5566 N N . LEU B 1 129 ? -19.375 -30.109 -21.281 1 98.31 129 LEU B N 1
ATOM 5567 C CA . LEU B 1 129 ? -20.438 -30.125 -20.281 1 98.31 129 LEU B CA 1
ATOM 5568 C C . LEU B 1 129 ? -20.219 -29.016 -19.234 1 98.31 129 LEU B C 1
ATOM 5570 O O . LEU B 1 129 ? -19.125 -28.875 -18.703 1 98.31 129 LEU B O 1
ATOM 5574 N N . THR B 1 130 ? -21.219 -28.359 -18.891 1 97.75 130 THR B N 1
ATOM 5575 C CA . THR B 1 130 ? -21.094 -27.156 -18.094 1 97.75 130 THR B CA 1
ATOM 5576 C C . THR B 1 130 ? -20.5 -27.469 -16.719 1 97.75 130 THR B C 1
ATOM 5578 O O . THR B 1 130 ? -20.828 -28.5 -16.125 1 97.75 130 THR B O 1
ATOM 5581 N N . ALA B 1 131 ? -19.594 -26.672 -16.281 1 97.19 131 ALA B N 1
ATOM 5582 C CA . ALA B 1 131 ? -19.078 -26.625 -14.922 1 97.19 131 ALA B CA 1
ATOM 5583 C C . ALA B 1 131 ? -19.391 -25.297 -14.258 1 97.19 131 ALA B C 1
ATOM 5585 O O . ALA B 1 131 ? -18.734 -24.906 -13.289 1 97.19 131 ALA B O 1
ATOM 5586 N N . SER B 1 132 ? -20.328 -24.594 -14.82 1 96 132 SER B N 1
ATOM 5587 C CA . SER B 1 132 ? -20.625 -23.219 -14.43 1 96 132 SER B CA 1
ATOM 5588 C C . SER B 1 132 ? -22.062 -23.078 -13.938 1 96 132 SER B C 1
ATOM 5590 O O . SER B 1 132 ? -22.969 -23.734 -14.453 1 96 132 SER B O 1
ATOM 5592 N N . VAL B 1 133 ? -22.234 -22.125 -13.031 1 93.5 133 VAL B N 1
ATOM 5593 C CA . VAL B 1 133 ? -23.578 -21.844 -12.531 1 93.5 133 VAL B CA 1
ATOM 5594 C C . VAL B 1 133 ? -24.406 -21.172 -13.641 1 93.5 133 VAL B C 1
ATOM 5596 O O . VAL B 1 133 ? -25.641 -21.172 -13.586 1 93.5 133 VAL B O 1
ATOM 5599 N N . SER B 1 134 ? -23.781 -20.688 -14.633 1 92.44 134 SER B N 1
ATOM 5600 C CA . SER B 1 134 ? -24.484 -20.125 -15.781 1 92.44 134 SER B CA 1
ATOM 5601 C C . SER B 1 134 ? -25.203 -21.203 -16.578 1 92.44 134 SER B C 1
ATOM 5603 O O . SER B 1 134 ? -26.078 -20.891 -17.406 1 92.44 134 SER B O 1
ATOM 5605 N N . ARG B 1 135 ? -24.859 -22.391 -16.453 1 92.81 135 ARG B N 1
ATOM 5606 C CA . ARG B 1 135 ? -25.422 -23.547 -17.141 1 92.81 135 ARG B CA 1
ATOM 5607 C C . ARG B 1 135 ? -25.047 -23.547 -18.609 1 92.81 135 ARG B C 1
ATOM 5609 O O . ARG B 1 135 ? -25.609 -24.312 -19.406 1 92.81 135 ARG B O 1
ATOM 5616 N N . ASP B 1 136 ? -24.109 -22.688 -18.969 1 95.81 136 ASP B N 1
ATOM 5617 C CA . ASP B 1 136 ? -23.547 -22.656 -20.312 1 95.81 136 ASP B CA 1
ATOM 5618 C C . ASP B 1 136 ? -22.547 -23.797 -20.516 1 95.81 136 ASP B C 1
ATOM 5620 O O . ASP B 1 136 ? -21.484 -23.812 -19.906 1 95.81 136 ASP B O 1
ATOM 5624 N N . ASN B 1 137 ? -22.781 -24.672 -21.438 1 96.56 137 ASN B N 1
ATOM 5625 C CA . ASN B 1 137 ? -21.953 -25.844 -21.688 1 96.56 137 ASN B CA 1
ATOM 5626 C C . ASN B 1 137 ? -20.562 -25.469 -22.172 1 96.56 137 ASN B C 1
ATOM 5628 O O . ASN B 1 137 ? -19.609 -26.234 -22 1 96.56 137 ASN B O 1
ATOM 5632 N N . SER B 1 138 ? -20.438 -24.328 -22.734 1 96.31 138 SER B N 1
ATOM 5633 C CA . SER B 1 138 ? -19.109 -23.906 -23.203 1 96.31 138 SER B CA 1
ATOM 5634 C C . SER B 1 138 ? -18.188 -23.578 -22.047 1 96.31 138 SER B C 1
ATOM 5636 O O . SER B 1 138 ? -16.969 -23.609 -22.188 1 96.31 138 SER B O 1
ATOM 5638 N N . ARG B 1 139 ? -18.766 -23.25 -20.938 1 97.38 139 ARG B N 1
ATOM 5639 C CA . ARG B 1 139 ? -18 -22.984 -19.734 1 97.38 139 ARG B CA 1
ATOM 5640 C C . ARG B 1 139 ? -17.781 -24.25 -18.906 1 97.38 139 ARG B C 1
ATOM 5642 O O . ARG B 1 139 ? -18.391 -24.406 -17.844 1 97.38 139 ARG B O 1
ATOM 5649 N N . ASN B 1 140 ? -16.891 -25.016 -19.406 1 98.25 140 ASN B N 1
ATOM 5650 C CA . ASN B 1 140 ? -16.75 -26.359 -18.859 1 98.25 140 ASN B CA 1
ATOM 5651 C C . ASN B 1 140 ? -15.398 -26.547 -18.188 1 98.25 140 ASN B C 1
ATOM 5653 O O . ASN B 1 140 ? -14.938 -27.688 -18.016 1 98.25 140 ASN B O 1
ATOM 5657 N N . THR B 1 141 ? -14.664 -25.5 -17.875 1 98.06 141 THR B N 1
ATOM 5658 C CA . THR B 1 141 ? -13.328 -25.578 -17.297 1 98.06 141 THR B CA 1
ATOM 5659 C C . THR B 1 141 ? -13.227 -24.703 -16.047 1 98.06 141 THR B C 1
ATOM 5661 O O . THR B 1 141 ? -13.516 -23.516 -16.094 1 98.06 141 THR B O 1
ATOM 5664 N N . ILE B 1 142 ? -12.859 -25.328 -14.93 1 96.56 142 ILE B N 1
ATOM 5665 C CA . ILE B 1 142 ? -12.594 -24.594 -13.695 1 96.56 142 ILE B CA 1
ATOM 5666 C C . ILE B 1 142 ? -11.094 -24.422 -13.516 1 96.56 142 ILE B C 1
ATOM 5668 O O . ILE B 1 142 ? -10.344 -25.391 -13.438 1 96.56 142 ILE B O 1
ATOM 5672 N N . MET B 1 143 ? -10.672 -23.203 -13.352 1 92.88 143 MET B N 1
ATOM 5673 C CA . MET B 1 143 ? -9.25 -22.875 -13.336 1 92.88 143 MET B CA 1
ATOM 5674 C C . MET B 1 143 ? -8.633 -23.203 -11.977 1 92.88 143 MET B C 1
ATOM 5676 O O . MET B 1 143 ? -9.352 -23.344 -10.984 1 92.88 143 MET B O 1
ATOM 5680 N N . HIS B 1 144 ? -7.324 -23.281 -11.969 1 87.56 144 HIS B N 1
ATOM 5681 C CA . HIS B 1 144 ? -6.574 -23.688 -10.789 1 87.56 144 HIS B CA 1
ATOM 5682 C C . HIS B 1 144 ? -6.719 -22.672 -9.664 1 87.56 144 HIS B C 1
ATOM 5684 O O . HIS B 1 144 ? -6.684 -23.047 -8.484 1 87.56 144 HIS B O 1
ATOM 5690 N N . PHE B 1 145 ? -6.824 -21.422 -9.984 1 78.75 145 PHE B N 1
ATOM 5691 C CA . PHE B 1 145 ? -6.875 -20.391 -8.953 1 78.75 145 PHE B CA 1
ATOM 5692 C C . PHE B 1 145 ? -8.312 -20.078 -8.562 1 78.75 145 PHE B C 1
ATOM 5694 O O . PHE B 1 145 ? -8.578 -19.109 -7.848 1 78.75 145 PHE B O 1
ATOM 5701 N N . ASP B 1 146 ? -9.281 -20.891 -9.094 1 85.56 146 ASP B N 1
ATOM 5702 C CA . ASP B 1 146 ? -10.672 -20.859 -8.648 1 85.56 146 ASP B CA 1
ATOM 5703 C C . ASP B 1 146 ? -10.805 -21.359 -7.215 1 85.56 146 ASP B C 1
ATOM 5705 O O . ASP B 1 146 ? -10.289 -22.438 -6.879 1 85.56 146 ASP B O 1
ATOM 5709 N N . THR B 1 147 ? -11.461 -20.594 -6.332 1 80.31 147 THR B N 1
ATOM 5710 C CA . THR B 1 147 ? -11.508 -20.984 -4.93 1 80.31 147 THR B CA 1
ATOM 5711 C C . THR B 1 147 ? -12.938 -21.312 -4.504 1 80.31 147 THR B C 1
ATOM 5713 O O . THR B 1 147 ? -13.273 -21.234 -3.318 1 80.31 147 THR B O 1
ATOM 5716 N N . ARG B 1 148 ? -13.773 -21.641 -5.383 1 87.19 148 ARG B N 1
ATOM 5717 C CA . ARG B 1 148 ? -15.172 -21.891 -5.074 1 87.19 148 ARG B CA 1
ATOM 5718 C C . ARG B 1 148 ? -15.312 -23.094 -4.133 1 87.19 148 ARG B C 1
ATOM 5720 O O . ARG B 1 148 ? -16.266 -23.172 -3.354 1 87.19 148 ARG B O 1
ATOM 5727 N N . SER B 1 149 ? -14.367 -23.984 -4.211 1 92.81 149 SER B N 1
ATOM 5728 C CA . SER B 1 149 ? -14.477 -25.25 -3.484 1 92.81 149 SER B CA 1
ATOM 5729 C C . SER B 1 149 ? -13.766 -25.172 -2.137 1 92.81 149 SER B C 1
ATOM 5731 O O . SER B 1 149 ? -13.195 -26.156 -1.675 1 92.81 149 SER B O 1
ATOM 5733 N N . TYR B 1 150 ? -13.742 -24.141 -1.552 1 86.69 150 TYR B N 1
ATOM 5734 C CA . TYR B 1 150 ? -13.078 -23.922 -0.269 1 86.69 150 TYR B CA 1
ATOM 5735 C C . TYR B 1 150 ? -13.688 -24.828 0.808 1 86.69 150 TYR B C 1
ATOM 5737 O O . TYR B 1 150 ? -12.961 -25.422 1.599 1 86.69 150 TYR B O 1
ATOM 5745 N N . ARG B 1 151 ? -15.016 -24.875 0.889 1 91.44 151 ARG B N 1
ATOM 5746 C CA . ARG B 1 151 ? -15.695 -25.703 1.881 1 91.44 151 ARG B CA 1
ATOM 5747 C C . ARG B 1 151 ? -15.367 -27.172 1.687 1 91.44 151 ARG B C 1
ATOM 5749 O O . ARG B 1 151 ? -15.156 -27.906 2.66 1 91.44 151 ARG B O 1
ATOM 5756 N N . GLU B 1 152 ? -15.352 -27.562 0.491 1 95.31 152 GLU B N 1
ATOM 5757 C CA . GLU B 1 152 ? -15.031 -28.953 0.169 1 95.31 152 GLU B CA 1
ATOM 5758 C C . GLU B 1 152 ? -13.602 -29.297 0.579 1 95.31 152 GLU B C 1
ATOM 5760 O O . GLU B 1 152 ? -13.352 -30.375 1.133 1 95.31 152 GLU B O 1
ATOM 5765 N N . ALA B 1 153 ? -12.68 -28.406 0.303 1 93.12 153 ALA B N 1
ATOM 5766 C CA . ALA B 1 153 ? -11.297 -28.625 0.718 1 93.12 153 ALA B CA 1
ATOM 5767 C C . ALA B 1 153 ? -11.195 -28.766 2.234 1 93.12 153 ALA B C 1
ATOM 5769 O O . ALA B 1 153 ? -10.445 -29.609 2.736 1 93.12 153 ALA B O 1
ATOM 5770 N N . LYS B 1 154 ? -11.945 -27.984 2.92 1 92.12 154 LYS B N 1
ATOM 5771 C CA . LYS B 1 154 ? -11.969 -28.078 4.375 1 92.12 154 LYS B CA 1
ATOM 5772 C C . LYS B 1 154 ? -12.477 -29.438 4.844 1 92.12 154 LYS B C 1
ATOM 5774 O O . LYS B 1 154 ? -11.945 -30.016 5.793 1 92.12 154 LYS B O 1
ATOM 5779 N N . LEU B 1 155 ? -13.484 -29.875 4.211 1 95.44 155 LEU B N 1
ATOM 5780 C CA . LEU B 1 155 ? -14.047 -31.188 4.547 1 95.44 155 LEU B CA 1
ATOM 5781 C C . LEU B 1 155 ? -13.023 -32.281 4.316 1 95.44 155 LEU B C 1
ATOM 5783 O O . LEU B 1 155 ? -12.922 -33.219 5.117 1 95.44 155 LEU B O 1
ATOM 5787 N N . ILE B 1 156 ? -12.305 -32.188 3.242 1 96.88 156 ILE B N 1
ATOM 5788 C CA . ILE B 1 156 ? -11.266 -33.156 2.965 1 96.88 156 ILE B CA 1
ATOM 5789 C C . ILE B 1 156 ? -10.219 -33.156 4.074 1 96.88 156 ILE B C 1
ATOM 5791 O O . ILE B 1 156 ? -9.812 -34.188 4.574 1 96.88 156 ILE B O 1
ATOM 5795 N N . ASN B 1 157 ? -9.82 -31.984 4.422 1 94.88 157 ASN B N 1
ATOM 5796 C CA . ASN B 1 157 ? -8.789 -31.828 5.449 1 94.88 157 ASN B CA 1
ATOM 5797 C C . ASN B 1 157 ? -9.258 -32.406 6.789 1 94.88 157 ASN B C 1
ATOM 5799 O O . ASN B 1 157 ? -8.445 -32.906 7.566 1 94.88 157 ASN B O 1
ATOM 5803 N N . GLN B 1 158 ? -10.508 -32.406 7.043 1 95.38 158 GLN B N 1
ATOM 5804 C CA . GLN B 1 158 ? -11.078 -32.906 8.289 1 95.38 158 GLN B CA 1
ATOM 5805 C C . GLN B 1 158 ? -11.008 -34.438 8.352 1 95.38 158 GLN B C 1
ATOM 5807 O O . GLN B 1 158 ? -11.141 -35.031 9.43 1 95.38 158 GLN B O 1
ATOM 5812 N N . THR B 1 159 ? -10.812 -35.062 7.246 1 96.12 159 THR B N 1
ATOM 5813 C CA . THR B 1 159 ? -10.695 -36.531 7.25 1 96.12 159 THR B CA 1
ATOM 5814 C C . THR B 1 159 ? -9.367 -36.938 7.871 1 96.12 159 THR B C 1
ATOM 5816 O O . THR B 1 159 ? -9.219 -38.094 8.297 1 96.12 159 THR B O 1
ATOM 5819 N N . HIS B 1 160 ? -8.367 -36.156 7.777 1 95 160 HIS B N 1
ATOM 5820 C CA . HIS B 1 160 ? -7.008 -36.438 8.242 1 95 160 HIS B CA 1
ATOM 5821 C C . HIS B 1 160 ? -6.426 -37.656 7.535 1 95 160 HIS B C 1
ATOM 5823 O O . HIS B 1 160 ? -5.598 -38.375 8.102 1 95 160 HIS B O 1
ATOM 5829 N N . HIS B 1 161 ? -6.941 -37.906 6.391 1 94.88 161 HIS B N 1
ATOM 5830 C CA . HIS B 1 161 ? -6.418 -39 5.609 1 94.88 161 HIS B CA 1
ATOM 5831 C C . HIS B 1 161 ? -4.926 -38.844 5.344 1 94.88 161 HIS B C 1
ATOM 5833 O O . HIS B 1 161 ? -4.449 -37.719 5.148 1 94.88 161 HIS B O 1
ATOM 5839 N N . SER B 1 162 ? -4.23 -39.906 5.164 1 94.69 162 SER B N 1
ATOM 5840 C CA . SER B 1 162 ? -2.773 -39.906 5.078 1 94.69 162 SER B CA 1
ATOM 5841 C C . SER B 1 162 ? -2.299 -39.25 3.789 1 94.69 162 SER B C 1
ATOM 5843 O O . SER B 1 162 ? -1.197 -38.688 3.736 1 94.69 162 SER B O 1
ATOM 5845 N N . ILE B 1 163 ? -3.123 -39.25 2.76 1 95.44 163 ILE B N 1
ATOM 5846 C CA . ILE B 1 163 ? -2.73 -38.688 1.471 1 95.44 163 ILE B CA 1
ATOM 5847 C C . ILE B 1 163 ? -2.494 -37.188 1.607 1 95.44 163 ILE B C 1
ATOM 5849 O O . ILE B 1 163 ? -1.736 -36.594 0.833 1 95.44 163 ILE B O 1
ATOM 5853 N N . ILE B 1 164 ? -3.1 -36.594 2.627 1 95.19 164 ILE B N 1
ATOM 5854 C CA . ILE B 1 164 ? -3.029 -35.156 2.842 1 95.19 164 ILE B CA 1
ATOM 5855 C C . ILE B 1 164 ? -1.592 -34.75 3.158 1 95.19 164 ILE B C 1
ATOM 5857 O O . ILE B 1 164 ? -1.154 -33.656 2.791 1 95.19 164 ILE B O 1
ATOM 5861 N N . GLN B 1 165 ? -0.834 -35.656 3.688 1 94.62 165 GLN B N 1
ATOM 5862 C CA . GLN B 1 165 ? 0.557 -35.375 4.031 1 94.62 165 GLN B CA 1
ATOM 5863 C C . GLN B 1 165 ? 1.388 -35.094 2.787 1 94.62 165 GLN B C 1
ATOM 5865 O O . GLN B 1 165 ? 2.342 -34.312 2.838 1 94.62 165 GLN B O 1
ATOM 5870 N N . TYR B 1 166 ? 1.018 -35.688 1.666 1 95.75 166 TYR B N 1
ATOM 5871 C CA . TYR B 1 166 ? 1.769 -35.5 0.428 1 95.75 166 TYR B CA 1
ATOM 5872 C C . TYR B 1 166 ? 1.533 -34.125 -0.164 1 95.75 166 TYR B C 1
ATOM 5874 O O . TYR B 1 166 ? 2.266 -33.688 -1.057 1 95.75 166 TYR B O 1
ATOM 5882 N N . PHE B 1 167 ? 0.562 -33.469 0.398 1 94.38 167 PHE B N 1
ATOM 5883 C CA . PHE B 1 167 ? 0.262 -32.125 -0.079 1 94.38 167 PHE B CA 1
ATOM 5884 C C . PHE B 1 167 ? 0.614 -31.078 0.978 1 94.38 167 PHE B C 1
ATOM 5886 O O . PHE B 1 167 ? -0.051 -30.047 1.085 1 94.38 167 PHE B O 1
ATOM 5893 N N . GLY B 1 168 ? 1.617 -31.391 1.777 1 90.75 168 GLY B N 1
ATOM 5894 C CA . GLY B 1 168 ? 2.086 -30.453 2.785 1 90.75 168 GLY B CA 1
ATOM 5895 C C . GLY B 1 168 ? 1.142 -30.328 3.965 1 90.75 168 GLY B C 1
ATOM 5896 O O . GLY B 1 168 ? 1.065 -29.266 4.59 1 90.75 168 GLY B O 1
ATOM 5897 N N . GLU B 1 169 ? 0.255 -31.25 4.117 1 90.31 169 GLU B N 1
ATOM 5898 C CA . GLU B 1 169 ? -0.646 -31.391 5.258 1 90.31 169 GLU B CA 1
ATOM 5899 C C . GLU B 1 169 ? -1.9 -30.547 5.082 1 90.31 169 GLU B C 1
ATOM 5901 O O . GLU B 1 169 ? -2.635 -30.312 6.039 1 90.31 169 GLU B O 1
ATOM 5906 N N . LEU B 1 170 ? -2.09 -30.094 3.924 1 89.62 170 LEU B N 1
ATOM 5907 C CA . LEU B 1 170 ? -3.275 -29.281 3.674 1 89.62 170 LEU B CA 1
ATOM 5908 C C . LEU B 1 170 ? -3.729 -29.406 2.225 1 89.62 170 LEU B C 1
ATOM 5910 O O . LEU B 1 170 ? -2.947 -29.172 1.302 1 89.62 170 LEU B O 1
ATOM 5914 N N . ILE B 1 171 ? -4.977 -29.75 2.08 1 91.06 171 ILE B N 1
ATOM 5915 C CA . ILE B 1 171 ? -5.578 -29.781 0.752 1 91.06 171 ILE B CA 1
ATOM 5916 C C . ILE B 1 171 ? -6.199 -28.438 0.43 1 91.06 171 ILE B C 1
ATOM 5918 O O . ILE B 1 171 ? -6.914 -27.859 1.254 1 91.06 171 ILE B O 1
ATOM 5922 N N . LEU B 1 172 ? -5.875 -27.969 -0.798 1 85.25 172 LEU B N 1
ATOM 5923 C CA . LEU B 1 172 ? -6.371 -26.672 -1.241 1 85.25 172 LEU B CA 1
ATOM 5924 C C . LEU B 1 172 ? -7.516 -26.844 -2.232 1 85.25 172 LEU B C 1
ATOM 5926 O O . LEU B 1 172 ? -7.676 -27.906 -2.832 1 85.25 172 LEU B O 1
ATOM 5930 N N . PRO B 1 173 ? -8.32 -25.703 -2.402 1 87.44 173 PRO B N 1
ATOM 5931 C CA . PRO B 1 173 ? -9.43 -25.75 -3.352 1 87.44 173 PRO B CA 1
ATOM 5932 C C . PRO B 1 173 ? -8.969 -26.016 -4.785 1 87.44 173 PRO B C 1
ATOM 5934 O O . PRO B 1 173 ? -9.766 -26.438 -5.625 1 87.44 173 PRO B O 1
ATOM 5937 N N . GLU B 1 174 ? -7.719 -25.906 -5.023 1 87.25 174 GLU B N 1
ATOM 5938 C CA . GLU B 1 174 ? -7.18 -26.047 -6.371 1 87.25 174 GLU B CA 1
ATOM 5939 C C . GLU B 1 174 ? -7.172 -27.5 -6.82 1 87.25 174 GLU B C 1
ATOM 5941 O O . GLU B 1 174 ? -7.133 -27.797 -8.016 1 87.25 174 GLU B O 1
ATOM 5946 N N . LEU B 1 175 ? -7.191 -28.422 -5.922 1 93.5 175 LEU B N 1
ATOM 5947 C CA . LEU B 1 175 ? -7.129 -29.828 -6.27 1 93.5 175 LEU B CA 1
ATOM 5948 C C . LEU B 1 175 ? -8.438 -30.297 -6.895 1 93.5 175 LEU B C 1
ATOM 5950 O O . LEU B 1 175 ? -9.508 -29.781 -6.559 1 93.5 175 LEU B O 1
ATOM 5954 N N . GLN B 1 176 ? -8.383 -31.266 -7.781 1 96.94 176 GLN B N 1
ATOM 5955 C CA . GLN B 1 176 ? -9.492 -31.656 -8.641 1 96.94 176 GLN B CA 1
ATOM 5956 C C . GLN B 1 176 ? -10.617 -32.281 -7.828 1 96.94 176 GLN B C 1
ATOM 5958 O O . GLN B 1 176 ? -11.797 -32.094 -8.117 1 96.94 176 GLN B O 1
ATOM 5963 N N . GLU B 1 177 ? -10.297 -33.094 -6.812 1 96.19 177 GLU B N 1
ATOM 5964 C CA . GLU B 1 177 ? -11.344 -33.75 -6.035 1 96.19 177 GLU B CA 1
ATOM 5965 C C . GLU B 1 177 ? -12.219 -32.719 -5.309 1 96.19 177 GLU B C 1
ATOM 5967 O O . GLU B 1 177 ? -13.43 -32.906 -5.18 1 96.19 177 GLU B O 1
ATOM 5972 N N . SER B 1 178 ? -11.578 -31.703 -4.812 1 95.94 178 SER B N 1
ATOM 5973 C CA . SER B 1 178 ? -12.352 -30.641 -4.18 1 95.94 178 SER B CA 1
ATOM 5974 C C . SER B 1 178 ? -13.336 -30.016 -5.164 1 95.94 178 SER B C 1
ATOM 5976 O O . SER B 1 178 ? -14.492 -29.75 -4.82 1 95.94 178 SER B O 1
ATOM 5978 N N . LYS B 1 179 ? -12.898 -29.75 -6.367 1 96.81 179 LYS B N 1
ATOM 5979 C CA . LYS B 1 179 ? -13.734 -29.156 -7.41 1 96.81 179 LYS B CA 1
ATOM 5980 C C . LYS B 1 179 ? -14.867 -30.109 -7.801 1 96.81 179 LYS B C 1
ATOM 5982 O O . LYS B 1 179 ? -16 -29.672 -8.016 1 96.81 179 LYS B O 1
ATOM 5987 N N . VAL B 1 180 ? -14.562 -31.344 -7.902 1 98.06 180 VAL B N 1
ATOM 5988 C CA . VAL B 1 180 ? -15.555 -32.344 -8.273 1 98.06 180 VAL B CA 1
ATOM 5989 C C . VAL B 1 180 ? -16.609 -32.438 -7.176 1 98.06 180 VAL B C 1
ATOM 5991 O O . VAL B 1 180 ? -17.812 -32.562 -7.465 1 98.06 180 VAL B O 1
ATOM 5994 N N . MET B 1 181 ? -16.141 -32.406 -5.902 1 97.94 181 MET B N 1
ATOM 5995 C CA . MET B 1 181 ? -17.078 -32.375 -4.793 1 97.94 181 MET B CA 1
ATOM 5996 C C . MET B 1 181 ? -18.047 -31.203 -4.926 1 97.94 181 MET B C 1
ATOM 5998 O O . MET B 1 181 ? -19.25 -31.344 -4.695 1 97.94 181 MET B O 1
ATOM 6002 N N . TRP B 1 182 ? -17.516 -30.094 -5.262 1 97.5 182 TRP B N 1
ATOM 6003 C CA . TRP B 1 182 ? -18.344 -28.891 -5.434 1 97.5 182 TRP B CA 1
ATOM 6004 C C . TRP B 1 182 ? -19.375 -29.109 -6.539 1 97.5 182 TRP B C 1
ATOM 6006 O O . TRP B 1 182 ? -20.547 -28.75 -6.379 1 97.5 182 TRP B O 1
ATOM 6016 N N . LEU B 1 183 ? -18.984 -29.688 -7.664 1 97.81 183 LEU B N 1
ATOM 6017 C CA . LEU B 1 183 ? -19.875 -29.922 -8.797 1 97.81 183 LEU B CA 1
ATOM 6018 C C . LEU B 1 183 ? -21 -30.875 -8.414 1 97.81 183 LEU B C 1
ATOM 6020 O O . LEU B 1 183 ? -22.141 -30.703 -8.836 1 97.81 183 LEU B O 1
ATOM 6024 N N . LYS B 1 184 ? -20.688 -31.844 -7.676 1 97.75 184 LYS B N 1
ATOM 6025 C CA . LYS B 1 184 ? -21.688 -32.781 -7.207 1 97.75 184 LYS B CA 1
ATOM 6026 C C . LYS B 1 184 ? -22.734 -32.094 -6.336 1 97.75 184 LYS B C 1
ATOM 6028 O O . LYS B 1 184 ? -23.938 -32.344 -6.461 1 97.75 184 LYS B O 1
ATOM 6033 N N . SER B 1 185 ? -22.297 -31.188 -5.555 1 96.69 185 SER B N 1
ATOM 6034 C CA . SER B 1 185 ? -23.156 -30.531 -4.582 1 96.69 185 SER B CA 1
ATOM 6035 C C . SER B 1 185 ? -23.969 -29.406 -5.234 1 96.69 185 SER B C 1
ATOM 6037 O O . SER B 1 185 ? -25.109 -29.141 -4.852 1 96.69 185 SER B O 1
ATOM 6039 N N . HIS B 1 186 ? -23.391 -28.734 -6.215 1 96.06 186 HIS B N 1
ATOM 6040 C CA . HIS B 1 186 ? -23.984 -27.469 -6.648 1 96.06 186 HIS B CA 1
ATOM 6041 C C . HIS B 1 186 ? -24.5 -27.562 -8.078 1 96.06 186 HIS B C 1
ATOM 6043 O O . HIS B 1 186 ? -25.297 -26.734 -8.516 1 96.06 186 HIS B O 1
ATOM 6049 N N . LEU B 1 187 ? -24.047 -28.5 -8.805 1 96.44 187 LEU B N 1
ATOM 6050 C CA . LEU B 1 187 ? -24.453 -28.672 -10.195 1 96.44 187 LEU B CA 1
ATOM 6051 C C . LEU B 1 187 ? -24.828 -30.125 -10.477 1 96.44 187 LEU B C 1
ATOM 6053 O O . LEU B 1 187 ? -24.312 -30.719 -11.43 1 96.44 187 LEU B O 1
ATOM 6057 N N . PHE B 1 188 ? -25.688 -30.641 -9.633 1 94.94 188 PHE B N 1
ATOM 6058 C CA . PHE B 1 188 ? -26.031 -32.062 -9.703 1 94.94 188 PHE B CA 1
ATOM 6059 C C . PHE B 1 188 ? -26.812 -32.375 -10.977 1 94.94 188 PHE B C 1
ATOM 6061 O O . PHE B 1 188 ? -26.453 -33.312 -11.711 1 94.94 188 PHE B O 1
ATOM 6068 N N . GLU B 1 189 ? -27.781 -31.609 -11.352 1 95.19 189 GLU B N 1
ATOM 6069 C CA . GLU B 1 189 ? -28.656 -31.859 -12.5 1 95.19 189 GLU B CA 1
ATOM 6070 C C . GLU B 1 189 ? -27.938 -31.516 -13.805 1 95.19 189 GLU B C 1
ATOM 6072 O O . GLU B 1 189 ? -28.016 -32.25 -14.781 1 95.19 189 GLU B O 1
ATOM 6077 N N . GLU B 1 190 ? -27.219 -30.422 -13.789 1 94.38 190 GLU B N 1
ATOM 6078 C CA . GLU B 1 190 ? -26.672 -29.875 -15.031 1 94.38 190 GLU B CA 1
ATOM 6079 C C . GLU B 1 190 ? -25.375 -30.547 -15.422 1 94.38 190 GLU B C 1
ATOM 6081 O O . GLU B 1 190 ? -25.062 -30.672 -16.609 1 94.38 190 GLU B O 1
ATOM 6086 N N . CYS B 1 191 ? -24.672 -31.047 -14.414 1 96.38 191 CYS B N 1
ATOM 6087 C CA . CYS B 1 191 ? -23.328 -31.547 -14.703 1 96.38 191 CYS B CA 1
ATOM 6088 C C . CYS B 1 191 ? -23.172 -32.969 -14.188 1 96.38 191 CYS B C 1
ATOM 6090 O O . CYS B 1 191 ? -22.922 -33.906 -14.969 1 96.38 191 CYS B O 1
ATOM 6092 N N . TRP B 1 192 ? -23.453 -33.25 -12.953 1 96.5 192 TRP B N 1
ATOM 6093 C CA . TRP B 1 192 ? -23.109 -34.5 -12.281 1 96.5 192 TRP B CA 1
ATOM 6094 C C . TRP B 1 192 ? -23.812 -35.688 -12.945 1 96.5 192 TRP B C 1
ATOM 6096 O O . TRP B 1 192 ? -23.188 -36.719 -13.219 1 96.5 192 TRP B O 1
ATOM 6106 N N . LYS B 1 193 ? -25 -35.562 -13.242 1 96.06 193 LYS B N 1
ATOM 6107 C CA . LYS B 1 193 ? -25.812 -36.656 -13.789 1 96.06 193 LYS B CA 1
ATOM 6108 C C . LYS B 1 193 ? -25.391 -36.969 -15.227 1 96.06 193 LYS B C 1
ATOM 6110 O O . LYS B 1 193 ? -25.625 -38.062 -15.711 1 96.06 193 LYS B O 1
ATOM 6115 N N . ASN B 1 194 ? -24.797 -36.031 -15.875 1 96.69 194 ASN B N 1
ATOM 6116 C CA . ASN B 1 194 ? -24.562 -36.156 -17.312 1 96.69 194 ASN B CA 1
ATOM 6117 C C . ASN B 1 194 ? -23.078 -36.312 -17.609 1 96.69 194 ASN B C 1
ATOM 6119 O O . ASN B 1 194 ? -22.688 -36.5 -18.766 1 96.69 194 ASN B O 1
ATOM 6123 N N . VAL B 1 195 ? -22.266 -36.344 -16.609 1 97.38 195 VAL B N 1
ATOM 6124 C CA . VAL B 1 195 ? -20.828 -36.312 -16.812 1 97.38 195 VAL B CA 1
ATOM 6125 C C . VAL B 1 195 ? -20.359 -37.656 -17.359 1 97.38 195 VAL B C 1
ATOM 6127 O O . VAL B 1 195 ? -20.828 -38.719 -16.922 1 97.38 195 VAL B O 1
ATOM 6130 N N . GLY B 1 196 ? -19.578 -37.625 -18.344 1 97.5 196 GLY B N 1
ATOM 6131 C CA . GLY B 1 196 ? -18.891 -38.781 -18.859 1 97.5 196 GLY B CA 1
ATOM 6132 C C . GLY B 1 196 ? -17.484 -38.938 -18.297 1 97.5 196 GLY B C 1
ATOM 6133 O O . GLY B 1 196 ? -17.031 -40.062 -18.062 1 97.5 196 GLY B O 1
ATOM 6134 N N . ALA B 1 197 ? -16.812 -37.812 -18.156 1 97.81 197 ALA B N 1
ATOM 6135 C CA . ALA B 1 197 ? -15.461 -37.875 -17.609 1 97.81 197 ALA B CA 1
ATOM 6136 C C . ALA B 1 197 ? -15.039 -36.5 -17.062 1 97.81 197 ALA B C 1
ATOM 6138 O O . ALA B 1 197 ? -15.531 -35.469 -17.5 1 97.81 197 ALA B O 1
ATOM 6139 N N . PHE B 1 198 ? -14.188 -36.562 -16.062 1 98.44 198 PHE B N 1
ATOM 6140 C CA . PHE B 1 198 ? -13.43 -35.406 -15.562 1 98.44 198 PHE B CA 1
ATOM 6141 C C . PHE B 1 198 ? -11.969 -35.5 -15.969 1 98.44 198 PHE B C 1
ATOM 6143 O O . PHE B 1 198 ? -11.32 -36.531 -15.727 1 98.44 198 PHE B O 1
ATOM 6150 N N . TYR B 1 199 ? -11.438 -34.438 -16.609 1 98.12 199 TYR B N 1
ATOM 6151 C CA . TYR B 1 199 ? -10.031 -34.375 -16.984 1 98.12 199 TYR B CA 1
ATOM 6152 C C . TYR B 1 199 ? -9.336 -33.188 -16.359 1 98.12 199 TYR B C 1
ATOM 6154 O O . TYR B 1 199 ? -9.969 -32.156 -16.109 1 98.12 199 TYR B O 1
ATOM 6162 N N . ASP B 1 200 ? -8.109 -33.406 -16.047 1 97.81 200 ASP B N 1
ATOM 6163 C CA . ASP B 1 200 ? -7.273 -32.188 -16.062 1 97.81 200 ASP B CA 1
ATOM 6164 C C . ASP B 1 200 ? -7.062 -31.688 -17.484 1 97.81 200 ASP B C 1
ATOM 6166 O O . ASP B 1 200 ? -7.012 -32.469 -18.422 1 97.81 200 ASP B O 1
ATOM 6170 N N . MET B 1 201 ? -6.91 -30.453 -17.625 1 98.12 201 MET B N 1
ATOM 6171 C CA . MET B 1 201 ? -6.758 -29.859 -18.953 1 98.12 201 MET B CA 1
ATOM 6172 C C . MET B 1 201 ? -5.637 -30.547 -19.719 1 98.12 201 MET B C 1
ATOM 6174 O O . MET B 1 201 ? -5.77 -30.812 -20.922 1 98.12 201 MET B O 1
ATOM 6178 N N . THR B 1 202 ? -4.539 -30.859 -19.125 1 98 202 THR B N 1
ATOM 6179 C CA . THR B 1 202 ? -3.418 -31.531 -19.766 1 98 202 THR B CA 1
ATOM 6180 C C . THR B 1 202 ? -3.852 -32.875 -20.344 1 98 202 THR B C 1
ATOM 6182 O O . THR B 1 202 ? -3.555 -33.188 -21.5 1 98 202 THR B O 1
ATOM 6185 N N . ASP B 1 203 ? -4.539 -33.625 -19.562 1 98.31 203 ASP B N 1
ATOM 6186 C CA . ASP B 1 203 ? -5.027 -34.938 -20.016 1 98.31 203 ASP B CA 1
ATOM 6187 C C . ASP B 1 203 ? -6.125 -34.781 -21.062 1 98.31 203 ASP B C 1
ATOM 6189 O O . ASP B 1 203 ? -6.223 -35.594 -21.984 1 98.31 203 ASP B O 1
ATOM 6193 N N . TYR B 1 204 ? -6.938 -33.812 -20.844 1 98.38 204 TYR B N 1
ATOM 6194 C CA . TYR B 1 204 ? -7.996 -33.531 -21.812 1 98.38 204 TYR B CA 1
ATOM 6195 C C . TYR B 1 204 ? -7.422 -33.281 -23.203 1 98.38 204 TYR B C 1
ATOM 6197 O O . TYR B 1 204 ? -7.914 -33.844 -24.188 1 98.38 204 TYR B O 1
ATOM 6205 N N . LEU B 1 205 ? -6.426 -32.469 -23.266 1 98.62 205 LEU B N 1
ATOM 6206 C CA . LEU B 1 205 ? -5.82 -32.125 -24.547 1 98.62 205 LEU B CA 1
ATOM 6207 C C . LEU B 1 205 ? -5.211 -33.344 -25.219 1 98.62 205 LEU B C 1
ATOM 6209 O O . LEU B 1 205 ? -5.332 -33.531 -26.422 1 98.62 205 LEU B O 1
ATOM 6213 N N . THR B 1 206 ? -4.555 -34.156 -24.453 1 98.56 206 THR B N 1
ATOM 6214 C CA . THR B 1 206 ? -3.988 -35.375 -24.969 1 98.56 206 THR B CA 1
ATOM 6215 C C . THR B 1 206 ? -5.086 -36.312 -25.484 1 98.56 206 THR B C 1
ATOM 6217 O O . THR B 1 206 ? -4.969 -36.906 -26.562 1 98.56 206 THR B O 1
ATOM 6220 N N . TRP B 1 207 ? -6.117 -36.469 -24.688 1 98.25 207 TRP B N 1
ATOM 6221 C CA . TRP B 1 207 ? -7.25 -37.281 -25.078 1 98.25 207 TRP B CA 1
ATOM 6222 C C . TRP B 1 207 ? -7.891 -36.781 -26.359 1 98.25 207 TRP B C 1
ATOM 6224 O O . TRP B 1 207 ? -8.203 -37.562 -27.266 1 98.25 207 TRP B O 1
ATOM 6234 N N . ARG B 1 208 ? -8.102 -35.531 -26.375 1 98 208 ARG B N 1
ATOM 6235 C CA . ARG B 1 208 ? -8.742 -34.938 -27.562 1 98 208 ARG B CA 1
ATOM 6236 C C . ARG B 1 208 ? -7.895 -35.156 -28.812 1 98 208 ARG B C 1
ATOM 6238 O O . ARG B 1 208 ? -8.43 -35.344 -29.906 1 98 208 ARG B O 1
ATOM 6245 N N . ALA B 1 209 ? -6.66 -35.156 -28.719 1 98.44 209 ALA B N 1
ATOM 6246 C CA . ALA B 1 209 ? -5.73 -35.312 -29.828 1 98.44 209 ALA B CA 1
ATOM 6247 C C . ALA B 1 209 ? -5.637 -36.75 -30.281 1 98.44 209 ALA B C 1
ATOM 6249 O O . ALA B 1 209 ? -5.434 -37.031 -31.469 1 98.44 209 ALA B O 1
ATOM 6250 N N . THR B 1 210 ? -5.789 -37.719 -29.406 1 98.19 210 THR B N 1
ATOM 6251 C CA . THR B 1 210 ? -5.395 -39.094 -29.719 1 98.19 210 THR B CA 1
ATOM 6252 C C . THR B 1 210 ? -6.574 -40.062 -29.547 1 98.19 210 THR B C 1
ATOM 6254 O O . THR B 1 210 ? -6.539 -41.188 -30.047 1 98.19 210 THR B O 1
ATOM 6257 N N . GLY B 1 211 ? -7.461 -39.656 -28.672 1 96.81 211 GLY B N 1
ATOM 6258 C CA . GLY B 1 211 ? -8.539 -40.562 -28.297 1 96.81 211 GLY B CA 1
ATOM 6259 C C . GLY B 1 211 ? -8.18 -41.469 -27.125 1 96.81 211 GLY B C 1
ATOM 6260 O O . GLY B 1 211 ? -9.047 -42.156 -26.578 1 96.81 211 GLY B O 1
ATOM 6261 N N . SER B 1 212 ? -6.953 -41.438 -26.75 1 96.62 212 SER B N 1
ATOM 6262 C CA . SER B 1 212 ? -6.508 -42.312 -25.656 1 96.62 212 SER B CA 1
ATOM 6263 C C . SER B 1 212 ? -7.082 -41.844 -24.312 1 96.62 212 SER B C 1
ATOM 6265 O O . SER B 1 212 ? -7.07 -40.625 -24.016 1 96.62 212 SER B O 1
ATOM 6267 N N . GLN B 1 213 ? -7.508 -42.75 -23.5 1 95.38 213 GLN B N 1
ATOM 6268 C CA . GLN B 1 213 ? -8.062 -42.406 -22.188 1 95.38 213 GLN B CA 1
ATOM 6269 C C . GLN B 1 213 ? -7.004 -42.5 -21.094 1 95.38 213 GLN B C 1
ATOM 6271 O O . GLN B 1 213 ? -7.285 -42.25 -19.922 1 95.38 213 GLN B O 1
ATOM 6276 N N . THR B 1 214 ? -5.812 -42.844 -21.516 1 96.44 214 THR B N 1
ATOM 6277 C CA . THR B 1 214 ? -4.719 -42.938 -20.562 1 96.44 214 THR B CA 1
ATOM 6278 C C . THR B 1 214 ? -4.391 -41.594 -19.953 1 96.44 214 THR B C 1
ATOM 6280 O O . THR B 1 214 ? -4.27 -40.594 -20.656 1 96.44 214 THR B O 1
ATOM 6283 N N . ARG B 1 215 ? -4.297 -41.594 -18.609 1 97.88 215 ARG B N 1
ATOM 6284 C CA . ARG B 1 215 ? -3.975 -40.344 -17.906 1 97.88 215 ARG B CA 1
ATOM 6285 C C . ARG B 1 215 ? -2.482 -40.281 -17.594 1 97.88 215 ARG B C 1
ATOM 6287 O O . ARG B 1 215 ? -1.787 -41.281 -17.594 1 97.88 215 ARG B O 1
ATOM 6294 N N . SER B 1 216 ? -2.021 -39.062 -17.422 1 98.19 216 SER B N 1
ATOM 6295 C CA . SER B 1 216 ? -0.655 -38.844 -16.969 1 98.19 216 SER B CA 1
ATOM 6296 C C . SER B 1 216 ? -0.517 -39.156 -15.477 1 98.19 216 SER B C 1
ATOM 6298 O O . SER B 1 216 ? -1.234 -38.562 -14.648 1 98.19 216 SER B O 1
ATOM 6300 N N . LEU B 1 217 ? 0.367 -39.969 -15.156 1 96.69 217 LEU B N 1
ATOM 6301 C CA . LEU B 1 217 ? 0.639 -40.25 -13.75 1 96.69 217 LEU B CA 1
ATOM 6302 C C . LEU B 1 217 ? 1.057 -39 -13.008 1 96.69 217 LEU B C 1
ATOM 6304 O O . LEU B 1 217 ? 0.704 -38.812 -11.844 1 96.69 217 LEU B O 1
ATOM 6308 N N . SER B 1 218 ? 1.804 -38.156 -13.688 1 97.12 218 SER B N 1
ATOM 6309 C CA . SER B 1 218 ? 2.234 -36.875 -13.125 1 97.12 218 SER B CA 1
ATOM 6310 C C . SER B 1 218 ? 1.041 -36.031 -12.711 1 97.12 218 SER B C 1
ATOM 6312 O O . SER B 1 218 ? 1.019 -35.469 -11.609 1 97.12 218 SER B O 1
ATOM 6314 N N . VAL B 1 219 ? 0.072 -35.938 -13.523 1 97.44 219 VAL B N 1
ATOM 6315 C CA . VAL B 1 219 ? -1.117 -35.125 -13.289 1 97.44 219 VAL B CA 1
ATOM 6316 C C . VAL B 1 219 ? -1.945 -35.75 -12.156 1 97.44 219 VAL B C 1
ATOM 6318 O O . VAL B 1 219 ? -2.408 -35.031 -11.266 1 97.44 219 VAL B O 1
ATOM 6321 N N . LEU B 1 220 ? -2.068 -37 -12.164 1 97.5 220 LEU B N 1
ATOM 6322 C CA . LEU B 1 220 ? -2.906 -37.688 -11.188 1 97.5 220 LEU B CA 1
ATOM 6323 C C . LEU B 1 220 ? -2.314 -37.594 -9.789 1 97.5 220 LEU B C 1
ATOM 6325 O O . LEU B 1 220 ? -3.039 -37.344 -8.82 1 97.5 220 LEU B O 1
ATOM 6329 N N . ILE B 1 221 ? -1.063 -37.75 -9.688 1 96.38 221 ILE B N 1
ATOM 6330 C CA . ILE B 1 221 ? -0.387 -37.719 -8.398 1 96.38 221 ILE B CA 1
ATOM 6331 C C . ILE B 1 221 ? -0.433 -36.312 -7.82 1 96.38 221 ILE B C 1
ATOM 6333 O O . ILE B 1 221 ? -0.728 -36.125 -6.637 1 96.38 221 ILE B O 1
ATOM 6337 N N . SER B 1 222 ? -0.227 -35.375 -8.641 1 95.62 222 SER B N 1
ATOM 6338 C CA . SER B 1 222 ? -0.005 -34 -8.156 1 95.62 222 SER B CA 1
ATOM 6339 C C . SER B 1 222 ? -1.318 -33.25 -8.039 1 95.62 222 SER B C 1
ATOM 6341 O O . SER B 1 222 ? -1.385 -32.219 -7.363 1 95.62 222 SER B O 1
ATOM 6343 N N . ASN B 1 223 ? -2.377 -33.781 -8.664 1 95.5 223 ASN B N 1
ATOM 6344 C CA . ASN B 1 223 ? -3.549 -32.906 -8.727 1 95.5 223 ASN B CA 1
ATOM 6345 C C . ASN B 1 223 ? -4.836 -33.688 -8.453 1 95.5 223 ASN B C 1
ATOM 6347 O O . ASN B 1 223 ? -5.926 -33.125 -8.453 1 95.5 223 ASN B O 1
ATOM 6351 N N . TRP B 1 224 ? -4.824 -35.062 -8.242 1 94.56 224 TRP B N 1
ATOM 6352 C CA . TRP B 1 224 ? -6.016 -35.875 -8.047 1 94.56 224 TRP B CA 1
ATOM 6353 C C . TRP B 1 224 ? -5.887 -36.75 -6.801 1 94.56 224 TRP B C 1
ATOM 6355 O O . TRP B 1 224 ? -6.723 -37.625 -6.551 1 94.56 224 TRP B O 1
ATOM 6365 N N . SER B 1 225 ? -4.871 -36.656 -6.043 1 93.62 225 SER B N 1
ATOM 6366 C CA . SER B 1 225 ? -4.609 -37.5 -4.867 1 93.62 225 SER B CA 1
ATOM 6367 C C . SER B 1 225 ? -4.473 -38.969 -5.238 1 93.62 225 SER B C 1
ATOM 6369 O O . SER B 1 225 ? -4.922 -39.844 -4.496 1 93.62 225 SER B O 1
ATOM 6371 N N . TYR B 1 226 ? -4.086 -39.188 -6.465 1 96.5 226 TYR B N 1
ATOM 6372 C CA . TYR B 1 226 ? -3.672 -40.531 -6.84 1 96.5 226 TYR B CA 1
ATOM 6373 C C . TYR B 1 226 ? -2.451 -40.969 -6.039 1 96.5 226 TYR B C 1
ATOM 6375 O O . TYR B 1 226 ? -1.507 -40.219 -5.859 1 96.5 226 TYR B O 1
ATOM 6383 N N . GLU B 1 227 ? -2.475 -42.219 -5.602 1 95.56 227 GLU B N 1
ATOM 6384 C CA . GLU B 1 227 ? -1.46 -42.594 -4.621 1 95.56 227 GLU B CA 1
ATOM 6385 C C . GLU B 1 227 ? -0.296 -43.344 -5.285 1 95.56 227 GLU B C 1
ATOM 6387 O O . GLU B 1 227 ? -0.504 -44.25 -6.074 1 95.56 227 GLU B O 1
ATOM 6392 N N . ILE B 1 228 ? 0.804 -42.844 -5.145 1 94.75 228 ILE B N 1
ATOM 6393 C CA . ILE B 1 228 ? 2.092 -43.531 -5.133 1 94.75 228 ILE B CA 1
ATOM 6394 C C . ILE B 1 228 ? 2.828 -43.219 -3.83 1 94.75 228 ILE B C 1
ATOM 6396 O O . ILE B 1 228 ? 3.5 -42.188 -3.715 1 94.75 228 ILE B O 1
ATOM 6400 N N . THR B 1 229 ? 2.68 -44.125 -2.852 1 94.31 229 THR B N 1
ATOM 6401 C CA . THR B 1 229 ? 3.104 -43.781 -1.496 1 94.31 229 THR B CA 1
ATOM 6402 C C . THR B 1 229 ? 4.441 -44.438 -1.173 1 94.31 229 THR B C 1
ATOM 6404 O O . THR B 1 229 ? 4.879 -45.375 -1.881 1 94.31 229 THR B O 1
ATOM 6407 N N . VAL B 1 230 ? 5.062 -43.969 -0.179 1 94.25 230 VAL B N 1
ATOM 6408 C CA . VAL B 1 230 ? 6.34 -44.5 0.285 1 94.25 230 VAL B CA 1
ATOM 6409 C C . VAL B 1 230 ? 6.172 -45.938 0.742 1 94.25 230 VAL B C 1
ATOM 6411 O O . VAL B 1 230 ? 7.117 -46.719 0.7 1 94.25 230 VAL B O 1
ATOM 6414 N N . ASN B 1 231 ? 4.988 -46.312 1.131 1 91.62 231 ASN B N 1
ATOM 6415 C CA . ASN B 1 231 ? 4.703 -47.688 1.612 1 91.62 231 ASN B CA 1
ATOM 6416 C C . ASN B 1 231 ? 4.367 -48.625 0.464 1 91.62 231 ASN B C 1
ATOM 6418 O O . ASN B 1 231 ? 4.105 -49.812 0.686 1 91.62 231 ASN B O 1
ATOM 6422 N N . GLY B 1 232 ? 4.27 -48.062 -0.707 1 90.19 232 GLY B N 1
ATOM 6423 C CA . GLY B 1 232 ? 4.152 -48.938 -1.859 1 90.19 232 GLY B CA 1
ATOM 6424 C C . GLY B 1 232 ? 2.752 -48.969 -2.443 1 90.19 232 GLY B C 1
ATOM 6425 O O . GLY B 1 232 ? 2.504 -49.656 -3.441 1 90.19 232 GLY B O 1
ATOM 6426 N N . ASN B 1 233 ? 1.856 -48.281 -1.844 1 91.06 233 ASN B N 1
ATOM 6427 C CA . ASN B 1 233 ? 0.524 -48.188 -2.434 1 91.06 233 ASN B CA 1
ATOM 6428 C C . ASN B 1 233 ? 0.543 -47.438 -3.76 1 91.06 233 ASN B C 1
ATOM 6430 O O . ASN B 1 233 ? 1.216 -46.406 -3.885 1 91.06 233 ASN B O 1
ATOM 6434 N N . GLU B 1 234 ? -0.16 -48.062 -4.77 1 93.75 234 GLU B N 1
ATOM 6435 C CA . GLU B 1 234 ? -0.268 -47.406 -6.078 1 93.75 234 GLU B CA 1
ATOM 6436 C C . GLU B 1 234 ? -1.688 -47.531 -6.629 1 93.75 234 GLU B C 1
ATOM 6438 O O . GLU B 1 234 ? -2.217 -48.625 -6.789 1 93.75 234 GLU B O 1
ATOM 6443 N N . GLY B 1 235 ? -2.262 -46.312 -6.797 1 96 235 GLY B N 1
ATOM 6444 C CA . GLY B 1 235 ? -3.586 -46.312 -7.395 1 96 235 GLY B CA 1
ATOM 6445 C C . GLY B 1 235 ? -4.566 -45.406 -6.695 1 96 235 GLY B C 1
ATOM 6446 O O . GLY B 1 235 ? -4.18 -44.656 -5.801 1 96 235 GLY B O 1
ATOM 6447 N N . TRP B 1 236 ? -5.801 -45.469 -7.246 1 97.38 236 TRP B N 1
ATOM 6448 C CA . TRP B 1 236 ? -6.887 -44.75 -6.582 1 97.38 236 TRP B CA 1
ATOM 6449 C C . TRP B 1 236 ? -7.211 -45.406 -5.234 1 97.38 236 TRP B C 1
ATOM 6451 O O . TRP B 1 236 ? -7.199 -46.625 -5.094 1 97.38 236 TRP B O 1
ATOM 6461 N N . ASN B 1 237 ? -7.449 -44.625 -4.246 1 96.5 237 ASN B N 1
ATOM 6462 C CA . ASN B 1 237 ? -7.809 -45.125 -2.918 1 96.5 237 ASN B CA 1
ATOM 6463 C C . ASN B 1 237 ? -9.32 -45.094 -2.703 1 96.5 237 ASN B C 1
ATOM 6465 O O . ASN B 1 237 ? -9.898 -44.031 -2.438 1 96.5 237 ASN B O 1
ATOM 6469 N N . SER B 1 238 ? -9.883 -46.25 -2.701 1 96.19 238 SER B N 1
ATOM 6470 C CA . SER B 1 238 ? -11.336 -46.375 -2.592 1 96.19 238 SER B CA 1
ATOM 6471 C C . SER B 1 238 ? -11.844 -45.812 -1.265 1 96.19 238 SER B C 1
ATOM 6473 O O . SER B 1 238 ? -12.883 -45.156 -1.218 1 96.19 238 SER B O 1
ATOM 6475 N N . ARG B 1 239 ? -11.164 -46.062 -0.235 1 95.81 239 ARG B N 1
ATOM 6476 C CA . ARG B 1 239 ? -11.578 -45.594 1.085 1 95.81 239 ARG B CA 1
ATOM 6477 C C . ARG B 1 239 ? -11.586 -44.062 1.146 1 95.81 239 ARG B C 1
ATOM 6479 O O . ARG B 1 239 ? -12.516 -43.469 1.701 1 95.81 239 ARG B O 1
ATOM 6486 N N . PHE B 1 240 ? -10.57 -43.469 0.608 1 96 240 PHE B N 1
ATOM 6487 C CA . PHE B 1 240 ? -10.477 -42 0.598 1 96 240 PHE B CA 1
ATOM 6488 C C . PHE B 1 240 ? -11.656 -41.406 -0.151 1 96 240 PHE B C 1
ATOM 6490 O O . PHE B 1 240 ? -12.328 -40.5 0.363 1 96 240 PHE B O 1
ATOM 6497 N N . PHE B 1 241 ? -11.977 -41.844 -1.295 1 97.19 241 PHE B N 1
ATOM 6498 C CA . PHE B 1 241 ? -13.023 -41.281 -2.129 1 97.19 241 PHE B CA 1
ATOM 6499 C C . PHE B 1 241 ? -14.398 -41.531 -1.528 1 97.19 241 PHE B C 1
ATOM 6501 O O . PHE B 1 241 ? -15.312 -40.719 -1.68 1 97.19 241 PHE B O 1
ATOM 6508 N N . LYS B 1 242 ? -14.516 -42.625 -0.865 1 96.94 242 LYS B N 1
ATOM 6509 C CA . LYS B 1 242 ? -15.758 -42.875 -0.132 1 96.94 242 LYS B CA 1
ATOM 6510 C C . LYS B 1 242 ? -15.914 -41.906 1.022 1 96.94 242 LYS B C 1
ATOM 6512 O O . LYS B 1 242 ? -17 -41.344 1.239 1 96.94 242 LYS B O 1
ATOM 6517 N N . GLU B 1 243 ? -14.867 -41.688 1.687 1 96.62 243 GLU B N 1
ATOM 6518 C CA . GLU B 1 243 ? -14.883 -40.781 2.842 1 96.62 243 GLU B CA 1
ATOM 6519 C C . GLU B 1 243 ? -15.266 -39.375 2.434 1 96.62 243 GLU B C 1
ATOM 6521 O O . GLU B 1 243 ? -15.914 -38.656 3.199 1 96.62 243 GLU B O 1
ATOM 6526 N N . ILE B 1 244 ? -14.836 -39 1.289 1 97 244 ILE B N 1
ATOM 6527 C CA . ILE B 1 244 ? -15.102 -37.625 0.904 1 97 244 ILE B CA 1
ATOM 6528 C C . ILE B 1 244 ? -16.375 -37.531 0.071 1 97 244 ILE B C 1
ATOM 6530 O O . ILE B 1 244 ? -16.688 -36.5 -0.524 1 97 244 ILE B O 1
ATOM 6534 N N . GLY B 1 245 ? -17.094 -38.656 -0.07 1 96.56 245 GLY B N 1
ATOM 6535 C CA . GLY B 1 245 ? -18.406 -38.688 -0.7 1 96.56 245 GLY B CA 1
ATOM 6536 C C . GLY B 1 245 ? -18.344 -38.812 -2.211 1 96.56 245 GLY B C 1
ATOM 6537 O O . GLY B 1 245 ? -19.25 -38.344 -2.916 1 96.56 245 GLY B O 1
ATOM 6538 N N . LEU B 1 246 ? -17.328 -39.344 -2.734 1 97.75 246 LEU B N 1
ATOM 6539 C CA . LEU B 1 246 ? -17.172 -39.5 -4.172 1 97.75 246 LEU B CA 1
ATOM 6540 C C . LEU B 1 246 ? -17.016 -40.969 -4.531 1 97.75 246 LEU B C 1
ATOM 6542 O O . LEU B 1 246 ? -16.25 -41.344 -5.43 1 97.75 246 LEU B O 1
ATOM 6546 N N . GLU B 1 247 ? -17.641 -41.812 -3.908 1 96 247 GLU B N 1
ATOM 6547 C CA . GLU B 1 247 ? -17.531 -43.25 -4.098 1 96 247 GLU B CA 1
ATOM 6548 C C . GLU B 1 247 ? -17.922 -43.656 -5.516 1 96 247 GLU B C 1
ATOM 6550 O O . GLU B 1 247 ? -17.406 -44.656 -6.051 1 96 247 GLU B O 1
ATOM 6555 N N . GLU B 1 248 ? -18.734 -42.938 -6.172 1 94.94 248 GLU B N 1
ATOM 6556 C CA . GLU B 1 248 ? -19.203 -43.25 -7.52 1 94.94 248 GLU B CA 1
ATOM 6557 C C . GLU B 1 248 ? -18.047 -43.219 -8.523 1 94.94 248 GLU B C 1
ATOM 6559 O O . GLU B 1 248 ? -18.156 -43.781 -9.609 1 94.94 248 GLU B O 1
ATOM 6564 N N . MET B 1 249 ? -17.031 -42.531 -8.219 1 95.69 249 MET B N 1
ATOM 6565 C CA . MET B 1 249 ? -15.891 -42.469 -9.117 1 95.69 249 MET B CA 1
ATOM 6566 C C . MET B 1 249 ? -15.305 -43.844 -9.391 1 95.69 249 MET B C 1
ATOM 6568 O O . MET B 1 249 ? -14.664 -44.062 -10.422 1 95.69 249 MET B O 1
ATOM 6572 N N . GLU B 1 250 ? -15.469 -44.75 -8.5 1 96.44 250 GLU B N 1
ATOM 6573 C CA . GLU B 1 250 ? -14.891 -46.094 -8.586 1 96.44 250 GLU B CA 1
ATOM 6574 C C . GLU B 1 250 ? -15.633 -46.938 -9.625 1 96.44 250 GLU B C 1
ATOM 6576 O O . GLU B 1 250 ? -15.102 -47.938 -10.102 1 96.44 250 GLU B O 1
ATOM 6581 N N . THR B 1 251 ? -16.75 -46.562 -9.992 1 95.06 251 THR B N 1
ATOM 6582 C CA . THR B 1 251 ? -17.562 -47.312 -10.945 1 95.06 251 THR B CA 1
ATOM 6583 C C . THR B 1 251 ? -16.797 -47.5 -12.25 1 95.06 251 THR B C 1
ATOM 6585 O O . THR B 1 251 ? -16.078 -46.625 -12.703 1 95.06 251 THR B O 1
ATOM 6588 N N . ASP B 1 252 ? -16.938 -48.688 -12.852 1 95.25 252 ASP B N 1
ATOM 6589 C CA . ASP B 1 252 ? -16.312 -49.031 -14.117 1 95.25 252 ASP B CA 1
ATOM 6590 C C . ASP B 1 252 ? -14.805 -48.812 -14.07 1 95.25 252 ASP B C 1
ATOM 6592 O O . ASP B 1 252 ? -14.234 -48.219 -14.984 1 95.25 252 ASP B O 1
ATOM 6596 N N . ASN B 1 253 ? -14.234 -49.188 -12.938 1 96.25 253 ASN B N 1
ATOM 6597 C CA . ASN B 1 253 ? -12.789 -49.125 -12.734 1 96.25 253 ASN B CA 1
ATOM 6598 C C . ASN B 1 253 ? -12.273 -47.688 -12.891 1 96.25 253 ASN B C 1
ATOM 6600 O O . ASN B 1 253 ? -11.344 -47.438 -13.664 1 96.25 253 ASN B O 1
ATOM 6604 N N . TRP B 1 254 ? -12.938 -46.719 -12.242 1 97.19 254 TRP B N 1
ATOM 6605 C CA . TRP B 1 254 ? -12.523 -45.344 -12.156 1 97.19 254 TRP B CA 1
ATOM 6606 C C . TRP B 1 254 ? -12.539 -44.656 -13.523 1 97.19 254 TRP B C 1
ATOM 6608 O O . TRP B 1 254 ? -11.781 -43.719 -13.781 1 97.19 254 TRP B O 1
ATOM 6618 N N . LYS B 1 255 ? -13.336 -45.094 -14.484 1 95.75 255 LYS B N 1
ATOM 6619 C CA . LYS B 1 255 ? -13.352 -44.594 -15.867 1 95.75 255 LYS B CA 1
ATOM 6620 C C . LYS B 1 255 ? -13.555 -43.094 -15.922 1 95.75 255 LYS B C 1
ATOM 6622 O O . LYS B 1 255 ? -12.93 -42.406 -16.734 1 95.75 255 LYS B O 1
ATOM 6627 N N . VAL B 1 256 ? -14.336 -42.594 -15.07 1 97.12 256 VAL B N 1
ATOM 6628 C CA . VAL B 1 256 ? -14.75 -41.188 -15.117 1 97.12 256 VAL B CA 1
ATOM 6629 C C . VAL B 1 256 ? -13.555 -40.312 -14.805 1 97.12 256 VAL B C 1
ATOM 6631 O O . VAL B 1 256 ? -13.484 -39.156 -15.289 1 97.12 256 VAL B O 1
ATOM 6634 N N . ILE B 1 257 ? -12.539 -40.812 -14.031 1 97.5 257 ILE B N 1
ATOM 6635 C CA . ILE B 1 257 ? -11.383 -40 -13.688 1 97.5 257 ILE B CA 1
ATOM 6636 C C . ILE B 1 257 ? -10.109 -40.688 -14.172 1 97.5 257 ILE B C 1
ATOM 6638 O O . ILE B 1 257 ? -9 -40.188 -13.945 1 97.5 257 ILE B O 1
ATOM 6642 N N . GLY B 1 258 ? -10.234 -41.812 -14.883 1 96.19 258 GLY B N 1
ATOM 6643 C CA . GLY B 1 258 ? -9.109 -42.438 -15.531 1 96.19 258 GLY B CA 1
ATOM 6644 C C . GLY B 1 258 ? -8.805 -43.812 -14.961 1 96.19 258 GLY B C 1
ATOM 6645 O O . GLY B 1 258 ? -8.383 -43.938 -13.805 1 96.19 258 GLY B O 1
ATOM 6646 N N . SER B 1 259 ? -8.875 -44.844 -15.703 1 93.94 259 SER B N 1
ATOM 6647 C CA . SER B 1 259 ? -8.664 -46.219 -15.297 1 93.94 259 SER B CA 1
ATOM 6648 C C . SER B 1 259 ? -7.207 -46.656 -15.492 1 93.94 259 SER B C 1
ATOM 6650 O O . SER B 1 259 ? -6.762 -47.656 -14.922 1 93.94 259 SER B O 1
ATOM 6652 N N . SER B 1 260 ? -6.586 -45.875 -16.297 1 95 260 SER B N 1
ATOM 6653 C CA . SER B 1 260 ? -5.199 -46.219 -16.625 1 95 260 SER B CA 1
ATOM 6654 C C . SER B 1 260 ? -4.32 -44.969 -16.562 1 95 260 SER B C 1
ATOM 6656 O O . SER B 1 260 ? -4.762 -43.875 -16.891 1 95 260 SER B O 1
ATOM 6658 N N . ALA B 1 261 ? -3.117 -45.188 -16.109 1 95.31 261 ALA B N 1
ATOM 6659 C CA . ALA B 1 261 ? -2.145 -44.125 -16 1 95.31 261 ALA B CA 1
ATOM 6660 C C . ALA B 1 261 ? -0.771 -44.562 -16.5 1 95.31 261 ALA B C 1
ATOM 6662 O O . ALA B 1 261 ? -0.405 -45.719 -16.375 1 95.31 261 ALA B O 1
ATOM 6663 N N . GLN B 1 262 ? -0.104 -43.625 -17.109 1 95.88 262 GLN B N 1
ATOM 6664 C CA . GLN B 1 262 ? 1.256 -43.875 -17.562 1 95.88 262 GLN B CA 1
ATOM 6665 C C . GLN B 1 262 ? 2.184 -42.719 -17.203 1 95.88 262 GLN B C 1
ATOM 6667 O O . GLN B 1 262 ? 1.725 -41.625 -16.922 1 95.88 262 GLN B O 1
ATOM 6672 N N . LEU B 1 263 ? 3.463 -43.062 -17.203 1 95.38 263 LEU B N 1
ATOM 6673 C CA . LEU B 1 263 ? 4.473 -42.031 -16.922 1 95.38 263 LEU B CA 1
ATOM 6674 C C . LEU B 1 263 ? 4.527 -41 -18.047 1 95.38 263 LEU B C 1
ATOM 6676 O O . LEU B 1 263 ? 4.336 -41.344 -19.219 1 95.38 263 LEU B O 1
ATOM 6680 N N . PRO B 1 264 ? 4.809 -39.781 -17.703 1 96.62 264 PRO B N 1
ATOM 6681 C CA . PRO B 1 264 ? 5.059 -38.781 -18.766 1 96.62 264 PRO B CA 1
ATOM 6682 C C . PRO B 1 264 ? 6.168 -39.219 -19.719 1 96.62 264 PRO B C 1
ATOM 6684 O O . PRO B 1 264 ? 7.129 -39.875 -19.297 1 96.62 264 PRO B O 1
ATOM 6687 N N . GLY B 1 265 ? 6.035 -38.875 -20.969 1 96.56 265 GLY B N 1
ATOM 6688 C CA . GLY B 1 265 ? 7.047 -39.188 -21.953 1 96.56 265 GLY B CA 1
ATOM 6689 C C . GLY B 1 265 ? 6.707 -40.438 -22.75 1 96.56 265 GLY B C 1
ATOM 6690 O O . GLY B 1 265 ? 7.293 -40.688 -23.797 1 96.56 265 GLY B O 1
ATOM 6691 N N . LYS B 1 266 ? 5.777 -41.219 -22.297 1 97.06 266 LYS B N 1
ATOM 6692 C CA . LYS B 1 266 ? 5.281 -42.344 -23.078 1 97.06 266 LYS B CA 1
ATOM 6693 C C . LYS B 1 266 ? 4.332 -41.875 -24.172 1 97.06 266 LYS B C 1
ATOM 6695 O O . LYS B 1 266 ? 3.703 -40.812 -24.047 1 97.06 266 LYS B O 1
ATOM 6700 N N . PRO B 1 267 ? 4.246 -42.656 -25.281 1 97.88 267 PRO B N 1
ATOM 6701 C CA . PRO B 1 267 ? 3.297 -42.25 -26.328 1 97.88 267 PRO B CA 1
ATOM 6702 C C . PRO B 1 267 ? 1.844 -42.531 -25.938 1 97.88 267 PRO B C 1
ATOM 6704 O O . PRO B 1 267 ? 1.538 -43.531 -25.312 1 97.88 267 PRO B O 1
ATOM 6707 N N . ALA B 1 268 ? 1.06 -41.688 -26.312 1 98.06 268 ALA B N 1
ATOM 6708 C CA . ALA B 1 268 ? -0.37 -41.812 -26.031 1 98.06 268 ALA B CA 1
ATOM 6709 C C . ALA B 1 268 ? -1.083 -42.531 -27.188 1 98.06 268 ALA B C 1
ATOM 6711 O O . ALA B 1 268 ? -1.164 -42 -28.297 1 98.06 268 ALA B O 1
ATOM 6712 N N . GLY B 1 269 ? -1.575 -43.625 -26.891 1 96.75 269 GLY B N 1
ATOM 6713 C CA . GLY B 1 269 ? -2.303 -44.375 -27.922 1 96.75 269 GLY B CA 1
ATOM 6714 C C . GLY B 1 269 ? -1.515 -44.531 -29.203 1 96.75 269 GLY B C 1
ATOM 6715 O O . GLY B 1 269 ? -0.345 -44.938 -29.172 1 96.75 269 GLY B O 1
ATOM 6716 N N . GLU B 1 270 ? -2.283 -44.25 -30.312 1 97.06 270 GLU B N 1
ATOM 6717 C CA . GLU B 1 270 ? -1.67 -44.438 -31.625 1 97.06 270 GLU B CA 1
ATOM 6718 C C . GLU B 1 270 ? -1.229 -43.125 -32.219 1 97.06 270 GLU B C 1
ATOM 6720 O O . GLU B 1 270 ? -0.943 -43.031 -33.406 1 97.06 270 GLU B O 1
ATOM 6725 N N . GLY B 1 271 ? -1.209 -42.156 -31.375 1 97.81 271 GLY B N 1
ATOM 6726 C CA . GLY B 1 271 ? -0.814 -40.844 -31.859 1 97.81 271 GLY B CA 1
ATOM 6727 C C . GLY B 1 271 ? -1.988 -40 -32.312 1 97.81 271 GLY B C 1
ATOM 6728 O O . GLY B 1 271 ? -3.125 -40.219 -31.891 1 97.81 271 GLY B O 1
ATOM 6729 N N . LEU B 1 272 ? -1.666 -39 -33.094 1 98.06 272 LEU B N 1
ATOM 6730 C CA . LEU B 1 272 ? -2.678 -38.062 -33.531 1 98.06 272 LEU B CA 1
ATOM 6731 C C . LEU B 1 272 ? -3.768 -38.75 -34.344 1 98.06 272 LEU B C 1
ATOM 6733 O O . LEU B 1 272 ? -3.473 -39.469 -35.281 1 98.06 272 LEU B O 1
ATOM 6737 N N . ARG B 1 273 ? -4.953 -38.406 -34 1 98 273 ARG B N 1
ATOM 6738 C CA . ARG B 1 273 ? -6.082 -38.906 -34.781 1 98 273 ARG B CA 1
ATOM 6739 C C . ARG B 1 273 ? -6.105 -38.281 -36.156 1 98 273 ARG B C 1
ATOM 6741 O O . ARG B 1 273 ? -5.648 -37.125 -36.344 1 98 273 ARG B O 1
ATOM 6748 N N . GLU B 1 274 ? -6.754 -38.969 -37.062 1 97.44 274 GLU B N 1
ATOM 6749 C CA . GLU B 1 274 ? -6.773 -38.531 -38.469 1 97.44 274 GLU B CA 1
ATOM 6750 C C . GLU B 1 274 ? -7.449 -37.188 -38.594 1 97.44 274 GLU B C 1
ATOM 6752 O O . GLU B 1 274 ? -6.918 -36.281 -39.25 1 97.44 274 GLU B O 1
ATOM 6757 N N . ASN B 1 275 ? -8.531 -37 -38.031 1 96.81 275 ASN B N 1
ATOM 6758 C CA . ASN B 1 275 ? -9.273 -35.75 -38.156 1 96.81 275 ASN B CA 1
ATOM 6759 C C . ASN B 1 275 ? -8.523 -34.594 -37.5 1 96.81 275 ASN B C 1
ATOM 6761 O O . ASN B 1 275 ? -8.539 -33.469 -38.031 1 96.81 275 ASN B O 1
ATOM 6765 N N . VAL B 1 276 ? -7.902 -34.875 -36.406 1 97.44 276 VAL B N 1
ATOM 6766 C CA . VAL B 1 276 ? -7.148 -33.875 -35.688 1 97.44 276 VAL B CA 1
ATOM 6767 C C . VAL B 1 276 ? -5.906 -33.469 -36.5 1 97.44 276 VAL B C 1
ATOM 6769 O O . VAL B 1 276 ? -5.543 -32.312 -36.562 1 97.44 276 VAL B O 1
ATOM 6772 N N . ALA B 1 277 ? -5.285 -34.469 -37.094 1 97 277 ALA B N 1
ATOM 6773 C CA . ALA B 1 277 ? -4.121 -34.25 -37.938 1 97 277 ALA B CA 1
ATOM 6774 C C . ALA B 1 277 ? -4.469 -33.312 -39.094 1 97 277 ALA B C 1
ATOM 6776 O O . ALA B 1 277 ? -3.691 -32.406 -39.406 1 97 277 ALA B O 1
ATOM 6777 N N . ILE B 1 278 ? -5.582 -33.531 -39.656 1 95.44 278 ILE B N 1
ATOM 6778 C CA . ILE B 1 278 ? -6.051 -32.688 -40.75 1 95.44 278 ILE B CA 1
ATOM 6779 C C . ILE B 1 278 ? -6.273 -31.266 -40.25 1 95.44 278 ILE B C 1
ATOM 6781 O O . ILE B 1 278 ? -5.848 -30.297 -40.875 1 95.44 278 ILE B O 1
ATOM 6785 N N . GLU B 1 279 ? -6.859 -31.172 -39.156 1 94.69 279 GLU B N 1
ATOM 6786 C CA . GLU B 1 279 ? -7.137 -29.875 -38.562 1 94.69 279 GLU B CA 1
ATOM 6787 C C . GLU B 1 279 ? -5.848 -29.109 -38.281 1 94.69 279 GLU B C 1
ATOM 6789 O O . GLU B 1 279 ? -5.785 -27.891 -38.438 1 94.69 279 GLU B O 1
ATOM 6794 N N . MET B 1 280 ? -4.84 -29.812 -37.812 1 95.5 280 MET B N 1
ATOM 6795 C CA . MET B 1 280 ? -3.582 -29.203 -37.406 1 95.5 280 MET B CA 1
ATOM 6796 C C . MET B 1 280 ? -2.621 -29.062 -38.562 1 95.5 280 MET B C 1
ATOM 6798 O O . MET B 1 280 ? -1.643 -28.312 -38.5 1 95.5 280 MET B O 1
ATOM 6802 N N . GLY B 1 281 ? -2.932 -29.688 -39.688 1 94.19 281 GLY B N 1
ATOM 6803 C CA . GLY B 1 281 ? -2.006 -29.734 -40.812 1 94.19 281 GLY B CA 1
ATOM 6804 C C . GLY B 1 281 ? -0.795 -30.609 -40.531 1 94.19 281 GLY B C 1
ATOM 6805 O O . GLY B 1 281 ? 0.324 -30.266 -40.906 1 94.19 281 GLY B O 1
ATOM 6806 N N . LEU B 1 282 ? -0.974 -31.703 -39.844 1 97.31 282 LEU B N 1
ATOM 6807 C CA . LEU B 1 282 ? 0.114 -32.594 -39.469 1 97.31 282 LEU B CA 1
ATOM 6808 C C . LEU B 1 282 ? -0.164 -34.031 -39.969 1 97.31 282 LEU B C 1
ATOM 6810 O O . LEU B 1 282 ? -1.139 -34.281 -40.688 1 97.31 282 LEU B O 1
ATOM 6814 N N . THR B 1 283 ? 0.688 -34.969 -39.562 1 96.69 283 THR B N 1
ATOM 6815 C CA . THR B 1 283 ? 0.595 -36.344 -40.062 1 96.69 283 THR B CA 1
ATOM 6816 C C . THR B 1 283 ? -0.215 -37.188 -39.094 1 96.69 283 THR B C 1
ATOM 6818 O O . THR B 1 283 ? 0.06 -37.219 -37.875 1 96.69 283 THR B O 1
ATOM 6821 N N . PRO B 1 284 ? -1.204 -37.938 -39.656 1 97.38 284 PRO B N 1
ATOM 6822 C CA . PRO B 1 284 ? -1.872 -38.906 -38.781 1 97.38 284 PRO B CA 1
ATOM 6823 C C . PRO B 1 284 ? -0.9 -39.906 -38.156 1 97.38 284 PRO B C 1
ATOM 6825 O O . PRO B 1 284 ? 0.037 -40.344 -38.812 1 97.38 284 PRO B O 1
ATOM 6828 N N . GLY B 1 285 ? -1.128 -40.156 -36.875 1 97.88 285 GLY B N 1
ATOM 6829 C CA . GLY B 1 285 ? -0.265 -41.094 -36.219 1 97.88 285 GLY B CA 1
ATOM 6830 C C . GLY B 1 285 ? 0.969 -40.469 -35.594 1 97.88 285 GLY B C 1
ATOM 6831 O O . GLY B 1 285 ? 1.753 -41.125 -34.906 1 97.88 285 GLY B O 1
ATOM 6832 N N . LEU B 1 286 ? 1.108 -39.188 -35.875 1 98.31 286 LEU B N 1
ATOM 6833 C CA . LEU B 1 286 ? 2.213 -38.5 -35.219 1 98.31 286 LEU B CA 1
ATOM 6834 C C . LEU B 1 286 ? 2.221 -38.75 -33.719 1 98.31 286 LEU B C 1
ATOM 6836 O O . LEU B 1 286 ? 1.193 -38.594 -33.062 1 98.31 286 LEU B O 1
ATOM 6840 N N . PRO B 1 287 ? 3.324 -39.156 -33.156 1 98.5 287 PRO B N 1
ATOM 6841 C CA . PRO B 1 287 ? 3.365 -39.469 -31.719 1 98.5 287 PRO B CA 1
ATOM 6842 C C . PRO B 1 287 ? 2.953 -38.281 -30.859 1 98.5 287 PRO B C 1
ATOM 6844 O O . PRO B 1 287 ? 3.357 -37.156 -31.125 1 98.5 287 PRO B O 1
ATOM 6847 N N . VAL B 1 288 ? 2.115 -38.531 -29.891 1 98.75 288 VAL B N 1
ATOM 6848 C CA . VAL B 1 288 ? 1.712 -37.594 -28.859 1 98.75 288 VAL B CA 1
ATOM 6849 C C . VAL B 1 288 ? 2.152 -38.094 -27.484 1 98.75 288 VAL B C 1
ATOM 6851 O O . VAL B 1 288 ? 1.873 -39.25 -27.125 1 98.75 288 VAL B O 1
ATOM 6854 N N . ALA B 1 289 ? 2.822 -37.281 -26.766 1 98.69 289 ALA B N 1
ATOM 6855 C CA . ALA B 1 289 ? 3.375 -37.719 -25.484 1 98.69 289 ALA B CA 1
ATOM 6856 C C . ALA B 1 289 ? 2.326 -37.625 -24.391 1 98.69 289 ALA B C 1
ATOM 6858 O O . ALA B 1 289 ? 1.529 -36.688 -24.344 1 98.69 289 ALA B O 1
ATOM 6859 N N . ILE B 1 290 ? 2.33 -38.656 -23.5 1 98.12 290 ILE B N 1
ATOM 6860 C CA . ILE B 1 290 ? 1.746 -38.438 -22.172 1 98.12 290 ILE B CA 1
ATOM 6861 C C . ILE B 1 290 ? 2.475 -37.281 -21.484 1 98.12 290 ILE B C 1
ATOM 6863 O O . ILE B 1 290 ? 3.705 -37.281 -21.391 1 98.12 290 ILE B O 1
ATOM 6867 N N . SER B 1 291 ? 1.774 -36.375 -21.031 1 97.5 291 SER B N 1
ATOM 6868 C CA . SER B 1 291 ? 2.365 -35.094 -20.672 1 97.5 291 SER B CA 1
ATOM 6869 C C . SER B 1 291 ? 2.367 -34.875 -19.156 1 97.5 291 SER B C 1
ATOM 6871 O O . SER B 1 291 ? 2.234 -35.844 -18.406 1 97.5 291 SER B O 1
ATOM 6873 N N . MET B 1 292 ? 2.723 -33.688 -18.703 1 97.38 292 MET B N 1
ATOM 6874 C CA . MET B 1 292 ? 2.688 -33.219 -17.328 1 97.38 292 MET B CA 1
ATOM 6875 C C . MET B 1 292 ? 2.225 -31.781 -17.25 1 97.38 292 MET B C 1
ATOM 6877 O O . MET B 1 292 ? 2.062 -31.125 -18.281 1 97.38 292 MET B O 1
ATOM 6881 N N . LEU B 1 293 ? 1.975 -31.328 -16.062 1 96 293 LEU B N 1
ATOM 6882 C CA . LEU B 1 293 ? 1.566 -29.953 -15.859 1 96 293 LEU B CA 1
ATOM 6883 C C . LEU B 1 293 ? 2.688 -28.984 -16.25 1 96 293 LEU B C 1
ATOM 6885 O O . LEU B 1 293 ? 3.859 -29.375 -16.266 1 96 293 LEU B O 1
ATOM 6889 N N . ASP B 1 294 ? 2.324 -27.766 -16.609 1 94.31 294 ASP B N 1
ATOM 6890 C CA . ASP B 1 294 ? 3.264 -26.797 -17.172 1 94.31 294 ASP B CA 1
ATOM 6891 C C . ASP B 1 294 ? 4.398 -26.5 -16.203 1 94.31 294 ASP B C 1
ATOM 6893 O O . ASP B 1 294 ? 5.547 -26.312 -16.609 1 94.31 294 ASP B O 1
ATOM 6897 N N . GLN B 1 295 ? 4.105 -26.469 -14.953 1 92.44 295 GLN B N 1
ATOM 6898 C CA . GLN B 1 295 ? 5.168 -26.188 -13.992 1 92.44 295 GLN B CA 1
ATOM 6899 C C . GLN B 1 295 ? 6.195 -27.312 -13.969 1 92.44 295 GLN B C 1
ATOM 6901 O O . GLN B 1 295 ? 7.398 -27.062 -13.852 1 92.44 295 GLN B O 1
ATOM 6906 N N . TYR B 1 296 ? 5.746 -28.516 -14.102 1 95.44 296 TYR B N 1
ATOM 6907 C CA . TYR B 1 296 ? 6.656 -29.656 -14.102 1 95.44 296 TYR B CA 1
ATOM 6908 C C . TYR B 1 296 ? 7.395 -29.766 -15.43 1 95.44 296 TYR B C 1
ATOM 6910 O O . TYR B 1 296 ? 8.562 -30.156 -15.469 1 95.44 296 TYR B O 1
ATOM 6918 N N . ALA B 1 297 ? 6.656 -29.438 -16.5 1 95.75 297 ALA B N 1
ATOM 6919 C CA . ALA B 1 297 ? 7.348 -29.344 -17.781 1 95.75 297 ALA B CA 1
ATOM 6920 C C . ALA B 1 297 ? 8.461 -28.297 -17.734 1 95.75 297 ALA B C 1
ATOM 6922 O O . ALA B 1 297 ? 9.547 -28.5 -18.281 1 95.75 297 ALA B O 1
ATOM 6923 N N . SER B 1 298 ? 8.156 -27.219 -17.109 1 93.5 298 SER B N 1
ATOM 6924 C CA . SER B 1 298 ? 9.188 -26.203 -16.922 1 93.5 298 SER B CA 1
ATOM 6925 C C . SER B 1 298 ? 10.367 -26.75 -16.125 1 93.5 298 SER B C 1
ATOM 6927 O O . SER B 1 298 ? 11.523 -26.484 -16.469 1 93.5 298 SER B O 1
ATOM 6929 N N . GLY B 1 299 ? 10.062 -27.453 -15.102 1 92.44 299 GLY B N 1
ATOM 6930 C CA . GLY B 1 299 ? 11.117 -28.094 -14.328 1 92.44 299 GLY B CA 1
ATOM 6931 C C . GLY B 1 299 ? 11.984 -29.016 -15.156 1 92.44 299 GLY B C 1
ATOM 6932 O O . GLY B 1 299 ? 13.211 -29 -15.039 1 92.44 299 GLY B O 1
ATOM 6933 N N . LEU B 1 300 ? 11.336 -29.781 -15.922 1 93.62 300 LEU B N 1
ATOM 6934 C CA . LEU B 1 300 ? 12.039 -30.703 -16.797 1 93.62 300 LEU B CA 1
ATOM 6935 C C . LEU B 1 300 ? 12.953 -29.969 -17.766 1 93.62 300 LEU B C 1
ATOM 6937 O O . LEU B 1 300 ? 14.078 -30.391 -18.016 1 93.62 300 LEU B O 1
ATOM 6941 N N . GLY B 1 301 ? 12.461 -28.891 -18.281 1 92.62 301 GLY B N 1
ATOM 6942 C CA . GLY B 1 301 ? 13.25 -28.078 -19.188 1 92.62 301 GLY B CA 1
ATOM 6943 C C . GLY B 1 301 ? 14.438 -27.406 -18.531 1 92.62 301 GLY B C 1
ATOM 6944 O O . GLY B 1 301 ? 15.438 -27.109 -19.172 1 92.62 301 GLY B O 1
ATOM 6945 N N . LEU B 1 302 ? 14.344 -27.188 -17.281 1 91.31 302 LEU B N 1
ATOM 6946 C CA . LEU B 1 302 ? 15.367 -26.469 -16.531 1 91.31 302 LEU B CA 1
ATOM 6947 C C . LEU B 1 302 ? 16.453 -27.422 -16.047 1 91.31 302 LEU B C 1
ATOM 6949 O O . LEU B 1 302 ? 17.641 -27.078 -16.047 1 91.31 302 LEU B O 1
ATOM 6953 N N . ILE B 1 303 ? 16.109 -28.547 -15.664 1 88.88 303 ILE B N 1
ATOM 6954 C CA . ILE B 1 303 ? 16.984 -29.453 -14.945 1 88.88 303 ILE B CA 1
ATOM 6955 C C . ILE B 1 303 ? 18.125 -29.906 -15.859 1 88.88 303 ILE B C 1
ATOM 6957 O O . ILE B 1 303 ? 19.219 -30.219 -15.383 1 88.88 303 ILE B O 1
ATOM 6961 N N . GLY B 1 304 ? 17.938 -29.906 -17.125 1 88.81 304 GLY B N 1
ATOM 6962 C CA . GLY B 1 304 ? 18.938 -30.406 -18.062 1 88.81 304 GLY B CA 1
ATOM 6963 C C . GLY B 1 304 ? 19.953 -29.359 -18.469 1 88.81 304 GLY B C 1
ATOM 6964 O O . GLY B 1 304 ? 20.922 -29.672 -19.156 1 88.81 304 GLY B O 1
ATOM 6965 N N . CYS B 1 305 ? 19.688 -28.172 -18.062 1 92.69 305 CYS B N 1
ATOM 6966 C CA . CYS B 1 305 ? 20.609 -27.109 -18.406 1 92.69 305 CYS B CA 1
ATOM 6967 C C . CYS B 1 305 ? 22 -27.359 -17.828 1 92.69 305 CYS B C 1
ATOM 6969 O O . CYS B 1 305 ? 22.125 -27.719 -16.656 1 92.69 305 CYS B O 1
ATOM 6971 N N . LYS B 1 306 ? 23.047 -27.219 -18.688 1 93.94 306 LYS B N 1
ATOM 6972 C CA . LYS B 1 306 ? 24.406 -27.484 -18.266 1 93.94 306 LYS B CA 1
ATOM 6973 C C . LYS B 1 306 ? 25.297 -26.266 -18.469 1 93.94 306 LYS B C 1
ATOM 6975 O O . LYS B 1 306 ? 25.281 -25.656 -19.547 1 93.94 306 LYS B O 1
ATOM 6980 N N . VAL B 1 307 ? 25.906 -25.953 -17.453 1 94.5 307 VAL B N 1
ATOM 6981 C CA . VAL B 1 307 ? 26.844 -24.828 -17.484 1 94.5 307 VAL B CA 1
ATOM 6982 C C . VAL B 1 307 ? 28.141 -25.234 -16.797 1 94.5 307 VAL B C 1
ATOM 6984 O O . VAL B 1 307 ? 28.125 -25.938 -15.781 1 94.5 307 VAL B O 1
ATOM 6987 N N . GLU B 1 308 ? 29.25 -24.734 -17.391 1 92.81 308 GLU B N 1
ATOM 6988 C CA . GLU B 1 308 ? 30.547 -25.031 -16.797 1 92.81 308 GLU B CA 1
ATOM 6989 C C . GLU B 1 308 ? 30.672 -24.484 -15.383 1 92.81 308 GLU B C 1
ATOM 6991 O O . GLU B 1 308 ? 30.266 -23.344 -15.125 1 92.81 308 GLU B O 1
ATOM 6996 N N . GLY B 1 309 ? 31.109 -25.328 -14.516 1 93.62 309 GLY B N 1
ATOM 6997 C CA . GLY B 1 309 ? 31.359 -24.891 -13.156 1 93.62 309 GLY B CA 1
ATOM 6998 C C . GLY B 1 309 ? 30.156 -25.078 -12.242 1 93.62 309 GLY B C 1
ATOM 6999 O O . GLY B 1 309 ? 30.234 -24.828 -11.039 1 93.62 309 GLY B O 1
ATOM 7000 N N . ILE B 1 310 ? 29.078 -25.484 -12.773 1 94.69 310 ILE B N 1
ATOM 7001 C CA . ILE B 1 310 ? 27.875 -25.734 -11.984 1 94.69 310 ILE B CA 1
ATOM 7002 C C . ILE B 1 310 ? 27.688 -27.234 -11.797 1 94.69 310 ILE B C 1
ATOM 7004 O O . ILE B 1 310 ? 27.891 -28.016 -12.727 1 94.69 310 ILE B O 1
ATOM 7008 N N . ASP B 1 311 ? 27.297 -27.594 -10.57 1 92.5 311 ASP B N 1
ATOM 7009 C CA . ASP B 1 311 ? 27.094 -29 -10.211 1 92.5 311 ASP B CA 1
ATOM 7010 C C . ASP B 1 311 ? 26.125 -29.672 -11.172 1 92.5 311 ASP B C 1
ATOM 7012 O O . ASP B 1 311 ? 25.047 -29.141 -11.453 1 92.5 311 ASP B O 1
ATOM 7016 N N . GLU B 1 312 ? 26.438 -30.859 -11.625 1 91.88 312 GLU B N 1
ATOM 7017 C CA . GLU B 1 312 ? 25.594 -31.578 -12.586 1 91.88 312 GLU B CA 1
ATOM 7018 C C . GLU B 1 312 ? 24.625 -32.531 -11.883 1 91.88 312 GLU B C 1
ATOM 7020 O O . GLU B 1 312 ? 23.688 -33.031 -12.5 1 91.88 312 GLU B O 1
ATOM 7025 N N . ASP B 1 313 ? 24.875 -32.656 -10.555 1 93.69 313 ASP B N 1
ATOM 7026 C CA . ASP B 1 313 ? 23.953 -33.469 -9.781 1 93.69 313 ASP B CA 1
ATOM 7027 C C . ASP B 1 313 ? 22.578 -32.812 -9.703 1 93.69 313 ASP B C 1
ATOM 7029 O O . ASP B 1 313 ? 22.391 -31.812 -9 1 93.69 313 ASP B O 1
ATOM 7033 N N . ILE B 1 314 ? 21.594 -33.406 -10.32 1 92.88 314 ILE B N 1
ATOM 7034 C CA . ILE B 1 314 ? 20.281 -32.781 -10.469 1 92.88 314 ILE B CA 1
ATOM 7035 C C . ILE B 1 314 ? 19.578 -32.688 -9.109 1 92.88 314 ILE B C 1
ATOM 7037 O O . ILE B 1 314 ? 18.641 -31.922 -8.93 1 92.88 314 ILE B O 1
ATOM 7041 N N . THR B 1 315 ? 19.984 -33.531 -8.07 1 95.06 315 THR B N 1
ATOM 7042 C CA . THR B 1 315 ? 19.359 -33.531 -6.75 1 95.06 315 THR B CA 1
ATOM 7043 C C . THR B 1 315 ? 19.844 -32.312 -5.934 1 95.06 315 THR B C 1
ATOM 7045 O O . THR B 1 315 ? 19.312 -32.031 -4.863 1 95.06 315 THR B O 1
ATOM 7048 N N . LYS B 1 316 ? 20.812 -31.609 -6.43 1 96.06 316 LYS B N 1
ATOM 7049 C CA . LYS B 1 316 ? 21.359 -30.453 -5.719 1 96.06 316 LYS B CA 1
ATOM 7050 C C . LYS B 1 316 ? 20.797 -29.156 -6.281 1 96.06 316 LYS B C 1
ATOM 7052 O O . LYS B 1 316 ? 21.156 -28.062 -5.812 1 96.06 316 LYS B O 1
ATOM 7057 N N . ARG B 1 317 ? 19.922 -29.266 -7.191 1 95.44 317 ARG B N 1
ATOM 7058 C CA . ARG B 1 317 ? 19.391 -28.094 -7.891 1 95.44 317 ARG B CA 1
ATOM 7059 C C . ARG B 1 317 ? 18.047 -27.672 -7.324 1 95.44 317 ARG B C 1
ATOM 7061 O O . ARG B 1 317 ? 17.141 -28.5 -7.184 1 95.44 317 ARG B O 1
ATOM 7068 N N . LEU B 1 318 ? 17.938 -26.438 -6.949 1 96.75 318 LEU B N 1
ATOM 7069 C CA . LEU B 1 318 ? 16.625 -25.812 -6.773 1 96.75 318 LEU B CA 1
ATOM 7070 C C . LEU B 1 318 ? 16.141 -25.188 -8.078 1 96.75 318 LEU B C 1
ATOM 7072 O O . LEU B 1 318 ? 16.688 -24.203 -8.539 1 96.75 318 LEU B O 1
ATOM 7076 N N . CYS B 1 319 ? 15.133 -25.766 -8.648 1 95.12 319 CYS B N 1
ATOM 7077 C CA . CYS B 1 319 ? 14.555 -25.203 -9.867 1 95.12 319 CYS B CA 1
ATOM 7078 C C . CYS B 1 319 ? 13.359 -24.312 -9.547 1 95.12 319 CYS B C 1
ATOM 7080 O O . CYS B 1 319 ? 12.477 -24.703 -8.781 1 95.12 319 CYS B O 1
ATOM 7082 N N . ILE B 1 320 ? 13.367 -23.156 -10.109 1 95.38 320 ILE B N 1
ATOM 7083 C CA . ILE B 1 320 ? 12.273 -22.219 -9.898 1 95.38 320 ILE B CA 1
ATOM 7084 C C . ILE B 1 320 ? 11.633 -21.859 -11.234 1 95.38 320 ILE B C 1
ATOM 7086 O O . ILE B 1 320 ? 12.266 -21.234 -12.094 1 95.38 320 ILE B O 1
ATOM 7090 N N . ALA B 1 321 ? 10.43 -22.281 -11.406 1 91.44 321 ALA B N 1
ATOM 7091 C CA . ALA B 1 321 ? 9.633 -21.891 -12.562 1 91.44 321 ALA B CA 1
ATOM 7092 C C . ALA B 1 321 ? 8.719 -20.719 -12.234 1 91.44 321 ALA B C 1
ATOM 7094 O O . ALA B 1 321 ? 7.801 -20.859 -11.414 1 91.44 321 ALA B O 1
ATOM 7095 N N . ILE B 1 322 ? 8.961 -19.656 -12.852 1 88.5 322 ILE B N 1
ATOM 7096 C CA . ILE B 1 322 ? 8.156 -18.469 -12.594 1 88.5 322 ILE B CA 1
ATOM 7097 C C . ILE B 1 322 ? 7.094 -18.312 -13.688 1 88.5 322 ILE B C 1
ATOM 7099 O O . ILE B 1 322 ? 7.426 -18.156 -14.859 1 88.5 322 ILE B O 1
ATOM 7103 N N . GLY B 1 323 ? 5.891 -18.422 -13.305 1 80.69 323 GLY B N 1
ATOM 7104 C CA . GLY B 1 323 ? 4.785 -18.234 -14.234 1 80.69 323 GLY B CA 1
ATOM 7105 C C . GLY B 1 323 ? 4.254 -16.812 -14.258 1 80.69 323 GLY B C 1
ATOM 7106 O O . GLY B 1 323 ? 4.906 -15.898 -13.758 1 80.69 323 GLY B O 1
ATOM 7107 N N . ALA B 1 324 ? 3.123 -16.672 -14.891 1 75.5 324 ALA B N 1
ATOM 7108 C CA . ALA B 1 324 ? 2.514 -15.352 -15.062 1 75.5 324 ALA B CA 1
ATOM 7109 C C . ALA B 1 324 ? 2.039 -14.781 -13.727 1 75.5 324 ALA B C 1
ATOM 7111 O O . ALA B 1 324 ? 2.012 -13.562 -13.539 1 75.5 324 ALA B O 1
ATOM 7112 N N . LEU B 1 325 ? 1.722 -15.664 -12.828 1 81.06 325 LEU B N 1
ATOM 7113 C CA . LEU B 1 325 ? 1.193 -15.203 -11.547 1 81.06 325 LEU B CA 1
ATOM 7114 C C . LEU B 1 325 ? 2.146 -15.555 -10.414 1 81.06 325 LEU B C 1
ATOM 7116 O O . LEU B 1 325 ? 2.686 -14.664 -9.75 1 81.06 325 LEU B O 1
ATOM 7120 N N . GLY B 1 326 ? 2.439 -16.828 -10.305 1 88.56 326 GLY B N 1
ATOM 7121 C CA . GLY B 1 326 ? 3.236 -17.297 -9.18 1 88.56 326 GLY B CA 1
ATOM 7122 C C . GLY B 1 326 ? 4.473 -18.062 -9.609 1 88.56 326 GLY B C 1
ATOM 7123 O O . GLY B 1 326 ? 4.848 -18.047 -10.781 1 88.56 326 GLY B O 1
ATOM 7124 N N . SER B 1 327 ? 5.16 -18.625 -8.594 1 92 327 SER B N 1
ATOM 7125 C CA . SER B 1 327 ? 6.359 -19.406 -8.836 1 92 327 SER B CA 1
ATOM 7126 C C . SER B 1 327 ? 6.27 -20.781 -8.156 1 92 327 SER B C 1
ATOM 7128 O O . SER B 1 327 ? 5.594 -20.922 -7.137 1 92 327 SER B O 1
ATOM 7130 N N . SER B 1 328 ? 6.883 -21.703 -8.773 1 93.06 328 SER B N 1
ATOM 7131 C CA . SER B 1 328 ? 7.023 -23.047 -8.219 1 93.06 328 SER B CA 1
ATOM 7132 C C . SER B 1 328 ? 8.492 -23.391 -7.98 1 93.06 328 SER B C 1
ATOM 7134 O O . SER B 1 328 ? 9.344 -23.125 -8.828 1 93.06 328 SER B O 1
ATOM 7136 N N . HIS B 1 329 ? 8.766 -23.938 -6.828 1 95.88 329 HIS B N 1
ATOM 7137 C CA . HIS B 1 329 ? 10.102 -24.359 -6.43 1 95.88 329 HIS B CA 1
ATOM 7138 C C . HIS B 1 329 ? 10.203 -25.875 -6.363 1 95.88 329 HIS B C 1
ATOM 7140 O O . HIS B 1 329 ? 9.492 -26.516 -5.586 1 95.88 329 HIS B O 1
ATOM 7146 N N . PHE B 1 330 ? 11.203 -26.484 -7.109 1 94.44 330 PHE B N 1
ATOM 7147 C CA . PHE B 1 330 ? 11.297 -27.938 -7.207 1 94.44 330 PHE B CA 1
ATOM 7148 C C . PHE B 1 330 ? 12.648 -28.422 -6.707 1 94.44 330 PHE B C 1
ATOM 7150 O O . PHE B 1 330 ? 13.68 -27.812 -6.992 1 94.44 330 PHE B O 1
ATOM 7157 N N . VAL B 1 331 ? 12.578 -29.484 -6.047 1 96.38 331 VAL B N 1
ATOM 7158 C CA . VAL B 1 331 ? 13.789 -30.219 -5.711 1 96.38 331 VAL B CA 1
ATOM 7159 C C . VAL B 1 331 ? 13.547 -31.719 -5.879 1 96.38 331 VAL B C 1
ATOM 7161 O O . VAL B 1 331 ? 12.484 -32.219 -5.504 1 96.38 331 VAL B O 1
ATOM 7164 N N . LEU B 1 332 ? 14.492 -32.375 -6.555 1 96.25 332 LEU B N 1
ATOM 7165 C CA . LEU B 1 332 ? 14.422 -33.812 -6.742 1 96.25 332 LEU B CA 1
ATOM 7166 C C . LEU B 1 332 ? 15.273 -34.531 -5.703 1 96.25 332 LEU B C 1
ATOM 7168 O O . LEU B 1 332 ? 16.234 -33.969 -5.184 1 96.25 332 LEU B O 1
ATOM 7172 N N . SER B 1 333 ? 14.883 -35.75 -5.391 1 97.06 333 SER B N 1
ATOM 7173 C CA . SER B 1 333 ? 15.648 -36.562 -4.461 1 97.06 333 SER B CA 1
ATOM 7174 C C . SER B 1 333 ? 15.508 -38.062 -4.801 1 97.06 333 SER B C 1
ATOM 7176 O O . SER B 1 333 ? 14.555 -38.438 -5.477 1 97.06 333 SER B O 1
ATOM 7178 N N . HIS B 1 334 ? 16.438 -38.844 -4.344 1 95.94 334 HIS B N 1
ATOM 7179 C CA . HIS B 1 334 ? 16.391 -40.281 -4.531 1 95.94 334 HIS B CA 1
ATOM 7180 C C . HIS B 1 334 ? 15.484 -40.938 -3.498 1 95.94 334 HIS B C 1
ATOM 7182 O O . HIS B 1 334 ? 14.844 -41.969 -3.781 1 95.94 334 HIS B O 1
ATOM 7188 N N . ASN B 1 335 ? 15.461 -40.344 -2.35 1 95.88 335 ASN B N 1
ATOM 7189 C CA . ASN B 1 335 ? 14.609 -40.844 -1.265 1 95.88 335 ASN B CA 1
ATOM 7190 C C . ASN B 1 335 ? 13.492 -39.844 -0.941 1 95.88 335 ASN B C 1
ATOM 7192 O O . ASN B 1 335 ? 13.672 -38.625 -1.071 1 95.88 335 ASN B O 1
ATOM 7196 N N . PRO B 1 336 ? 12.344 -40.406 -0.539 1 96.25 336 PRO B N 1
ATOM 7197 C CA . PRO B 1 336 ? 11.242 -39.5 -0.207 1 96.25 336 PRO B CA 1
ATOM 7198 C C . PRO B 1 336 ? 11.508 -38.688 1.062 1 96.25 336 PRO B C 1
ATOM 7200 O O . PRO B 1 336 ? 12.039 -39.219 2.037 1 96.25 336 PRO B O 1
ATOM 7203 N N . VAL B 1 337 ? 11.203 -37.438 1.071 1 96.19 337 VAL B N 1
ATOM 7204 C CA . VAL B 1 337 ? 11.328 -36.562 2.219 1 96.19 337 VAL B CA 1
ATOM 7205 C C . VAL B 1 337 ? 10.031 -35.781 2.408 1 96.19 337 VAL B C 1
ATOM 7207 O O . VAL B 1 337 ? 9.594 -35.062 1.507 1 96.19 337 VAL B O 1
ATOM 7210 N N . PHE B 1 338 ? 9.422 -35.938 3.609 1 95.5 338 PHE B N 1
ATOM 7211 C CA . PHE B 1 338 ? 8.234 -35.156 3.918 1 95.5 338 PHE B CA 1
ATOM 7212 C C . PHE B 1 338 ? 8.625 -33.812 4.523 1 95.5 338 PHE B C 1
ATOM 7214 O O . PHE B 1 338 ? 9.445 -33.75 5.438 1 95.5 338 PHE B O 1
ATOM 7221 N N . VAL B 1 339 ? 8.148 -32.781 3.953 1 94.88 339 VAL B N 1
ATOM 7222 C CA . VAL B 1 339 ? 8.391 -31.438 4.438 1 94.88 339 VAL B CA 1
ATOM 7223 C C . VAL B 1 339 ? 7.066 -30.75 4.738 1 94.88 339 VAL B C 1
ATOM 7225 O O . VAL B 1 339 ? 6.23 -30.578 3.848 1 94.88 339 VAL B O 1
ATOM 7228 N N . LYS B 1 340 ? 6.852 -30.328 5.941 1 93.31 340 LYS B N 1
ATOM 7229 C CA . LYS B 1 340 ? 5.621 -29.641 6.305 1 93.31 340 LYS B CA 1
ATOM 7230 C C . LYS B 1 340 ? 5.453 -28.359 5.488 1 93.31 340 LYS B C 1
ATOM 7232 O O . LYS B 1 340 ? 6.379 -27.547 5.387 1 93.31 340 LYS B O 1
ATOM 7237 N N . GLY B 1 341 ? 4.254 -28.219 4.836 1 92.75 341 GLY B N 1
ATOM 7238 C CA . GLY B 1 341 ? 3.951 -27.016 4.082 1 92.75 341 GLY B CA 1
ATOM 7239 C C . GLY B 1 341 ? 4.469 -27.062 2.654 1 92.75 341 GLY B C 1
ATOM 7240 O O . GLY B 1 341 ? 4.262 -26.109 1.885 1 92.75 341 GLY B O 1
ATOM 7241 N N . VAL B 1 342 ? 5.137 -28.078 2.295 1 95.19 342 VAL B N 1
ATOM 7242 C CA . VAL B 1 342 ? 5.664 -28.266 0.948 1 95.19 342 VAL B CA 1
ATOM 7243 C C . VAL B 1 342 ? 5.086 -29.547 0.336 1 95.19 342 VAL B C 1
ATOM 7245 O O . VAL B 1 342 ? 5.051 -30.594 0.984 1 95.19 342 VAL B O 1
ATOM 7248 N N . TRP B 1 343 ? 4.652 -29.484 -0.874 1 95.44 343 TRP B N 1
ATOM 7249 C CA . TRP B 1 343 ? 4.051 -30.641 -1.537 1 95.44 343 TRP B CA 1
ATOM 7250 C C . TRP B 1 343 ? 5.094 -31.719 -1.787 1 95.44 343 TRP B C 1
ATOM 7252 O O . TRP B 1 343 ? 6.262 -31.422 -2.045 1 95.44 343 TRP B O 1
ATOM 7262 N N . GLY B 1 344 ? 4.594 -32.906 -1.884 1 95.25 344 GLY B N 1
ATOM 7263 C CA . GLY B 1 344 ? 5.453 -34.062 -2.055 1 95.25 344 GLY B CA 1
ATOM 7264 C C . GLY B 1 344 ? 5.668 -34.844 -0.769 1 95.25 344 GLY B C 1
ATOM 7265 O O . GLY B 1 344 ? 5.129 -34.469 0.279 1 95.25 344 GLY B O 1
ATOM 7266 N N . PRO B 1 345 ? 6.445 -35.875 -0.825 1 96.75 345 PRO B N 1
ATOM 7267 C CA . PRO B 1 345 ? 7.188 -36.281 -2.016 1 96.75 345 PRO B CA 1
ATOM 7268 C C . PRO B 1 345 ? 6.305 -37 -3.051 1 96.75 345 PRO B C 1
ATOM 7270 O O . PRO B 1 345 ? 5.527 -37.875 -2.707 1 96.75 345 PRO B O 1
ATOM 7273 N N . PHE B 1 346 ? 6.445 -36.562 -4.285 1 97 346 PHE B N 1
ATOM 7274 C CA . PHE B 1 346 ? 5.754 -37.156 -5.422 1 97 346 PHE B CA 1
ATOM 7275 C C . PHE B 1 346 ? 6.715 -38 -6.27 1 97 346 PHE B C 1
ATOM 7277 O O . PHE B 1 346 ? 7.715 -37.469 -6.77 1 97 346 PHE B O 1
ATOM 7284 N N . LYS B 1 347 ? 6.406 -39.188 -6.473 1 95.88 347 LYS B N 1
ATOM 7285 C CA . LYS B 1 347 ? 7.297 -40.062 -7.234 1 95.88 347 LYS B CA 1
ATOM 7286 C C . LYS B 1 347 ? 6.965 -40.031 -8.727 1 95.88 347 LYS B C 1
ATOM 7288 O O . LYS B 1 347 ? 5.805 -40.156 -9.109 1 95.88 347 LYS B O 1
ATOM 7293 N N . GLY B 1 348 ? 7.969 -39.812 -9.508 1 93.25 348 GLY B N 1
ATOM 7294 C CA . GLY B 1 348 ? 7.836 -40 -10.945 1 93.25 348 GLY B CA 1
ATOM 7295 C C . GLY B 1 348 ? 7.102 -38.844 -11.617 1 93.25 348 GLY B C 1
ATOM 7296 O O . GLY B 1 348 ? 6.629 -39 -12.75 1 93.25 348 GLY B O 1
ATOM 7297 N N . VAL B 1 349 ? 7.004 -37.75 -10.992 1 94.94 349 VAL B N 1
ATOM 7298 C CA . VAL B 1 349 ? 6.195 -36.656 -11.508 1 94.94 349 VAL B CA 1
ATOM 7299 C C . VAL B 1 349 ? 6.977 -35.906 -12.578 1 94.94 349 VAL B C 1
ATOM 7301 O O . VAL B 1 349 ? 6.41 -35.5 -13.602 1 94.94 349 VAL B O 1
ATOM 7304 N N . ILE B 1 350 ? 8.227 -35.625 -12.398 1 93 350 ILE B N 1
ATOM 7305 C CA . ILE B 1 350 ? 9.047 -34.938 -13.398 1 93 350 ILE B CA 1
ATOM 7306 C C . ILE B 1 350 ? 10.031 -35.938 -14.016 1 93 350 ILE B C 1
ATOM 7308 O O . ILE B 1 350 ? 10.188 -36 -15.234 1 93 350 ILE B O 1
ATOM 7312 N N . TYR B 1 351 ? 10.719 -36.688 -13.203 1 90.06 351 TYR B N 1
ATOM 7313 C CA . TYR B 1 351 ? 11.734 -37.656 -13.594 1 90.06 351 TYR B CA 1
ATOM 7314 C C . TYR B 1 351 ? 11.375 -39.031 -13.086 1 90.06 351 TYR B C 1
ATOM 7316 O O . TYR B 1 351 ? 11.078 -39.219 -11.906 1 90.06 351 TYR B O 1
ATOM 7324 N N . PRO B 1 352 ? 11.523 -40 -14.055 1 87.44 352 PRO B N 1
ATOM 7325 C CA . PRO B 1 352 ? 11.156 -41.344 -13.625 1 87.44 352 PRO B CA 1
ATOM 7326 C C . PRO B 1 352 ? 11.961 -41.812 -12.414 1 87.44 352 PRO B C 1
ATOM 7328 O O . PRO B 1 352 ? 13.164 -41.562 -12.328 1 87.44 352 PRO B O 1
ATOM 7331 N N . GLU B 1 353 ? 11.367 -42.438 -11.445 1 88.38 353 GLU B N 1
ATOM 7332 C CA . GLU B 1 353 ? 11.953 -43.156 -10.305 1 88.38 353 GLU B CA 1
ATOM 7333 C C . GLU B 1 353 ? 12.492 -42.156 -9.273 1 88.38 353 GLU B C 1
ATOM 7335 O O . GLU B 1 353 ? 13.141 -42.562 -8.305 1 88.38 353 GLU B O 1
ATOM 7340 N N . MET B 1 354 ? 12.344 -40.875 -9.516 1 94.81 354 MET B N 1
ATOM 7341 C CA . MET B 1 354 ? 12.781 -39.875 -8.539 1 94.81 354 MET B CA 1
ATOM 7342 C C . MET B 1 354 ? 11.586 -39.25 -7.809 1 94.81 354 MET B C 1
ATOM 7344 O O . MET B 1 354 ? 10.461 -39.312 -8.305 1 94.81 354 MET B O 1
ATOM 7348 N N . TRP B 1 355 ? 11.914 -38.781 -6.625 1 96.81 355 TRP B N 1
ATOM 7349 C CA . TRP B 1 355 ? 10.906 -38.094 -5.828 1 96.81 355 TRP B CA 1
ATOM 7350 C C . TRP B 1 355 ? 11.023 -36.594 -5.996 1 96.81 355 TRP B C 1
ATOM 7352 O O . TRP B 1 355 ? 12.117 -36.062 -6.219 1 96.81 355 TRP B O 1
ATOM 7362 N N . LEU B 1 356 ? 9.922 -35.938 -5.895 1 97 356 LEU B N 1
ATOM 7363 C CA . LEU B 1 356 ? 9.883 -34.5 -6.082 1 97 356 LEU B CA 1
ATOM 7364 C C . LEU B 1 356 ? 9.188 -33.812 -4.906 1 97 356 LEU B C 1
ATOM 7366 O O . LEU B 1 356 ? 8.156 -34.281 -4.426 1 97 356 LEU B O 1
ATOM 7370 N N . ASN B 1 357 ? 9.789 -32.781 -4.387 1 97.19 357 ASN B N 1
ATOM 7371 C CA . ASN B 1 357 ? 9.109 -31.812 -3.521 1 97.19 357 ASN B CA 1
ATOM 7372 C C . ASN B 1 357 ? 8.93 -30.469 -4.211 1 97.19 357 ASN B C 1
ATOM 7374 O O . ASN B 1 357 ? 9.82 -30.016 -4.941 1 97.19 357 ASN B O 1
ATOM 7378 N N . GLN B 1 358 ? 7.777 -29.938 -3.975 1 96.25 358 GLN B N 1
ATOM 7379 C CA . GLN B 1 358 ? 7.445 -28.688 -4.672 1 96.25 358 GLN B CA 1
ATOM 7380 C C . GLN B 1 358 ? 6.93 -27.641 -3.701 1 96.25 358 GLN B C 1
ATOM 7382 O O . GLN B 1 358 ? 5.855 -27.797 -3.115 1 96.25 358 GLN B O 1
ATOM 7387 N N . GLY B 1 359 ? 7.688 -26.594 -3.498 1 95.06 359 GLY B N 1
ATOM 7388 C CA . GLY B 1 359 ? 7.168 -25.391 -2.885 1 95.06 359 GLY B CA 1
ATOM 7389 C C . GLY B 1 359 ? 6.594 -24.406 -3.891 1 95.06 359 GLY B C 1
ATOM 7390 O O . GLY B 1 359 ? 6.621 -24.656 -5.098 1 95.06 359 GLY B O 1
ATOM 7391 N N . GLY B 1 360 ? 6.062 -23.312 -3.357 1 94 360 GLY B N 1
ATOM 7392 C CA . GLY B 1 360 ? 5.516 -22.344 -4.289 1 94 360 GLY B CA 1
ATOM 7393 C C . GLY B 1 360 ? 5.125 -21.031 -3.623 1 94 360 GLY B C 1
ATOM 7394 O O . GLY B 1 360 ? 4.953 -20.969 -2.404 1 94 360 GLY B O 1
ATOM 7395 N N . GLN B 1 361 ? 5.117 -20.062 -4.402 1 93.62 361 GLN B N 1
ATOM 7396 C CA . GLN B 1 361 ? 4.547 -18.75 -4.07 1 93.62 361 GLN B CA 1
ATOM 7397 C C . GLN B 1 361 ? 3.342 -18.438 -4.953 1 93.62 361 GLN B C 1
ATOM 7399 O O . GLN B 1 361 ? 3.424 -18.547 -6.18 1 93.62 361 GLN B O 1
ATOM 7404 N N . THR B 1 362 ? 2.256 -18.125 -4.332 1 88 362 THR B N 1
ATOM 7405 C CA . THR B 1 362 ? 1.004 -17.922 -5.051 1 88 362 THR B CA 1
ATOM 7406 C C . THR B 1 362 ? 1.12 -16.734 -6.008 1 88 362 THR B C 1
ATOM 7408 O O . THR B 1 362 ? 0.518 -16.734 -7.086 1 88 362 THR B O 1
ATOM 7411 N N . THR B 1 363 ? 1.841 -15.742 -5.5 1 88.06 363 THR B N 1
ATOM 7412 C CA . THR B 1 363 ? 2.072 -14.578 -6.355 1 88.06 363 THR B CA 1
ATOM 7413 C C . THR B 1 363 ? 3.547 -14.188 -6.34 1 88.06 363 THR B C 1
ATOM 7415 O O . THR B 1 363 ? 4.164 -14.109 -5.277 1 88.06 363 THR B O 1
ATOM 7418 N N . SER B 1 364 ? 4.109 -14.031 -7.465 1 92 364 SER B N 1
ATOM 7419 C CA . SER B 1 364 ? 5.449 -13.5 -7.684 1 92 364 SER B CA 1
ATOM 7420 C C . SER B 1 364 ? 5.457 -12.469 -8.812 1 92 364 SER B C 1
ATOM 7422 O O . SER B 1 364 ? 5.172 -11.297 -8.586 1 92 364 SER B O 1
ATOM 7424 N N . MET B 1 365 ? 5.434 -13.062 -10.078 1 89.12 365 MET B N 1
ATOM 7425 C CA . MET B 1 365 ? 5.359 -12.141 -11.219 1 89.12 365 MET B CA 1
ATOM 7426 C C . MET B 1 365 ? 4.059 -11.344 -11.188 1 89.12 365 MET B C 1
ATOM 7428 O O . MET B 1 365 ? 4.039 -10.172 -11.555 1 89.12 365 MET B O 1
ATOM 7432 N N . GLY B 1 366 ? 3.029 -12.031 -10.852 1 88.31 366 GLY B N 1
ATOM 7433 C CA . GLY B 1 366 ? 1.753 -11.336 -10.742 1 88.31 366 GLY B CA 1
ATOM 7434 C C . GLY B 1 366 ? 1.795 -10.148 -9.812 1 88.31 366 GLY B C 1
ATOM 7435 O O . GLY B 1 366 ? 1.157 -9.125 -10.07 1 88.31 366 GLY B O 1
ATOM 7436 N N . LEU B 1 367 ? 2.492 -10.266 -8.727 1 93.62 367 LEU B N 1
ATOM 7437 C CA . LEU B 1 367 ? 2.627 -9.172 -7.77 1 93.62 367 LEU B CA 1
ATOM 7438 C C . LEU B 1 367 ? 3.473 -8.039 -8.344 1 93.62 367 LEU B C 1
ATOM 7440 O O . LEU B 1 367 ? 3.148 -6.863 -8.172 1 93.62 367 LEU B O 1
ATOM 7444 N N . VAL B 1 368 ? 4.574 -8.422 -9.023 1 94.88 368 VAL B N 1
ATOM 7445 C CA . VAL B 1 368 ? 5.438 -7.418 -9.641 1 94.88 368 VAL B CA 1
ATOM 7446 C C . VAL B 1 368 ? 4.633 -6.602 -10.648 1 94.88 368 VAL B C 1
ATOM 7448 O O . VAL B 1 368 ? 4.699 -5.371 -10.656 1 94.88 368 VAL B O 1
ATOM 7451 N N . GLU B 1 369 ? 3.896 -7.312 -11.461 1 91.5 369 GLU B N 1
ATOM 7452 C CA . GLU B 1 369 ? 3.08 -6.633 -12.469 1 91.5 369 GLU B CA 1
ATOM 7453 C C . GLU B 1 369 ? 2.027 -5.746 -11.812 1 91.5 369 GLU B C 1
ATOM 7455 O O . GLU B 1 369 ? 1.775 -4.629 -12.273 1 91.5 369 GLU B O 1
ATOM 7460 N N . TYR B 1 370 ? 1.456 -6.23 -10.812 1 92.62 370 TYR B N 1
ATOM 7461 C CA . TYR B 1 370 ? 0.451 -5.461 -10.094 1 92.62 370 TYR B CA 1
ATOM 7462 C C . TYR B 1 370 ? 1.039 -4.156 -9.562 1 92.62 370 TYR B C 1
ATOM 7464 O O . TYR B 1 370 ? 0.468 -3.084 -9.758 1 92.62 370 TYR B O 1
ATOM 7472 N N . VAL B 1 371 ? 2.148 -4.238 -8.867 1 96.56 371 VAL B N 1
ATOM 7473 C CA . VAL B 1 371 ? 2.805 -3.092 -8.242 1 96.56 371 VAL B CA 1
ATOM 7474 C C . VAL B 1 371 ? 3.205 -2.082 -9.32 1 96.56 371 VAL B C 1
ATOM 7476 O O . VAL B 1 371 ? 3.01 -0.876 -9.148 1 96.56 371 VAL B O 1
ATOM 7479 N N . VAL B 1 372 ? 3.709 -2.574 -10.398 1 96 372 VAL B N 1
ATOM 7480 C CA . VAL B 1 372 ? 4.191 -1.7 -11.461 1 96 372 VAL B CA 1
ATOM 7481 C C . VAL B 1 372 ? 3.008 -1.08 -12.203 1 96 372 VAL B C 1
ATOM 7483 O O . VAL B 1 372 ? 2.982 0.129 -12.445 1 96 372 VAL B O 1
ATOM 7486 N N . ASP B 1 373 ? 2.047 -1.829 -12.484 1 93.38 373 ASP B N 1
ATOM 7487 C CA . ASP B 1 373 ? 0.916 -1.374 -13.289 1 93.38 373 ASP B CA 1
ATOM 7488 C C . ASP B 1 373 ? 0.037 -0.404 -12.5 1 93.38 373 ASP B C 1
ATOM 7490 O O . ASP B 1 373 ? -0.532 0.529 -13.078 1 93.38 373 ASP B O 1
ATOM 7494 N N . LYS B 1 374 ? -0.107 -0.655 -11.258 1 93.75 374 LYS B N 1
ATOM 7495 C CA . LYS B 1 374 ? -1.111 0.073 -10.484 1 93.75 374 LYS B CA 1
ATOM 7496 C C . LYS B 1 374 ? -0.496 1.278 -9.781 1 93.75 374 LYS B C 1
ATOM 7498 O O . LYS B 1 374 ? -1.213 2.105 -9.219 1 93.75 374 LYS B O 1
ATOM 7503 N N . HIS B 1 375 ? 0.824 1.472 -9.875 1 95.38 375 HIS B N 1
ATOM 7504 C CA . HIS B 1 375 ? 1.46 2.633 -9.266 1 95.38 375 HIS B CA 1
ATOM 7505 C C . HIS B 1 375 ? 1.089 3.916 -10 1 95.38 375 HIS B C 1
ATOM 7507 O O . HIS B 1 375 ? 1.017 3.93 -11.234 1 95.38 375 HIS B O 1
ATOM 7513 N N . PRO B 1 376 ? 0.892 5.043 -9.289 1 91.62 376 PRO B N 1
ATOM 7514 C CA . PRO B 1 376 ? 0.456 6.301 -9.906 1 91.62 376 PRO B CA 1
ATOM 7515 C C . PRO B 1 376 ? 1.444 6.82 -10.945 1 91.62 376 PRO B C 1
ATOM 7517 O O . PRO B 1 376 ? 1.047 7.512 -11.891 1 91.62 376 PRO B O 1
ATOM 7520 N N . ALA B 1 377 ? 2.684 6.516 -10.867 1 94.44 377 ALA B N 1
ATOM 7521 C CA . ALA B 1 377 ? 3.719 7.062 -11.742 1 94.44 377 ALA B CA 1
ATOM 7522 C C . ALA B 1 377 ? 3.76 6.316 -13.07 1 94.44 377 ALA B C 1
ATOM 7524 O O . ALA B 1 377 ? 4.367 6.789 -14.039 1 94.44 377 ALA B O 1
ATOM 7525 N N . THR B 1 378 ? 3.143 5.113 -13.164 1 95.25 378 THR B N 1
ATOM 7526 C CA . THR B 1 378 ? 3.322 4.207 -14.297 1 95.25 378 THR B CA 1
ATOM 7527 C C . THR B 1 378 ? 2.867 4.867 -15.594 1 95.25 378 THR B C 1
ATOM 7529 O O . THR B 1 378 ? 3.559 4.785 -16.609 1 95.25 378 THR B O 1
ATOM 7532 N N . SER B 1 379 ? 1.759 5.539 -15.555 1 91.56 379 SER B N 1
ATOM 7533 C CA . SER B 1 379 ? 1.223 6.152 -16.766 1 91.56 379 SER B CA 1
ATOM 7534 C C . SER B 1 379 ? 2.176 7.203 -17.328 1 91.56 379 SER B C 1
ATOM 7536 O O . SER B 1 379 ? 2.42 7.25 -18.531 1 91.56 379 SER B O 1
ATOM 7538 N N . THR B 1 380 ? 2.686 8.023 -16.438 1 91.75 380 THR B N 1
ATOM 7539 C CA . THR B 1 380 ? 3.607 9.07 -16.859 1 91.75 380 THR B CA 1
ATOM 7540 C C . THR B 1 380 ? 4.898 8.477 -17.406 1 91.75 380 THR B C 1
ATOM 7542 O O . THR B 1 380 ? 5.426 8.938 -18.422 1 91.75 380 THR B O 1
ATOM 7545 N N . ILE B 1 381 ? 5.445 7.449 -16.812 1 94.31 381 ILE B N 1
ATOM 7546 C CA . ILE B 1 381 ? 6.688 6.797 -17.219 1 94.31 381 ILE B CA 1
ATOM 7547 C C . ILE B 1 381 ? 6.504 6.145 -18.594 1 94.31 381 ILE B C 1
ATOM 7549 O O . ILE B 1 381 ? 7.352 6.289 -19.469 1 94.31 381 ILE B O 1
ATOM 7553 N N . THR B 1 382 ? 5.395 5.383 -18.75 1 93.12 382 THR B N 1
ATOM 7554 C CA . THR B 1 382 ? 5.164 4.641 -19.984 1 93.12 382 THR B CA 1
ATOM 7555 C C . THR B 1 382 ? 5.055 5.59 -21.172 1 93.12 382 THR B C 1
ATOM 7557 O O . THR B 1 382 ? 5.512 5.27 -22.281 1 93.12 382 THR B O 1
ATOM 7560 N N . LYS B 1 383 ? 4.434 6.781 -21 1 91.75 383 LYS B N 1
ATOM 7561 C CA . LYS B 1 383 ? 4.332 7.781 -22.047 1 91.75 383 LYS B CA 1
ATOM 7562 C C . LYS B 1 383 ? 5.707 8.32 -22.438 1 91.75 383 LYS B C 1
ATOM 7564 O O . LYS B 1 383 ? 5.957 8.641 -23.594 1 91.75 383 LYS B O 1
ATOM 7569 N N . ARG B 1 384 ? 6.543 8.367 -21.547 1 92.44 384 ARG B N 1
ATOM 7570 C CA . ARG B 1 384 ? 7.859 8.969 -21.734 1 92.44 384 ARG B CA 1
ATOM 7571 C C . ARG B 1 384 ? 8.828 7.973 -22.375 1 92.44 384 ARG B C 1
ATOM 7573 O O . ARG B 1 384 ? 9.617 8.344 -23.25 1 92.44 384 ARG B O 1
ATOM 7580 N N . ILE B 1 385 ? 8.758 6.68 -22.031 1 91.31 385 ILE B N 1
ATOM 7581 C CA . ILE B 1 385 ? 9.805 5.738 -22.391 1 91.31 385 ILE B CA 1
ATOM 7582 C C . ILE B 1 385 ? 9.43 5.027 -23.688 1 91.31 385 ILE B C 1
ATOM 7584 O O . ILE B 1 385 ? 10.266 4.344 -24.297 1 91.31 385 ILE B O 1
ATOM 7588 N N . GLY B 1 386 ? 8.289 5.168 -24.234 1 85.88 386 GLY B N 1
ATOM 7589 C CA . GLY B 1 386 ? 7.887 4.602 -25.516 1 85.88 386 GLY B CA 1
ATOM 7590 C C . GLY B 1 386 ? 7.832 3.084 -25.5 1 85.88 386 GLY B C 1
ATOM 7591 O O . GLY B 1 386 ? 7.156 2.49 -24.656 1 85.88 386 GLY B O 1
ATOM 7592 N N . LYS B 1 387 ? 8.703 2.418 -26.297 1 81.38 387 LYS B N 1
ATOM 7593 C CA . LYS B 1 387 ? 8.625 0.98 -26.547 1 81.38 387 LYS B CA 1
ATOM 7594 C C . LYS B 1 387 ? 9.477 0.204 -25.547 1 81.38 387 LYS B C 1
ATOM 7596 O O . LYS B 1 387 ? 9.43 -1.027 -25.516 1 81.38 387 LYS B O 1
ATOM 7601 N N . MET B 1 388 ? 10.148 0.874 -24.734 1 83.62 388 MET B N 1
ATOM 7602 C CA . MET B 1 388 ? 10.977 0.204 -23.734 1 83.62 388 MET B CA 1
ATOM 7603 C C . MET B 1 388 ? 10.102 -0.456 -22.672 1 83.62 388 MET B C 1
ATOM 7605 O O . MET B 1 388 ? 9.094 0.112 -22.25 1 83.62 388 MET B O 1
ATOM 7609 N N . ARG B 1 389 ? 10.531 -1.596 -22.266 1 87.69 389 ARG B N 1
ATOM 7610 C CA . ARG B 1 389 ? 9.82 -2.254 -21.172 1 87.69 389 ARG B CA 1
ATOM 7611 C C . ARG B 1 389 ? 10.016 -1.506 -19.859 1 87.69 389 ARG B C 1
ATOM 7613 O O . ARG B 1 389 ? 11.141 -1.13 -19.516 1 87.69 389 ARG B O 1
ATOM 7620 N N . ILE B 1 390 ? 9.047 -1.289 -19.188 1 93.62 390 ILE B N 1
ATOM 7621 C CA . ILE B 1 390 ? 9.062 -0.455 -17.984 1 93.62 390 ILE B CA 1
ATOM 7622 C C . ILE B 1 390 ? 10.008 -1.063 -16.953 1 93.62 390 ILE B C 1
ATOM 7624 O O . ILE B 1 390 ? 10.672 -0.338 -16.203 1 93.62 390 ILE B O 1
ATOM 7628 N N . HIS B 1 391 ? 10.148 -2.406 -16.906 1 93.31 391 HIS B N 1
ATOM 7629 C CA . HIS B 1 391 ? 11.039 -3.062 -15.961 1 93.31 391 HIS B CA 1
ATOM 7630 C C . HIS B 1 391 ? 12.5 -2.719 -16.234 1 93.31 391 HIS B C 1
ATOM 7632 O O . HIS B 1 391 ? 13.297 -2.562 -15.312 1 93.31 391 HIS B O 1
ATOM 7638 N N . LYS B 1 392 ? 12.875 -2.67 -17.484 1 92.62 392 LYS B N 1
ATOM 7639 C CA . LYS B 1 392 ? 14.219 -2.268 -17.859 1 92.62 392 LYS B CA 1
ATOM 7640 C C . LYS B 1 392 ? 14.508 -0.832 -17.438 1 92.62 392 LYS B C 1
ATOM 7642 O O . LYS B 1 392 ? 15.602 -0.53 -16.953 1 92.62 392 LYS B O 1
ATOM 7647 N N . TYR B 1 393 ? 13.523 -0.011 -17.703 1 95.81 393 TYR B N 1
ATOM 7648 C CA . TYR B 1 393 ? 13.656 1.381 -17.281 1 95.81 393 TYR B CA 1
ATOM 7649 C C . TYR B 1 393 ? 13.859 1.482 -15.773 1 95.81 393 TYR B C 1
ATOM 7651 O O . TYR B 1 393 ? 14.727 2.223 -15.305 1 95.81 393 TYR B O 1
ATOM 7659 N N . LEU B 1 394 ? 13.039 0.794 -15.008 1 97.38 394 LEU B N 1
ATOM 7660 C CA . LEU B 1 394 ? 13.117 0.833 -13.547 1 97.38 394 LEU B CA 1
ATOM 7661 C C . LEU B 1 394 ? 14.469 0.329 -13.062 1 97.38 394 LEU B C 1
ATOM 7663 O O . LEU B 1 394 ? 15.047 0.881 -12.125 1 97.38 394 LEU B O 1
ATOM 7667 N N . ASN B 1 395 ? 15.016 -0.717 -13.711 1 96.44 395 ASN B N 1
ATOM 7668 C CA . ASN B 1 395 ? 16.344 -1.215 -13.375 1 96.44 395 ASN B CA 1
ATOM 7669 C C . ASN B 1 395 ? 17.406 -0.142 -13.57 1 96.44 395 ASN B C 1
ATOM 7671 O O . ASN B 1 395 ? 18.297 0.017 -12.727 1 96.44 395 ASN B O 1
ATOM 7675 N N . LYS B 1 396 ? 17.312 0.524 -14.641 1 96.12 396 LYS B N 1
ATOM 7676 C CA . LYS B 1 396 ? 18.266 1.6 -14.922 1 96.12 396 LYS B CA 1
ATOM 7677 C C . LYS B 1 396 ? 18.125 2.727 -13.898 1 96.12 396 LYS B C 1
ATOM 7679 O O . LYS B 1 396 ? 19.125 3.275 -13.438 1 96.12 396 LYS B O 1
ATOM 7684 N N . LEU B 1 397 ? 16.891 3.1 -13.648 1 97.38 397 LEU B N 1
ATOM 7685 C CA . LEU B 1 397 ? 16.625 4.168 -12.688 1 97.38 397 LEU B CA 1
ATOM 7686 C C . LEU B 1 397 ? 17.203 3.832 -11.32 1 97.38 397 LEU B C 1
ATOM 7688 O O . LEU B 1 397 ? 17.75 4.703 -10.648 1 97.38 397 LEU B O 1
ATOM 7692 N N . LEU B 1 398 ? 17.078 2.59 -10.883 1 97.94 398 LEU B N 1
ATOM 7693 C CA . LEU B 1 398 ? 17.625 2.145 -9.602 1 97.94 398 LEU B CA 1
ATOM 7694 C C . LEU B 1 398 ? 19.141 2.342 -9.562 1 97.94 398 LEU B C 1
ATOM 7696 O O . LEU B 1 398 ? 19.688 2.771 -8.539 1 97.94 398 LEU B O 1
ATOM 7700 N N . LYS B 1 399 ? 19.828 2.01 -10.609 1 97.38 399 LYS B N 1
ATOM 7701 C CA . LYS B 1 399 ? 21.266 2.195 -10.688 1 97.38 399 LYS B CA 1
ATOM 7702 C C . LYS B 1 399 ? 21.641 3.672 -10.57 1 97.38 399 LYS B C 1
ATOM 7704 O O . LYS B 1 399 ? 22.578 4.027 -9.852 1 97.38 399 LYS B O 1
ATOM 7709 N N . VAL B 1 400 ? 20.875 4.477 -11.258 1 97.06 400 VAL B N 1
ATOM 7710 C CA . VAL B 1 400 ? 21.109 5.918 -11.234 1 97.06 400 VAL B CA 1
ATOM 7711 C C . VAL B 1 400 ? 20.906 6.449 -9.812 1 97.06 400 VAL B C 1
ATOM 7713 O O . VAL B 1 400 ? 21.719 7.234 -9.32 1 97.06 400 VAL B O 1
ATOM 7716 N N . LYS B 1 401 ? 19.844 6.043 -9.195 1 95.44 401 LYS B N 1
ATOM 7717 C CA . LYS B 1 401 ? 19.531 6.531 -7.852 1 95.44 401 LYS B CA 1
ATOM 7718 C C . LYS B 1 401 ? 20.578 6.066 -6.84 1 95.44 401 LYS B C 1
ATOM 7720 O O . LYS B 1 401 ? 20.953 6.812 -5.934 1 95.44 401 LYS B O 1
ATOM 7725 N N . ALA B 1 402 ? 21 4.809 -6.949 1 96.19 402 ALA B N 1
ATOM 7726 C CA . ALA B 1 402 ? 22.062 4.312 -6.074 1 96.19 402 ALA B CA 1
ATOM 7727 C C . ALA B 1 402 ? 23.344 5.137 -6.23 1 96.19 402 ALA B C 1
ATOM 7729 O O . ALA B 1 402 ? 23.984 5.484 -5.242 1 96.19 402 ALA B O 1
ATOM 7730 N N . GLN B 1 403 ? 23.688 5.465 -7.418 1 96.06 403 GLN B N 1
ATOM 7731 C CA . GLN B 1 403 ? 24.875 6.262 -7.695 1 96.06 403 GLN B CA 1
ATOM 7732 C C . GLN B 1 403 ? 24.75 7.668 -7.113 1 96.06 403 GLN B C 1
ATOM 7734 O O . GLN B 1 403 ? 25.688 8.188 -6.516 1 96.06 403 GLN B O 1
ATOM 7739 N N . GLN B 1 404 ? 23.578 8.25 -7.293 1 92.25 404 GLN B N 1
ATOM 7740 C CA . GLN B 1 404 ? 23.328 9.594 -6.785 1 92.25 404 GLN B CA 1
ATOM 7741 C C . GLN B 1 404 ? 23.484 9.648 -5.27 1 92.25 404 GLN B C 1
ATOM 7743 O O . GLN B 1 404 ? 23.875 10.68 -4.723 1 92.25 404 GLN B O 1
ATOM 7748 N N . ARG B 1 405 ? 23.234 8.57 -4.613 1 90.81 405 ARG B N 1
ATOM 7749 C CA . ARG B 1 405 ? 23.312 8.531 -3.156 1 90.81 405 ARG B CA 1
ATOM 7750 C C . ARG B 1 405 ? 24.625 7.887 -2.693 1 90.81 405 ARG B C 1
ATOM 7752 O O . ARG B 1 405 ? 24.781 7.582 -1.511 1 90.81 405 ARG B O 1
ATOM 7759 N N . ASN B 1 406 ? 25.5 7.539 -3.572 1 94.12 406 ASN B N 1
ATOM 7760 C CA . ASN B 1 406 ? 26.812 6.934 -3.314 1 94.12 406 ASN B CA 1
ATOM 7761 C C . ASN B 1 406 ? 26.672 5.59 -2.609 1 94.12 406 ASN B C 1
ATOM 7763 O O . ASN B 1 406 ? 27.359 5.324 -1.628 1 94.12 406 ASN B O 1
ATOM 7767 N N . LEU B 1 407 ? 25.75 4.828 -3.086 1 95.62 407 LEU B N 1
ATOM 7768 C CA . LEU B 1 407 ? 25.562 3.479 -2.564 1 95.62 407 LEU B CA 1
ATOM 7769 C C . LEU B 1 407 ? 26.234 2.449 -3.471 1 95.62 407 LEU B C 1
ATOM 7771 O O . LEU B 1 407 ? 26.078 2.498 -4.691 1 95.62 407 LEU B O 1
ATOM 7775 N N . LYS B 1 408 ? 26.922 1.534 -2.875 1 95.94 408 LYS B N 1
ATOM 7776 C CA . LYS B 1 408 ? 27.672 0.52 -3.607 1 95.94 408 LYS B CA 1
ATOM 7777 C C . LYS B 1 408 ? 26.734 -0.426 -4.352 1 95.94 408 LYS B C 1
ATOM 7779 O O . LYS B 1 408 ? 27.062 -0.887 -5.449 1 95.94 408 LYS B O 1
ATOM 7784 N N . PHE B 1 409 ? 25.562 -0.76 -3.76 1 96.94 409 PHE B N 1
ATOM 7785 C CA . PHE B 1 409 ? 24.609 -1.684 -4.355 1 96.94 409 PHE B CA 1
ATOM 7786 C C . PHE B 1 409 ? 23.203 -1.096 -4.336 1 96.94 409 PHE B C 1
ATOM 7788 O O . PHE B 1 409 ? 22.828 -0.412 -3.383 1 96.94 409 PHE B O 1
ATOM 7795 N N . ILE B 1 410 ? 22.344 -1.404 -5.301 1 97.69 410 ILE B N 1
ATOM 7796 C CA . ILE B 1 410 ? 20.984 -0.886 -5.438 1 97.69 410 ILE B CA 1
ATOM 7797 C C . ILE B 1 410 ? 20.125 -1.38 -4.277 1 97.69 410 ILE B C 1
ATOM 7799 O O . ILE B 1 410 ? 19.172 -0.715 -3.879 1 97.69 410 ILE B O 1
ATOM 7803 N N . SER B 1 411 ? 20.484 -2.555 -3.678 1 97.94 411 SER B N 1
ATOM 7804 C CA . SER B 1 411 ? 19.703 -3.174 -2.617 1 97.94 411 SER B CA 1
ATOM 7805 C C . SER B 1 411 ? 19.531 -2.232 -1.428 1 97.94 411 SER B C 1
ATOM 7807 O O . SER B 1 411 ? 18.516 -2.258 -0.745 1 97.94 411 SER B O 1
ATOM 7809 N N . TYR B 1 412 ? 20.531 -1.381 -1.206 1 97.25 412 TYR B N 1
ATOM 7810 C CA . TYR B 1 412 ? 20.562 -0.519 -0.029 1 97.25 412 TYR B CA 1
ATOM 7811 C C . TYR B 1 412 ? 19.484 0.563 -0.125 1 97.25 412 TYR B C 1
ATOM 7813 O O . TYR B 1 412 ? 19.156 1.198 0.876 1 97.25 412 TYR B O 1
ATOM 7821 N N . LEU B 1 413 ? 18.922 0.799 -1.329 1 97.12 413 LEU B N 1
ATOM 7822 C CA . LEU B 1 413 ? 17.922 1.838 -1.563 1 97.12 413 LEU B CA 1
ATOM 7823 C C . LEU B 1 413 ? 16.641 1.55 -0.786 1 97.12 413 LEU B C 1
ATOM 7825 O O . LEU B 1 413 ? 15.844 2.455 -0.548 1 97.12 413 LEU B O 1
ATOM 7829 N N . THR B 1 414 ? 16.406 0.271 -0.351 1 98 414 THR B N 1
ATOM 7830 C CA . THR B 1 414 ? 15.156 -0.116 0.292 1 98 414 THR B CA 1
ATOM 7831 C C . THR B 1 414 ? 15.391 -0.48 1.755 1 98 414 THR B C 1
ATOM 7833 O O . THR B 1 414 ? 14.672 -1.307 2.316 1 98 414 THR B O 1
ATOM 7836 N N . ARG B 1 415 ? 16.344 0.048 2.396 1 96.75 415 ARG B N 1
ATOM 7837 C CA . ARG B 1 415 ? 16.766 -0.302 3.75 1 96.75 415 ARG B CA 1
ATOM 7838 C C . ARG B 1 415 ? 15.57 -0.339 4.695 1 96.75 415 ARG B C 1
ATOM 7840 O O . ARG B 1 415 ? 15.43 -1.27 5.492 1 96.75 415 ARG B O 1
ATOM 7847 N N . ASP B 1 416 ? 14.648 0.637 4.57 1 95.75 416 ASP B N 1
ATOM 7848 C CA . ASP B 1 416 ? 13.547 0.744 5.531 1 95.75 416 ASP B CA 1
ATOM 7849 C C . ASP B 1 416 ? 12.203 0.527 4.848 1 95.75 416 ASP B C 1
ATOM 7851 O O . ASP B 1 416 ? 11.172 0.986 5.344 1 95.75 416 ASP B O 1
ATOM 7855 N N . LEU B 1 417 ? 12.219 0.003 3.684 1 98.19 417 LEU B N 1
ATOM 7856 C CA . LEU B 1 417 ? 11.016 -0.377 2.951 1 98.19 417 LEU B CA 1
ATOM 7857 C C . LEU B 1 417 ? 10.922 -1.894 2.816 1 98.19 417 LEU B C 1
ATOM 7859 O O . LEU B 1 417 ? 11.781 -2.521 2.193 1 98.19 417 LEU B O 1
ATOM 7863 N N . HIS B 1 418 ? 9.898 -2.488 3.406 1 98.81 418 HIS B N 1
ATOM 7864 C CA . HIS B 1 418 ? 9.75 -3.938 3.473 1 98.81 418 HIS B CA 1
ATOM 7865 C C . HIS B 1 418 ? 8.406 -4.383 2.898 1 98.81 418 HIS B C 1
ATOM 7867 O O . HIS B 1 418 ? 7.383 -3.75 3.146 1 98.81 418 HIS B O 1
ATOM 7873 N N . VAL B 1 419 ? 8.43 -5.434 2.1 1 98.81 419 VAL B N 1
ATOM 7874 C CA . VAL B 1 419 ? 7.219 -5.957 1.479 1 98.81 419 VAL B CA 1
ATOM 7875 C C . VAL B 1 419 ? 7.051 -7.434 1.836 1 98.81 419 VAL B C 1
ATOM 7877 O O . VAL B 1 419 ? 7.949 -8.242 1.586 1 98.81 419 VAL B O 1
ATOM 7880 N N . LEU B 1 420 ? 5.957 -7.773 2.541 1 98.62 420 LEU B N 1
ATOM 7881 C CA . LEU B 1 420 ? 5.465 -9.141 2.605 1 98.62 420 LEU B CA 1
ATOM 7882 C C . LEU B 1 420 ? 4.68 -9.5 1.349 1 98.62 420 LEU B C 1
ATOM 7884 O O . LEU B 1 420 ? 3.605 -8.945 1.107 1 98.62 420 LEU B O 1
ATOM 7888 N N . PRO B 1 421 ? 5.172 -10.406 0.553 1 97.81 421 PRO B N 1
ATOM 7889 C CA . PRO B 1 421 ? 4.711 -10.492 -0.833 1 97.81 421 PRO B CA 1
ATOM 7890 C C . PRO B 1 421 ? 3.461 -11.359 -0.983 1 97.81 421 PRO B C 1
ATOM 7892 O O . PRO B 1 421 ? 2.955 -11.531 -2.096 1 97.81 421 PRO B O 1
ATOM 7895 N N . ASP B 1 422 ? 2.873 -11.883 0.109 1 95.81 422 ASP B N 1
ATOM 7896 C CA . ASP B 1 422 ? 1.773 -12.844 0.044 1 95.81 422 ASP B CA 1
ATOM 7897 C C . ASP B 1 422 ? 0.431 -12.125 -0.099 1 95.81 422 ASP B C 1
ATOM 7899 O O . ASP B 1 422 ? -0.435 -12.242 0.77 1 95.81 422 ASP B O 1
ATOM 7903 N N . PHE B 1 423 ? 0.24 -11.484 -1.243 1 94.12 423 PHE B N 1
ATOM 7904 C CA . PHE B 1 423 ? -0.98 -10.727 -1.495 1 94.12 423 PHE B CA 1
ATOM 7905 C C . PHE B 1 423 ? -2.143 -11.664 -1.808 1 94.12 423 PHE B C 1
ATOM 7907 O O . PHE B 1 423 ? -3.287 -11.219 -1.934 1 94.12 423 PHE B O 1
ATOM 7914 N N . ASN B 1 424 ? -1.846 -12.953 -1.965 1 87.19 424 ASN B N 1
ATOM 7915 C CA . ASN B 1 424 ? -2.867 -13.953 -2.229 1 87.19 424 ASN B CA 1
ATOM 7916 C C . ASN B 1 424 ? -2.588 -15.25 -1.471 1 87.19 424 ASN B C 1
ATOM 7918 O O . ASN B 1 424 ? -2.572 -16.328 -2.064 1 87.19 424 ASN B O 1
ATOM 7922 N N . GLY B 1 425 ? -2.264 -15.102 -0.239 1 87.75 425 GLY B N 1
ATOM 7923 C CA . GLY B 1 425 ? -2 -16.25 0.604 1 87.75 425 GLY B CA 1
ATOM 7924 C C . GLY B 1 425 ? -0.585 -16.781 0.468 1 87.75 425 GLY B C 1
ATOM 7925 O O . GLY B 1 425 ? 0.132 -16.422 -0.465 1 87.75 425 GLY B O 1
ATOM 7926 N N . ASN B 1 426 ? -0.239 -17.578 1.423 1 91.38 426 ASN B N 1
ATOM 7927 C CA . ASN B 1 426 ? 1.062 -18.234 1.4 1 91.38 426 ASN B CA 1
ATOM 7928 C C . ASN B 1 426 ? 0.925 -19.734 1.139 1 91.38 426 ASN B C 1
ATOM 7930 O O . ASN B 1 426 ? 0.421 -20.469 1.985 1 91.38 426 ASN B O 1
ATOM 7934 N N . ARG B 1 427 ? 1.313 -20.156 -0.033 1 89.5 427 ARG B N 1
ATOM 7935 C CA . ARG B 1 427 ? 1.301 -21.578 -0.371 1 89.5 427 ARG B CA 1
ATOM 7936 C C . ARG B 1 427 ? 2.387 -22.328 0.391 1 89.5 427 ARG B C 1
ATOM 7938 O O . ARG B 1 427 ? 2.102 -23.312 1.069 1 89.5 427 ARG B O 1
ATOM 7945 N N . SER B 1 428 ? 3.611 -22.016 0.225 1 93.62 428 SER B N 1
ATOM 7946 C CA . SER B 1 428 ? 4.734 -22.594 0.958 1 93.62 428 SER B CA 1
ATOM 7947 C C . SER B 1 428 ? 5.617 -21.5 1.56 1 93.62 428 SER B C 1
ATOM 7949 O O . SER B 1 428 ? 5.73 -20.406 1.001 1 93.62 428 SER B O 1
ATOM 7951 N N . PRO B 1 429 ? 6.23 -21.641 2.756 1 94.38 429 PRO B N 1
ATOM 7952 C CA . PRO B 1 429 ? 6.133 -22.922 3.469 1 94.38 429 PRO B CA 1
ATOM 7953 C C . PRO B 1 429 ? 5.012 -22.922 4.508 1 94.38 429 PRO B C 1
ATOM 7955 O O . PRO B 1 429 ? 4.785 -23.938 5.168 1 94.38 429 PRO B O 1
ATOM 7958 N N . LEU B 1 430 ? 4.25 -21.844 4.605 1 92.62 430 LEU B N 1
ATOM 7959 C CA . LEU B 1 430 ? 3.305 -21.75 5.715 1 92.62 430 LEU B CA 1
ATOM 7960 C C . LEU B 1 430 ? 2.01 -22.484 5.398 1 92.62 430 LEU B C 1
ATOM 7962 O O . LEU B 1 430 ? 1.249 -22.828 6.305 1 92.62 430 LEU B O 1
ATOM 7966 N N . ALA B 1 431 ? 1.733 -22.672 4.141 1 88.88 431 ALA B N 1
ATOM 7967 C CA . ALA B 1 431 ? 0.478 -23.297 3.725 1 88.88 431 ALA B CA 1
ATOM 7968 C C . ALA B 1 431 ? -0.715 -22.625 4.398 1 88.88 431 ALA B C 1
ATOM 7970 O O . ALA B 1 431 ? -1.553 -23.297 5.004 1 88.88 431 ALA B O 1
ATOM 7971 N N . ASP B 1 432 ? -0.779 -21.344 4.305 1 87.44 432 ASP B N 1
ATOM 7972 C CA . ASP B 1 432 ? -1.815 -20.547 4.953 1 87.44 432 ASP B CA 1
ATOM 7973 C C . ASP B 1 432 ? -2.471 -19.594 3.961 1 87.44 432 ASP B C 1
ATOM 7975 O O . ASP B 1 432 ? -1.903 -18.547 3.631 1 87.44 432 ASP B O 1
ATOM 7979 N N . PRO B 1 433 ? -3.662 -19.906 3.523 1 82.69 433 PRO B N 1
ATOM 7980 C CA . PRO B 1 433 ? -4.34 -19.078 2.521 1 82.69 433 PRO B CA 1
ATOM 7981 C C . PRO B 1 433 ? -4.785 -17.734 3.076 1 82.69 433 PRO B C 1
ATOM 7983 O O . PRO B 1 433 ? -5.18 -16.844 2.312 1 82.69 433 PRO B O 1
ATOM 7986 N N . LEU B 1 434 ? -4.641 -17.547 4.379 1 85.19 434 LEU B N 1
ATOM 7987 C CA . LEU B 1 434 ? -5.16 -16.328 5.004 1 85.19 434 LEU B CA 1
ATOM 7988 C C . LEU B 1 434 ? -4.078 -15.258 5.102 1 85.19 434 LEU B C 1
ATOM 7990 O O . LEU B 1 434 ? -4.375 -14.094 5.383 1 85.19 434 LEU B O 1
ATOM 7994 N N . VAL B 1 435 ? -2.826 -15.633 4.836 1 93.25 435 VAL B N 1
ATOM 7995 C CA . VAL B 1 435 ? -1.755 -14.641 4.836 1 93.25 435 VAL B CA 1
ATOM 7996 C C . VAL B 1 435 ? -2.018 -13.602 3.748 1 93.25 435 VAL B C 1
ATOM 7998 O O . VAL B 1 435 ? -2.543 -13.93 2.682 1 93.25 435 VAL B O 1
ATOM 8001 N N . ARG B 1 436 ? -1.771 -12.352 4.055 1 94.56 436 ARG B N 1
ATOM 8002 C CA . ARG B 1 436 ? -1.973 -11.25 3.121 1 94.56 436 ARG B CA 1
ATOM 8003 C C . ARG B 1 436 ? -0.704 -10.414 2.979 1 94.56 436 ARG B C 1
ATOM 8005 O O . ARG B 1 436 ? 0.241 -10.57 3.752 1 94.56 436 ARG B O 1
ATOM 8012 N N . GLY B 1 437 ? -0.736 -9.57 1.936 1 97.44 437 GLY B N 1
ATOM 8013 C CA . GLY B 1 437 ? 0.388 -8.664 1.744 1 97.44 437 GLY B CA 1
ATOM 8014 C C . GLY B 1 437 ? 0.506 -7.625 2.838 1 97.44 437 GLY B C 1
ATOM 8015 O O . GLY B 1 437 ? -0.487 -7.27 3.477 1 97.44 437 GLY B O 1
ATOM 8016 N N . ALA B 1 438 ? 1.684 -7.152 3.055 1 98.69 438 ALA B N 1
ATOM 8017 C CA . ALA B 1 438 ? 1.975 -6.062 3.984 1 98.69 438 ALA B CA 1
ATOM 8018 C C . ALA B 1 438 ? 3.143 -5.215 3.488 1 98.69 438 ALA B C 1
ATOM 8020 O O . ALA B 1 438 ? 4.055 -5.727 2.834 1 98.69 438 ALA B O 1
ATOM 8021 N N . ILE B 1 439 ? 3.104 -3.949 3.752 1 98.75 439 ILE B N 1
ATOM 8022 C CA . ILE B 1 439 ? 4.184 -3.029 3.408 1 98.75 439 ILE B CA 1
ATOM 8023 C C . ILE B 1 439 ? 4.48 -2.117 4.594 1 98.75 439 ILE B C 1
ATOM 8025 O O . ILE B 1 439 ? 3.561 -1.593 5.23 1 98.75 439 ILE B O 1
ATOM 8029 N N . SER B 1 440 ? 5.684 -1.982 4.988 1 98.69 440 SER B N 1
ATOM 8030 C CA . SER B 1 440 ? 6.148 -1.045 6.008 1 98.69 440 SER B CA 1
ATOM 8031 C C . SER B 1 440 ? 7.195 -0.091 5.445 1 98.69 440 SER B C 1
ATOM 8033 O O . SER B 1 440 ? 8.117 -0.517 4.746 1 98.69 440 SER B O 1
ATOM 8035 N N . GLY B 1 441 ? 7.059 1.125 5.703 1 97.62 441 GLY B N 1
ATOM 8036 C CA . GLY B 1 441 ? 8.008 2.113 5.219 1 97.62 441 GLY B CA 1
ATOM 8037 C C . GLY B 1 441 ? 7.438 3.008 4.133 1 97.62 441 GLY B C 1
ATOM 8038 O O . GLY B 1 441 ? 8.18 3.541 3.307 1 97.62 441 GLY B O 1
ATOM 8039 N N . LEU B 1 442 ? 6.129 3.221 4.121 1 96.06 442 LEU B N 1
ATOM 8040 C CA . LEU B 1 442 ? 5.434 3.951 3.068 1 96.06 442 LEU B CA 1
ATOM 8041 C C . LEU B 1 442 ? 5.504 5.457 3.312 1 96.06 442 LEU B C 1
ATOM 8043 O O . LEU B 1 442 ? 5.488 5.902 4.461 1 96.06 442 LEU B O 1
ATOM 8047 N N . SER B 1 443 ? 5.566 6.195 2.277 1 91.75 443 SER B N 1
ATOM 8048 C CA . SER B 1 443 ? 5.484 7.652 2.285 1 91.75 443 SER B CA 1
ATOM 8049 C C . SER B 1 443 ? 4.391 8.148 1.345 1 91.75 443 SER B C 1
ATOM 8051 O O . SER B 1 443 ? 3.672 7.348 0.744 1 91.75 443 SER B O 1
ATOM 8053 N N . LEU B 1 444 ? 4.262 9.453 1.199 1 89 444 LEU B N 1
ATOM 8054 C CA . LEU B 1 444 ? 3.258 10.047 0.324 1 89 444 LEU B CA 1
ATOM 8055 C C . LEU B 1 444 ? 3.805 10.227 -1.088 1 89 444 LEU B C 1
ATOM 8057 O O . LEU B 1 444 ? 3.16 10.859 -1.932 1 89 444 LEU B O 1
ATOM 8061 N N . SER B 1 445 ? 4.98 9.688 -1.332 1 87.56 445 SER B N 1
ATOM 8062 C CA . SER B 1 445 ? 5.594 9.852 -2.646 1 87.56 445 SER B CA 1
ATOM 8063 C C . SER B 1 445 ? 4.855 9.039 -3.705 1 87.56 445 SER B C 1
ATOM 8065 O O . SER B 1 445 ? 4.434 7.91 -3.447 1 87.56 445 SER B O 1
ATOM 8067 N N . ASP B 1 446 ? 4.656 9.602 -4.844 1 89.94 446 ASP B N 1
ATOM 8068 C CA . ASP B 1 446 ? 3.951 8.93 -5.934 1 89.94 446 ASP B CA 1
ATOM 8069 C C . ASP B 1 446 ? 4.703 9.094 -7.254 1 89.94 446 ASP B C 1
ATOM 8071 O O . ASP B 1 446 ? 4.105 9.008 -8.328 1 89.94 446 ASP B O 1
ATOM 8075 N N . ASN B 1 447 ? 5.977 9.367 -7.223 1 90.94 447 ASN B N 1
ATOM 8076 C CA . ASN B 1 447 ? 6.77 9.633 -8.414 1 90.94 447 ASN B CA 1
ATOM 8077 C C . ASN B 1 447 ? 7.496 8.383 -8.898 1 90.94 447 ASN B C 1
ATOM 8079 O O . ASN B 1 447 ? 7.266 7.289 -8.383 1 90.94 447 ASN B O 1
ATOM 8083 N N . GLN B 1 448 ? 8.344 8.547 -9.953 1 95.25 448 GLN B N 1
ATOM 8084 C CA . GLN B 1 448 ? 9.016 7.406 -10.578 1 95.25 448 GLN B CA 1
ATOM 8085 C C . GLN B 1 448 ? 9.984 6.742 -9.609 1 95.25 448 GLN B C 1
ATOM 8087 O O . GLN B 1 448 ? 10.164 5.523 -9.641 1 95.25 448 GLN B O 1
ATOM 8092 N N . GLU B 1 449 ? 10.609 7.527 -8.727 1 94.94 449 GLU B N 1
ATOM 8093 C CA . GLU B 1 449 ? 11.516 6.941 -7.75 1 94.94 449 GLU B CA 1
ATOM 8094 C C . GLU B 1 449 ? 10.773 6.039 -6.77 1 94.94 449 GLU B C 1
ATOM 8096 O O . GLU B 1 449 ? 11.25 4.961 -6.422 1 94.94 449 GLU B O 1
ATOM 8101 N N . SER B 1 450 ? 9.633 6.562 -6.336 1 95.56 450 SER B N 1
ATOM 8102 C CA . SER B 1 450 ? 8.828 5.754 -5.43 1 95.56 450 SER B CA 1
ATOM 8103 C C . SER B 1 450 ? 8.43 4.43 -6.078 1 95.56 450 SER B C 1
ATOM 8105 O O . SER B 1 450 ? 8.422 3.389 -5.418 1 95.56 450 SER B O 1
ATOM 8107 N N . LEU B 1 451 ? 8.094 4.449 -7.371 1 97.62 451 LEU B N 1
ATOM 8108 C CA . LEU B 1 451 ? 7.773 3.217 -8.086 1 97.62 451 LEU B CA 1
ATOM 8109 C C . LEU B 1 451 ? 8.984 2.293 -8.148 1 97.62 451 LEU B C 1
ATOM 8111 O O . LEU B 1 451 ? 8.867 1.087 -7.922 1 97.62 451 LEU B O 1
ATOM 8115 N N . ALA B 1 452 ? 10.148 2.854 -8.461 1 98.19 452 ALA B N 1
ATOM 8116 C CA . ALA B 1 452 ? 11.359 2.051 -8.555 1 98.19 452 ALA B CA 1
ATOM 8117 C C . ALA B 1 452 ? 11.68 1.371 -7.23 1 98.19 452 ALA B C 1
ATOM 8119 O O . ALA B 1 452 ? 12.078 0.203 -7.203 1 98.19 452 ALA B O 1
ATOM 8120 N N . LEU B 1 453 ? 11.523 2.1 -6.152 1 98.31 453 LEU B N 1
ATOM 8121 C CA . LEU B 1 453 ? 11.805 1.547 -4.832 1 98.31 453 LEU B CA 1
ATOM 8122 C C . LEU B 1 453 ? 10.805 0.454 -4.477 1 98.31 453 LEU B C 1
ATOM 8124 O O . LEU B 1 453 ? 11.18 -0.589 -3.938 1 98.31 453 LEU B O 1
ATOM 8128 N N . MET B 1 454 ? 9.555 0.71 -4.75 1 98.44 454 MET B N 1
ATOM 8129 C CA . MET B 1 454 ? 8.523 -0.288 -4.492 1 98.44 454 MET B CA 1
ATOM 8130 C C . MET B 1 454 ? 8.758 -1.543 -5.328 1 98.44 454 MET B C 1
ATOM 8132 O O . MET B 1 454 ? 8.562 -2.66 -4.844 1 98.44 454 MET B O 1
ATOM 8136 N N . TYR B 1 455 ? 9.125 -1.337 -6.566 1 98.25 455 TYR B N 1
ATOM 8137 C CA . TYR B 1 455 ? 9.484 -2.422 -7.473 1 98.25 455 TYR B CA 1
ATOM 8138 C C . TYR B 1 455 ? 10.617 -3.258 -6.898 1 98.25 455 TYR B C 1
ATOM 8140 O O . TYR B 1 455 ? 10.5 -4.48 -6.781 1 98.25 455 TYR B O 1
ATOM 8148 N N . LEU B 1 456 ? 11.672 -2.672 -6.465 1 98.62 456 LEU B N 1
ATOM 8149 C CA . LEU B 1 456 ? 12.82 -3.359 -5.895 1 98.62 456 LEU B CA 1
ATOM 8150 C C . LEU B 1 456 ? 12.445 -4.094 -4.613 1 98.62 456 LEU B C 1
ATOM 8152 O O . LEU B 1 456 ? 12.836 -5.25 -4.418 1 98.62 456 LEU B O 1
ATOM 8156 N N . ALA B 1 457 ? 11.742 -3.398 -3.719 1 98.81 457 ALA B N 1
ATOM 8157 C CA . ALA B 1 457 ? 11.328 -4.008 -2.457 1 98.81 457 ALA B CA 1
ATOM 8158 C C . ALA B 1 457 ? 10.453 -5.238 -2.705 1 98.81 457 ALA B C 1
ATOM 8160 O O . ALA B 1 457 ? 10.516 -6.211 -1.947 1 98.81 457 ALA B O 1
ATOM 8161 N N . THR B 1 458 ? 9.625 -5.211 -3.711 1 98.62 458 THR B N 1
ATOM 8162 C CA . THR B 1 458 ? 8.773 -6.34 -4.07 1 98.62 458 THR B CA 1
ATOM 8163 C C . THR B 1 458 ? 9.609 -7.52 -4.551 1 98.62 458 THR B C 1
ATOM 8165 O O . THR B 1 458 ? 9.398 -8.656 -4.125 1 98.62 458 THR B O 1
ATOM 8168 N N . LEU B 1 459 ? 10.578 -7.227 -5.449 1 97.88 459 LEU B N 1
ATOM 8169 C CA . LEU B 1 459 ? 11.484 -8.273 -5.898 1 97.88 459 LEU B CA 1
ATOM 8170 C C . LEU B 1 459 ? 12.203 -8.914 -4.715 1 97.88 459 LEU B C 1
ATOM 8172 O O . LEU B 1 459 ? 12.367 -10.133 -4.664 1 97.88 459 LEU B O 1
ATOM 8176 N N . GLN B 1 460 ? 12.617 -8.086 -3.816 1 98.69 460 GLN B N 1
ATOM 8177 C CA . GLN B 1 460 ? 13.305 -8.578 -2.629 1 98.69 460 GLN B CA 1
ATOM 8178 C C . GLN B 1 460 ? 12.391 -9.445 -1.776 1 98.69 460 GLN B C 1
ATOM 8180 O O . GLN B 1 460 ? 12.797 -10.516 -1.305 1 98.69 460 GLN B O 1
ATOM 8185 N N . GLY B 1 461 ? 11.133 -8.969 -1.567 1 98.62 461 GLY B N 1
ATOM 8186 C CA . GLY B 1 461 ? 10.18 -9.766 -0.815 1 98.62 461 GLY B CA 1
ATOM 8187 C C . GLY B 1 461 ? 9.969 -11.156 -1.391 1 98.62 461 GLY B C 1
ATOM 8188 O O . GLY B 1 461 ? 9.977 -12.141 -0.656 1 98.62 461 GLY B O 1
ATOM 8189 N N . ILE B 1 462 ? 9.82 -11.227 -2.674 1 97.62 462 ILE B N 1
ATOM 8190 C CA . ILE B 1 462 ? 9.633 -12.5 -3.369 1 97.62 462 ILE B CA 1
ATOM 8191 C C . ILE B 1 462 ? 10.875 -13.375 -3.186 1 97.62 462 ILE B C 1
ATOM 8193 O O . ILE B 1 462 ? 10.766 -14.57 -2.916 1 97.62 462 ILE B O 1
ATOM 8197 N N . THR B 1 463 ? 12.047 -12.781 -3.326 1 98.12 463 THR B N 1
ATOM 8198 C CA . THR B 1 463 ? 13.305 -13.516 -3.201 1 98.12 463 THR B CA 1
ATOM 8199 C C . THR B 1 463 ? 13.477 -14.047 -1.78 1 98.12 463 THR B C 1
ATOM 8201 O O . THR B 1 463 ? 13.922 -15.18 -1.585 1 98.12 463 THR B O 1
ATOM 8204 N N . TYR B 1 464 ? 13.18 -13.242 -0.774 1 98.69 464 TYR B N 1
ATOM 8205 C CA . TYR B 1 464 ? 13.258 -13.703 0.605 1 98.69 464 TYR B CA 1
ATOM 8206 C C . TYR B 1 464 ? 12.266 -14.836 0.858 1 98.69 464 TYR B C 1
ATOM 8208 O O . TYR B 1 464 ? 12.531 -15.742 1.649 1 98.69 464 TYR B O 1
ATOM 8216 N N . GLY B 1 465 ? 11.094 -14.727 0.212 1 97.94 465 GLY B N 1
ATOM 8217 C CA . GLY B 1 465 ? 10.164 -15.852 0.257 1 97.94 465 GLY B CA 1
ATOM 8218 C C . GLY B 1 465 ? 10.758 -17.141 -0.295 1 97.94 465 GLY B C 1
ATOM 8219 O O . GLY B 1 465 ? 10.539 -18.219 0.261 1 97.94 465 GLY B O 1
ATOM 8220 N N . THR B 1 466 ? 11.461 -17.016 -1.405 1 97.56 466 THR B N 1
ATOM 8221 C CA . THR B 1 466 ? 12.164 -18.156 -1.969 1 97.56 466 THR B CA 1
ATOM 8222 C C . THR B 1 466 ? 13.18 -18.719 -0.974 1 97.56 466 THR B C 1
ATOM 8224 O O . THR B 1 466 ? 13.273 -19.922 -0.795 1 97.56 466 THR B O 1
ATOM 8227 N N . LYS B 1 467 ? 13.922 -17.859 -0.365 1 98.38 467 LYS B N 1
ATOM 8228 C CA . LYS B 1 467 ? 14.883 -18.297 0.635 1 98.38 467 LYS B CA 1
ATOM 8229 C C . LYS B 1 467 ? 14.195 -19.047 1.778 1 98.38 467 LYS B C 1
ATOM 8231 O O . LYS B 1 467 ? 14.703 -20.047 2.273 1 98.38 467 LYS B O 1
ATOM 8236 N N . TYR B 1 468 ? 13.078 -18.484 2.199 1 98.19 468 TYR B N 1
ATOM 8237 C CA . TYR B 1 468 ? 12.312 -19.125 3.264 1 98.19 468 TYR B CA 1
ATOM 8238 C C . TYR B 1 468 ? 11.938 -20.562 2.889 1 98.19 468 TYR B C 1
ATOM 8240 O O . TYR B 1 468 ? 12.07 -21.469 3.701 1 98.19 468 TYR B O 1
ATOM 8248 N N . ILE B 1 469 ? 11.477 -20.781 1.709 1 97.69 469 ILE B N 1
ATOM 8249 C CA . ILE B 1 469 ? 11.141 -22.109 1.211 1 97.69 469 ILE B CA 1
ATOM 8250 C C . ILE B 1 469 ? 12.391 -22.984 1.183 1 97.69 469 ILE B C 1
ATOM 8252 O O . ILE B 1 469 ? 12.367 -24.125 1.655 1 97.69 469 ILE B O 1
ATOM 8256 N N . MET B 1 470 ? 13.453 -22.438 0.632 1 97.38 470 MET B N 1
ATOM 8257 C CA . MET B 1 470 ? 14.727 -23.156 0.525 1 97.38 470 MET B CA 1
ATOM 8258 C C . MET B 1 470 ? 15.234 -23.578 1.902 1 97.38 470 MET B C 1
ATOM 8260 O O . MET B 1 470 ? 15.641 -24.719 2.096 1 97.38 470 MET B O 1
ATOM 8264 N N . ASP B 1 471 ? 15.219 -22.656 2.85 1 97.38 471 ASP B N 1
ATOM 8265 C CA . ASP B 1 471 ? 15.68 -22.938 4.203 1 97.38 471 ASP B CA 1
ATOM 8266 C C . ASP B 1 471 ? 14.828 -24.016 4.859 1 97.38 471 ASP B C 1
ATOM 8268 O O . ASP B 1 471 ? 15.344 -24.875 5.578 1 97.38 471 ASP B O 1
ATOM 8272 N N . THR B 1 472 ? 13.555 -23.953 4.613 1 96.75 472 THR B N 1
ATOM 8273 C CA . THR B 1 472 ? 12.656 -24.969 5.16 1 96.75 472 THR B CA 1
ATOM 8274 C C . THR B 1 472 ? 12.984 -26.344 4.598 1 96.75 472 THR B C 1
ATOM 8276 O O . THR B 1 472 ? 13.078 -27.312 5.348 1 96.75 472 THR B O 1
ATOM 8279 N N . MET B 1 473 ? 13.195 -26.422 3.332 1 96.44 473 MET B N 1
ATOM 8280 C CA . MET B 1 473 ? 13.539 -27.703 2.707 1 96.44 473 MET B CA 1
ATOM 8281 C C . MET B 1 473 ? 14.891 -28.203 3.211 1 96.44 473 MET B C 1
ATOM 8283 O O . MET B 1 473 ? 15.047 -29.391 3.488 1 96.44 473 MET B O 1
ATOM 8287 N N . SER B 1 474 ? 15.805 -27.312 3.338 1 96.5 474 SER B N 1
ATOM 8288 C CA . SER B 1 474 ? 17.125 -27.688 3.838 1 96.5 474 SER B CA 1
ATOM 8289 C C . SER B 1 474 ? 17.047 -28.219 5.266 1 96.5 474 SER B C 1
ATOM 8291 O O . SER B 1 474 ? 17.766 -29.141 5.625 1 96.5 474 SER B O 1
ATOM 8293 N N . HIS B 1 475 ? 16.203 -27.625 6.023 1 96.56 475 HIS B N 1
ATOM 8294 C CA . HIS B 1 475 ? 16.016 -28.062 7.402 1 96.56 475 HIS B CA 1
ATOM 8295 C C . HIS B 1 475 ? 15.562 -29.516 7.457 1 96.56 475 HIS B C 1
ATOM 8297 O O . HIS B 1 475 ? 15.891 -30.234 8.406 1 96.56 475 HIS B O 1
ATOM 8303 N N . TYR B 1 476 ? 14.906 -29.953 6.445 1 95.19 476 TYR B N 1
ATOM 8304 C CA . TYR B 1 476 ? 14.398 -31.328 6.414 1 95.19 476 TYR B CA 1
ATOM 8305 C C . TYR B 1 476 ? 15.359 -32.25 5.684 1 95.19 476 TYR B C 1
ATOM 8307 O O . TYR B 1 476 ? 15.062 -33.438 5.473 1 95.19 476 TYR B O 1
ATOM 8315 N N . GLY B 1 477 ? 16.516 -31.672 5.227 1 94.25 477 GLY B N 1
ATOM 8316 C CA . GLY B 1 477 ? 17.562 -32.562 4.797 1 94.25 477 GLY B CA 1
ATOM 8317 C C . GLY B 1 477 ? 17.984 -32.375 3.352 1 94.25 477 GLY B C 1
ATOM 8318 O O . GLY B 1 477 ? 18.938 -32.969 2.881 1 94.25 477 GLY B O 1
ATOM 8319 N N . PHE B 1 478 ? 17.328 -31.5 2.639 1 96.12 478 PHE B N 1
ATOM 8320 C CA . PHE B 1 478 ? 17.766 -31.219 1.276 1 96.12 478 PHE B CA 1
ATOM 8321 C C . PHE B 1 478 ? 19.062 -30.422 1.275 1 96.12 478 PHE B C 1
ATOM 8323 O O . PHE B 1 478 ? 19.25 -29.531 2.111 1 96.12 478 PHE B O 1
ATOM 8330 N N . ASN B 1 479 ? 19.938 -30.844 0.396 1 95.56 479 ASN B N 1
ATOM 8331 C CA . ASN B 1 479 ? 21.219 -30.156 0.264 1 95.56 479 ASN B CA 1
ATOM 8332 C C . ASN B 1 479 ? 21.391 -29.531 -1.114 1 95.56 479 ASN B C 1
ATOM 8334 O O . ASN B 1 479 ? 22.094 -30.062 -1.973 1 95.56 479 ASN B O 1
ATOM 8338 N N . MET B 1 480 ? 20.938 -28.359 -1.29 1 96.5 480 MET B N 1
ATOM 8339 C CA . MET B 1 480 ? 20.984 -27.641 -2.559 1 96.5 480 MET B CA 1
ATOM 8340 C C . MET B 1 480 ? 22.219 -26.734 -2.625 1 96.5 480 MET B C 1
ATOM 8342 O O . MET B 1 480 ? 22.625 -26.156 -1.613 1 96.5 480 MET B O 1
ATOM 8346 N N . ASN B 1 481 ? 22.797 -26.594 -3.875 1 97.12 481 ASN B N 1
ATOM 8347 C CA . ASN B 1 481 ? 23.953 -25.719 -3.967 1 97.12 481 ASN B CA 1
ATOM 8348 C C . ASN B 1 481 ? 23.891 -24.844 -5.211 1 97.12 481 ASN B C 1
ATOM 8350 O O . ASN B 1 481 ? 24.828 -24.078 -5.488 1 97.12 481 ASN B O 1
ATOM 8354 N N . CYS B 1 482 ? 22.859 -24.875 -5.988 1 96.88 482 CYS B N 1
ATOM 8355 C CA . CYS B 1 482 ? 22.641 -23.984 -7.121 1 96.88 482 CYS B CA 1
ATOM 8356 C C . CYS B 1 482 ? 21.141 -23.797 -7.391 1 96.88 482 CYS B C 1
ATOM 8358 O O . CYS B 1 482 ? 20.328 -24.641 -7.008 1 96.88 482 CYS B O 1
ATOM 8360 N N . VAL B 1 483 ? 20.812 -22.703 -8.023 1 96.25 483 VAL B N 1
ATOM 8361 C CA . VAL B 1 483 ? 19.438 -22.375 -8.359 1 96.25 483 VAL B CA 1
ATOM 8362 C C . VAL B 1 483 ? 19.281 -22.234 -9.875 1 96.25 483 VAL B C 1
ATOM 8364 O O . VAL B 1 483 ? 20.125 -21.609 -10.523 1 96.25 483 VAL B O 1
ATOM 8367 N N . PHE B 1 484 ? 18.328 -22.875 -10.438 1 95.19 484 PHE B N 1
ATOM 8368 C CA . PHE B 1 484 ? 17.953 -22.672 -11.836 1 95.19 484 PHE B CA 1
ATOM 8369 C C . PHE B 1 484 ? 16.656 -21.891 -11.945 1 95.19 484 PHE B C 1
ATOM 8371 O O . PHE B 1 484 ? 15.625 -22.297 -11.398 1 95.19 484 PHE B O 1
ATOM 8378 N N . LEU B 1 485 ? 16.781 -20.828 -12.586 1 93.12 485 LEU B N 1
ATOM 8379 C CA . LEU B 1 485 ? 15.672 -19.891 -12.625 1 93.12 485 LEU B CA 1
ATOM 8380 C C . LEU B 1 485 ? 15.172 -19.688 -14.055 1 93.12 485 LEU B C 1
ATOM 8382 O O . LEU B 1 485 ? 15.961 -19.391 -14.961 1 93.12 485 LEU B O 1
ATOM 8386 N N . SER B 1 486 ? 13.914 -19.875 -14.242 1 85.31 486 SER B N 1
ATOM 8387 C CA . SER B 1 486 ? 13.359 -19.672 -15.578 1 85.31 486 SER B CA 1
ATOM 8388 C C . SER B 1 486 ? 12.227 -18.656 -15.555 1 85.31 486 SER B C 1
ATOM 8390 O O . SER B 1 486 ? 11.75 -18.266 -14.484 1 85.31 486 SER B O 1
ATOM 8392 N N . GLY B 1 487 ? 11.867 -18.203 -16.797 1 73.94 487 GLY B N 1
ATOM 8393 C CA . GLY B 1 487 ? 10.789 -17.25 -16.969 1 73.94 487 GLY B CA 1
ATOM 8394 C C . GLY B 1 487 ? 11.281 -15.836 -17.234 1 73.94 487 GLY B C 1
ATOM 8395 O O . GLY B 1 487 ? 12.484 -15.578 -17.219 1 73.94 487 GLY B O 1
ATOM 8396 N N . TYR B 1 488 ? 10.305 -15.016 -17.453 1 65.94 488 TYR B N 1
ATOM 8397 C CA . TYR B 1 488 ? 10.602 -13.641 -17.844 1 65.94 488 TYR B CA 1
ATOM 8398 C C . TYR B 1 488 ? 11.32 -12.898 -16.719 1 65.94 488 TYR B C 1
ATOM 8400 O O . TYR B 1 488 ? 12.242 -12.125 -16.969 1 65.94 488 TYR B O 1
ATOM 8408 N N . LEU B 1 489 ? 10.938 -13.188 -15.562 1 69.12 489 LEU B N 1
ATOM 8409 C CA . LEU B 1 489 ? 11.609 -12.539 -14.445 1 69.12 489 LEU B CA 1
ATOM 8410 C C . LEU B 1 489 ? 13.055 -13.023 -14.328 1 69.12 489 LEU B C 1
ATOM 8412 O O . LEU B 1 489 ? 13.93 -12.289 -13.859 1 69.12 489 LEU B O 1
ATOM 8416 N N . GLY B 1 490 ? 13.234 -14.211 -14.734 1 68.19 490 GLY B N 1
ATOM 8417 C CA . GLY B 1 490 ? 14.586 -14.75 -14.719 1 68.19 490 GLY B CA 1
ATOM 8418 C C . GLY B 1 490 ? 15.531 -14.016 -15.648 1 68.19 490 GLY B C 1
ATOM 8419 O O . GLY B 1 490 ? 16.734 -13.961 -15.398 1 68.19 490 GLY B O 1
ATOM 8420 N N . ALA B 1 491 ? 14.992 -13.445 -16.594 1 75.25 491 ALA B N 1
ATOM 8421 C CA . ALA B 1 491 ? 15.805 -12.688 -17.547 1 75.25 491 ALA B CA 1
ATOM 8422 C C . ALA B 1 491 ? 16.125 -11.297 -17 1 75.25 491 ALA B C 1
ATOM 8424 O O . ALA B 1 491 ? 16.953 -10.578 -17.562 1 75.25 491 ALA B O 1
ATOM 8425 N N . ASN B 1 492 ? 15.484 -10.969 -15.961 1 87.5 492 ASN B N 1
ATOM 8426 C CA . ASN B 1 492 ? 15.758 -9.719 -15.258 1 87.5 492 ASN B CA 1
ATOM 8427 C C . ASN B 1 492 ? 17 -9.812 -14.391 1 87.5 492 ASN B C 1
ATOM 8429 O O . ASN B 1 492 ? 17 -10.5 -13.367 1 87.5 492 ASN B O 1
ATOM 8433 N N . SER B 1 493 ? 18.031 -9.148 -14.758 1 90.44 493 SER B N 1
ATOM 8434 C CA . SER B 1 493 ? 19.344 -9.273 -14.117 1 90.44 493 SER B CA 1
ATOM 8435 C C . SER B 1 493 ? 19.281 -8.875 -12.648 1 90.44 493 SER B C 1
ATOM 8437 O O . SER B 1 493 ? 19.969 -9.461 -11.805 1 90.44 493 SER B O 1
ATOM 8439 N N . VAL B 1 494 ? 18.438 -7.883 -12.352 1 95 494 VAL B N 1
ATOM 8440 C CA . VAL B 1 494 ? 18.297 -7.457 -10.969 1 95 494 VAL B CA 1
ATOM 8441 C C . VAL B 1 494 ? 17.719 -8.594 -10.133 1 95 494 VAL B C 1
ATOM 8443 O O . VAL B 1 494 ? 18.203 -8.883 -9.031 1 95 494 VAL B O 1
ATOM 8446 N N . PHE B 1 495 ? 16.797 -9.25 -10.664 1 95.5 495 PHE B N 1
ATOM 8447 C CA . PHE B 1 495 ? 16.125 -10.344 -9.969 1 95.5 495 PHE B CA 1
ATOM 8448 C C . PHE B 1 495 ? 17.062 -11.531 -9.789 1 95.5 495 PHE B C 1
ATOM 8450 O O . PHE B 1 495 ? 17.125 -12.125 -8.711 1 95.5 495 PHE B O 1
ATOM 8457 N N . SER B 1 496 ? 17.797 -11.906 -10.773 1 94.69 496 SER B N 1
ATOM 8458 C CA . SER B 1 496 ? 18.734 -13.031 -10.734 1 94.69 496 SER B CA 1
ATOM 8459 C C . SER B 1 496 ? 19.875 -12.766 -9.75 1 94.69 496 SER B C 1
ATOM 8461 O O . SER B 1 496 ? 20.25 -13.648 -8.984 1 94.69 496 SER B O 1
ATOM 8463 N N . HIS B 1 497 ? 20.359 -11.555 -9.773 1 95.19 497 HIS B N 1
ATOM 8464 C CA . HIS B 1 497 ? 21.406 -11.188 -8.82 1 95.19 497 HIS B CA 1
ATOM 8465 C C . HIS B 1 497 ? 20.875 -11.242 -7.391 1 95.19 497 HIS B C 1
ATOM 8467 O O . HIS B 1 497 ? 21.594 -11.68 -6.48 1 95.19 497 HIS B O 1
ATOM 8473 N N . LEU B 1 498 ? 19.703 -10.773 -7.25 1 97.38 498 LEU B N 1
ATOM 8474 C CA . LEU B 1 498 ? 19.094 -10.812 -5.926 1 97.38 498 LEU B CA 1
ATOM 8475 C C . LEU B 1 498 ? 19 -12.242 -5.41 1 97.38 498 LEU B C 1
ATOM 8477 O O . LEU B 1 498 ? 19.328 -12.508 -4.25 1 97.38 498 LEU B O 1
ATOM 8481 N N . HIS B 1 499 ? 18.547 -13.133 -6.262 1 97.31 499 HIS B N 1
ATOM 8482 C CA . HIS B 1 499 ? 18.438 -14.523 -5.852 1 97.31 499 HIS B CA 1
ATOM 8483 C C . HIS B 1 499 ? 19.797 -15.102 -5.492 1 97.31 499 HIS B C 1
ATOM 8485 O O . HIS B 1 499 ? 19.922 -15.852 -4.52 1 97.31 499 HIS B O 1
ATOM 8491 N N . ALA B 1 500 ? 20.812 -14.773 -6.289 1 97.62 500 ALA B N 1
ATOM 8492 C CA . ALA B 1 500 ? 22.156 -15.258 -6.008 1 97.62 500 ALA B CA 1
ATOM 8493 C C . ALA B 1 500 ? 22.656 -14.734 -4.668 1 97.62 500 ALA B C 1
ATOM 8495 O O . ALA B 1 500 ? 23.156 -15.5 -3.84 1 97.62 500 ALA B O 1
ATOM 8496 N N . ASP B 1 501 ? 22.5 -13.477 -4.449 1 98.19 501 ASP B N 1
ATOM 8497 C CA . ASP B 1 501 ? 23.016 -12.812 -3.252 1 98.19 501 ASP B CA 1
ATOM 8498 C C . ASP B 1 501 ? 22.281 -13.305 -2.004 1 98.19 501 ASP B C 1
ATOM 8500 O O . ASP B 1 501 ? 22.891 -13.461 -0.943 1 98.19 501 ASP B O 1
ATOM 8504 N N . VAL B 1 502 ? 20.984 -13.484 -2.115 1 98.44 502 VAL B N 1
ATOM 8505 C CA . VAL B 1 502 ? 20.141 -13.805 -0.966 1 98.44 502 VAL B CA 1
ATOM 8506 C C . VAL B 1 502 ? 20.266 -15.289 -0.636 1 98.44 502 VAL B C 1
ATOM 8508 O O . VAL B 1 502 ? 20.391 -15.664 0.532 1 98.44 502 VAL B O 1
ATOM 8511 N N . CYS B 1 503 ? 20.219 -16.156 -1.663 1 97.5 503 CYS B N 1
ATOM 8512 C CA . CYS B 1 503 ? 20.281 -17.594 -1.442 1 97.5 503 CYS B CA 1
ATOM 8513 C C . CYS B 1 503 ? 21.734 -18.047 -1.227 1 97.5 503 CYS B C 1
ATOM 8515 O O . CYS B 1 503 ? 21.969 -19.141 -0.736 1 97.5 503 CYS B O 1
ATOM 8517 N N . ARG B 1 504 ? 22.703 -17.203 -1.596 1 97.5 504 ARG B N 1
ATOM 8518 C CA . ARG B 1 504 ? 24.141 -17.453 -1.438 1 97.5 504 ARG B CA 1
ATOM 8519 C C . ARG B 1 504 ? 24.562 -18.688 -2.246 1 97.5 504 ARG B C 1
ATOM 8521 O O . ARG B 1 504 ? 25.312 -19.516 -1.755 1 97.5 504 ARG B O 1
ATOM 8528 N N . MET B 1 505 ? 24.016 -18.812 -3.436 1 97 505 MET B N 1
ATOM 8529 C CA . MET B 1 505 ? 24.344 -19.875 -4.398 1 97 505 MET B CA 1
ATOM 8530 C C . MET B 1 505 ? 24.312 -19.328 -5.824 1 97 505 MET B C 1
ATOM 8532 O O . MET B 1 505 ? 23.656 -18.328 -6.102 1 97 505 MET B O 1
ATOM 8536 N N . PRO B 1 506 ? 25.109 -19.969 -6.707 1 97.25 506 PRO B N 1
ATOM 8537 C CA . PRO B 1 506 ? 25 -19.547 -8.102 1 97.25 506 PRO B CA 1
ATOM 8538 C C . PRO B 1 506 ? 23.594 -19.766 -8.68 1 97.25 506 PRO B C 1
ATOM 8540 O O . PRO B 1 506 ? 22.953 -20.766 -8.383 1 97.25 506 PRO B O 1
ATOM 8543 N N . VAL B 1 507 ? 23.203 -18.812 -9.477 1 96.31 507 VAL B N 1
ATOM 8544 C CA . VAL B 1 507 ? 21.922 -18.859 -10.156 1 96.31 507 VAL B CA 1
ATOM 8545 C C . VAL B 1 507 ? 22.141 -19 -11.664 1 96.31 507 VAL B C 1
ATOM 8547 O O . VAL B 1 507 ? 22.844 -18.203 -12.266 1 96.31 507 VAL B O 1
ATOM 8550 N N . VAL B 1 508 ? 21.562 -20 -12.203 1 95.25 508 VAL B N 1
ATOM 8551 C CA . VAL B 1 508 ? 21.672 -20.234 -13.633 1 95.25 508 VAL B CA 1
ATOM 8552 C C . VAL B 1 508 ? 20.375 -19.844 -14.328 1 95.25 508 VAL B C 1
ATOM 8554 O O . VAL B 1 508 ? 19.281 -20.281 -13.93 1 95.25 508 VAL B O 1
ATOM 8557 N N . CYS B 1 509 ? 20.5 -19.047 -15.289 1 93.19 509 CYS B N 1
ATOM 8558 C CA . CYS B 1 509 ? 19.391 -18.672 -16.156 1 93.19 509 CYS B CA 1
ATOM 8559 C C . CYS B 1 509 ? 19.609 -19.203 -17.578 1 93.19 509 CYS B C 1
ATOM 8561 O O . CYS B 1 509 ? 20.469 -18.703 -18.312 1 93.19 509 CYS B O 1
ATOM 8563 N N . PRO B 1 510 ? 18.797 -20.125 -17.938 1 91.31 510 PRO B N 1
ATOM 8564 C CA . PRO B 1 510 ? 18.984 -20.688 -19.281 1 91.31 510 PRO B CA 1
ATOM 8565 C C . PRO B 1 510 ? 18.875 -19.641 -20.391 1 91.31 510 PRO B C 1
ATOM 8567 O O . PRO B 1 510 ? 18.078 -18.703 -20.281 1 91.31 510 PRO B O 1
ATOM 8570 N N . HIS B 1 511 ? 19.609 -19.828 -21.438 1 88.38 511 HIS B N 1
ATOM 8571 C CA . HIS B 1 511 ? 19.531 -18.906 -22.562 1 88.38 511 HIS B CA 1
ATOM 8572 C C . HIS B 1 511 ? 18.172 -18.969 -23.234 1 88.38 511 HIS B C 1
ATOM 8574 O O . HIS B 1 511 ? 17.688 -17.969 -23.75 1 88.38 511 HIS B O 1
ATOM 8580 N N . GLU B 1 512 ? 17.641 -20.172 -23.266 1 84.38 512 GLU B N 1
ATOM 8581 C CA . GLU B 1 512 ? 16.25 -20.328 -23.703 1 84.38 512 GLU B CA 1
ATOM 8582 C C . GLU B 1 512 ? 15.281 -20.125 -22.547 1 84.38 512 GLU B C 1
ATOM 8584 O O . GLU B 1 512 ? 15.109 -21.016 -21.703 1 84.38 512 GLU B O 1
ATOM 8589 N N . PRO B 1 513 ? 14.555 -19.078 -22.531 1 81.88 513 PRO B N 1
ATOM 8590 C CA . PRO B 1 513 ? 13.781 -18.75 -21.328 1 81.88 513 PRO B CA 1
ATOM 8591 C C . PRO B 1 513 ? 12.469 -19.531 -21.25 1 81.88 513 PRO B C 1
ATOM 8593 O O . PRO B 1 513 ? 11.852 -19.594 -20.188 1 81.88 513 PRO B O 1
ATOM 8596 N N . ASN B 1 514 ? 12.047 -20.156 -22.328 1 88.69 514 ASN B N 1
ATOM 8597 C CA . ASN B 1 514 ? 10.773 -20.875 -22.344 1 88.69 514 ASN B CA 1
ATOM 8598 C C . ASN B 1 514 ? 10.93 -22.328 -21.922 1 88.69 514 ASN B C 1
ATOM 8600 O O . ASN B 1 514 ? 10.688 -23.234 -22.703 1 88.69 514 ASN B O 1
ATOM 8604 N N . SER B 1 515 ? 11.234 -22.5 -20.672 1 91.56 515 SER B N 1
ATOM 8605 C CA . SER B 1 515 ? 11.539 -23.812 -20.141 1 91.56 515 SER B CA 1
ATOM 8606 C C . SER B 1 515 ? 10.336 -24.75 -20.25 1 91.56 515 SER B C 1
ATOM 8608 O O . SER B 1 515 ? 10.5 -25.953 -20.438 1 91.56 515 SER B O 1
ATOM 8610 N N . CYS B 1 516 ? 9.172 -24.203 -20.156 1 93.38 516 CYS B N 1
ATOM 8611 C CA . CYS B 1 516 ? 7.969 -25.016 -20.281 1 93.38 516 CYS B CA 1
ATOM 8612 C C . CYS B 1 516 ? 7.887 -25.656 -21.656 1 93.38 516 CYS B C 1
ATOM 8614 O O . CYS B 1 516 ? 7.629 -26.859 -21.781 1 93.38 516 CYS B O 1
ATOM 8616 N N . LEU B 1 517 ? 8.156 -24.891 -22.688 1 95.5 517 LEU B N 1
ATOM 8617 C CA . LEU B 1 517 ? 8.133 -25.391 -24.062 1 95.5 517 LEU B CA 1
ATOM 8618 C C . LEU B 1 517 ? 9.25 -26.406 -24.281 1 95.5 517 LEU B C 1
ATOM 8620 O O . LEU B 1 517 ? 9.047 -27.422 -24.969 1 95.5 517 LEU B O 1
ATOM 8624 N N . ILE B 1 518 ? 10.367 -26.125 -23.719 1 96 518 ILE B N 1
ATOM 8625 C CA . ILE B 1 518 ? 11.484 -27.047 -23.828 1 96 518 ILE B CA 1
ATOM 8626 C C . ILE B 1 518 ? 11.133 -28.375 -23.156 1 96 518 ILE B C 1
ATOM 8628 O O . ILE B 1 518 ? 11.375 -29.453 -23.719 1 96 518 ILE B O 1
ATOM 8632 N N . GLY B 1 519 ? 10.578 -28.281 -21.969 1 96.88 519 GLY B N 1
ATOM 8633 C CA . GLY B 1 519 ? 10.164 -29.484 -21.266 1 96.88 519 GLY B CA 1
ATOM 8634 C C . GLY B 1 519 ? 9.148 -30.297 -22.047 1 96.88 519 GLY B C 1
ATOM 8635 O O . GLY B 1 519 ? 9.258 -31.531 -22.141 1 96.88 519 GLY B O 1
ATOM 8636 N N . ALA B 1 520 ? 8.188 -29.656 -22.578 1 98.12 520 ALA B N 1
ATOM 8637 C CA . ALA B 1 520 ? 7.188 -30.344 -23.406 1 98.12 520 ALA B CA 1
ATOM 8638 C C . ALA B 1 520 ? 7.828 -31 -24.625 1 98.12 520 ALA B C 1
ATOM 8640 O O . ALA B 1 520 ? 7.469 -32.125 -25 1 98.12 520 ALA B O 1
ATOM 8641 N N . ALA B 1 521 ? 8.742 -30.312 -25.234 1 98.38 521 ALA B N 1
ATOM 8642 C CA . ALA B 1 521 ? 9.438 -30.859 -26.391 1 98.38 521 ALA B CA 1
ATOM 8643 C C . ALA B 1 521 ? 10.25 -32.094 -26.016 1 98.38 521 ALA B C 1
ATOM 8645 O O . ALA B 1 521 ? 10.344 -33.062 -26.781 1 98.38 521 ALA B O 1
ATOM 8646 N N . ILE B 1 522 ? 10.828 -32.062 -24.891 1 97.88 522 ILE B N 1
ATOM 8647 C CA . ILE B 1 522 ? 11.586 -33.188 -24.391 1 97.88 522 ILE B CA 1
ATOM 8648 C C . ILE B 1 522 ? 10.664 -34.406 -24.281 1 97.88 522 ILE B C 1
ATOM 8650 O O . ILE B 1 522 ? 11.023 -35.5 -24.672 1 97.88 522 ILE B O 1
ATOM 8654 N N . LEU B 1 523 ? 9.523 -34.188 -23.703 1 98.31 523 LEU B N 1
ATOM 8655 C CA . LEU B 1 523 ? 8.547 -35.25 -23.594 1 98.31 523 LEU B CA 1
ATOM 8656 C C . LEU B 1 523 ? 8.211 -35.844 -24.969 1 98.31 523 LEU B C 1
ATOM 8658 O O . LEU B 1 523 ? 8.141 -37.062 -25.125 1 98.31 523 LEU B O 1
ATOM 8662 N N . GLY B 1 524 ? 8 -34.969 -25.906 1 98.44 524 GLY B N 1
ATOM 8663 C CA . GLY B 1 524 ? 7.75 -35.406 -27.266 1 98.44 524 GLY B CA 1
ATOM 8664 C C . GLY B 1 524 ? 8.898 -36.219 -27.859 1 98.44 524 GLY B C 1
ATOM 8665 O O . GLY B 1 524 ? 8.68 -37.25 -28.516 1 98.44 524 GLY B O 1
ATOM 8666 N N . ALA B 1 525 ? 10.062 -35.75 -27.641 1 98.56 525 ALA B N 1
ATOM 8667 C CA . ALA B 1 525 ? 11.258 -36.438 -28.156 1 98.56 525 ALA B CA 1
ATOM 8668 C C . ALA B 1 525 ? 11.398 -37.844 -27.594 1 98.56 525 ALA B C 1
ATOM 8670 O O . ALA B 1 525 ? 11.789 -38.75 -28.312 1 98.56 525 ALA B O 1
ATOM 8671 N N . VAL B 1 526 ? 11.102 -37.969 -26.406 1 97.81 526 VAL B N 1
ATOM 8672 C CA . VAL B 1 526 ? 11.188 -39.281 -25.766 1 97.81 526 VAL B CA 1
ATOM 8673 C C . VAL B 1 526 ? 10.039 -40.156 -26.266 1 97.81 526 VAL B C 1
ATOM 8675 O O . VAL B 1 526 ? 10.242 -41.344 -26.578 1 97.81 526 VAL B O 1
ATOM 8678 N N . ALA B 1 527 ? 8.867 -39.625 -26.344 1 97.94 527 ALA B N 1
ATOM 8679 C CA . ALA B 1 527 ? 7.695 -40.375 -26.781 1 97.94 527 ALA B CA 1
ATOM 8680 C C . ALA B 1 527 ? 7.879 -40.875 -28.203 1 97.94 527 ALA B C 1
ATOM 8682 O O . ALA B 1 527 ? 7.328 -41.938 -28.578 1 97.94 527 ALA B O 1
ATOM 8683 N N . SER B 1 528 ? 8.633 -40.188 -29.031 1 97.69 528 SER B N 1
ATOM 8684 C CA . SER B 1 528 ? 8.875 -40.562 -30.422 1 97.69 528 SER B CA 1
ATOM 8685 C C . SER B 1 528 ? 10.086 -41.469 -30.547 1 97.69 528 SER B C 1
ATOM 8687 O O . SER B 1 528 ? 10.477 -41.844 -31.656 1 97.69 528 SER B O 1
ATOM 8689 N N . ASN B 1 529 ? 10.727 -41.719 -29.484 1 97 529 ASN B N 1
ATOM 8690 C CA . ASN B 1 529 ? 11.93 -42.562 -29.406 1 97 529 ASN B CA 1
ATOM 8691 C C . ASN B 1 529 ? 13.102 -41.875 -30.125 1 97 529 ASN B C 1
ATOM 8693 O O . ASN B 1 529 ? 14.023 -42.562 -30.578 1 97 529 ASN B O 1
ATOM 8697 N N . HIS B 1 530 ? 12.961 -40.656 -30.375 1 97.75 530 HIS B N 1
ATOM 8698 C CA . HIS B 1 530 ? 14.133 -39.938 -30.859 1 97.75 530 HIS B CA 1
ATOM 8699 C C . HIS B 1 530 ? 15.281 -40.031 -29.859 1 97.75 530 HIS B C 1
ATOM 8701 O O . HIS B 1 530 ? 16.438 -40.219 -30.234 1 97.75 530 HIS B O 1
ATOM 8707 N N . TYR B 1 531 ? 14.969 -39.812 -28.641 1 97.19 531 TYR B N 1
ATOM 8708 C CA . TYR B 1 531 ? 15.867 -40.125 -27.531 1 97.19 531 TYR B CA 1
ATOM 8709 C C . TYR B 1 531 ? 15.336 -41.312 -26.734 1 97.19 531 TYR B C 1
ATOM 8711 O O . TYR B 1 531 ? 14.133 -41.438 -26.5 1 97.19 531 TYR B O 1
ATOM 8719 N N . SER B 1 532 ? 16.156 -42.125 -26.172 1 94.12 532 SER B N 1
ATOM 8720 C CA . SER B 1 532 ? 15.758 -43.375 -25.531 1 94.12 532 SER B CA 1
ATOM 8721 C C . SER B 1 532 ? 15.43 -43.156 -24.062 1 94.12 532 SER B C 1
ATOM 8723 O O . SER B 1 532 ? 14.797 -44.031 -23.438 1 94.12 532 SER B O 1
ATOM 8725 N N . SER B 1 533 ? 15.914 -42 -23.547 1 91.56 533 SER B N 1
ATOM 8726 C CA . SER B 1 533 ? 15.695 -41.75 -22.125 1 91.56 533 SER B CA 1
ATOM 8727 C C . SER B 1 533 ? 15.602 -40.25 -21.844 1 91.56 533 SER B C 1
ATOM 8729 O O . SER B 1 533 ? 16.016 -39.438 -22.656 1 91.56 533 SER B O 1
ATOM 8731 N N . PHE B 1 534 ? 15.039 -40 -20.688 1 91.75 534 PHE B N 1
ATOM 8732 C CA . PHE B 1 534 ? 14.977 -38.625 -20.219 1 91.75 534 PHE B CA 1
ATOM 8733 C C . PHE B 1 534 ? 16.375 -38.062 -20.062 1 91.75 534 PHE B C 1
ATOM 8735 O O . PHE B 1 534 ? 16.609 -36.875 -20.359 1 91.75 534 PHE B O 1
ATOM 8742 N N . ASN B 1 535 ? 17.266 -38.844 -19.578 1 91.38 535 ASN B N 1
ATOM 8743 C CA . ASN B 1 535 ? 18.641 -38.406 -19.375 1 91.38 535 ASN B CA 1
ATOM 8744 C C . ASN B 1 535 ? 19.266 -37.906 -20.672 1 91.38 535 ASN B C 1
ATOM 8746 O O . ASN B 1 535 ? 19.891 -36.875 -20.719 1 91.38 535 ASN B O 1
ATOM 8750 N N . GLU B 1 536 ? 19.094 -38.719 -21.672 1 94.69 536 GLU B N 1
ATOM 8751 C CA . GLU B 1 536 ? 19.641 -38.375 -22.969 1 94.69 536 GLU B CA 1
ATOM 8752 C C . GLU B 1 536 ? 18.969 -37.125 -23.531 1 94.69 536 GLU B C 1
ATOM 8754 O O . GLU B 1 536 ? 19.641 -36.219 -24.031 1 94.69 536 GLU B O 1
ATOM 8759 N N . ALA B 1 537 ? 17.703 -37.125 -23.469 1 96.19 537 ALA B N 1
ATOM 8760 C CA . ALA B 1 537 ? 16.922 -36 -24.016 1 96.19 537 ALA B CA 1
ATOM 8761 C C . ALA B 1 537 ? 17.234 -34.688 -23.297 1 96.19 537 ALA B C 1
ATOM 8763 O O . ALA B 1 537 ? 17.453 -33.656 -23.938 1 96.19 537 ALA B O 1
ATOM 8764 N N . THR B 1 538 ? 17.25 -34.719 -21.938 1 94.19 538 THR B N 1
ATOM 8765 C CA . THR B 1 538 ? 17.5 -33.531 -21.156 1 94.19 538 THR B CA 1
ATOM 8766 C C . THR B 1 538 ? 18.922 -33 -21.375 1 94.19 538 THR B C 1
ATOM 8768 O O . THR B 1 538 ? 19.172 -31.797 -21.391 1 94.19 538 THR B O 1
ATOM 8771 N N . SER B 1 539 ? 19.828 -33.906 -21.5 1 92.5 539 SER B N 1
ATOM 8772 C CA . SER B 1 539 ? 21.219 -33.5 -21.766 1 92.5 539 SER B CA 1
ATOM 8773 C C . SER B 1 539 ? 21.359 -32.844 -23.125 1 92.5 539 SER B C 1
ATOM 8775 O O . SER B 1 539 ? 22.141 -31.922 -23.281 1 92.5 539 SER B O 1
ATOM 8777 N N . ALA B 1 540 ? 20.672 -33.312 -24.062 1 95.75 540 ALA B N 1
ATOM 8778 C CA . ALA B 1 540 ? 20.797 -32.812 -25.422 1 95.75 540 ALA B CA 1
ATOM 8779 C C . ALA B 1 540 ? 20.031 -31.531 -25.609 1 95.75 540 ALA B C 1
ATOM 8781 O O . ALA B 1 540 ? 20.438 -30.641 -26.375 1 95.75 540 ALA B O 1
ATOM 8782 N N . MET B 1 541 ? 18.938 -31.375 -24.906 1 96.88 541 MET B N 1
ATOM 8783 C CA . MET B 1 541 ? 18 -30.312 -25.234 1 96.88 541 MET B CA 1
ATOM 8784 C C . MET B 1 541 ? 18 -29.234 -24.141 1 96.88 541 MET B C 1
ATOM 8786 O O . MET B 1 541 ? 17.406 -28.172 -24.312 1 96.88 541 MET B O 1
ATOM 8790 N N . GLY B 1 542 ? 18.609 -29.469 -23.062 1 92.88 542 GLY B N 1
ATOM 8791 C CA . GLY B 1 542 ? 18.594 -28.547 -21.938 1 92.88 542 GLY B CA 1
ATOM 8792 C C . GLY B 1 542 ? 19.328 -27.266 -22.188 1 92.88 542 GLY B C 1
ATOM 8793 O O . GLY B 1 542 ? 19.031 -26.234 -21.578 1 92.88 542 GLY B O 1
ATOM 8794 N N . GLY B 1 543 ? 20.312 -27.328 -23.016 1 92.88 543 GLY B N 1
ATOM 8795 C CA . GLY B 1 543 ? 21.031 -26.125 -23.391 1 92.88 543 GLY B CA 1
ATOM 8796 C C . GLY B 1 543 ? 21.984 -25.625 -22.328 1 92.88 543 GLY B C 1
ATOM 8797 O O . GLY B 1 543 ? 22.391 -26.406 -21.453 1 92.88 543 GLY B O 1
ATOM 8798 N N . THR B 1 544 ? 22.438 -24.328 -22.484 1 93.88 544 THR B N 1
ATOM 8799 C CA . THR B 1 544 ? 23.312 -23.641 -21.562 1 93.88 544 THR B CA 1
ATOM 8800 C C . THR B 1 544 ? 22.656 -22.391 -21 1 93.88 544 THR B C 1
ATOM 8802 O O . THR B 1 544 ? 21.469 -22.141 -21.266 1 93.88 544 THR B O 1
ATOM 8805 N N . GLY B 1 545 ? 23.359 -21.766 -20.141 1 92.44 545 GLY B N 1
ATOM 8806 C CA . GLY B 1 545 ? 22.766 -20.578 -19.531 1 92.44 545 GLY B CA 1
ATOM 8807 C C . GLY B 1 545 ? 23.781 -19.625 -18.953 1 92.44 545 GLY B C 1
ATOM 8808 O O . GLY B 1 545 ? 24.984 -19.906 -18.969 1 92.44 545 GLY B O 1
ATOM 8809 N N . LYS B 1 546 ? 23.266 -18.484 -18.531 1 93.12 546 LYS B N 1
ATOM 8810 C CA . LYS B 1 546 ? 24.062 -17.469 -17.844 1 93.12 546 LYS B CA 1
ATOM 8811 C C . LYS B 1 546 ? 24.094 -17.719 -16.344 1 93.12 546 LYS B C 1
ATOM 8813 O O . LYS B 1 546 ? 23.078 -18.094 -15.75 1 93.12 546 LYS B O 1
ATOM 8818 N N . VAL B 1 547 ? 25.297 -17.5 -15.773 1 95.56 547 VAL B N 1
ATOM 8819 C CA . VAL B 1 547 ? 25.469 -17.766 -14.344 1 95.56 547 VAL B CA 1
ATOM 8820 C C . VAL B 1 547 ? 25.625 -16.438 -13.594 1 95.56 547 VAL B C 1
ATOM 8822 O O . VAL B 1 547 ? 26.391 -15.57 -14.016 1 95.56 547 VAL B O 1
ATOM 8825 N N . PHE B 1 548 ? 24.891 -16.25 -12.586 1 95.38 548 PHE B N 1
ATOM 8826 C CA . PHE B 1 548 ? 25.047 -15.164 -11.625 1 95.38 548 PHE B CA 1
ATOM 8827 C C . PHE B 1 548 ? 25.578 -15.68 -10.297 1 95.38 548 PHE B C 1
ATOM 8829 O O . PHE B 1 548 ? 24.922 -16.484 -9.633 1 95.38 548 PHE B O 1
ATOM 8836 N N . LYS B 1 549 ? 26.688 -15.266 -9.922 1 96.62 549 LYS B N 1
ATOM 8837 C CA . LYS B 1 549 ? 27.297 -15.695 -8.664 1 96.62 549 LYS B CA 1
ATOM 8838 C C . LYS B 1 549 ? 26.984 -14.727 -7.535 1 96.62 549 LYS B C 1
ATOM 8840 O O . LYS B 1 549 ? 26.859 -13.523 -7.762 1 96.62 549 LYS B O 1
ATOM 8845 N N . PRO B 1 550 ? 26.797 -15.289 -6.336 1 97.38 550 PRO B N 1
ATOM 8846 C CA . PRO B 1 550 ? 26.594 -14.375 -5.207 1 97.38 550 PRO B CA 1
ATOM 8847 C C . PRO B 1 550 ? 27.781 -13.438 -4.992 1 97.38 550 PRO B C 1
ATOM 8849 O O . PRO B 1 550 ? 28.938 -13.867 -5.078 1 97.38 550 PRO B O 1
ATOM 8852 N N . ARG B 1 551 ? 27.625 -12.305 -4.684 1 95.88 551 ARG B N 1
ATOM 8853 C CA . ARG B 1 551 ? 28.672 -11.336 -4.371 1 95.88 551 ARG B CA 1
ATOM 8854 C C . ARG B 1 551 ? 29.188 -11.523 -2.947 1 95.88 551 ARG B C 1
ATOM 8856 O O . ARG B 1 551 ? 28.406 -11.758 -2.023 1 95.88 551 ARG B O 1
ATOM 8863 N N . GLU B 1 552 ? 30.422 -11.312 -2.818 1 96.5 552 GLU B N 1
ATOM 8864 C CA . GLU B 1 552 ? 31.062 -11.672 -1.557 1 96.5 552 GLU B CA 1
ATOM 8865 C C . GLU B 1 552 ? 31.25 -10.445 -0.668 1 96.5 552 GLU B C 1
ATOM 8867 O O . GLU B 1 552 ? 31.969 -10.508 0.338 1 96.5 552 GLU B O 1
ATOM 8872 N N . ASP B 1 553 ? 30.609 -9.398 -0.864 1 96.19 553 ASP B N 1
ATOM 8873 C CA . ASP B 1 553 ? 30.688 -8.211 -0.029 1 96.19 553 ASP B CA 1
ATOM 8874 C C . ASP B 1 553 ? 30.016 -8.438 1.32 1 96.19 553 ASP B C 1
ATOM 8876 O O . ASP B 1 553 ? 28.812 -8.711 1.381 1 96.19 553 ASP B O 1
ATOM 8880 N N . LYS B 1 554 ? 30.734 -8.266 2.383 1 95.88 554 LYS B N 1
ATOM 8881 C CA . LYS B 1 554 ? 30.266 -8.602 3.727 1 95.88 554 LYS B CA 1
ATOM 8882 C C . LYS B 1 554 ? 29.078 -7.734 4.125 1 95.88 554 LYS B C 1
ATOM 8884 O O . LYS B 1 554 ? 28.141 -8.211 4.773 1 95.88 554 LYS B O 1
ATOM 8889 N N . GLU B 1 555 ? 29.109 -6.484 3.762 1 95.25 555 GLU B N 1
ATOM 8890 C CA . GLU B 1 555 ? 28.031 -5.578 4.102 1 95.25 555 GLU B CA 1
ATOM 8891 C C . GLU B 1 555 ? 26.734 -5.961 3.369 1 95.25 555 GLU B C 1
ATOM 8893 O O . GLU B 1 555 ? 25.641 -5.859 3.926 1 95.25 555 GLU B O 1
ATOM 8898 N N . LEU B 1 556 ? 26.891 -6.391 2.145 1 96.88 556 LEU B N 1
ATOM 8899 C CA . LEU B 1 556 ? 25.719 -6.801 1.357 1 96.88 556 LEU B CA 1
ATOM 8900 C C . LEU B 1 556 ? 25.109 -8.07 1.924 1 96.88 556 LEU B C 1
ATOM 8902 O O . LEU B 1 556 ? 23.875 -8.195 1.993 1 96.88 556 LEU B O 1
ATOM 8906 N N . ILE B 1 557 ? 26 -9.008 2.305 1 97.69 557 ILE B N 1
ATOM 8907 C CA . ILE B 1 557 ? 25.547 -10.266 2.889 1 97.69 557 ILE B CA 1
ATOM 8908 C C . ILE B 1 557 ? 24.766 -9.984 4.172 1 97.69 557 ILE B C 1
ATOM 8910 O O . ILE B 1 557 ? 23.672 -10.523 4.371 1 97.69 557 ILE B O 1
ATOM 8914 N N . ASP B 1 558 ? 25.297 -9.148 4.957 1 97 558 ASP B N 1
ATOM 8915 C CA . ASP B 1 558 ? 24.656 -8.781 6.215 1 97 558 ASP B CA 1
ATOM 8916 C C . ASP B 1 558 ? 23.344 -8.055 5.973 1 97 558 ASP B C 1
ATOM 8918 O O . ASP B 1 558 ? 22.359 -8.266 6.695 1 97 558 ASP B O 1
ATOM 8922 N N . PHE B 1 559 ? 23.359 -7.148 5.02 1 97.5 559 PHE B N 1
ATOM 8923 C CA . PHE B 1 559 ? 22.172 -6.395 4.676 1 97.5 559 PHE B CA 1
ATOM 8924 C C . PHE B 1 559 ? 21.016 -7.328 4.348 1 97.5 559 PHE B C 1
ATOM 8926 O O . PHE B 1 559 ? 19.906 -7.18 4.887 1 97.5 559 PHE B O 1
ATOM 8933 N N . HIS B 1 560 ? 21.219 -8.336 3.49 1 98.19 560 HIS B N 1
ATOM 8934 C CA . HIS B 1 560 ? 20.156 -9.25 3.08 1 98.19 560 HIS B CA 1
ATOM 8935 C C . HIS B 1 560 ? 19.766 -10.172 4.223 1 98.19 560 HIS B C 1
ATOM 8937 O O . HIS B 1 560 ? 18.594 -10.555 4.336 1 98.19 560 HIS B O 1
ATOM 8943 N N . ALA B 1 561 ? 20.703 -10.508 5.062 1 97.94 561 ALA B N 1
ATOM 8944 C CA . ALA B 1 561 ? 20.359 -11.312 6.234 1 97.94 561 ALA B CA 1
ATOM 8945 C C . ALA B 1 561 ? 19.391 -10.57 7.145 1 97.94 561 ALA B C 1
ATOM 8947 O O . ALA B 1 561 ? 18.438 -11.164 7.664 1 97.94 561 ALA B O 1
ATOM 8948 N N . ARG B 1 562 ? 19.609 -9.32 7.359 1 97.94 562 ARG B N 1
ATOM 8949 C CA . ARG B 1 562 ? 18.734 -8.5 8.195 1 97.94 562 ARG B CA 1
ATOM 8950 C C . ARG B 1 562 ? 17.375 -8.305 7.531 1 97.94 562 ARG B C 1
ATOM 8952 O O . ARG B 1 562 ? 16.328 -8.375 8.195 1 97.94 562 ARG B O 1
ATOM 8959 N N . LYS B 1 563 ? 17.391 -8.008 6.23 1 98.62 563 LYS B N 1
ATOM 8960 C CA . LYS B 1 563 ? 16.141 -7.879 5.492 1 98.62 563 LYS B CA 1
ATOM 8961 C C . LYS B 1 563 ? 15.297 -9.148 5.59 1 98.62 563 LYS B C 1
ATOM 8963 O O . LYS B 1 563 ? 14.078 -9.094 5.738 1 98.62 563 LYS B O 1
ATOM 8968 N N . TYR B 1 564 ? 15.977 -10.297 5.473 1 98.56 564 TYR B N 1
ATOM 8969 C CA . TYR B 1 564 ? 15.312 -11.586 5.602 1 98.56 564 TYR B CA 1
ATOM 8970 C C . TYR B 1 564 ? 14.734 -11.766 7 1 98.56 564 TYR B C 1
ATOM 8972 O O . TYR B 1 564 ? 13.617 -12.266 7.156 1 98.56 564 TYR B O 1
ATOM 8980 N N . GLU B 1 565 ? 15.477 -11.391 8 1 98.25 565 GLU B N 1
ATOM 8981 C CA . GLU B 1 565 ? 14.977 -11.445 9.375 1 98.25 565 GLU B CA 1
ATOM 8982 C C . GLU B 1 565 ? 13.719 -10.602 9.539 1 98.25 565 GLU B C 1
ATOM 8984 O O . GLU B 1 565 ? 12.773 -11.016 10.203 1 98.25 565 GLU B O 1
ATOM 8989 N N . VAL B 1 566 ? 13.695 -9.414 8.977 1 98.62 566 VAL B N 1
ATOM 8990 C CA . VAL B 1 566 ? 12.531 -8.539 9.031 1 98.62 566 VAL B CA 1
ATOM 8991 C C . VAL B 1 566 ? 11.336 -9.227 8.383 1 98.62 566 VAL B C 1
ATOM 8993 O O . VAL B 1 566 ? 10.219 -9.172 8.906 1 98.62 566 VAL B O 1
ATOM 8996 N N . LEU B 1 567 ? 11.555 -9.898 7.223 1 98.56 567 LEU B N 1
ATOM 8997 C CA . LEU B 1 567 ? 10.461 -10.609 6.57 1 98.56 567 LEU B CA 1
ATOM 8998 C C . LEU B 1 567 ? 9.883 -11.68 7.492 1 98.56 567 LEU B C 1
ATOM 9000 O O . LEU B 1 567 ? 8.664 -11.836 7.582 1 98.56 567 LEU B O 1
ATOM 9004 N N . MET B 1 568 ? 10.75 -12.414 8.117 1 98.44 568 MET B N 1
ATOM 9005 C CA . MET B 1 568 ? 10.297 -13.445 9.047 1 98.44 568 MET B CA 1
ATOM 9006 C C . MET B 1 568 ? 9.461 -12.836 10.172 1 98.44 568 MET B C 1
ATOM 9008 O O . MET B 1 568 ? 8.438 -13.398 10.562 1 98.44 568 MET B O 1
ATOM 9012 N N . LYS B 1 569 ? 9.883 -11.711 10.68 1 98.56 569 LYS B N 1
ATOM 9013 C CA . LYS B 1 569 ? 9.133 -11 11.727 1 98.56 569 LYS B CA 1
ATOM 9014 C C . LYS B 1 569 ? 7.785 -10.516 11.203 1 98.56 569 LYS B C 1
ATOM 9016 O O . LYS B 1 569 ? 6.801 -10.5 11.945 1 98.56 569 LYS B O 1
ATOM 9021 N N . MET B 1 570 ? 7.762 -10.055 10.008 1 98.69 570 MET B N 1
ATOM 9022 C CA . MET B 1 570 ? 6.508 -9.586 9.43 1 98.69 570 MET B CA 1
ATOM 9023 C C . MET B 1 570 ? 5.477 -10.703 9.383 1 98.69 570 MET B C 1
ATOM 9025 O O . MET B 1 570 ? 4.289 -10.469 9.625 1 98.69 570 MET B O 1
ATOM 9029 N N . TYR B 1 571 ? 5.902 -11.969 9.008 1 97.94 571 TYR B N 1
ATOM 9030 C CA . TYR B 1 571 ? 4.992 -13.109 9.055 1 97.94 571 TYR B CA 1
ATOM 9031 C C . TYR B 1 571 ? 4.426 -13.297 10.453 1 97.94 571 TYR B C 1
ATOM 9033 O O . TYR B 1 571 ? 3.215 -13.453 10.625 1 97.94 571 TYR B O 1
ATOM 9041 N N . GLU B 1 572 ? 5.285 -13.273 11.422 1 98.06 572 GLU B N 1
ATOM 9042 C CA . GLU B 1 572 ? 4.891 -13.461 12.82 1 98.06 572 GLU B CA 1
ATOM 9043 C C . GLU B 1 572 ? 3.93 -12.367 13.273 1 98.06 572 GLU B C 1
ATOM 9045 O O . GLU B 1 572 ? 2.936 -12.656 13.945 1 98.06 572 GLU B O 1
ATOM 9050 N N . HIS B 1 573 ? 4.246 -11.203 12.961 1 98.56 573 HIS B N 1
ATOM 9051 C CA . HIS B 1 573 ? 3.467 -10.062 13.43 1 98.56 573 HIS B CA 1
ATOM 9052 C C . HIS B 1 573 ? 2.088 -10.039 12.781 1 98.56 573 HIS B C 1
ATOM 9054 O O . HIS B 1 573 ? 1.099 -9.688 13.43 1 98.56 573 HIS B O 1
ATOM 9060 N N . GLN B 1 574 ? 1.965 -10.32 11.461 1 97.62 574 GLN B N 1
ATOM 9061 C CA . GLN B 1 574 ? 0.641 -10.375 10.852 1 97.62 574 GLN B CA 1
ATOM 9062 C C . GLN B 1 574 ? -0.222 -11.453 11.508 1 97.62 574 GLN B C 1
ATOM 9064 O O . GLN B 1 574 ? -1.429 -11.266 11.68 1 97.62 574 GLN B O 1
ATOM 9069 N N . SER B 1 575 ? 0.39 -12.609 11.797 1 96.38 575 SER B N 1
ATOM 9070 C CA . SER B 1 575 ? -0.329 -13.648 12.523 1 96.38 575 SER B CA 1
ATOM 9071 C C . SER B 1 575 ? -0.831 -13.133 13.867 1 96.38 575 SER B C 1
ATOM 9073 O O . SER B 1 575 ? -1.95 -13.445 14.281 1 96.38 575 SER B O 1
ATOM 9075 N N . LEU B 1 576 ? -0.032 -12.375 14.555 1 97.5 576 LEU B N 1
ATOM 9076 C CA . LEU B 1 576 ? -0.408 -11.781 15.836 1 97.5 576 LEU B CA 1
ATOM 9077 C C . LEU B 1 576 ? -1.578 -10.82 15.664 1 97.5 576 LEU B C 1
ATOM 9079 O O . LEU B 1 576 ? -2.479 -10.773 16.516 1 97.5 576 LEU B O 1
ATOM 9083 N N . TYR B 1 577 ? -1.587 -9.969 14.617 1 98.12 577 TYR B N 1
ATOM 9084 C CA . TYR B 1 577 ? -2.695 -9.055 14.352 1 98.12 577 TYR B CA 1
ATOM 9085 C C . TYR B 1 577 ? -3.998 -9.828 14.164 1 98.12 577 TYR B C 1
ATOM 9087 O O . TYR B 1 577 ? -5.031 -9.453 14.727 1 98.12 577 TYR B O 1
ATOM 9095 N N . ARG B 1 578 ? -3.928 -10.914 13.359 1 94.69 578 ARG B N 1
ATOM 9096 C CA . ARG B 1 578 ? -5.113 -11.727 13.117 1 94.69 578 ARG B CA 1
ATOM 9097 C C . ARG B 1 578 ? -5.629 -12.359 14.406 1 94.69 578 ARG B C 1
ATOM 9099 O O . ARG B 1 578 ? -6.836 -12.398 14.641 1 94.69 578 ARG B O 1
ATOM 9106 N N . SER B 1 579 ? -4.695 -12.859 15.219 1 95.62 579 SER B N 1
ATOM 9107 C CA . SER B 1 579 ? -5.074 -13.453 16.5 1 95.62 579 SER B CA 1
ATOM 9108 C C . SER B 1 579 ? -5.699 -12.414 17.422 1 95.62 579 SER B C 1
ATOM 9110 O O . SER B 1 579 ? -6.664 -12.703 18.125 1 95.62 579 SER B O 1
ATOM 9112 N N . THR B 1 580 ? -5.141 -11.219 17.453 1 96.69 580 THR B N 1
ATOM 9113 C CA . THR B 1 580 ? -5.664 -10.133 18.266 1 96.69 580 THR B CA 1
ATOM 9114 C C . THR B 1 580 ? -7.094 -9.789 17.859 1 96.69 580 THR B C 1
ATOM 9116 O O . THR B 1 580 ? -7.953 -9.547 18.703 1 96.69 580 THR B O 1
ATOM 9119 N N . MET B 1 581 ? -7.375 -9.836 16.594 1 96.19 581 MET B N 1
ATOM 9120 C CA . MET B 1 581 ? -8.703 -9.484 16.094 1 96.19 581 MET B CA 1
ATOM 9121 C C . MET B 1 581 ? -9.695 -10.609 16.344 1 96.19 581 MET B C 1
ATOM 9123 O O . MET B 1 581 ? -10.898 -10.375 16.438 1 96.19 581 MET B O 1
ATOM 9127 N N . SER B 1 582 ? -9.227 -11.852 16.359 1 89.31 582 SER B N 1
ATOM 9128 C CA . SER B 1 582 ? -10.102 -13 16.531 1 89.31 582 SER B CA 1
ATOM 9129 C C . SER B 1 582 ? -10.438 -13.219 18 1 89.31 582 SER B C 1
ATOM 9131 O O . SER B 1 582 ? -11.469 -13.805 18.328 1 89.31 582 SER B O 1
ATOM 9133 N N . ASN B 1 583 ? -9.477 -12.922 19 1 72.88 583 ASN B N 1
ATOM 9134 C CA . ASN B 1 583 ? -9.695 -13.234 20.406 1 72.88 583 ASN B CA 1
ATOM 9135 C C . ASN B 1 583 ? -10.523 -12.156 21.094 1 72.88 583 ASN B C 1
ATOM 9137 O O . ASN B 1 583 ? -10.125 -10.984 21.125 1 72.88 583 ASN B O 1
ATOM 9141 N N . PRO B 1 584 ? -11.789 -12.453 21.406 1 58.31 584 PRO B N 1
ATOM 9142 C CA . PRO B 1 584 ? -12.547 -11.461 22.172 1 58.31 584 PRO B CA 1
ATOM 9143 C C . PRO B 1 584 ? -11.781 -10.953 23.391 1 58.31 584 PRO B C 1
ATOM 9145 O O . PRO B 1 584 ? -10.992 -11.695 23.984 1 58.31 584 PRO B O 1
ATOM 9148 N N . MET B 1 585 ? -11.352 -9.602 23.547 1 49.34 585 MET B N 1
ATOM 9149 C CA . MET B 1 585 ? -10.742 -9.016 24.734 1 49.34 585 MET B CA 1
ATOM 9150 C C . MET B 1 585 ? -11.406 -9.539 26 1 49.34 585 MET B C 1
ATOM 9152 O O . MET B 1 585 ? -12.633 -9.531 26.109 1 49.34 585 MET B O 1
ATOM 9156 N N . GLU B 1 586 ? -10.875 -10.445 26.609 1 37.56 586 GLU B N 1
ATOM 9157 C CA . GLU B 1 586 ? -11.391 -10.805 27.922 1 37.56 586 GLU B CA 1
ATOM 9158 C C . GLU B 1 586 ? -11.664 -9.562 28.766 1 37.56 586 GLU B C 1
ATOM 9160 O O . GLU B 1 586 ? -10.852 -8.641 28.797 1 37.56 586 GLU B O 1
ATOM 9165 N N . SER B 1 587 ? -12.906 -9.148 28.781 1 35.91 587 SER B N 1
ATOM 9166 C CA . SER B 1 587 ? -13.336 -8.188 29.797 1 35.91 587 SER B CA 1
ATOM 9167 C C . SER B 1 587 ? -12.492 -8.305 31.062 1 35.91 587 SER B C 1
ATOM 9169 O O . SER B 1 587 ? -12.438 -9.375 31.672 1 35.91 587 SER B O 1
ATOM 9171 N N . HIS B 1 588 ? -11.25 -7.812 31.094 1 30.23 588 HIS B N 1
ATOM 9172 C CA . HIS B 1 588 ? -10.984 -7.617 32.5 1 30.23 588 HIS B CA 1
ATOM 9173 C C . HIS B 1 588 ? -11.922 -6.57 33.094 1 30.23 588 HIS B C 1
ATOM 9175 O O . HIS B 1 588 ? -12.219 -5.559 32.469 1 30.23 588 HIS B O 1
#

pLDDT: mean 90.85, std 15.55, range [19.64, 98.81]

Radius of gyration: 35.1 Å; Cα contacts (8 Å, |Δi|>4): 2696; chains: 2; bounding box: 72×104×81 Å